Protein AF-0000000080867245 (afdb_homodimer)

Structure (mmCIF, N/CA/C/O backbone):
data_AF-0000000080867245-model_v1
#
loop_
_entity.id
_entity.type
_entity.pdbx_description
1 polymer 'Cytochrome c oxidase subunit I'
#
loop_
_atom_site.group_PDB
_atom_site.id
_atom_site.type_symbol
_atom_site.label_atom_id
_atom_site.label_alt_id
_atom_site.label_comp_id
_atom_site.label_asym_id
_atom_site.label_entity_id
_atom_site.label_seq_id
_atom_site.pdbx_PDB_ins_code
_atom_site.Cartn_x
_atom_site.Cartn_y
_atom_site.Cartn_z
_atom_site.occupancy
_atom_site.B_iso_or_equiv
_atom_site.auth_seq_id
_atom_site.auth_comp_id
_atom_site.auth_asym_id
_atom_site.auth_atom_id
_atom_site.pdbx_PDB_model_num
ATOM 1 N N . MET A 1 1 ? 64.938 55.281 -24.344 1 20.33 1 MET A N 1
ATOM 2 C CA . MET A 1 1 ? 64.812 56.219 -23.234 1 20.33 1 MET A CA 1
ATOM 3 C C . MET A 1 1 ? 64.062 55.594 -22.078 1 20.33 1 MET A C 1
ATOM 5 O O . MET A 1 1 ? 62.938 55.125 -22.234 1 20.33 1 MET A O 1
ATOM 9 N N . ALA A 1 2 ? 64.812 54.906 -21.141 1 24.67 2 ALA A N 1
ATOM 10 C CA . ALA A 1 2 ? 64.812 53.969 -20.016 1 24.67 2 ALA A CA 1
ATOM 11 C C . ALA A 1 2 ? 64.062 54.562 -18.828 1 24.67 2 ALA A C 1
ATOM 13 O O . ALA A 1 2 ? 64.562 55.438 -18.125 1 24.67 2 ALA A O 1
ATOM 14 N N . SER A 1 3 ? 62.688 54.906 -19.125 1 23.56 3 SER A N 1
ATOM 15 C CA . SER A 1 3 ? 61.938 55.875 -18.344 1 23.56 3 SER A CA 1
ATOM 16 C C . SER A 1 3 ? 61.906 55.5 -16.875 1 23.56 3 SER A C 1
ATOM 18 O O . SER A 1 3 ? 61.719 54.312 -16.531 1 23.56 3 SER A O 1
ATOM 20 N N . HIS A 1 4 ? 62.688 56.125 -16.062 1 28.28 4 HIS A N 1
ATOM 21 C CA . HIS A 1 4 ? 63.094 56.094 -14.672 1 28.28 4 HIS A CA 1
ATOM 22 C C . HIS A 1 4 ? 61.906 56.156 -13.742 1 28.28 4 HIS A C 1
ATOM 24 O O . HIS A 1 4 ? 61.188 57.156 -13.703 1 28.28 4 HIS A O 1
ATOM 30 N N . LEU A 1 5 ? 61.062 55.062 -13.773 1 30.75 5 LEU A N 1
ATOM 31 C CA . LEU A 1 5 ? 59.75 55.125 -13.148 1 30.75 5 LEU A CA 1
ATOM 32 C C . LEU A 1 5 ? 59.875 55.5 -11.68 1 30.75 5 LEU A C 1
ATOM 34 O O . LEU A 1 5 ? 60.75 55 -10.969 1 30.75 5 LEU A O 1
ATOM 38 N N . PRO A 1 6 ? 59.406 56.688 -11.391 1 33.53 6 PRO A N 1
ATOM 39 C CA . PRO A 1 6 ? 59.688 57.406 -10.141 1 33.53 6 PRO A CA 1
ATOM 40 C C . PRO A 1 6 ? 59.375 56.562 -8.906 1 33.53 6 PRO A C 1
ATOM 42 O O . PRO A 1 6 ? 58.594 55.625 -8.977 1 33.53 6 PRO A O 1
ATOM 45 N N . PRO A 1 7 ? 60.219 56.656 -7.867 1 28.19 7 PRO A N 1
ATOM 46 C CA . PRO A 1 7 ? 60.312 55.812 -6.664 1 28.19 7 PRO A CA 1
ATOM 47 C C . PRO A 1 7 ? 59 55.844 -5.844 1 28.19 7 PRO A C 1
ATOM 49 O O . PRO A 1 7 ? 58.281 56.844 -5.902 1 28.19 7 PRO A O 1
ATOM 52 N N . LYS A 1 8 ? 58.406 54.75 -5.691 1 30.75 8 LYS A N 1
ATOM 53 C CA . LYS A 1 8 ? 57.094 54.5 -5.098 1 30.75 8 LYS A CA 1
ATOM 54 C C . LYS A 1 8 ? 57 55.125 -3.717 1 30.75 8 LYS A C 1
ATOM 56 O O . LYS A 1 8 ? 57.812 54.875 -2.846 1 30.75 8 LYS A O 1
ATOM 61 N N . PRO A 1 9 ? 56.375 56.406 -3.637 1 27.19 9 PRO A N 1
ATOM 62 C CA . PRO A 1 9 ? 56.344 57.188 -2.389 1 27.19 9 PRO A CA 1
ATOM 63 C C . PRO A 1 9 ? 55.938 56.344 -1.188 1 27.19 9 PRO A C 1
ATOM 65 O O . PRO A 1 9 ? 55.188 55.375 -1.345 1 27.19 9 PRO A O 1
ATOM 68 N N . THR A 1 10 ? 56.812 56.188 -0.182 1 29.02 10 THR A N 1
ATOM 69 C CA . THR A 1 10 ? 56.688 55.469 1.084 1 29.02 10 THR A CA 1
ATOM 70 C C . THR A 1 10 ? 55.531 56.031 1.912 1 29.02 10 THR A C 1
ATOM 72 O O . THR A 1 10 ? 55.562 57.156 2.357 1 29.02 10 THR A O 1
ATOM 75 N N . LEU A 1 11 ? 54.25 55.875 1.4 1 27.73 11 LEU A N 1
ATOM 76 C CA . LEU A 1 11 ? 53.156 56.5 2.1 1 27.73 11 LEU A CA 1
ATOM 77 C C . LEU A 1 11 ? 53.188 56.188 3.592 1 27.73 11 LEU A C 1
ATOM 79 O O . LEU A 1 11 ? 53.281 55.031 3.98 1 27.73 11 LEU A O 1
ATOM 83 N N . GLN A 1 12 ? 53.844 57.062 4.336 1 27.06 12 GLN A N 1
ATOM 84 C CA . GLN A 1 12 ? 53.906 57.094 5.793 1 27.06 12 GLN A CA 1
ATOM 85 C C . GLN A 1 12 ? 52.531 56.875 6.422 1 27.06 12 GLN A C 1
ATOM 87 O O . GLN A 1 12 ? 51.594 57.594 6.105 1 27.06 12 GLN A O 1
ATOM 92 N N . HIS A 1 13 ? 52.219 55.656 6.703 1 27.12 13 HIS A N 1
ATOM 93 C CA . HIS A 1 13 ? 51 55.188 7.348 1 27.12 13 HIS A CA 1
ATOM 94 C C . HIS A 1 13 ? 50.75 55.906 8.672 1 27.12 13 HIS A C 1
ATOM 96 O O . HIS A 1 13 ? 51.562 55.781 9.594 1 27.12 13 HIS A O 1
ATOM 102 N N . SER A 1 14 ? 50.469 57.25 8.547 1 27.39 14 SER A N 1
ATOM 103 C CA . SER A 1 14 ? 50.125 57.969 9.773 1 27.39 14 SER A CA 1
ATOM 104 C C . SER A 1 14 ? 49.156 57.156 10.625 1 27.39 14 SER A C 1
ATOM 106 O O . SER A 1 14 ? 48.219 56.562 10.102 1 27.39 14 SER A O 1
ATOM 108 N N . THR A 1 15 ? 49.656 56.656 11.719 1 27.88 15 THR A N 1
ATOM 109 C CA . THR A 1 15 ? 48.969 55.938 12.789 1 27.88 15 THR A CA 1
ATOM 110 C C . THR A 1 15 ? 47.812 56.781 13.367 1 27.88 15 THR A C 1
ATOM 112 O O . THR A 1 15 ? 48.062 57.688 14.156 1 27.88 15 THR A O 1
ATOM 115 N N . THR A 1 16 ? 47.031 57.469 12.492 1 27.7 16 THR A N 1
ATOM 116 C CA . THR A 1 16 ? 46 58.219 13.203 1 27.7 16 THR A CA 1
ATOM 117 C C . THR A 1 16 ? 45.281 57.312 14.211 1 27.7 16 THR A C 1
ATOM 119 O O . THR A 1 16 ? 44.906 56.188 13.891 1 27.7 16 THR A O 1
ATOM 122 N N . THR A 1 17 ? 45.656 57.5 15.461 1 28.27 17 THR A N 1
ATOM 123 C CA . THR A 1 17 ? 45.031 56.906 16.641 1 28.27 17 THR A CA 1
ATOM 124 C C . THR A 1 17 ? 43.5 57.031 16.562 1 28.27 17 THR A C 1
ATOM 126 O O . THR A 1 17 ? 42.969 58.125 16.422 1 28.27 17 THR A O 1
ATOM 129 N N . ALA A 1 18 ? 42.906 56.156 15.828 1 28.19 18 ALA A N 1
ATOM 130 C CA . ALA A 1 18 ? 41.438 56.094 15.711 1 28.19 18 ALA A CA 1
ATOM 131 C C . ALA A 1 18 ? 40.781 56.312 17.062 1 28.19 18 ALA A C 1
ATOM 133 O O . ALA A 1 18 ? 41.062 55.625 18.031 1 28.19 18 ALA A O 1
ATOM 134 N N . GLY A 1 19 ? 40.531 57.594 17.422 1 27.92 19 GLY A N 1
ATOM 135 C CA . GLY A 1 19 ? 39.656 57.969 18.531 1 27.92 19 GLY A CA 1
ATOM 136 C C . GLY A 1 19 ? 38.531 57 18.766 1 27.92 19 GLY A C 1
ATOM 137 O O . GLY A 1 19 ? 38.125 56.25 17.859 1 27.92 19 GLY A O 1
ATOM 138 N N . GLY A 1 20 ? 38.344 56.531 20 1 28.06 20 GLY A N 1
ATOM 139 C CA . GLY A 1 20 ? 37.375 55.656 20.578 1 28.06 20 GLY A CA 1
ATOM 140 C C . GLY A 1 20 ? 35.938 56 20.188 1 28.06 20 GLY A C 1
ATOM 141 O O . GLY A 1 20 ? 35.406 57 20.641 1 28.06 20 GLY A O 1
ATOM 142 N N . MET A 1 21 ? 35.656 56.125 18.844 1 27.83 21 MET A N 1
ATOM 143 C CA . MET A 1 21 ? 34.25 56.375 18.578 1 27.83 21 MET A CA 1
ATOM 144 C C . MET A 1 21 ? 33.375 55.531 19.516 1 27.83 21 MET A C 1
ATOM 146 O O . MET A 1 21 ? 33.469 54.312 19.547 1 27.83 21 MET A O 1
ATOM 150 N N . ALA A 1 22 ? 33 56.125 20.672 1 30.66 22 ALA A N 1
ATOM 151 C CA . ALA A 1 22 ? 31.953 55.688 21.594 1 30.66 22 ALA A CA 1
ATOM 152 C C . ALA A 1 22 ? 30.766 55.094 20.828 1 30.66 22 ALA A C 1
ATOM 154 O O . ALA A 1 22 ? 30.297 55.656 19.844 1 30.66 22 ALA A O 1
ATOM 155 N N . GLU A 1 23 ? 30.828 53.812 20.672 1 30.25 23 GLU A N 1
ATOM 156 C CA . GLU A 1 23 ? 29.641 53.062 20.234 1 30.25 23 GLU A CA 1
ATOM 157 C C . GLU A 1 23 ? 28.359 53.75 20.703 1 30.25 23 GLU A C 1
ATOM 159 O O . GLU A 1 23 ? 28.109 53.844 21.906 1 30.25 23 GLU A O 1
ATOM 164 N N . ALA A 1 24 ? 28.047 54.906 20.219 1 33.25 24 ALA A N 1
ATOM 165 C CA . ALA A 1 24 ? 26.719 55.5 20.438 1 33.25 24 ALA A CA 1
ATOM 166 C C . ALA A 1 24 ? 25.672 54.406 20.547 1 33.25 24 ALA A C 1
ATOM 168 O O . ALA A 1 24 ? 25.703 53.406 19.812 1 33.25 24 ALA A O 1
ATOM 169 N N . GLY A 1 25 ? 25.172 54.188 21.734 1 33.44 25 GLY A N 1
ATOM 170 C CA . GLY A 1 25 ? 24.062 53.344 22.109 1 33.44 25 GLY A CA 1
ATOM 171 C C . GLY A 1 25 ? 22.984 53.281 21.047 1 33.44 25 GLY A C 1
ATOM 172 O O . GLY A 1 25 ? 22.234 54.25 20.844 1 33.44 25 GLY A O 1
ATOM 173 N N . HIS A 1 26 ? 23.312 52.938 19.781 1 37.09 26 HIS A N 1
ATOM 174 C CA . HIS A 1 26 ? 22.141 52.688 18.938 1 37.09 26 HIS A CA 1
ATOM 175 C C . HIS A 1 26 ? 20.953 52.219 19.766 1 37.09 26 HIS A C 1
ATOM 177 O O . HIS A 1 26 ? 21.062 51.281 20.547 1 37.09 26 HIS A O 1
ATOM 183 N N . ALA A 1 27 ? 20.156 53.094 20.266 1 41 27 ALA A N 1
ATOM 184 C CA . ALA A 1 27 ? 18.906 52.844 20.969 1 41 27 ALA A CA 1
ATOM 185 C C . ALA A 1 27 ? 18.266 51.531 20.531 1 41 27 ALA A C 1
ATOM 187 O O . ALA A 1 27 ? 18.109 51.281 19.328 1 41 27 ALA A O 1
ATOM 188 N N . ARG A 1 28 ? 18.438 50.438 21.141 1 46.84 28 ARG A N 1
ATOM 189 C CA . ARG A 1 28 ? 17.734 49.156 21.031 1 46.84 28 ARG A CA 1
ATOM 190 C C . ARG A 1 28 ? 16.297 49.344 20.578 1 46.84 28 ARG A C 1
ATOM 192 O O . ARG A 1 28 ? 15.523 50.062 21.234 1 46.84 28 ARG A O 1
ATOM 199 N N . PRO A 1 29 ? 15.938 49.438 19.281 1 50.44 29 PRO A N 1
ATOM 200 C CA . PRO A 1 29 ? 14.516 49.562 18.969 1 50.44 29 PRO A CA 1
ATOM 201 C C . PRO A 1 29 ? 13.633 48.875 20.016 1 50.44 29 PRO A C 1
ATOM 203 O O . PRO A 1 29 ? 14.078 47.938 20.703 1 50.44 29 PRO A O 1
ATOM 206 N N . ARG A 1 30 ? 12.539 49.469 20.406 1 64.88 30 ARG A N 1
ATOM 207 C CA . ARG A 1 30 ? 11.477 48.969 21.281 1 64.88 30 ARG A CA 1
ATOM 208 C C . ARG A 1 30 ? 11.086 47.531 20.938 1 64.88 30 ARG A C 1
ATOM 210 O O . ARG A 1 30 ? 11.211 47.125 19.781 1 64.88 30 ARG A O 1
ATOM 217 N N . TRP A 1 31 ? 11.062 46.562 21.844 1 73.25 31 TRP A N 1
ATOM 218 C CA . TRP A 1 31 ? 10.75 45.125 21.812 1 73.25 31 TRP A CA 1
ATOM 219 C C . TRP A 1 31 ? 9.719 44.844 20.719 1 73.25 31 TRP A C 1
ATOM 221 O O . TRP A 1 31 ? 9.891 43.906 19.938 1 73.25 31 TRP A O 1
ATOM 231 N N . LEU A 1 32 ? 8.867 45.656 20.531 1 81.25 32 LEU A N 1
ATOM 232 C CA . LEU A 1 32 ? 7.789 45.406 19.578 1 81.25 32 LEU A CA 1
ATOM 233 C C . LEU A 1 32 ? 8.25 45.719 18.156 1 81.25 32 LEU A C 1
ATOM 235 O O . LEU A 1 32 ? 7.867 45.031 17.203 1 81.25 32 LEU A O 1
ATOM 239 N N . MET A 1 33 ? 9.047 46.75 18.031 1 84 33 MET A N 1
ATOM 240 C CA . MET A 1 33 ? 9.5 47.125 16.703 1 84 33 MET A CA 1
ATOM 241 C C . MET A 1 33 ? 10.477 46.094 16.141 1 84 33 MET A C 1
ATOM 243 O O . MET A 1 33 ? 10.492 45.844 14.93 1 84 33 MET A O 1
ATOM 247 N N . ARG A 1 34 ? 11.164 45.5 16.953 1 84.31 34 ARG A N 1
ATOM 248 C CA . ARG A 1 34 ? 12.078 44.438 16.516 1 84.31 34 ARG A CA 1
ATOM 249 C C . ARG A 1 34 ? 11.312 43.281 15.875 1 84.31 34 ARG A C 1
ATOM 251 O O . ARG A 1 34 ? 11.664 42.812 14.781 1 84.31 34 ARG A O 1
ATOM 258 N N . TRP A 1 35 ? 10.328 42.906 16.516 1 88.06 35 TRP A N 1
ATOM 259 C CA . TRP A 1 35 ? 9.547 41.781 16.031 1 88.06 35 TRP A CA 1
ATOM 260 C C . TRP A 1 35 ? 8.766 42.156 14.781 1 88.06 35 TRP A C 1
ATOM 262 O O . TRP A 1 35 ? 8.531 41.281 13.914 1 88.06 35 TRP A O 1
ATOM 272 N N . LEU A 1 36 ? 8.422 43.344 14.602 1 90 36 LEU A N 1
ATOM 273 C CA . LEU A 1 36 ? 7.652 43.781 13.445 1 90 36 LEU A CA 1
ATOM 274 C C . LEU A 1 36 ? 8.547 43.906 12.211 1 90 36 LEU A C 1
ATOM 276 O O . LEU A 1 36 ? 8.094 43.656 11.094 1 90 36 LEU A O 1
ATOM 280 N N . LEU A 1 37 ? 9.82 44.156 12.438 1 90.88 37 LEU A N 1
ATOM 281 C CA . LEU A 1 37 ? 10.664 44.469 11.289 1 90.88 37 LEU A CA 1
ATOM 282 C C . LEU A 1 37 ? 11.766 43.438 11.125 1 90.88 37 LEU A C 1
ATOM 284 O O . LEU A 1 37 ? 12.586 43.531 10.203 1 90.88 37 LEU A O 1
ATOM 288 N N . THR A 1 38 ? 11.688 42.406 11.945 1 91.69 38 THR A N 1
ATOM 289 C CA . THR A 1 38 ? 12.766 41.438 11.906 1 91.69 38 THR A CA 1
ATOM 290 C C . THR A 1 38 ? 12.82 40.75 10.539 1 91.69 38 THR A C 1
ATOM 292 O O . THR A 1 38 ? 11.789 40.562 9.898 1 91.69 38 THR A O 1
ATOM 295 N N . THR A 1 39 ? 14.008 40.438 10.117 1 93.75 39 THR A N 1
ATOM 296 C CA . THR A 1 39 ? 14.203 39.719 8.867 1 93.75 39 THR A CA 1
ATOM 297 C C . THR A 1 39 ? 14.93 38.406 9.117 1 93.75 39 THR A C 1
ATOM 299 O O . THR A 1 39 ? 15.25 37.656 8.18 1 93.75 39 THR A O 1
ATOM 302 N N . ASN A 1 40 ? 15.219 38.156 10.344 1 96.44 40 ASN A N 1
ATOM 303 C CA . ASN A 1 40 ? 15.898 36.906 10.703 1 96.44 40 ASN A CA 1
ATOM 304 C C . ASN A 1 40 ? 14.953 35.719 10.648 1 96.44 40 ASN A C 1
ATOM 306 O O . ASN A 1 40 ? 13.852 35.75 11.195 1 96.44 40 ASN A O 1
ATOM 310 N N . HIS A 1 41 ? 15.391 34.688 9.992 1 97.19 41 HIS A N 1
ATOM 311 C CA . HIS A 1 41 ? 14.523 33.562 9.734 1 97.19 41 HIS A CA 1
ATOM 312 C C . HIS A 1 41 ? 14.133 32.844 11.031 1 97.19 41 HIS A C 1
ATOM 314 O O . HIS A 1 41 ? 13.039 32.312 11.133 1 97.19 41 HIS A O 1
ATOM 320 N N . LYS A 1 42 ? 14.969 32.844 12.062 1 97.69 42 LYS A N 1
ATOM 321 C CA . LYS A 1 42 ? 14.656 32.219 13.344 1 97.69 42 LYS A CA 1
ATOM 322 C C . LYS A 1 42 ? 13.578 33 14.094 1 97.69 42 LYS A C 1
ATOM 324 O O . LYS A 1 42 ? 12.672 32.406 14.68 1 97.69 42 LYS A O 1
ATOM 329 N N . GLU A 1 43 ? 13.68 34.281 14.039 1 97.25 43 GLU A N 1
ATOM 330 C CA . GLU A 1 43 ? 12.664 35.125 14.688 1 97.25 43 GLU A CA 1
ATOM 331 C C . GLU A 1 43 ? 11.328 35.031 13.961 1 97.25 43 GLU A C 1
ATOM 333 O O . GLU A 1 43 ? 10.273 34.906 14.602 1 97.25 43 GLU A O 1
ATOM 338 N N . ILE A 1 44 ? 11.375 35.031 12.68 1 98 44 ILE A N 1
ATOM 339 C CA . ILE A 1 44 ? 10.141 34.906 11.906 1 98 44 ILE A CA 1
ATOM 340 C C . ILE A 1 44 ? 9.539 33.531 12.109 1 98 44 ILE A C 1
ATOM 342 O O . ILE A 1 44 ? 8.32 33.406 12.25 1 98 44 ILE A O 1
ATOM 346 N N . GLY A 1 45 ? 10.422 32.5 12.094 1 98.12 45 GLY A N 1
ATOM 347 C CA . GLY A 1 45 ? 9.945 31.156 12.422 1 98.12 45 GLY A CA 1
ATOM 348 C C . GLY A 1 45 ? 9.25 31.094 13.766 1 98.12 45 GLY A C 1
ATOM 349 O O . GLY A 1 45 ? 8.211 30.438 13.898 1 98.12 45 GLY A O 1
ATOM 350 N N . THR A 1 46 ? 9.781 31.75 14.727 1 97.69 46 THR A N 1
ATOM 351 C CA . THR A 1 46 ? 9.188 31.797 16.062 1 97.69 46 THR A CA 1
ATOM 352 C C . THR A 1 46 ? 7.828 32.469 16.031 1 97.69 46 THR A C 1
ATOM 354 O O . THR A 1 46 ? 6.883 32.031 16.672 1 97.69 46 THR A O 1
ATOM 357 N N . LEU A 1 47 ? 7.758 33.562 15.289 1 98 47 LEU A N 1
ATOM 358 C CA . LEU A 1 47 ? 6.484 34.25 15.148 1 98 47 LEU A CA 1
ATOM 359 C C . LEU A 1 47 ? 5.43 33.344 14.531 1 98 47 LEU A C 1
ATOM 361 O O . LEU A 1 47 ? 4.293 33.281 15.016 1 98 47 LEU A O 1
ATOM 365 N N . TYR A 1 48 ? 5.797 32.656 13.445 1 98.44 48 TYR A N 1
ATOM 366 C CA . TYR A 1 48 ? 4.883 31.688 12.828 1 98.44 48 TYR A CA 1
ATOM 367 C C . TYR A 1 48 ? 4.414 30.641 13.836 1 98.44 48 TYR A C 1
ATOM 369 O O . TYR A 1 48 ? 3.227 30.328 13.898 1 98.44 48 TYR A O 1
ATOM 377 N N . LEU A 1 49 ? 5.305 30.125 14.625 1 98.56 49 LEU A N 1
ATOM 378 C CA . LEU A 1 49 ? 4.984 29.047 15.555 1 98.56 49 LEU A CA 1
ATOM 379 C C . LEU A 1 49 ? 4.098 29.562 16.688 1 98.56 49 LEU A C 1
ATOM 381 O O . LEU A 1 49 ? 3.18 28.859 17.125 1 98.56 49 LEU A O 1
ATOM 385 N N . LEU A 1 50 ? 4.34 30.734 17.156 1 97.81 50 LEU A N 1
ATOM 386 C CA . LEU A 1 50 ? 3.498 31.328 18.188 1 97.81 50 LEU A CA 1
ATOM 387 C C . LEU A 1 50 ? 2.098 31.609 17.656 1 97.81 50 LEU A C 1
ATOM 389 O O . LEU A 1 50 ? 1.104 31.375 18.344 1 97.81 50 LEU A O 1
ATOM 393 N N . PHE A 1 51 ? 2.088 32.188 16.469 1 98.31 51 PHE A N 1
ATOM 394 C CA . PHE A 1 51 ? 0.803 32.406 15.82 1 98.31 51 PHE A CA 1
ATOM 395 C C . PHE A 1 51 ? 0.036 31.094 15.68 1 98.31 51 PHE A C 1
ATOM 397 O O . PHE A 1 51 ? -1.147 31.031 16.016 1 98.31 51 PHE A O 1
ATOM 404 N N . SER A 1 52 ? 0.711 30.078 15.188 1 98.69 52 SER A N 1
ATOM 405 C CA . SER A 1 52 ? 0.11 28.766 14.992 1 98.69 52 SER A CA 1
ATOM 406 C C . SER A 1 52 ? -0.405 28.188 16.312 1 98.69 52 SER A C 1
ATOM 408 O O . SER A 1 52 ? -1.496 27.625 16.359 1 98.69 52 SER A O 1
ATOM 410 N N . LEU A 1 53 ? 0.363 28.281 17.328 1 98.56 53 LEU A N 1
ATOM 411 C CA . LEU A 1 53 ? -0.046 27.797 18.641 1 98.56 53 LEU A CA 1
ATOM 412 C C . LEU A 1 53 ? -1.311 28.5 19.109 1 98.56 53 LEU A C 1
ATOM 414 O O . LEU A 1 53 ? -2.213 27.859 19.656 1 98.56 53 LEU A O 1
ATOM 418 N N . THR A 1 54 ? -1.328 29.781 18.922 1 98.62 54 THR A N 1
ATOM 419 C CA . THR A 1 54 ? -2.504 30.562 19.297 1 98.62 54 THR A CA 1
ATOM 420 C C . THR A 1 54 ? -3.732 30.094 18.531 1 98.62 54 THR A C 1
ATOM 422 O O . THR A 1 54 ? -4.793 29.859 19.109 1 98.62 54 THR A O 1
ATOM 425 N N . MET A 1 55 ? -3.568 30 17.281 1 98.81 55 MET A N 1
ATOM 426 C CA . MET A 1 55 ? -4.676 29.547 16.438 1 98.81 55 MET A CA 1
ATOM 427 C C . MET A 1 55 ? -5.082 28.125 16.781 1 98.81 55 MET A C 1
ATOM 429 O O . MET A 1 55 ? -6.262 27.766 16.688 1 98.81 55 MET A O 1
ATOM 433 N N . PHE A 1 56 ? -4.105 27.281 17.109 1 98.69 56 PHE A N 1
ATOM 434 C CA . PHE A 1 56 ? -4.359 25.906 17.547 1 98.69 56 PHE A CA 1
ATOM 435 C C . PHE A 1 56 ? -5.312 25.875 18.734 1 98.69 56 PHE A C 1
ATOM 437 O O . PHE A 1 56 ? -6.266 25.094 18.75 1 98.69 56 PHE A O 1
ATOM 444 N N . PHE A 1 57 ? -5.113 26.75 19.656 1 98.69 57 PHE A N 1
ATOM 445 C CA . PHE A 1 57 ? -5.965 26.797 20.844 1 98.69 57 PHE A CA 1
ATOM 446 C C . PHE A 1 57 ? -7.328 27.391 20.5 1 98.69 57 PHE A C 1
ATOM 448 O O . PHE A 1 57 ? -8.352 26.906 20.984 1 98.69 57 PHE A O 1
ATOM 455 N N . ILE A 1 58 ? -7.344 28.422 19.656 1 98.62 58 ILE A N 1
ATOM 456 C CA . ILE A 1 58 ? -8.617 29.016 19.266 1 98.62 58 ILE A CA 1
ATOM 457 C C . ILE A 1 58 ? -9.453 27.984 18.5 1 98.62 58 ILE A C 1
ATOM 459 O O . ILE A 1 58 ? -10.617 27.75 18.844 1 98.62 58 ILE A O 1
ATOM 463 N N . GLY A 1 59 ? -8.844 27.359 17.5 1 98.5 59 GLY A N 1
ATOM 464 C CA . GLY A 1 59 ? -9.539 26.312 16.781 1 98.5 59 GLY A CA 1
ATOM 465 C C . GLY A 1 59 ? -9.953 25.156 17.672 1 98.5 59 GLY A C 1
ATOM 466 O O . GLY A 1 59 ? -11 24.547 17.469 1 98.5 59 GLY A O 1
ATOM 467 N N . GLY A 1 60 ? -9.078 24.828 18.656 1 98.5 60 GLY A N 1
ATOM 468 C CA . GLY A 1 60 ? -9.398 23.797 19.609 1 98.5 60 GLY A CA 1
ATOM 469 C C . GLY A 1 60 ? -10.602 24.125 20.469 1 98.5 60 GLY A C 1
ATOM 470 O O . GLY A 1 60 ? -11.414 23.25 20.766 1 98.5 60 GLY A O 1
ATOM 471 N N . ILE A 1 61 ? -10.695 25.344 20.875 1 98.38 61 ILE A N 1
ATOM 472 C CA . ILE A 1 61 ? -11.836 25.766 21.672 1 98.38 61 ILE A CA 1
ATOM 473 C C . ILE A 1 61 ? -13.125 25.594 20.875 1 98.38 61 ILE A C 1
ATOM 475 O O . ILE A 1 61 ? -14.141 25.156 21.406 1 98.38 61 ILE A O 1
ATOM 479 N N . PHE A 1 62 ? -13.141 25.984 19.625 1 98.56 62 PHE A N 1
ATOM 480 C CA . PHE A 1 62 ? -14.312 25.797 18.781 1 98.56 62 PHE A CA 1
ATOM 481 C C . PHE A 1 62 ? -14.688 24.328 18.688 1 98.56 62 PHE A C 1
ATOM 483 O O . PHE A 1 62 ? -15.867 23.969 18.719 1 98.56 62 PHE A O 1
ATOM 490 N N . ALA A 1 63 ? -13.68 23.438 18.594 1 98.31 63 ALA A N 1
ATOM 491 C CA . ALA A 1 63 ? -13.938 22 18.578 1 98.31 63 ALA A CA 1
ATOM 492 C C . ALA A 1 63 ? -14.57 21.547 19.891 1 98.31 63 ALA A C 1
ATOM 494 O O . ALA A 1 63 ? -15.445 20.672 19.891 1 98.31 63 ALA A O 1
ATOM 495 N N . LEU A 1 64 ? -14.141 22.109 20.984 1 98.44 64 LEU A N 1
ATOM 496 C CA . LEU A 1 64 ? -14.672 21.719 22.297 1 98.44 64 LEU A CA 1
ATOM 497 C C . LEU A 1 64 ? -16.125 22.188 22.453 1 98.44 64 LEU A C 1
ATOM 499 O O . LEU A 1 64 ? -16.922 21.531 23.109 1 98.44 64 LEU A O 1
ATOM 503 N N . VAL A 1 65 ? -16.453 23.297 21.828 1 98.25 65 VAL A N 1
ATOM 504 C CA . VAL A 1 65 ? -17.844 23.75 21.812 1 98.25 65 VAL A CA 1
ATOM 505 C C . VAL A 1 65 ? -18.703 22.719 21.078 1 98.25 65 VAL A C 1
ATOM 507 O O . VAL A 1 65 ? -19.781 22.359 21.531 1 98.25 65 VAL A O 1
ATOM 510 N N . VAL A 1 66 ? -18.234 22.25 19.969 1 98 66 VAL A N 1
ATOM 511 C CA . VAL A 1 66 ? -18.938 21.25 19.172 1 98 66 VAL A CA 1
ATOM 512 C C . VAL A 1 66 ? -19.125 19.984 20 1 98 66 VAL A C 1
ATOM 514 O O . VAL A 1 66 ? -20.234 19.422 20.047 1 98 66 VAL A O 1
ATOM 517 N N . ARG A 1 67 ? -18.062 19.578 20.688 1 98 67 ARG A N 1
ATOM 518 C CA . ARG A 1 67 ? -18.109 18.344 21.469 1 98 67 ARG A CA 1
ATOM 519 C C . ARG A 1 67 ? -19.031 18.516 22.672 1 98 67 ARG A C 1
ATOM 521 O O . ARG A 1 67 ? -19.703 17.562 23.094 1 98 67 ARG A O 1
ATOM 528 N N . ALA A 1 68 ? -19.016 19.688 23.234 1 98.06 68 ALA A N 1
ATOM 529 C CA . ALA A 1 68 ? -19.891 19.953 24.359 1 98.06 68 ALA A CA 1
ATOM 530 C C . ALA A 1 68 ? -21.359 19.844 23.953 1 98.06 68 ALA A C 1
ATOM 532 O O . ALA A 1 68 ? -22.188 19.297 24.703 1 98.06 68 ALA A O 1
ATOM 533 N N . GLU A 1 69 ? -21.672 20.359 22.797 1 97.94 69 GLU A N 1
ATOM 534 C CA . GLU A 1 69 ? -23.031 20.266 22.297 1 97.94 69 GLU A CA 1
ATOM 535 C C . GLU A 1 69 ? -23.422 18.812 22.016 1 97.94 69 GLU A C 1
ATOM 537 O O . GLU A 1 69 ? -24.562 18.406 22.266 1 97.94 69 GLU A O 1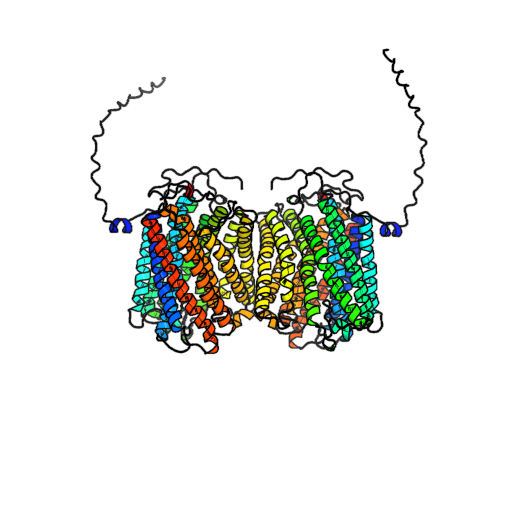
ATOM 542 N N . LEU A 1 70 ? -22.5 17.984 21.562 1 97.56 70 LEU A N 1
ATOM 543 C CA . LEU A 1 70 ? -22.797 16.625 21.109 1 97.56 70 LEU A CA 1
ATOM 544 C C . LEU A 1 70 ? -22.625 15.633 22.25 1 97.56 70 LEU A C 1
ATOM 546 O O . LEU A 1 70 ? -22.688 14.422 22.047 1 97.56 70 LEU A O 1
ATOM 550 N N . PHE A 1 71 ? -22.406 16.094 23.453 1 97.19 71 PHE A N 1
ATOM 551 C CA . PHE A 1 71 ? -22.188 15.242 24.625 1 97.19 71 PHE A CA 1
ATOM 552 C C . PHE A 1 71 ? -23.391 14.336 24.859 1 97.19 71 PHE A C 1
ATOM 554 O O . PHE A 1 71 ? -23.234 13.188 25.266 1 97.19 71 PHE A O 1
ATOM 561 N N . GLN A 1 72 ? -24.578 14.867 24.578 1 96.12 72 GLN A N 1
ATOM 562 C CA . GLN A 1 72 ? -25.844 14.148 24.672 1 96.12 72 GLN A CA 1
ATOM 563 C C . GLN A 1 72 ? -26.766 14.516 23.516 1 96.12 72 GLN A C 1
ATOM 565 O O . GLN A 1 72 ? -26.656 15.602 22.953 1 96.12 72 GLN A O 1
ATOM 570 N N . PRO A 1 73 ? -27.609 13.531 23.188 1 95.81 73 PRO A N 1
ATOM 571 C CA . PRO A 1 73 ? -28.562 13.852 22.109 1 95.81 73 PRO A CA 1
ATOM 572 C C . PRO A 1 73 ? -29.5 14.992 22.484 1 95.81 73 PRO A C 1
ATOM 574 O O . PRO A 1 73 ? -29.812 15.195 23.656 1 95.81 73 PRO A O 1
ATOM 577 N N . GLY A 1 74 ? -30 15.688 21.484 1 94.19 74 GLY A N 1
ATOM 578 C CA . GLY A 1 74 ? -30.812 16.875 21.688 1 94.19 74 GLY A CA 1
ATOM 579 C C . GLY A 1 74 ? -30.031 18.172 21.594 1 94.19 74 GLY A C 1
ATOM 580 O O . GLY A 1 74 ? -28.797 18.156 21.625 1 94.19 74 GLY A O 1
ATOM 581 N N . LEU A 1 75 ? -30.734 19.281 21.391 1 93.69 75 LEU A N 1
ATOM 582 C CA . LEU A 1 75 ? -30.094 20.594 21.453 1 93.69 75 LEU A CA 1
ATOM 583 C C . LEU A 1 75 ? -29.828 21 22.891 1 93.69 75 LEU A C 1
ATOM 585 O O . LEU A 1 75 ? -30.766 21.25 23.656 1 93.69 75 LEU A O 1
ATOM 589 N N . GLN A 1 76 ? -28.594 21.109 23.266 1 90.69 76 GLN A N 1
ATOM 590 C CA . GLN A 1 76 ? -28.25 21.234 24.672 1 90.69 76 GLN A CA 1
ATOM 591 C C . GLN A 1 76 ? -27.719 22.641 24.984 1 90.69 76 GLN A C 1
ATOM 593 O O . GLN A 1 76 ? -28.25 23.328 25.875 1 90.69 76 GLN A O 1
ATOM 598 N N . LEU A 1 77 ? -26.703 23.062 24.281 1 94.56 77 LEU A N 1
ATOM 599 C CA . LEU A 1 77 ? -25.953 24.234 24.734 1 94.56 77 LEU A CA 1
ATOM 600 C C . LEU A 1 77 ? -26.047 25.375 23.719 1 94.56 77 LEU A C 1
ATOM 602 O O . LEU A 1 77 ? -26.031 26.547 24.094 1 94.56 77 LEU A O 1
ATOM 606 N N . VAL A 1 78 ? -25.969 24.938 22.406 1 94.81 78 VAL A N 1
ATOM 607 C CA . VAL A 1 78 ? -25.859 25.984 21.406 1 94.81 78 VAL A CA 1
ATOM 608 C C . VAL A 1 78 ? -26.953 25.812 20.344 1 94.81 78 VAL A C 1
ATOM 610 O O . VAL A 1 78 ? -27.453 24.703 20.141 1 94.81 78 VAL A O 1
ATOM 613 N N . GLN A 1 79 ? -27.281 26.969 19.672 1 95.19 79 GLN A N 1
ATOM 614 C CA . GLN A 1 79 ? -28.234 26.938 18.562 1 95.19 79 GLN A CA 1
ATOM 615 C C . GLN A 1 79 ? -27.578 26.312 17.328 1 95.19 79 GLN A C 1
ATOM 617 O O . GLN A 1 79 ? -26.359 26.375 17.156 1 95.19 79 GLN A O 1
ATOM 622 N N . PRO A 1 80 ? -28.375 25.734 16.484 1 95.69 80 PRO A N 1
ATOM 623 C CA . PRO A 1 80 ? -27.859 25.047 15.305 1 95.69 80 PRO A CA 1
ATOM 624 C C . PRO A 1 80 ? -26.969 25.938 14.438 1 95.69 80 PRO A C 1
ATOM 626 O O . PRO A 1 80 ? -25.938 25.484 13.938 1 95.69 80 PRO A O 1
ATOM 629 N N . GLU A 1 81 ? -27.328 27.125 14.289 1 94.38 81 GLU A N 1
ATOM 630 C CA . GLU A 1 81 ? -26.547 28.031 13.461 1 94.38 81 GLU A CA 1
ATOM 631 C C . GLU A 1 81 ? -25.156 28.25 14.062 1 94.38 81 GLU A C 1
ATOM 633 O O . GLU A 1 81 ? -24.156 28.281 13.344 1 94.38 81 GLU A O 1
ATOM 638 N N . PHE A 1 82 ? -25.141 28.531 15.297 1 96.25 82 PHE A N 1
ATOM 639 C CA . PHE A 1 82 ? -23.875 28.734 15.984 1 96.25 82 PHE A CA 1
ATOM 640 C C . PHE A 1 82 ? -23.031 27.453 15.953 1 96.25 82 PHE A C 1
ATOM 642 O O . PHE A 1 82 ? -21.812 27.516 15.82 1 96.25 82 PHE A O 1
ATOM 649 N N . PHE A 1 83 ? -23.688 26.297 16.078 1 97.25 83 PHE A N 1
ATOM 650 C CA . PHE A 1 83 ? -23 25.016 15.93 1 97.25 83 PHE A CA 1
ATOM 651 C C . PHE A 1 83 ? -22.297 24.922 14.586 1 97.25 83 PHE A C 1
ATOM 653 O O . PHE A 1 83 ? -21.125 24.547 14.516 1 97.25 83 PHE A O 1
ATOM 660 N N . ASN A 1 84 ? -22.953 25.297 13.562 1 97 84 ASN A N 1
ATOM 661 C CA . ASN A 1 84 ? -22.375 25.266 12.219 1 97 84 ASN A CA 1
ATOM 662 C C . ASN A 1 84 ? -21.234 26.266 12.078 1 97 84 ASN A C 1
ATOM 664 O O . ASN A 1 84 ? -20.266 26.016 11.359 1 97 84 ASN A O 1
ATOM 668 N N . GLN A 1 85 ? -21.391 27.422 12.75 1 97.44 85 GLN A N 1
ATOM 669 C CA . GLN A 1 85 ? -20.312 28.406 12.742 1 97.44 85 GLN A CA 1
ATOM 670 C C . GLN A 1 85 ? -19.062 27.859 13.422 1 97.44 85 GLN A C 1
ATOM 672 O O . GLN A 1 85 ? -17.953 28 12.891 1 97.44 85 GLN A O 1
ATOM 677 N N . MET A 1 86 ? -19.25 27.219 14.508 1 97.94 86 MET A N 1
ATOM 678 C CA . MET A 1 86 ? -18.125 26.641 15.242 1 97.94 86 MET A CA 1
ATOM 679 C C . MET A 1 86 ? -17.453 25.531 14.438 1 97.94 86 MET A C 1
ATOM 681 O O . MET A 1 86 ? -16.234 25.438 14.406 1 97.94 86 MET A O 1
ATOM 685 N N . THR A 1 87 ? -18.281 24.719 13.789 1 97.69 87 THR A N 1
ATOM 686 C CA . THR A 1 87 ? -17.75 23.641 12.969 1 97.69 87 THR A CA 1
ATOM 687 C C . THR A 1 87 ? -16.953 24.188 11.789 1 97.69 87 THR A C 1
ATOM 689 O O . THR A 1 87 ? -15.844 23.734 11.516 1 97.69 87 THR A O 1
ATOM 692 N N . THR A 1 88 ? -17.438 25.188 11.148 1 97.81 88 THR A N 1
ATOM 693 C CA . THR A 1 88 ? -16.797 25.812 9.992 1 97.81 88 THR A CA 1
ATOM 694 C C . THR A 1 88 ? -15.492 26.484 10.398 1 97.81 88 THR A C 1
ATOM 696 O O . THR A 1 88 ? -14.445 26.234 9.797 1 97.81 88 THR A O 1
ATOM 699 N N . MET A 1 89 ? -15.578 27.281 11.469 1 98.12 89 MET A N 1
ATOM 700 C CA . MET A 1 89 ? -14.43 28.047 11.93 1 98.12 89 MET A CA 1
ATOM 701 C C . MET A 1 89 ? -13.336 27.125 12.461 1 98.12 89 MET A C 1
ATOM 703 O O . MET A 1 89 ? -12.148 27.391 12.266 1 98.12 89 MET A O 1
ATOM 707 N N . HIS A 1 90 ? -13.719 26.078 13.125 1 98.25 90 HIS A N 1
ATOM 708 C CA . HIS A 1 90 ? -12.75 25.094 13.57 1 98.25 90 HIS A CA 1
ATOM 709 C C . HIS A 1 90 ? -11.938 24.547 12.398 1 98.25 90 HIS A C 1
ATOM 711 O O . HIS A 1 90 ? -10.703 24.562 12.438 1 98.25 90 HIS A O 1
ATOM 717 N N . GLY A 1 91 ? -12.648 24.125 11.406 1 97.56 91 GLY A N 1
ATOM 718 C CA . GLY A 1 91 ? -11.953 23.578 10.25 1 97.56 91 GLY A CA 1
ATOM 719 C C . GLY A 1 91 ? -11.031 24.562 9.57 1 97.56 91 GLY A C 1
ATOM 720 O O . GLY A 1 91 ? -9.875 24.25 9.297 1 97.56 91 GLY A O 1
ATOM 721 N N . LEU A 1 92 ? -11.492 25.703 9.328 1 97.75 92 LEU A N 1
ATOM 722 C CA . LEU A 1 92 ? -10.734 26.734 8.633 1 97.75 92 LEU A CA 1
ATOM 723 C C . LEU A 1 92 ? -9.484 27.125 9.43 1 97.75 92 LEU A C 1
ATOM 725 O O . LEU A 1 92 ? -8.391 27.203 8.867 1 97.75 92 LEU A O 1
ATOM 729 N N . ILE A 1 93 ? -9.672 27.297 10.688 1 98.38 93 ILE A N 1
ATOM 730 C CA . ILE A 1 93 ? -8.586 27.781 11.531 1 98.38 93 ILE A CA 1
ATOM 731 C C . ILE A 1 93 ? -7.547 26.672 11.719 1 98.38 93 ILE A C 1
ATOM 733 O O . ILE A 1 93 ? -6.344 26.938 11.68 1 98.38 93 ILE A O 1
ATOM 737 N N . MET A 1 94 ? -7.984 25.484 11.891 1 98.19 94 MET A N 1
ATOM 738 C CA . MET A 1 94 ? -7.039 24.391 12.094 1 98.19 94 MET A CA 1
ATOM 739 C C . MET A 1 94 ? -6.203 24.141 10.844 1 98.19 94 MET A C 1
ATOM 741 O O . MET A 1 94 ? -4.992 23.938 10.93 1 98.19 94 MET A O 1
ATOM 745 N N . VAL A 1 95 ? -6.836 24.203 9.688 1 96.56 95 VAL A N 1
ATOM 746 C CA . VAL A 1 95 ? -6.152 23.906 8.43 1 96.56 95 VAL A CA 1
ATOM 747 C C . VAL A 1 95 ? -5.238 25.078 8.055 1 96.56 95 VAL A C 1
ATOM 749 O O . VAL A 1 95 ? -4.027 24.906 7.902 1 96.56 95 VAL A O 1
ATOM 752 N N . PHE A 1 96 ? -5.816 26.297 8.047 1 97.12 96 PHE A N 1
ATOM 753 C CA . PHE A 1 96 ? -5.113 27.438 7.441 1 97.12 96 PHE A CA 1
ATOM 754 C C . PHE A 1 96 ? -4.414 28.266 8.508 1 97.12 96 PHE A C 1
ATOM 756 O O . PHE A 1 96 ? -3.482 29.016 8.203 1 97.12 96 PHE A O 1
ATOM 763 N N . GLY A 1 97 ? -4.832 28.172 9.727 1 98 97 GLY A N 1
ATOM 764 C CA . GLY A 1 97 ? -4.297 29.031 10.766 1 98 97 GLY A CA 1
ATOM 765 C C . GLY A 1 97 ? -3.369 28.297 11.727 1 98 97 GLY A C 1
ATOM 766 O O . GLY A 1 97 ? -2.502 28.906 12.344 1 98 97 GLY A O 1
ATOM 767 N N . ALA A 1 98 ? -3.514 27.016 11.836 1 98.38 98 ALA A N 1
ATOM 768 C CA . ALA A 1 98 ? -2.719 26.281 12.82 1 98.38 98 ALA A CA 1
ATOM 769 C C . ALA A 1 98 ? -1.702 25.375 12.141 1 98.38 98 ALA A C 1
ATOM 771 O O . ALA A 1 98 ? -0.496 25.625 12.203 1 98.38 98 ALA A O 1
ATOM 772 N N . ILE A 1 99 ? -2.139 24.438 11.32 1 98.31 99 ILE A N 1
ATOM 773 C CA . ILE A 1 99 ? -1.275 23.391 10.781 1 98.31 99 ILE A CA 1
ATOM 774 C C . ILE A 1 99 ? -0.319 23.984 9.758 1 98.31 99 ILE A C 1
ATOM 776 O O . ILE A 1 99 ? 0.897 23.812 9.852 1 98.31 99 ILE A O 1
ATOM 780 N N . MET A 1 100 ? -0.816 24.672 8.781 1 97.88 100 MET A N 1
ATOM 781 C CA . MET A 1 100 ? 0.018 25.203 7.703 1 97.88 100 MET A CA 1
ATOM 782 C C . MET A 1 100 ? 1.068 26.156 8.242 1 97.88 100 MET A C 1
ATOM 784 O O . MET A 1 100 ? 2.262 26 7.988 1 97.88 100 MET A O 1
ATOM 788 N N . PRO A 1 101 ? 0.658 27.125 9.062 1 98.25 101 PRO A N 1
ATOM 789 C CA . PRO A 1 101 ? 1.678 28.031 9.578 1 98.25 101 PRO A CA 1
ATOM 790 C C . PRO A 1 101 ? 2.689 27.344 10.492 1 98.25 101 PRO A C 1
ATOM 792 O O . PRO A 1 101 ? 3.848 27.766 10.562 1 98.25 101 PRO A O 1
ATOM 795 N N . ALA A 1 102 ? 2.262 26.328 11.172 1 98.69 102 ALA A N 1
ATOM 796 C CA . ALA A 1 102 ? 3.217 25.578 11.984 1 98.69 102 ALA A CA 1
ATOM 797 C C . ALA A 1 102 ? 4.324 24.984 11.109 1 98.69 102 ALA A C 1
ATOM 799 O O . ALA A 1 102 ? 5.508 25.078 11.453 1 98.69 102 ALA A O 1
ATOM 800 N N . PHE A 1 103 ? 3.951 24.438 10.023 1 98.69 103 PHE A N 1
ATOM 801 C CA . PHE A 1 103 ? 4.938 23.859 9.117 1 98.69 103 PHE A CA 1
ATOM 802 C C . PHE A 1 103 ? 5.824 24.953 8.523 1 98.69 103 PHE A C 1
ATOM 804 O O . PHE A 1 103 ? 7.031 24.766 8.367 1 98.69 103 PHE A O 1
ATOM 811 N N . VAL A 1 104 ? 5.27 26.094 8.219 1 98.5 104 VAL A N 1
ATOM 812 C CA . VAL A 1 104 ? 6.055 27.188 7.66 1 98.5 104 VAL A CA 1
ATOM 813 C C . VAL A 1 104 ? 7.035 27.703 8.703 1 98.5 104 VAL A C 1
ATOM 815 O O . VAL A 1 104 ? 8.18 28.031 8.383 1 98.5 104 VAL A O 1
ATOM 818 N N . GLY A 1 105 ? 6.527 27.797 9.898 1 98.5 105 GLY A N 1
ATOM 819 C CA . GLY A 1 105 ? 7.418 28.203 10.984 1 98.5 105 GLY A CA 1
ATOM 820 C C . GLY A 1 105 ? 8.602 27.266 11.156 1 98.5 105 GLY A C 1
ATOM 821 O O . GLY A 1 105 ? 9.734 27.719 11.336 1 98.5 105 GLY A O 1
ATOM 822 N N . LEU A 1 106 ? 8.32 26.016 11.07 1 98.75 106 LEU A N 1
ATOM 823 C CA . LEU A 1 106 ? 9.391 25.031 11.172 1 98.75 106 LEU A CA 1
ATOM 824 C C . LEU A 1 106 ? 10.352 25.141 9.992 1 98.75 106 LEU A C 1
ATOM 826 O O . LEU A 1 106 ? 11.562 24.984 10.156 1 98.75 106 LEU A O 1
ATOM 830 N N . ALA A 1 107 ? 9.789 25.406 8.852 1 98.62 107 ALA A N 1
ATOM 831 C CA . ALA A 1 107 ? 10.641 25.594 7.68 1 98.62 107 ALA A CA 1
ATOM 832 C C . ALA A 1 107 ? 11.562 26.797 7.844 1 98.62 107 ALA A C 1
ATOM 834 O O . ALA A 1 107 ? 12.75 26.719 7.535 1 98.62 107 ALA A O 1
ATOM 835 N N . ASN A 1 108 ? 11.023 27.891 8.328 1 98.5 108 ASN A N 1
ATOM 836 C CA . ASN A 1 108 ? 11.828 29.094 8.555 1 98.5 108 ASN A CA 1
ATOM 837 C C . ASN A 1 108 ? 12.953 28.828 9.547 1 98.5 108 ASN A C 1
ATOM 839 O O . ASN A 1 108 ? 14.078 29.281 9.352 1 98.5 108 ASN A O 1
ATOM 843 N N . TRP A 1 109 ? 12.664 28.094 10.562 1 98.06 109 TRP A N 1
ATOM 844 C CA . TRP A 1 109 ? 13.656 27.797 11.586 1 98.06 109 TRP A CA 1
ATOM 845 C C . TRP A 1 109 ? 14.727 26.844 11.055 1 98.06 109 TRP A C 1
ATOM 847 O O . TRP A 1 109 ? 15.922 27.062 11.266 1 98.06 109 TRP A O 1
ATOM 857 N N . MET A 1 110 ? 14.266 25.797 10.32 1 98.31 110 MET A N 1
ATOM 858 C CA . MET A 1 110 ? 15.148 24.641 10.211 1 98.31 110 MET A CA 1
ATOM 859 C C . MET A 1 110 ? 15.773 24.547 8.82 1 98.31 110 MET A C 1
ATOM 861 O O . MET A 1 110 ? 16.891 24.062 8.672 1 98.31 110 MET A O 1
ATOM 865 N N . VAL A 1 111 ? 15.117 25.016 7.793 1 98.56 111 VAL A N 1
ATOM 866 C CA . VAL A 1 111 ? 15.594 24.812 6.43 1 98.56 111 VAL A CA 1
ATOM 867 C C . VAL A 1 111 ? 16.953 25.5 6.262 1 98.56 111 VAL A C 1
ATOM 869 O O . VAL A 1 111 ? 17.922 24.859 5.855 1 98.56 111 VAL A O 1
ATOM 872 N N . PRO A 1 112 ? 17.156 26.797 6.633 1 98.19 112 PRO A N 1
ATOM 873 C CA . PRO A 1 112 ? 18.484 27.406 6.488 1 98.19 112 PRO A CA 1
ATOM 874 C C . PRO A 1 112 ? 19.547 26.688 7.32 1 98.19 112 PRO A C 1
ATOM 876 O O . PRO A 1 112 ? 20.656 26.484 6.848 1 98.19 112 PRO A O 1
ATOM 879 N N . LEU A 1 113 ? 19.172 26.266 8.484 1 97.94 113 LEU A N 1
ATOM 880 C CA . LEU A 1 113 ? 20.125 25.594 9.359 1 97.94 113 LEU A CA 1
ATOM 881 C C . LEU A 1 113 ? 20.531 24.25 8.773 1 97.94 113 LEU A C 1
ATOM 883 O O . LEU A 1 113 ? 21.672 23.812 8.953 1 97.94 113 LEU A O 1
ATOM 887 N N . GLN A 1 114 ? 19.641 23.609 8.102 1 98.06 114 GLN A N 1
ATOM 888 C CA . GLN A 1 114 ? 19.875 22.25 7.613 1 98.06 114 GLN A CA 1
ATOM 889 C C . GLN A 1 114 ? 20.641 22.266 6.293 1 98.06 114 GLN A C 1
ATOM 891 O O . GLN A 1 114 ? 21.281 21.281 5.93 1 98.06 114 GLN A O 1
ATOM 896 N N . ILE A 1 115 ? 20.594 23.391 5.609 1 98 115 ILE A N 1
ATOM 897 C CA . ILE A 1 115 ? 21.266 23.406 4.316 1 98 115 ILE A CA 1
ATOM 898 C C . ILE A 1 115 ? 22.484 24.328 4.398 1 98 115 ILE A C 1
ATOM 900 O O . ILE A 1 115 ? 23.156 24.562 3.393 1 98 115 ILE A O 1
ATOM 904 N N . GLY A 1 116 ? 22.781 24.922 5.551 1 97.31 116 GLY A N 1
ATOM 905 C CA . GLY A 1 116 ? 23.969 25.719 5.762 1 97.31 116 GLY A CA 1
ATOM 906 C C . GLY A 1 116 ? 23.828 27.141 5.242 1 97.31 116 GLY A C 1
ATOM 907 O O . GLY A 1 116 ? 24.828 27.766 4.852 1 97.31 116 GLY A O 1
ATOM 908 N N . ALA A 1 117 ? 22.625 27.625 5.172 1 97.38 117 ALA A N 1
ATOM 909 C CA . ALA A 1 117 ? 22.359 28.984 4.715 1 97.38 117 ALA A CA 1
ATOM 910 C C . ALA A 1 117 ? 22.328 29.953 5.887 1 97.38 117 ALA A C 1
ATOM 912 O O . ALA A 1 117 ? 21.938 29.594 6.996 1 97.38 117 ALA A O 1
ATOM 913 N N . PRO A 1 118 ? 22.734 31.188 5.637 1 95.94 118 PRO A N 1
ATOM 914 C CA . PRO A 1 118 ? 22.719 32.156 6.73 1 95.94 118 PRO A CA 1
ATOM 915 C C . PRO A 1 118 ? 21.312 32.656 7.062 1 95.94 118 PRO A C 1
ATOM 917 O O . PRO A 1 118 ? 21.047 33.062 8.188 1 95.94 118 PRO A O 1
ATOM 920 N N . ASP A 1 119 ? 20.453 32.625 6.035 1 96.62 119 ASP A N 1
ATOM 921 C CA . ASP A 1 119 ? 19.078 33.094 6.172 1 96.62 119 ASP A CA 1
ATOM 922 C C . ASP A 1 119 ? 18.219 32.594 5.008 1 96.62 119 ASP A C 1
ATOM 924 O O . ASP A 1 119 ? 18.703 31.891 4.129 1 96.62 119 ASP A O 1
ATOM 928 N N . MET A 1 120 ? 16.922 32.906 5.078 1 97.5 120 MET A N 1
ATOM 929 C CA . MET A 1 120 ? 16.078 32.719 3.896 1 97.5 120 MET A CA 1
ATOM 930 C C . MET A 1 120 ? 16.516 33.656 2.764 1 97.5 120 MET A C 1
ATOM 932 O O . MET A 1 120 ? 17.094 34.719 3.012 1 97.5 120 MET A O 1
ATOM 936 N N . ALA A 1 121 ? 16.219 33.312 1.594 1 97.69 121 ALA A N 1
ATOM 937 C CA . ALA A 1 121 ? 16.703 34.031 0.412 1 97.69 121 ALA A CA 1
ATOM 938 C C . ALA A 1 121 ? 16.078 35.406 0.326 1 97.69 121 ALA A C 1
ATOM 940 O O . ALA A 1 121 ? 16.719 36.344 -0.161 1 97.69 121 ALA A O 1
ATOM 941 N N . LEU A 1 122 ? 14.836 35.531 0.699 1 97.62 122 LEU A N 1
ATOM 942 C CA . LEU A 1 122 ? 14.117 36.812 0.625 1 97.62 122 LEU A CA 1
ATOM 943 C C . LEU A 1 122 ? 13.586 37.219 1.995 1 97.62 122 LEU A C 1
ATOM 945 O O . LEU A 1 122 ? 12.383 37.094 2.254 1 97.62 122 LEU A O 1
ATOM 949 N N . PRO A 1 123 ? 14.383 37.812 2.787 1 95.75 123 PRO A N 1
ATOM 950 C CA . PRO A 1 123 ? 14.047 38.062 4.191 1 95.75 123 PRO A CA 1
ATOM 951 C C . PRO A 1 123 ? 12.891 39.031 4.352 1 95.75 123 PRO A C 1
ATOM 953 O O . PRO A 1 123 ? 12.023 38.844 5.215 1 95.75 123 PRO A O 1
ATOM 956 N N . ARG A 1 124 ? 12.828 40.062 3.566 1 96.12 124 ARG A N 1
ATOM 957 C CA . ARG A 1 124 ? 11.758 41.062 3.674 1 96.12 124 ARG A CA 1
ATOM 958 C C . ARG A 1 124 ? 10.422 40.469 3.242 1 96.12 124 ARG A C 1
ATOM 960 O O . ARG A 1 124 ? 9.383 40.75 3.842 1 96.12 124 ARG A O 1
ATOM 967 N N . LEU A 1 125 ? 10.516 39.719 2.234 1 96.94 125 LEU A N 1
ATOM 968 C CA . LEU A 1 125 ? 9.312 39.031 1.779 1 96.94 125 LEU A CA 1
ATOM 969 C C . LEU A 1 125 ? 8.82 38.062 2.846 1 96.94 125 LEU A C 1
ATOM 971 O O . LEU A 1 125 ? 7.609 37.875 3.006 1 96.94 125 LEU A O 1
ATOM 975 N N . ASN A 1 126 ? 9.797 37.469 3.479 1 97.5 126 ASN A N 1
ATOM 976 C CA . ASN A 1 126 ? 9.469 36.531 4.555 1 97.5 126 ASN A CA 1
ATOM 977 C C . ASN A 1 126 ? 8.688 37.219 5.668 1 97.5 126 ASN A C 1
ATOM 979 O O . ASN A 1 126 ? 7.684 36.688 6.152 1 97.5 126 ASN A O 1
ATOM 983 N N . ASN A 1 127 ? 9.133 38.344 6.047 1 97.62 127 ASN A N 1
ATOM 984 C CA . ASN A 1 127 ? 8.461 39.125 7.07 1 97.62 127 ASN A CA 1
ATOM 985 C C . ASN A 1 127 ? 7.059 39.531 6.625 1 97.62 127 ASN A C 1
ATOM 987 O O . ASN A 1 127 ? 6.102 39.406 7.395 1 97.62 127 ASN A O 1
ATOM 991 N N . PHE A 1 128 ? 6.973 40 5.457 1 97.69 128 PHE A N 1
ATOM 992 C CA . PHE A 1 128 ? 5.691 40.438 4.91 1 97.69 128 PHE A CA 1
ATOM 993 C C . PHE A 1 128 ? 4.711 39.25 4.852 1 97.69 128 PHE A C 1
ATOM 995 O O . PHE A 1 128 ? 3.535 39.406 5.191 1 97.69 128 PHE A O 1
ATOM 1002 N N . SER A 1 129 ? 5.23 38.156 4.422 1 98.06 129 SER A N 1
ATOM 1003 C CA . SER A 1 129 ? 4.402 36.969 4.348 1 98.06 129 SER A CA 1
ATOM 1004 C C . SER A 1 129 ? 3.801 36.625 5.707 1 98.06 129 SER A C 1
ATOM 1006 O O . SER A 1 129 ? 2.621 36.281 5.797 1 98.06 129 SER A O 1
ATOM 1008 N N . PHE A 1 130 ? 4.574 36.719 6.746 1 98 130 PHE A N 1
ATOM 1009 C CA . PHE A 1 130 ? 4.059 36.375 8.07 1 98 130 PHE A CA 1
ATOM 1010 C C . PHE A 1 130 ? 2.965 37.375 8.484 1 98 130 PHE A C 1
ATOM 1012 O O . PHE A 1 130 ? 1.906 36.938 8.961 1 98 130 PHE A O 1
ATOM 1019 N N . TRP A 1 131 ? 3.168 38.594 8.32 1 97.94 131 TRP A N 1
ATOM 1020 C CA . TRP A 1 131 ? 2.275 39.594 8.891 1 97.94 131 TRP A CA 1
ATOM 1021 C C . TRP A 1 131 ? 0.941 39.625 8.156 1 97.94 131 TRP A C 1
ATOM 1023 O O . TRP A 1 131 ? -0.051 40.156 8.672 1 97.94 131 TRP A O 1
ATOM 1033 N N . LEU A 1 132 ? 0.889 39.062 7.004 1 98.31 132 LEU A N 1
ATOM 1034 C CA . LEU A 1 132 ? -0.39 38.906 6.316 1 98.31 132 LEU A CA 1
ATOM 1035 C C . LEU A 1 132 ? -1.299 37.938 7.078 1 98.31 132 LEU A C 1
ATOM 1037 O O . LEU A 1 132 ? -2.523 38.062 7.031 1 98.31 132 LEU A O 1
ATOM 1041 N N . LEU A 1 133 ? -0.741 37.031 7.844 1 98.25 133 LEU A N 1
ATOM 1042 C CA . LEU A 1 133 ? -1.521 35.969 8.492 1 98.25 133 LEU A CA 1
ATOM 1043 C C . LEU A 1 133 ? -2.303 36.531 9.68 1 98.25 133 LEU A C 1
ATOM 1045 O O . LEU A 1 133 ? -3.506 36.281 9.805 1 98.25 133 LEU A O 1
ATOM 1049 N N . PRO A 1 134 ? -1.638 37.312 10.578 1 98.06 134 PRO A N 1
ATOM 1050 C CA . PRO A 1 134 ? -2.424 37.875 11.672 1 98.06 134 PRO A CA 1
ATOM 1051 C C . PRO A 1 134 ? -3.568 38.75 11.172 1 98.06 134 PRO A C 1
ATOM 1053 O O . PRO A 1 134 ? -4.664 38.719 11.742 1 98.06 134 PRO A O 1
ATOM 1056 N N . VAL A 1 135 ? -3.322 39.469 10.133 1 98.25 135 VAL A N 1
ATOM 1057 C CA . VAL A 1 135 ? -4.367 40.312 9.578 1 98.25 135 VAL A CA 1
ATOM 1058 C C . VAL A 1 135 ? -5.492 39.438 9.016 1 98.25 135 VAL A C 1
ATOM 1060 O O . VAL A 1 135 ? -6.672 39.688 9.266 1 98.25 135 VAL A O 1
ATOM 1063 N N . ALA A 1 136 ? -5.113 38.438 8.281 1 98.69 136 ALA A N 1
ATOM 1064 C CA . ALA A 1 136 ? -6.086 37.531 7.672 1 98.69 136 ALA A CA 1
ATOM 1065 C C . ALA A 1 136 ? -6.965 36.875 8.734 1 98.69 136 ALA A C 1
ATOM 1067 O O . ALA A 1 136 ? -8.195 36.844 8.594 1 98.69 136 ALA A O 1
ATOM 1068 N N . PHE A 1 137 ? -6.422 36.469 9.812 1 98.69 137 PHE A N 1
ATOM 1069 C CA . PHE A 1 137 ? -7.191 35.656 10.758 1 98.69 137 PHE A CA 1
ATOM 1070 C C . PHE A 1 137 ? -7.898 36.531 11.773 1 98.69 137 PHE A C 1
ATOM 1072 O O . PHE A 1 137 ? -8.875 36.125 12.398 1 98.69 137 PHE A O 1
ATOM 1079 N N . LEU A 1 138 ? -7.383 37.781 11.945 1 98.31 138 LEU A N 1
ATOM 1080 C CA . LEU A 1 138 ? -8.188 38.75 12.688 1 98.31 138 LEU A CA 1
ATOM 1081 C C . LEU A 1 138 ? -9.461 39.094 11.93 1 98.31 138 LEU A C 1
ATOM 1083 O O . LEU A 1 138 ? -10.531 39.219 12.531 1 98.31 138 LEU A O 1
ATOM 1087 N N . LEU A 1 139 ? -9.273 39.219 10.656 1 98.12 139 LEU A N 1
ATOM 1088 C CA . LEU A 1 139 ? -10.438 39.469 9.805 1 98.12 139 LEU A CA 1
ATOM 1089 C C . LEU A 1 139 ? -11.414 38.281 9.883 1 98.12 139 LEU A C 1
ATOM 1091 O O . LEU A 1 139 ? -12.625 38.5 10.023 1 98.12 139 LEU A O 1
ATOM 1095 N N . LEU A 1 140 ? -10.953 37.094 9.773 1 98.56 140 LEU A N 1
ATOM 1096 C CA . LEU A 1 140 ? -11.797 35.906 9.844 1 98.56 140 LEU A CA 1
ATOM 1097 C C . LEU A 1 140 ? -12.523 35.844 11.18 1 98.56 140 LEU A C 1
ATOM 1099 O O . LEU A 1 140 ? -13.742 35.625 11.219 1 98.56 140 LEU A O 1
ATOM 1103 N N . LEU A 1 141 ? -11.812 36.031 12.273 1 98.56 141 LEU A N 1
ATOM 1104 C CA . LEU A 1 141 ? -12.398 35.938 13.609 1 98.56 141 LEU A CA 1
ATOM 1105 C C . LEU A 1 141 ? -13.406 37.062 13.852 1 98.56 141 LEU A C 1
ATOM 1107 O O . LEU A 1 141 ? -14.398 36.844 14.555 1 98.56 141 LEU A O 1
ATOM 1111 N N . SER A 1 142 ? -13.25 38.188 13.234 1 98.12 142 SER A N 1
ATOM 1112 C CA . SER A 1 142 ? -14.141 39.344 13.414 1 98.12 142 SER A CA 1
ATOM 1113 C C . SER A 1 142 ? -15.523 39.062 12.828 1 98.12 142 SER A C 1
ATOM 1115 O O . SER A 1 142 ? -16.5 39.688 13.211 1 98.12 142 SER A O 1
ATOM 1117 N N . THR A 1 143 ? -15.531 38.156 11.898 1 98.06 143 THR A N 1
ATOM 1118 C CA . THR A 1 143 ? -16.812 37.812 11.289 1 98.06 143 THR A CA 1
ATOM 1119 C C . THR A 1 143 ? -17.797 37.281 12.336 1 98.06 143 THR A C 1
ATOM 1121 O O . THR A 1 143 ? -19 37.438 12.195 1 98.06 143 THR A O 1
ATOM 1124 N N . LEU A 1 144 ? -17.312 36.656 13.375 1 97.5 144 LEU A N 1
ATOM 1125 C CA . LEU A 1 144 ? -18.156 36.094 14.43 1 97.5 144 LEU A CA 1
ATOM 1126 C C . LEU A 1 144 ? -18.891 37.219 15.172 1 97.5 144 LEU A C 1
ATOM 1128 O O . LEU A 1 144 ? -19.922 36.969 15.789 1 97.5 144 LEU A O 1
ATOM 1132 N N . LEU A 1 145 ? -18.438 38.406 15.086 1 96.81 145 LEU A N 1
ATOM 1133 C CA . LEU A 1 145 ? -19 39.531 15.812 1 96.81 145 LEU A CA 1
ATOM 1134 C C . LEU A 1 145 ? -19.875 40.375 14.891 1 96.81 145 LEU A C 1
ATOM 1136 O O . LEU A 1 145 ? -20.438 41.406 15.32 1 96.81 145 LEU A O 1
ATOM 1140 N N . MET A 1 146 ? -20.109 39.969 13.75 1 95.81 146 MET A N 1
ATOM 1141 C CA . MET A 1 146 ? -20.906 40.688 12.773 1 95.81 146 MET A CA 1
ATOM 1142 C C . MET A 1 146 ? -22.328 40.188 12.734 1 95.81 146 MET A C 1
ATOM 1144 O O . MET A 1 146 ? -22.609 39.094 13.234 1 95.81 146 MET A O 1
ATOM 1148 N N . PRO A 1 147 ? -23.203 41.062 12.164 1 92.88 147 PRO A N 1
ATOM 1149 C CA . PRO A 1 147 ? -24.578 40.594 12.039 1 92.88 147 PRO A CA 1
ATOM 1150 C C . PRO A 1 147 ? -24.688 39.312 11.203 1 92.88 147 PRO A C 1
ATOM 1152 O O . PRO A 1 147 ? -24.094 39.219 10.125 1 92.88 147 PRO A O 1
ATOM 1155 N N . GLY A 1 148 ? -25.344 38.406 11.734 1 91.88 148 GLY A N 1
ATOM 1156 C CA . GLY A 1 148 ? -25.5 37.125 11.047 1 91.88 148 GLY A CA 1
ATOM 1157 C C . GLY A 1 148 ? -24.438 36.125 11.43 1 91.88 148 GLY A C 1
ATOM 1158 O O . GLY A 1 148 ? -24.531 34.938 11.062 1 91.88 148 GLY A O 1
ATOM 1159 N N . GLY A 1 149 ? -23.406 36.625 12.117 1 95.19 149 GLY A N 1
ATOM 1160 C CA . GLY A 1 149 ? -22.391 35.719 12.625 1 95.19 149 GLY A CA 1
ATOM 1161 C C . GLY A 1 149 ? -21.344 35.375 11.594 1 95.19 149 GLY A C 1
ATOM 1162 O O . GLY A 1 149 ? -21.234 36.031 10.555 1 95.19 149 GLY A O 1
ATOM 1163 N N . GLY A 1 150 ? -20.516 34.344 11.906 1 96.69 150 GLY A N 1
ATOM 1164 C CA . GLY A 1 150 ? -19.422 33.938 11.039 1 96.69 150 GLY A CA 1
ATOM 1165 C C . GLY A 1 150 ? -19.828 32.906 10 1 96.69 150 GLY A C 1
ATOM 1166 O O . GLY A 1 150 ? -21 32.562 9.906 1 96.69 150 GLY A O 1
ATOM 1167 N N . PRO A 1 151 ? -18.891 32.531 9.156 1 97.06 151 PRO A N 1
ATOM 1168 C CA . PRO A 1 151 ? -19.172 31.469 8.195 1 97.06 151 PRO A CA 1
ATOM 1169 C C . PRO A 1 151 ? -19.766 30.219 8.844 1 97.06 151 PRO A C 1
ATOM 1171 O O . PRO A 1 151 ? -19.297 29.797 9.914 1 97.06 151 PRO A O 1
ATOM 1174 N N . ASN A 1 152 ? -20.797 29.656 8.25 1 97 152 ASN A N 1
ATOM 1175 C CA . ASN A 1 152 ? -21.5 28.516 8.828 1 97 152 ASN A CA 1
ATOM 1176 C C . ASN A 1 152 ? -21.75 27.422 7.797 1 97 152 ASN A C 1
ATOM 1178 O O . ASN A 1 152 ? -22.734 26.672 7.902 1 97 152 ASN A O 1
ATOM 1182 N N . PHE A 1 153 ? -20.969 27.344 6.77 1 96 153 PHE A N 1
ATOM 1183 C CA . PHE A 1 153 ? -21.25 26.484 5.633 1 96 153 PHE A CA 1
ATOM 1184 C C . PHE A 1 153 ? -20.203 25.375 5.523 1 96 153 PHE A C 1
ATOM 1186 O O . PHE A 1 153 ? -20.078 24.75 4.473 1 96 153 PHE A O 1
ATOM 1193 N N . GLY A 1 154 ? -19.375 25.078 6.516 1 94.5 154 GLY A N 1
ATOM 1194 C CA . GLY A 1 154 ? -18.328 24.078 6.477 1 94.5 154 GLY A CA 1
ATOM 1195 C C . GLY A 1 154 ? -17.016 24.609 5.93 1 94.5 154 GLY A C 1
ATOM 1196 O O . GLY A 1 154 ? -17 25.609 5.223 1 94.5 154 GLY A O 1
ATOM 1197 N N . TRP A 1 155 ? -15.969 23.859 6.156 1 93.69 155 TRP A N 1
ATOM 1198 C CA . TRP A 1 155 ? -14.648 24.344 5.77 1 93.69 155 TRP A CA 1
ATOM 1199 C C . TRP A 1 155 ? -14.43 24.203 4.266 1 93.69 155 TRP A C 1
ATOM 1201 O O . TRP A 1 155 ? -13.516 24.812 3.705 1 93.69 155 TRP A O 1
ATOM 1211 N N . THR A 1 156 ? -15.273 23.406 3.586 1 93.62 156 THR A N 1
ATOM 1212 C CA . THR A 1 156 ? -15.18 23.25 2.137 1 93.62 156 THR A CA 1
ATOM 1213 C C . THR A 1 156 ? -15.938 24.375 1.435 1 93.62 156 THR A C 1
ATOM 1215 O O . THR A 1 156 ? -15.766 24.594 0.232 1 93.62 156 THR A O 1
ATOM 1218 N N . PHE A 1 157 ? -16.859 25.125 2.162 1 95.38 157 PHE A N 1
ATOM 1219 C CA . PHE A 1 157 ? -17.641 26.281 1.731 1 95.38 157 PHE A CA 1
ATOM 1220 C C . PHE A 1 157 ? -18.25 26.031 0.35 1 95.38 157 PHE A C 1
ATOM 1222 O O . PHE A 1 157 ? -18.078 26.859 -0.553 1 95.38 157 PHE A O 1
ATOM 1229 N N . TYR A 1 158 ? -18.984 25 0.268 1 94.25 158 TYR A N 1
ATOM 1230 C CA . TYR A 1 158 ? -19.672 24.656 -0.971 1 94.25 158 TYR A CA 1
ATOM 1231 C C . TYR A 1 158 ? -20.781 25.656 -1.287 1 94.25 158 TYR A C 1
ATOM 1233 O O . TYR A 1 158 ? -21.5 26.094 -0.389 1 94.25 158 TYR A O 1
ATOM 1241 N N . ALA A 1 159 ? -20.906 26 -2.553 1 94.62 159 ALA A N 1
ATOM 1242 C CA . ALA A 1 159 ? -22.109 26.672 -3.045 1 94.62 159 ALA A CA 1
ATOM 1243 C C . ALA A 1 159 ? -23.25 25.688 -3.191 1 94.62 159 ALA A C 1
ATOM 1245 O O . ALA A 1 159 ? -23.047 24.5 -3.496 1 94.62 159 ALA A O 1
ATOM 1246 N N . PRO A 1 160 ? -24.406 26.094 -2.826 1 93.88 160 PRO A N 1
ATOM 1247 C CA . PRO A 1 160 ? -24.891 27.453 -2.619 1 93.88 160 PRO A CA 1
ATOM 1248 C C . PRO A 1 160 ? -24.906 27.859 -1.148 1 93.88 160 PRO A C 1
ATOM 1250 O O . PRO A 1 160 ? -25.281 29 -0.819 1 93.88 160 PRO A O 1
ATOM 1253 N N . LEU A 1 161 ? -24.5 26.969 -0.308 1 93.62 161 LEU A N 1
ATOM 1254 C CA . LEU A 1 161 ? -24.484 27.312 1.111 1 93.62 161 LEU A CA 1
ATOM 1255 C C . LEU A 1 161 ? -23.609 28.516 1.382 1 93.62 161 LEU A C 1
ATOM 1257 O O . LEU A 1 161 ? -23.922 29.344 2.244 1 93.62 161 LEU A O 1
ATOM 1261 N N . SER A 1 162 ? -22.594 28.672 0.616 1 96 162 SER A N 1
ATOM 1262 C CA . SER A 1 162 ? -21.594 29.719 0.848 1 96 162 SER A CA 1
ATOM 1263 C C . SER A 1 162 ? -21.891 30.953 0.003 1 96 162 SER A C 1
ATOM 1265 O O . SER A 1 162 ? -21.219 31.984 0.136 1 96 162 SER A O 1
ATOM 1267 N N . THR A 1 163 ? -22.844 30.828 -0.833 1 95.31 163 THR A N 1
ATOM 1268 C CA . THR A 1 163 ? -23.156 31.969 -1.684 1 95.31 163 THR A CA 1
ATOM 1269 C C . THR A 1 163 ? -24.578 32.469 -1.415 1 95.31 163 THR A C 1
ATOM 1271 O O . THR A 1 163 ? -24.781 33.375 -0.623 1 95.31 163 THR A O 1
ATOM 1274 N N . THR A 1 164 ? -25.594 31.641 -1.742 1 92.19 164 THR A N 1
ATOM 1275 C CA . THR A 1 164 ? -27 32.031 -1.675 1 92.19 164 THR A CA 1
ATOM 1276 C C . THR A 1 164 ? -27.484 32.094 -0.226 1 92.19 164 THR A C 1
ATOM 1278 O O . THR A 1 164 ? -28.25 33 0.14 1 92.19 164 THR A O 1
ATOM 1281 N N . TYR A 1 165 ? -27.031 31.219 0.559 1 91.56 165 TYR A N 1
ATOM 1282 C CA . TYR A 1 165 ? -27.547 31.109 1.913 1 91.56 165 TYR A CA 1
ATOM 1283 C C . TYR A 1 165 ? -26.516 31.562 2.941 1 91.56 165 TYR A C 1
ATOM 1285 O O . TYR A 1 165 ? -26.688 31.328 4.141 1 91.56 165 TYR A O 1
ATOM 1293 N N . ALA A 1 166 ? -25.531 32.188 2.455 1 93.44 166 ALA A N 1
ATOM 1294 C CA . ALA A 1 166 ? -24.406 32.531 3.324 1 93.44 166 ALA A CA 1
ATOM 1295 C C . ALA A 1 166 ? -24.719 33.781 4.129 1 93.44 166 ALA A C 1
ATOM 1297 O O . ALA A 1 166 ? -25.453 34.656 3.668 1 93.44 166 ALA A O 1
ATOM 1298 N N . PRO A 1 167 ? -24.125 33.875 5.344 1 95.06 167 PRO A N 1
ATOM 1299 C CA . PRO A 1 167 ? -24.25 35.125 6.082 1 95.06 167 PRO A CA 1
ATOM 1300 C C . PRO A 1 167 ? -23.531 36.312 5.406 1 95.06 167 PRO A C 1
ATOM 1302 O O . PRO A 1 167 ? -22.578 36.062 4.648 1 95.06 167 PRO A O 1
ATOM 1305 N N . PRO A 1 168 ? -23.891 37.469 5.766 1 93.06 168 PRO A N 1
ATOM 1306 C CA . PRO A 1 168 ? -23.297 38.656 5.129 1 93.06 168 PRO A CA 1
ATOM 1307 C C . PRO A 1 168 ? -21.797 38.781 5.406 1 93.06 168 PRO A C 1
ATOM 1309 O O . PRO A 1 168 ? -21.062 39.406 4.633 1 93.06 168 PRO A O 1
ATOM 1312 N N . SER A 1 169 ? -21.328 38.156 6.391 1 95.5 169 SER A N 1
ATOM 1313 C CA . SER A 1 169 ? -19.922 38.25 6.777 1 95.5 169 SER A CA 1
ATOM 1314 C C . SER A 1 169 ? -19.031 37.438 5.832 1 95.5 169 SER A C 1
ATOM 1316 O O . SER A 1 169 ? -17.812 37.5 5.934 1 95.5 169 SER A O 1
ATOM 1318 N N . THR A 1 170 ? -19.562 36.75 4.863 1 96.88 170 THR A N 1
ATOM 1319 C CA . THR A 1 170 ? -18.844 35.844 3.986 1 96.88 170 THR A CA 1
ATOM 1320 C C . THR A 1 170 ? -17.828 36.594 3.131 1 96.88 170 THR A C 1
ATOM 1322 O O . THR A 1 170 ? -16.766 36.062 2.826 1 96.88 170 THR A O 1
ATOM 1325 N N . SER A 1 171 ? -18.047 37.781 2.768 1 96.56 171 SER A N 1
ATOM 1326 C CA . SER A 1 171 ? -17.094 38.562 1.979 1 96.56 171 SER A CA 1
ATOM 1327 C C . SER A 1 171 ? -15.797 38.781 2.744 1 96.56 171 SER A C 1
ATOM 1329 O O . SER A 1 171 ? -14.719 38.812 2.148 1 96.56 171 SER A O 1
ATOM 1331 N N . PHE A 1 172 ? -15.938 38.906 4.031 1 97.12 172 PHE A N 1
ATOM 1332 C CA . PHE A 1 172 ? -14.75 39.094 4.859 1 97.12 172 PHE A CA 1
ATOM 1333 C C . PHE A 1 172 ? -13.984 37.781 4.988 1 97.12 172 PHE A C 1
ATOM 1335 O O . PHE A 1 172 ? -12.758 37.75 5.051 1 97.12 172 PHE A O 1
ATOM 1342 N N . PHE A 1 173 ? -14.773 36.719 5.07 1 97.44 173 PHE A N 1
ATOM 1343 C CA . PHE A 1 173 ? -14.164 35.375 4.992 1 97.44 173 PHE A CA 1
ATOM 1344 C C . PHE A 1 173 ? -13.344 35.25 3.715 1 97.44 173 PHE A C 1
ATOM 1346 O O . PHE A 1 173 ? -12.203 34.781 3.75 1 97.44 173 PHE A O 1
ATOM 1353 N N . ILE A 1 174 ? -13.898 35.625 2.594 1 98.19 174 ILE A N 1
ATOM 1354 C CA . ILE A 1 174 ? -13.25 35.5 1.291 1 98.19 174 ILE A CA 1
ATOM 1355 C C . ILE A 1 174 ? -11.969 36.344 1.286 1 98.19 174 ILE A C 1
ATOM 1357 O O . ILE A 1 174 ? -10.914 35.875 0.85 1 98.19 174 ILE A O 1
ATOM 1361 N N . LEU A 1 175 ? -12.031 37.531 1.801 1 97.81 175 LEU A N 1
ATOM 1362 C CA . LEU A 1 175 ? -10.852 38.406 1.857 1 97.81 175 LEU A CA 1
ATOM 1363 C C . LEU A 1 175 ? -9.789 37.781 2.762 1 97.81 175 LEU A C 1
ATOM 1365 O O . LEU A 1 175 ? -8.594 37.875 2.457 1 97.81 175 LEU A O 1
ATOM 1369 N N . SER A 1 176 ? -10.211 37.281 3.857 1 98.31 176 SER A N 1
ATOM 1370 C CA . SER A 1 176 ? -9.289 36.625 4.773 1 98.31 176 SER A CA 1
ATOM 1371 C C . SER A 1 176 ? -8.516 35.5 4.066 1 98.31 176 SER A C 1
ATOM 1373 O O . SER A 1 176 ? -7.297 35.406 4.191 1 98.31 176 SER A O 1
ATOM 1375 N N . LEU A 1 177 ? -9.18 34.719 3.283 1 97.94 177 LEU A N 1
ATOM 1376 C CA . LEU A 1 177 ? -8.547 33.562 2.611 1 97.94 177 LEU A CA 1
ATOM 1377 C C . LEU A 1 177 ? -7.625 34.062 1.495 1 97.94 177 LEU A C 1
ATOM 1379 O O . LEU A 1 177 ? -6.594 33.438 1.229 1 97.94 177 LEU A O 1
ATOM 1383 N N . HIS A 1 178 ? -8.008 35.125 0.85 1 98.19 178 HIS A N 1
ATOM 1384 C CA . HIS A 1 178 ? -7.109 35.688 -0.146 1 98.19 178 HIS A CA 1
ATOM 1385 C C . HIS A 1 178 ? -5.789 36.125 0.487 1 98.19 178 HIS A C 1
ATOM 1387 O O . HIS A 1 178 ? -4.719 35.844 -0.056 1 98.19 178 HIS A O 1
ATOM 1393 N N . LEU A 1 179 ? -5.895 36.781 1.62 1 98.31 179 LEU A N 1
ATOM 1394 C CA . LEU A 1 179 ? -4.691 37.25 2.311 1 98.31 179 LEU A CA 1
ATOM 1395 C C . LEU A 1 179 ? -3.848 36.062 2.766 1 98.31 179 LEU A C 1
ATOM 1397 O O . LEU A 1 179 ? -2.627 36.062 2.596 1 98.31 179 LEU A O 1
ATOM 1401 N N . ALA A 1 180 ? -4.48 35.094 3.316 1 98.19 180 ALA A N 1
ATOM 1402 C CA . ALA A 1 180 ? -3.773 33.875 3.746 1 98.19 180 ALA A CA 1
ATOM 1403 C C . ALA A 1 180 ? -3.125 33.156 2.559 1 98.19 180 ALA A C 1
ATOM 1405 O O . ALA A 1 180 ? -2.018 32.625 2.674 1 98.19 180 ALA A O 1
ATOM 1406 N N . GLY A 1 181 ? -3.854 33.125 1.419 1 97.62 181 GLY A N 1
ATOM 1407 C CA . GLY A 1 181 ? -3.314 32.531 0.21 1 97.62 181 GLY A CA 1
ATOM 1408 C C . GLY A 1 181 ? -2.074 33.25 -0.305 1 97.62 181 GLY A C 1
ATOM 1409 O O . GLY A 1 181 ? -1.109 32.594 -0.714 1 97.62 181 GLY A O 1
ATOM 1410 N N . ILE A 1 182 ? -2.098 34.531 -0.273 1 97.81 182 ILE A N 1
ATOM 1411 C CA . ILE A 1 182 ? -0.94 35.312 -0.695 1 97.81 182 ILE A CA 1
ATOM 1412 C C . ILE A 1 182 ? 0.246 35.031 0.218 1 97.81 182 ILE A C 1
ATOM 1414 O O . ILE A 1 182 ? 1.371 34.844 -0.254 1 97.81 182 ILE A O 1
ATOM 1418 N N . SER A 1 183 ? -0.044 34.969 1.491 1 98.25 183 SER A N 1
ATOM 1419 C CA . SER A 1 183 ? 0.993 34.625 2.455 1 98.25 183 SER A CA 1
ATOM 1420 C C . SER A 1 183 ? 1.637 33.281 2.111 1 98.25 183 SER A C 1
ATOM 1422 O O . SER A 1 183 ? 2.863 33.156 2.102 1 98.25 183 SER A O 1
ATOM 1424 N N . SER A 1 184 ? 0.83 32.312 1.784 1 97.12 184 SER A N 1
ATOM 1425 C CA . SER A 1 184 ? 1.306 30.953 1.484 1 97.12 184 SER A CA 1
ATOM 1426 C C . SER A 1 184 ? 2.148 30.938 0.213 1 97.12 184 SER A C 1
ATOM 1428 O O . SER A 1 184 ? 3.182 30.266 0.157 1 97.12 184 SER A O 1
ATOM 1430 N N . ILE A 1 185 ? 1.721 31.625 -0.816 1 97.62 185 ILE A N 1
ATOM 1431 C CA . ILE A 1 185 ? 2.438 31.672 -2.086 1 97.62 185 ILE A CA 1
ATOM 1432 C C . ILE A 1 185 ? 3.799 32.344 -1.89 1 97.62 185 ILE A C 1
ATOM 1434 O O . ILE A 1 185 ? 4.82 31.812 -2.354 1 97.62 185 ILE A O 1
ATOM 1438 N N . LEU A 1 186 ? 3.811 33.469 -1.178 1 97.81 186 LEU A N 1
ATOM 1439 C CA . LEU A 1 186 ? 5.059 34.188 -0.927 1 97.81 186 LEU A CA 1
ATOM 1440 C C . LEU A 1 186 ? 6.02 33.344 -0.111 1 97.81 186 LEU A C 1
ATOM 1442 O O . LEU A 1 186 ? 7.219 33.312 -0.399 1 97.81 186 LEU A O 1
ATOM 1446 N N . GLY A 1 187 ? 5.492 32.719 0.899 1 97.56 187 GLY A N 1
ATOM 1447 C CA . GLY A 1 187 ? 6.309 31.797 1.677 1 97.56 187 GLY A CA 1
ATOM 1448 C C . GLY A 1 187 ? 6.895 30.672 0.849 1 97.56 187 GLY A C 1
ATOM 1449 O O . GLY A 1 187 ? 8.07 30.328 0.993 1 97.56 187 GLY A O 1
ATOM 1450 N N . ALA A 1 188 ? 6.09 30.109 -0.026 1 98.31 188 ALA A N 1
ATOM 1451 C CA . ALA A 1 188 ? 6.523 29 -0.874 1 98.31 188 ALA A CA 1
ATOM 1452 C C . ALA A 1 188 ? 7.633 29.438 -1.823 1 98.31 188 ALA A C 1
ATOM 1454 O O . ALA A 1 188 ? 8.625 28.734 -2.002 1 98.31 188 ALA A O 1
ATOM 1455 N N . ILE A 1 189 ? 7.477 30.562 -2.408 1 98.19 189 ILE A N 1
ATOM 1456 C CA . ILE A 1 189 ? 8.484 31.109 -3.312 1 98.19 189 ILE A CA 1
ATOM 1457 C C . ILE A 1 189 ? 9.805 31.297 -2.564 1 98.19 189 ILE A C 1
ATOM 1459 O O . ILE A 1 189 ? 10.867 30.938 -3.074 1 98.19 189 ILE A O 1
ATOM 1463 N N . ASN A 1 190 ? 9.719 31.797 -1.374 1 98.62 190 ASN A N 1
ATOM 1464 C CA . ASN A 1 190 ? 10.914 32.031 -0.57 1 98.62 190 ASN A CA 1
ATOM 1465 C C . ASN A 1 190 ? 11.617 30.719 -0.213 1 98.62 190 ASN A C 1
ATOM 1467 O O . ASN A 1 190 ? 12.844 30.656 -0.229 1 98.62 190 ASN A O 1
ATOM 1471 N N . ILE A 1 191 ? 10.883 29.75 0.103 1 98.5 191 ILE A N 1
ATOM 1472 C CA . ILE A 1 191 ? 11.438 28.453 0.464 1 98.5 191 ILE A CA 1
ATOM 1473 C C . ILE A 1 191 ? 12.133 27.844 -0.748 1 98.5 191 ILE A C 1
ATOM 1475 O O . ILE A 1 191 ? 13.25 27.328 -0.636 1 98.5 191 ILE A O 1
ATOM 1479 N N . ILE A 1 192 ? 11.484 27.891 -1.92 1 98.56 192 ILE A N 1
ATOM 1480 C CA . ILE A 1 192 ? 12.07 27.359 -3.146 1 98.56 192 ILE A CA 1
ATOM 1481 C C . ILE A 1 192 ? 13.367 28.094 -3.457 1 98.56 192 ILE A C 1
ATOM 1483 O O . ILE A 1 192 ? 14.398 27.469 -3.711 1 98.56 192 ILE A O 1
ATOM 1487 N N . ALA A 1 193 ? 13.336 29.391 -3.375 1 98.62 193 ALA A N 1
ATOM 1488 C CA . ALA A 1 193 ? 14.516 30.203 -3.65 1 98.62 193 ALA A CA 1
ATOM 1489 C C . ALA A 1 193 ? 15.648 29.875 -2.678 1 98.62 193 ALA A C 1
ATOM 1491 O O . ALA A 1 193 ? 16.812 29.812 -3.072 1 98.62 193 ALA A O 1
ATOM 1492 N N . THR A 1 194 ? 15.328 29.688 -1.456 1 98.56 194 THR A N 1
ATOM 1493 C CA . THR A 1 194 ? 16.312 29.391 -0.429 1 98.56 194 THR A CA 1
ATOM 1494 C C . THR A 1 194 ? 16.969 28.047 -0.687 1 98.56 194 THR A C 1
ATOM 1496 O O . THR A 1 194 ? 18.203 27.938 -0.728 1 98.56 194 THR A O 1
ATOM 1499 N N . ILE A 1 195 ? 16.203 27 -0.925 1 98.62 195 ILE A N 1
ATOM 1500 C CA . ILE A 1 195 ? 16.703 25.641 -1.059 1 98.62 195 ILE A CA 1
ATOM 1501 C C . ILE A 1 195 ? 17.516 25.516 -2.344 1 98.62 195 ILE A C 1
ATOM 1503 O O . ILE A 1 195 ? 18.578 24.891 -2.357 1 98.62 195 ILE A O 1
ATOM 1507 N N . LEU A 1 196 ? 17.062 26.109 -3.398 1 98.25 196 LEU A N 1
ATOM 1508 C CA . LEU A 1 196 ? 17.688 25.906 -4.695 1 98.25 196 LEU A CA 1
ATOM 1509 C C . LEU A 1 196 ? 18.922 26.797 -4.848 1 98.25 196 LEU A C 1
ATOM 1511 O O . LEU A 1 196 ? 19.859 26.453 -5.578 1 98.25 196 LEU A O 1
ATOM 1515 N N . ASN A 1 197 ? 19.047 27.922 -4.066 1 97.5 197 ASN A N 1
ATOM 1516 C CA . ASN A 1 197 ? 20.109 28.875 -4.352 1 97.5 197 ASN A CA 1
ATOM 1517 C C . ASN A 1 197 ? 21.094 28.984 -3.193 1 97.5 197 ASN A C 1
ATOM 1519 O O . ASN A 1 197 ? 22.219 29.484 -3.367 1 97.5 197 ASN A O 1
ATOM 1523 N N . LEU A 1 198 ? 20.734 28.5 -1.987 1 97.56 198 LEU A N 1
ATOM 1524 C CA . LEU A 1 198 ? 21.562 28.859 -0.85 1 97.56 198 LEU A CA 1
ATOM 1525 C C . LEU A 1 198 ? 22.125 27.609 -0.162 1 97.56 198 LEU A C 1
ATOM 1527 O O . LEU A 1 198 ? 22.594 27.688 0.977 1 97.56 198 LEU A O 1
ATOM 1531 N N . ARG A 1 199 ? 22 26.438 -0.739 1 97.25 199 ARG A N 1
ATOM 1532 C CA . ARG A 1 199 ? 22.578 25.234 -0.158 1 97.25 199 ARG A CA 1
ATOM 1533 C C . ARG A 1 199 ? 24.094 25.375 -0.002 1 97.25 199 ARG A C 1
ATOM 1535 O O . ARG A 1 199 ? 24.75 25.984 -0.852 1 97.25 199 ARG A O 1
ATOM 1542 N N . ALA A 1 200 ? 24.594 24.797 1.04 1 96.81 200 ALA A N 1
ATOM 1543 C CA . ALA A 1 200 ? 26.031 24.828 1.273 1 96.81 200 ALA A CA 1
ATOM 1544 C C . ALA A 1 200 ? 26.781 24.266 0.07 1 96.81 200 ALA A C 1
ATOM 1546 O O . ALA A 1 200 ? 26.312 23.359 -0.602 1 96.81 200 ALA A O 1
ATOM 1547 N N . PRO A 1 201 ? 28 24.875 -0.175 1 94.75 201 PRO A N 1
ATOM 1548 C CA . PRO A 1 201 ? 28.797 24.328 -1.274 1 94.75 201 PRO A CA 1
ATOM 1549 C C . PRO A 1 201 ? 29.047 22.828 -1.146 1 94.75 201 PRO A C 1
ATOM 1551 O O . PRO A 1 201 ? 29.375 22.344 -0.062 1 94.75 201 PRO A O 1
ATOM 1554 N N . GLY A 1 202 ? 28.734 22.188 -2.203 1 93.94 202 GLY A N 1
ATOM 1555 C CA . GLY A 1 202 ? 28.969 20.75 -2.211 1 93.94 202 GLY A CA 1
ATOM 1556 C C . GLY A 1 202 ? 27.719 19.938 -1.917 1 93.94 202 GLY A C 1
ATOM 1557 O O . GLY A 1 202 ? 27.688 18.734 -2.184 1 93.94 202 GLY A O 1
ATOM 1558 N N . MET A 1 203 ? 26.703 20.547 -1.362 1 96.12 203 MET A N 1
ATOM 1559 C CA . MET A 1 203 ? 25.484 19.812 -1.029 1 96.12 203 MET A CA 1
ATOM 1560 C C . MET A 1 203 ? 24.594 19.641 -2.262 1 96.12 203 MET A C 1
ATOM 1562 O O . MET A 1 203 ? 24.016 20.609 -2.754 1 96.12 203 MET A O 1
ATOM 1566 N N . ARG A 1 204 ? 24.5 18.438 -2.791 1 95.69 204 ARG A N 1
ATOM 1567 C CA . ARG A 1 204 ? 23.609 18.109 -3.9 1 95.69 204 ARG A CA 1
ATOM 1568 C C . ARG A 1 204 ? 22.188 17.922 -3.412 1 95.69 204 ARG A C 1
ATOM 1570 O O . ARG A 1 204 ? 21.938 17.766 -2.211 1 95.69 204 ARG A O 1
ATOM 1577 N N . LEU A 1 205 ? 21.172 17.906 -4.277 1 96.81 205 LEU A N 1
ATOM 1578 C CA . LEU A 1 205 ? 19.766 17.734 -3.924 1 96.81 205 LEU A CA 1
ATOM 1579 C C . LEU A 1 205 ? 19.547 16.438 -3.162 1 96.81 205 LEU A C 1
ATOM 1581 O O . LEU A 1 205 ? 18.797 16.406 -2.184 1 96.81 205 LEU A O 1
ATOM 1585 N N . MET A 1 206 ? 20.234 15.375 -3.545 1 95.06 206 MET A N 1
ATOM 1586 C CA . MET A 1 206 ? 20.016 14.062 -2.941 1 95.06 206 MET A CA 1
ATOM 1587 C C . MET A 1 206 ? 20.844 13.906 -1.672 1 95.06 206 MET A C 1
ATOM 1589 O O . MET A 1 206 ? 20.875 12.828 -1.076 1 95.06 206 MET A O 1
ATOM 1593 N N . ASP A 1 207 ? 21.516 15 -1.217 1 95.69 207 ASP A N 1
ATOM 1594 C CA . ASP A 1 207 ? 22.234 15 0.053 1 95.69 207 ASP A CA 1
ATOM 1595 C C . ASP A 1 207 ? 21.453 15.75 1.127 1 95.69 207 ASP A C 1
ATOM 1597 O O . ASP A 1 207 ? 21.844 15.742 2.301 1 95.69 207 ASP A O 1
ATOM 1601 N N . MET A 1 208 ? 20.391 16.391 0.716 1 97.38 208 MET A N 1
ATOM 1602 C CA . MET A 1 208 ? 19.594 17.188 1.641 1 97.38 208 MET A CA 1
ATOM 1603 C C . MET A 1 208 ? 18.859 16.297 2.641 1 97.38 208 MET A C 1
ATOM 1605 O O . MET A 1 208 ? 18.484 15.172 2.316 1 97.38 208 MET A O 1
ATOM 1609 N N . PRO A 1 209 ? 18.656 16.844 3.85 1 96.94 209 PRO A N 1
ATOM 1610 C CA . PRO A 1 209 ? 17.734 16.125 4.73 1 96.94 209 PRO A CA 1
ATOM 1611 C C . PRO A 1 209 ? 16.344 15.992 4.137 1 96.94 209 PRO A C 1
ATOM 1613 O O . PRO A 1 209 ? 15.922 16.828 3.34 1 96.94 209 PRO A O 1
ATOM 1616 N N . LEU A 1 210 ? 15.68 14.945 4.523 1 98 210 LEU A N 1
ATOM 1617 C CA . LEU A 1 210 ? 14.367 14.688 3.945 1 98 210 LEU A CA 1
ATOM 1618 C C . LEU A 1 210 ? 13.398 15.828 4.266 1 98 210 LEU A C 1
ATOM 1620 O O . LEU A 1 210 ? 12.508 16.125 3.471 1 98 210 LEU A O 1
ATOM 1624 N N . PHE A 1 211 ? 13.531 16.453 5.453 1 98.5 211 PHE A N 1
ATOM 1625 C CA . PHE A 1 211 ? 12.656 17.578 5.789 1 98.5 211 PHE A CA 1
ATOM 1626 C C . PHE A 1 211 ? 12.758 18.672 4.738 1 98.5 211 PHE A C 1
ATOM 1628 O O . PHE A 1 211 ? 11.75 19.266 4.34 1 98.5 211 PHE A O 1
ATOM 1635 N N . VAL A 1 212 ? 13.93 18.922 4.258 1 98.75 212 VAL A N 1
ATOM 1636 C CA . VAL A 1 212 ? 14.156 19.953 3.246 1 98.75 212 VAL A CA 1
ATOM 1637 C C . VAL A 1 212 ? 13.547 19.516 1.917 1 98.75 212 VAL A C 1
ATOM 1639 O O . VAL A 1 212 ? 12.883 20.312 1.242 1 98.75 212 VAL A O 1
ATOM 1642 N N . TRP A 1 213 ? 13.68 18.25 1.578 1 98.44 213 TRP A N 1
ATOM 1643 C CA . TRP A 1 213 ? 13.086 17.734 0.353 1 98.44 213 TRP A CA 1
ATOM 1644 C C . TRP A 1 213 ? 11.562 17.859 0.391 1 98.44 213 TRP A C 1
ATOM 1646 O O . TRP A 1 213 ? 10.945 18.266 -0.591 1 98.44 213 TRP A O 1
ATOM 1656 N N . THR A 1 214 ? 10.984 17.406 1.479 1 98.69 214 THR A N 1
ATOM 1657 C CA . THR A 1 214 ? 9.531 17.438 1.578 1 98.69 214 THR A CA 1
ATOM 1658 C C . THR A 1 214 ? 9.008 18.875 1.491 1 98.69 214 THR A C 1
ATOM 1660 O O . THR A 1 214 ? 7.945 19.109 0.92 1 98.69 214 THR A O 1
ATOM 1663 N N . TRP A 1 215 ? 9.766 19.812 1.964 1 98.62 215 TRP A N 1
ATOM 1664 C CA . TRP A 1 215 ? 9.344 21.203 1.864 1 98.62 215 TRP A CA 1
ATOM 1665 C C . TRP A 1 215 ? 9.5 21.719 0.439 1 98.62 215 TRP A C 1
ATOM 1667 O O . TRP A 1 215 ? 8.695 22.531 -0.028 1 98.62 215 TRP A O 1
ATOM 1677 N N . LEU A 1 216 ? 10.57 21.328 -0.208 1 98.75 216 LEU A N 1
ATOM 1678 C CA . LEU A 1 216 ? 10.711 21.734 -1.601 1 98.75 216 LEU A CA 1
ATOM 1679 C C . LEU A 1 216 ? 9.508 21.297 -2.426 1 98.75 216 LEU A C 1
ATOM 1681 O O . LEU A 1 216 ? 8.93 22.109 -3.162 1 98.75 216 LEU A O 1
ATOM 1685 N N . ILE A 1 217 ? 9.109 20.078 -2.213 1 98.62 217 ILE A N 1
ATOM 1686 C CA . ILE A 1 217 ? 7.965 19.531 -2.928 1 98.62 217 ILE A CA 1
ATOM 1687 C C . ILE A 1 217 ? 6.688 20.234 -2.488 1 98.62 217 ILE A C 1
ATOM 1689 O O . ILE A 1 217 ? 5.863 20.625 -3.322 1 98.62 217 ILE A O 1
ATOM 1693 N N . THR A 1 218 ? 6.523 20.469 -1.218 1 98.44 218 THR A N 1
ATOM 1694 C CA . THR A 1 218 ? 5.355 21.156 -0.669 1 98.44 218 THR A CA 1
ATOM 1695 C C . THR A 1 218 ? 5.238 22.562 -1.238 1 98.44 218 THR A C 1
ATOM 1697 O O . THR A 1 218 ? 4.145 23.016 -1.588 1 98.44 218 THR A O 1
ATOM 1700 N N . ALA A 1 219 ? 6.363 23.203 -1.336 1 98.56 219 ALA A N 1
ATOM 1701 C CA . ALA A 1 219 ? 6.363 24.578 -1.838 1 98.56 219 ALA A CA 1
ATOM 1702 C C . ALA A 1 219 ? 5.91 24.625 -3.295 1 98.56 219 ALA A C 1
ATOM 1704 O O . ALA A 1 219 ? 5.148 25.516 -3.686 1 98.56 219 ALA A O 1
ATOM 1705 N N . PHE A 1 220 ? 6.293 23.719 -4.039 1 98.12 220 PHE A N 1
ATOM 1706 C CA . PHE A 1 220 ? 5.844 23.672 -5.426 1 98.12 220 PHE A CA 1
ATOM 1707 C C . PHE A 1 220 ? 4.348 23.375 -5.5 1 98.12 220 PHE A C 1
ATOM 1709 O O . PHE A 1 220 ? 3.645 23.922 -6.348 1 98.12 220 PHE A O 1
ATOM 1716 N N . LEU A 1 221 ? 3.91 22.516 -4.648 1 97.94 221 LEU A N 1
ATOM 1717 C CA . LEU A 1 221 ? 2.484 22.219 -4.602 1 97.94 221 LEU A CA 1
ATOM 1718 C C . LEU A 1 221 ? 1.68 23.469 -4.258 1 97.94 221 LEU A C 1
ATOM 1720 O O . LEU A 1 221 ? 0.634 23.734 -4.855 1 97.94 221 LEU A O 1
ATOM 1724 N N . LEU A 1 222 ? 2.193 24.234 -3.312 1 97.69 222 LEU A N 1
ATOM 1725 C CA . LEU A 1 222 ? 1.512 25.453 -2.881 1 97.69 222 LEU A CA 1
ATOM 1726 C C . LEU A 1 222 ? 1.369 26.438 -4.035 1 97.69 222 LEU A C 1
ATOM 1728 O O . LEU A 1 222 ? 0.289 26.984 -4.258 1 97.69 222 LEU A O 1
ATOM 1732 N N . ILE A 1 223 ? 2.373 26.578 -4.777 1 97.19 223 ILE A N 1
ATOM 1733 C CA . ILE A 1 223 ? 2.35 27.516 -5.891 1 97.19 223 ILE A CA 1
ATOM 1734 C C . ILE A 1 223 ? 1.378 27.031 -6.961 1 97.19 223 ILE A C 1
ATOM 1736 O O . ILE A 1 223 ? 0.689 27.828 -7.598 1 97.19 223 ILE A O 1
ATOM 1740 N N . ALA A 1 224 ? 1.267 25.75 -7.062 1 97 224 ALA A N 1
ATOM 1741 C CA . ALA A 1 224 ? 0.452 25.172 -8.125 1 97 224 ALA A CA 1
ATOM 1742 C C . ALA A 1 224 ? -1.034 25.266 -7.793 1 97 224 ALA A C 1
ATOM 1744 O O . ALA A 1 224 ? -1.861 25.5 -8.68 1 97 224 ALA A O 1
ATOM 1745 N N . VAL A 1 225 ? -1.377 25.172 -6.527 1 96.62 225 VAL A N 1
ATOM 1746 C CA . VAL A 1 225 ? -2.791 24.922 -6.273 1 96.62 225 VAL A CA 1
ATOM 1747 C C . VAL A 1 225 ? -3.432 26.156 -5.645 1 96.62 225 VAL A C 1
ATOM 1749 O O . VAL A 1 225 ? -4.645 26.359 -5.738 1 96.62 225 VAL A O 1
ATOM 1752 N N . MET A 1 226 ? -2.682 27.062 -5.062 1 96.5 226 MET A N 1
ATOM 1753 C CA . MET A 1 226 ? -3.26 28.219 -4.363 1 96.5 226 MET A CA 1
ATOM 1754 C C . MET A 1 226 ? -4.004 29.125 -5.332 1 96.5 226 MET A C 1
ATOM 1756 O O . MET A 1 226 ? -5.07 29.641 -5.008 1 96.5 226 MET A O 1
ATOM 1760 N N . PRO A 1 227 ? -3.508 29.281 -6.559 1 95.5 227 PRO A N 1
ATOM 1761 C CA . PRO A 1 227 ? -4.254 30.109 -7.512 1 95.5 227 PRO A CA 1
ATOM 1762 C C . PRO A 1 227 ? -5.625 29.516 -7.852 1 95.5 227 PRO A C 1
ATOM 1764 O O . PRO A 1 227 ? -6.559 30.266 -8.148 1 95.5 227 PRO A O 1
ATOM 1767 N N . VAL A 1 228 ? -5.734 28.219 -7.781 1 96.75 228 VAL A N 1
ATOM 1768 C CA . VAL A 1 228 ? -7.02 27.594 -8.047 1 96.75 228 VAL A CA 1
ATOM 1769 C C . VAL A 1 228 ? -8.016 27.969 -6.953 1 96.75 228 VAL A C 1
ATOM 1771 O O . VAL A 1 228 ? -9.156 28.328 -7.242 1 96.75 228 VAL A O 1
ATOM 1774 N N . LEU A 1 229 ? -7.582 27.922 -5.719 1 96.81 229 LEU A N 1
ATOM 1775 C CA . LEU A 1 229 ? -8.438 28.344 -4.621 1 96.81 229 LEU A CA 1
ATOM 1776 C C . LEU A 1 229 ? -8.805 29.828 -4.766 1 96.81 229 LEU A C 1
ATOM 1778 O O . LEU A 1 229 ? -9.961 30.203 -4.559 1 96.81 229 LEU A O 1
ATOM 1782 N N . ALA A 1 230 ? -7.824 30.641 -5.125 1 97.62 230 ALA A N 1
ATOM 1783 C CA . ALA A 1 230 ? -8.07 32.062 -5.324 1 97.62 230 ALA A CA 1
ATOM 1784 C C . ALA A 1 230 ? -9.141 32.312 -6.391 1 97.62 230 ALA A C 1
ATOM 1786 O O . ALA A 1 230 ? -9.984 33.188 -6.25 1 97.62 230 ALA A O 1
ATOM 1787 N N . GLY A 1 231 ? -9.062 31.5 -7.422 1 97.44 231 GLY A N 1
ATOM 1788 C CA . GLY A 1 231 ? -10.062 31.594 -8.477 1 97.44 231 GLY A CA 1
ATOM 1789 C C . GLY A 1 231 ? -11.461 31.266 -8.008 1 97.44 231 GLY A C 1
ATOM 1790 O O . GLY A 1 231 ? -12.414 32 -8.305 1 97.44 231 GLY A O 1
ATOM 1791 N N . VAL A 1 232 ? -11.594 30.266 -7.25 1 97.06 232 VAL A N 1
ATOM 1792 C CA . VAL A 1 232 ? -12.898 29.797 -6.789 1 97.06 232 VAL A CA 1
ATOM 1793 C C . VAL A 1 232 ? -13.508 30.844 -5.848 1 97.06 232 VAL A C 1
ATOM 1795 O O . VAL A 1 232 ? -14.688 31.172 -5.965 1 97.06 232 VAL A O 1
ATOM 1798 N N . ILE A 1 233 ? -12.781 31.344 -4.906 1 97.12 233 ILE A N 1
ATOM 1799 C CA . ILE A 1 233 ? -13.336 32.281 -3.924 1 97.12 233 ILE A CA 1
ATOM 1800 C C . ILE A 1 233 ? -13.594 33.625 -4.578 1 97.12 233 ILE A C 1
ATOM 1802 O O . ILE A 1 233 ? -14.484 34.375 -4.152 1 97.12 233 ILE A O 1
ATOM 1806 N N . THR A 1 234 ? -12.836 33.938 -5.633 1 97.88 234 THR A N 1
ATOM 1807 C CA . THR A 1 234 ? -13.164 35.125 -6.41 1 97.88 234 THR A CA 1
ATOM 1808 C C . THR A 1 234 ? -14.508 34.969 -7.113 1 97.88 234 THR A C 1
ATOM 1810 O O . THR A 1 234 ? -15.32 35.906 -7.117 1 97.88 234 THR A O 1
ATOM 1813 N N . MET A 1 235 ? -14.68 33.812 -7.699 1 97.88 235 MET A N 1
ATOM 1814 C CA . MET A 1 235 ? -15.969 33.531 -8.328 1 97.88 235 MET A CA 1
ATOM 1815 C C . MET A 1 235 ? -17.094 33.594 -7.301 1 97.88 235 MET A C 1
ATOM 1817 O O . MET A 1 235 ? -18.188 34.094 -7.594 1 97.88 235 MET A O 1
ATOM 1821 N N . MET A 1 236 ? -16.828 33.125 -6.141 1 97.12 236 MET A N 1
ATOM 1822 C CA . MET A 1 236 ? -17.781 33.188 -5.039 1 97.12 236 MET A CA 1
ATOM 1823 C C . MET A 1 236 ? -18.125 34.656 -4.699 1 97.12 236 MET A C 1
ATOM 1825 O O . MET A 1 236 ? -19.297 35 -4.539 1 97.12 236 MET A O 1
ATOM 1829 N N . LEU A 1 237 ? -17.125 35.5 -4.59 1 97.12 237 LEU A N 1
ATOM 1830 C CA . LEU A 1 237 ? -17.297 36.906 -4.297 1 97.12 237 LEU A CA 1
ATOM 1831 C C . LEU A 1 237 ? -18.156 37.594 -5.359 1 97.12 237 LEU A C 1
ATOM 1833 O O . LEU A 1 237 ? -19.031 38.406 -5.035 1 97.12 237 LEU A O 1
ATOM 1837 N N . MET A 1 238 ? -17.922 37.219 -6.59 1 97.19 238 MET A N 1
ATOM 1838 C CA . MET A 1 238 ? -18.672 37.781 -7.707 1 97.19 238 MET A CA 1
ATOM 1839 C C . MET A 1 238 ? -20.125 37.344 -7.648 1 97.19 238 MET A C 1
ATOM 1841 O O . MET A 1 238 ? -21.031 38.156 -7.879 1 97.19 238 MET A O 1
ATOM 1845 N N . ASP A 1 239 ? -20.406 36.125 -7.359 1 96.94 239 ASP A N 1
ATOM 1846 C CA . ASP A 1 239 ? -21.766 35.625 -7.254 1 96.94 239 ASP A CA 1
ATOM 1847 C C . ASP A 1 239 ? -22.516 36.312 -6.121 1 96.94 239 ASP A C 1
ATOM 1849 O O . ASP A 1 239 ? -23.734 36.531 -6.223 1 96.94 239 ASP A O 1
ATOM 1853 N N . ILE A 1 240 ? -21.828 36.625 -5.043 1 95.94 240 ILE A N 1
ATOM 1854 C CA . ILE A 1 240 ? -22.469 37.188 -3.852 1 95.94 240 ILE A CA 1
ATOM 1855 C C . ILE A 1 240 ? -22.734 38.656 -4.059 1 95.94 240 ILE A C 1
ATOM 1857 O O . ILE A 1 240 ? -23.797 39.156 -3.699 1 95.94 240 ILE A O 1
ATOM 1861 N N . ASN A 1 241 ? -21.797 39.375 -4.723 1 95.38 241 ASN A N 1
ATOM 1862 C CA . ASN A 1 241 ? -21.859 40.844 -4.633 1 95.38 241 ASN A CA 1
ATOM 1863 C C . ASN A 1 241 ? -22.094 41.469 -6 1 95.38 241 ASN A C 1
ATOM 1865 O O . ASN A 1 241 ? -22.469 42.656 -6.086 1 95.38 241 ASN A O 1
ATOM 1869 N N . PHE A 1 242 ? -21.922 40.75 -7.082 1 95.81 242 PHE A N 1
ATOM 1870 C CA . PHE A 1 242 ? -21.891 41.469 -8.359 1 95.81 242 PHE A CA 1
ATOM 1871 C C . PHE A 1 242 ? -22.906 40.844 -9.328 1 95.81 242 PHE A C 1
ATOM 1873 O O . PHE A 1 242 ? -22.797 41.062 -10.547 1 95.81 242 PHE A O 1
ATOM 1880 N N . GLY A 1 243 ? -23.766 39.969 -8.906 1 93.38 243 GLY A N 1
ATOM 1881 C CA . GLY A 1 243 ? -24.891 39.469 -9.688 1 93.38 243 GLY A CA 1
ATOM 1882 C C . GLY A 1 243 ? -24.484 38.438 -10.719 1 93.38 243 GLY A C 1
ATOM 1883 O O . GLY A 1 243 ? -25.219 38.156 -11.672 1 93.38 243 GLY A O 1
ATOM 1884 N N . THR A 1 244 ? -23.25 37.875 -10.609 1 95.94 244 THR A N 1
ATOM 1885 C CA . THR A 1 244 ? -22.844 36.75 -11.469 1 95.94 244 THR A CA 1
ATOM 1886 C C . THR A 1 244 ? -23.469 35.438 -10.992 1 95.94 244 THR A C 1
ATOM 1888 O O . THR A 1 244 ? -24.109 35.406 -9.945 1 95.94 244 THR A O 1
ATOM 1891 N N . SER A 1 245 ? -23.406 34.375 -11.891 1 95.94 245 SER A N 1
ATOM 1892 C CA . SER A 1 245 ? -24.016 33.094 -11.555 1 95.94 245 SER A CA 1
ATOM 1893 C C . SER A 1 245 ? -23.094 31.938 -11.906 1 95.94 245 SER A C 1
ATOM 1895 O O . SER A 1 245 ? -23.5 30.984 -12.578 1 95.94 245 SER A O 1
ATOM 1897 N N . PHE A 1 246 ? -21.922 32 -11.391 1 96.88 246 PHE A N 1
ATOM 1898 C CA . PHE A 1 246 ? -20.953 30.938 -11.664 1 96.88 246 PHE A CA 1
ATOM 1899 C C . PHE A 1 246 ? -21.438 29.609 -11.086 1 96.88 246 PHE A C 1
ATOM 1901 O O . PHE A 1 246 ? -21.328 28.562 -11.734 1 96.88 246 PHE A O 1
ATOM 1908 N N . PHE A 1 247 ? -22.047 29.734 -9.844 1 97.19 247 PHE A N 1
ATOM 1909 C CA . PHE A 1 247 ? -22.344 28.5 -9.125 1 97.19 247 PHE A CA 1
ATOM 1910 C C . PHE A 1 247 ? -23.844 28.375 -8.867 1 97.19 247 PHE A C 1
ATOM 1912 O O . PHE A 1 247 ? -24.266 27.562 -8.055 1 97.19 247 PHE A O 1
ATOM 1919 N N . ASN A 1 248 ? -24.641 29.188 -9.5 1 94.38 248 ASN A N 1
ATOM 1920 C CA . ASN A 1 248 ? -26.094 29.172 -9.383 1 94.38 248 ASN A CA 1
ATOM 1921 C C . ASN A 1 248 ? -26.75 28.609 -10.633 1 94.38 248 ASN A C 1
ATOM 1923 O O . ASN A 1 248 ? -26.719 29.234 -11.695 1 94.38 248 ASN A O 1
ATOM 1927 N N . ALA A 1 249 ? -27.422 27.562 -10.359 1 92.19 249 ALA A N 1
ATOM 1928 C CA . ALA A 1 249 ? -28.031 26.875 -11.484 1 92.19 249 ALA A CA 1
ATOM 1929 C C . ALA A 1 249 ? -29.156 27.703 -12.102 1 92.19 249 ALA A C 1
ATOM 1931 O O . ALA A 1 249 ? -29.375 27.672 -13.312 1 92.19 249 ALA A O 1
ATOM 1932 N N . ALA A 1 250 ? -29.859 28.375 -11.336 1 92.44 250 ALA A N 1
ATOM 1933 C CA . ALA A 1 250 ? -30.969 29.203 -11.812 1 92.44 250 ALA A CA 1
ATOM 1934 C C . ALA A 1 250 ? -30.484 30.266 -12.797 1 92.44 250 ALA A C 1
ATOM 1936 O O . ALA A 1 250 ? -31.219 30.672 -13.695 1 92.44 250 ALA A O 1
ATOM 1937 N N . GLY A 1 251 ? -29.281 30.672 -12.695 1 94.12 251 GLY A N 1
ATOM 1938 C CA . GLY A 1 251 ? -28.719 31.672 -13.586 1 94.12 251 GLY A CA 1
ATOM 1939 C C . GLY A 1 251 ? -27.859 31.062 -14.68 1 94.12 251 GLY A C 1
ATOM 1940 O O . GLY A 1 251 ? -27.125 31.781 -15.359 1 94.12 251 GLY A O 1
ATOM 1941 N N . GLY A 1 252 ? -27.797 29.703 -14.766 1 93.38 252 GLY A N 1
ATOM 1942 C CA . GLY A 1 252 ? -27.031 29.031 -15.797 1 93.38 252 GLY A CA 1
ATOM 1943 C C . GLY A 1 252 ? -25.719 28.484 -15.297 1 93.38 252 GLY A C 1
ATOM 1944 O O . GLY A 1 252 ? -24.953 27.875 -16.062 1 93.38 252 GLY A O 1
ATOM 1945 N N . GLY A 1 253 ? -25.406 28.781 -14.023 1 94.5 253 GLY A N 1
ATOM 1946 C CA . GLY A 1 253 ? -24.188 28.234 -13.438 1 94.5 253 GLY A CA 1
ATOM 1947 C C . GLY A 1 253 ? -24.344 26.797 -12.961 1 94.5 253 GLY A C 1
ATOM 1948 O O . GLY A 1 253 ? -25.328 26.141 -13.281 1 94.5 253 GLY A O 1
ATOM 1949 N N . ASP A 1 254 ? -23.25 26.281 -12.297 1 94.38 254 ASP A N 1
ATOM 1950 C CA . ASP A 1 254 ? -23.234 24.875 -11.859 1 94.38 254 ASP A CA 1
ATOM 1951 C C . ASP A 1 254 ? -22.609 24.75 -10.477 1 94.38 254 ASP A C 1
ATOM 1953 O O . ASP A 1 254 ? -21.391 24.922 -10.32 1 94.38 254 ASP A O 1
ATOM 1957 N N . PRO A 1 255 ? -23.344 24.375 -9.547 1 93.19 255 PRO A N 1
ATOM 1958 C CA . PRO A 1 255 ? -22.781 24.188 -8.211 1 93.19 255 PRO A CA 1
ATOM 1959 C C . PRO A 1 255 ? -21.734 23.078 -8.172 1 93.19 255 PRO A C 1
ATOM 1961 O O . PRO A 1 255 ? -20.828 23.125 -7.336 1 93.19 255 PRO A O 1
ATOM 1964 N N . VAL A 1 256 ? -21.844 22.109 -9.031 1 93.75 256 VAL A N 1
ATOM 1965 C CA . VAL A 1 256 ? -20.891 21.016 -9.07 1 93.75 256 VAL A CA 1
ATOM 1966 C C . VAL A 1 256 ? -19.516 21.516 -9.531 1 93.75 256 VAL A C 1
ATOM 1968 O O . VAL A 1 256 ? -18.484 20.969 -9.156 1 93.75 256 VAL A O 1
ATOM 1971 N N . LEU A 1 257 ? -19.531 22.516 -10.336 1 94.75 257 LEU A N 1
ATOM 1972 C CA . LEU A 1 257 ? -18.281 23.141 -10.758 1 94.75 257 LEU A CA 1
ATOM 1973 C C . LEU A 1 257 ? -17.484 23.625 -9.547 1 94.75 257 LEU A C 1
ATOM 1975 O O . LEU A 1 257 ? -16.25 23.547 -9.539 1 94.75 257 LEU A O 1
ATOM 1979 N N . PHE A 1 258 ? -18.172 24.156 -8.547 1 95.94 258 PHE A N 1
ATOM 1980 C CA . PHE A 1 258 ? -17.5 24.578 -7.324 1 95.94 258 PHE A CA 1
ATOM 1981 C C . PHE A 1 258 ? -16.719 23.438 -6.703 1 95.94 258 PHE A C 1
ATOM 1983 O O . PHE A 1 258 ? -15.57 23.609 -6.312 1 95.94 258 PHE A O 1
ATOM 1990 N N . GLN A 1 259 ? -17.328 22.328 -6.621 1 95.38 259 GLN A N 1
ATOM 1991 C CA . GLN A 1 259 ? -16.703 21.172 -5.996 1 95.38 259 GLN A CA 1
ATOM 1992 C C . GLN A 1 259 ? -15.469 20.734 -6.781 1 95.38 259 GLN A C 1
ATOM 1994 O O . GLN A 1 259 ? -14.438 20.391 -6.191 1 95.38 259 GLN A O 1
ATOM 1999 N N . HIS A 1 260 ? -15.602 20.719 -8.078 1 94.5 260 HIS A N 1
ATOM 2000 C CA . HIS A 1 260 ? -14.453 20.359 -8.914 1 94.5 260 HIS A CA 1
ATOM 2001 C C . HIS A 1 260 ? -13.273 21.281 -8.648 1 94.5 260 HIS A C 1
ATOM 2003 O O . HIS A 1 260 ? -12.148 20.812 -8.43 1 94.5 260 HIS A O 1
ATOM 2009 N N . LEU A 1 261 ? -13.547 22.5 -8.633 1 95.31 261 LEU A N 1
ATOM 2010 C CA . LEU A 1 261 ? -12.477 23.469 -8.469 1 95.31 261 LEU A CA 1
ATOM 2011 C C . LEU A 1 261 ? -11.914 23.422 -7.051 1 95.31 261 LEU A C 1
ATOM 2013 O O . LEU A 1 261 ? -10.695 23.438 -6.855 1 95.31 261 LEU A O 1
ATOM 2017 N N . PHE A 1 262 ? -12.805 23.328 -6.145 1 96.19 262 PHE A N 1
ATOM 2018 C CA . PHE A 1 262 ? -12.352 23.281 -4.758 1 96.19 262 PHE A CA 1
ATOM 2019 C C . PHE A 1 262 ? -11.469 22.062 -4.52 1 96.19 262 PHE A C 1
ATOM 2021 O O . PHE A 1 262 ? -10.398 22.172 -3.92 1 96.19 262 PHE A O 1
ATOM 2028 N N . TRP A 1 263 ? -11.898 20.969 -4.973 1 95.88 263 TRP A N 1
ATOM 2029 C CA . TRP A 1 263 ? -11.156 19.75 -4.629 1 95.88 263 TRP A CA 1
ATOM 2030 C C . TRP A 1 263 ? -9.914 19.609 -5.496 1 95.88 263 TRP A C 1
ATOM 2032 O O . TRP A 1 263 ? -8.961 18.922 -5.125 1 95.88 263 TRP A O 1
ATOM 2042 N N . PHE A 1 264 ? -9.883 20.266 -6.641 1 95.06 264 PHE A N 1
ATOM 2043 C CA . PHE A 1 264 ? -8.625 20.328 -7.383 1 95.06 264 PHE A CA 1
ATOM 2044 C C . PHE A 1 264 ? -7.551 21.047 -6.57 1 95.06 264 PHE A C 1
ATOM 2046 O O . PHE A 1 264 ? -6.367 20.719 -6.668 1 95.06 264 PHE A O 1
ATOM 2053 N N . PHE A 1 265 ? -7.945 21.938 -5.793 1 95.06 265 PHE A N 1
ATOM 2054 C CA . PHE A 1 265 ? -7.094 22.562 -4.789 1 95.06 265 PHE A CA 1
ATOM 2055 C C . PHE A 1 265 ? -6.992 21.688 -3.545 1 95.06 265 PHE A C 1
ATOM 2057 O O . PHE A 1 265 ? -5.895 21.422 -3.045 1 95.06 265 PHE A O 1
ATOM 2064 N N . GLY A 1 266 ? -8.062 21.281 -3.064 1 94.56 266 GLY A N 1
ATOM 2065 C CA . GLY A 1 266 ? -8.211 20.719 -1.731 1 94.56 266 GLY A CA 1
ATOM 2066 C C . GLY A 1 266 ? -7.457 19.422 -1.55 1 94.56 266 GLY A C 1
ATOM 2067 O O . GLY A 1 266 ? -6.918 19.141 -0.473 1 94.56 266 GLY A O 1
ATOM 2068 N N . HIS A 1 267 ? -7.516 18.641 -2.555 1 92.5 267 HIS A N 1
ATOM 2069 C CA . HIS A 1 267 ? -6.848 17.359 -2.338 1 92.5 267 HIS A CA 1
ATOM 2070 C C . HIS A 1 267 ? -5.332 17.531 -2.283 1 92.5 267 HIS A C 1
ATOM 2072 O O . HIS A 1 267 ? -4.676 17.016 -1.379 1 92.5 267 HIS A O 1
ATOM 2078 N N . PRO A 1 268 ? -4.684 18.234 -3.1 1 94.31 268 PRO A N 1
ATOM 2079 C CA . PRO A 1 268 ? -3.27 18.547 -2.885 1 94.31 268 PRO A CA 1
ATOM 2080 C C . PRO A 1 268 ? -3.014 19.234 -1.549 1 94.31 268 PRO A C 1
ATOM 2082 O O . PRO A 1 268 ? -1.961 19.031 -0.937 1 94.31 268 PRO A O 1
ATOM 2085 N N . GLU A 1 269 ? -3.965 20 -1.16 1 92.94 269 GLU A N 1
ATOM 2086 C CA . GLU A 1 269 ? -3.814 20.719 0.106 1 92.94 269 GLU A CA 1
ATOM 2087 C C . GLU A 1 269 ? -3.639 19.75 1.268 1 92.94 269 GLU A C 1
ATOM 2089 O O . GLU A 1 269 ? -2.854 20 2.184 1 92.94 269 GLU A O 1
ATOM 2094 N N . VAL A 1 270 ? -4.391 18.719 1.232 1 93.44 270 VAL A N 1
ATOM 2095 C CA . VAL A 1 270 ? -4.242 17.766 2.316 1 93.44 270 VAL A CA 1
ATOM 2096 C C . VAL A 1 270 ? -2.832 17.172 2.299 1 93.44 270 VAL A C 1
ATOM 2098 O O . VAL A 1 270 ? -2.268 16.875 3.354 1 93.44 270 VAL A O 1
ATOM 2101 N N . TYR A 1 271 ? -2.246 17.062 1.172 1 95.94 271 TYR A N 1
ATOM 2102 C CA . TYR A 1 271 ? -0.88 16.547 1.106 1 95.94 271 TYR A CA 1
ATOM 2103 C C . TYR A 1 271 ? 0.123 17.625 1.49 1 95.94 271 TYR A C 1
ATOM 2105 O O . TYR A 1 271 ? 1.179 17.328 2.055 1 95.94 271 TYR A O 1
ATOM 2113 N N . ILE A 1 272 ? -0.199 18.859 1.205 1 97.19 272 ILE A N 1
ATOM 2114 C CA . ILE A 1 272 ? 0.621 19.969 1.662 1 97.19 272 ILE A CA 1
ATOM 2115 C C . ILE A 1 272 ? 0.732 19.938 3.186 1 97.19 272 ILE A C 1
ATOM 2117 O O . ILE A 1 272 ? 1.785 20.25 3.744 1 97.19 272 ILE A O 1
ATOM 2121 N N . MET A 1 273 ? -0.28 19.469 3.789 1 97.25 273 MET A N 1
ATOM 2122 C CA . MET A 1 273 ? -0.321 19.453 5.246 1 97.25 273 MET A CA 1
ATOM 2123 C C . MET A 1 273 ? 0.313 18.188 5.805 1 97.25 273 MET A C 1
ATOM 2125 O O . MET A 1 273 ? 0.453 18.031 7.02 1 97.25 273 MET A O 1
ATOM 2129 N N . ILE A 1 274 ? 0.753 17.25 4.934 1 97.5 274 ILE A N 1
ATOM 2130 C CA . ILE A 1 274 ? 1.255 16.016 5.5 1 97.5 274 ILE A CA 1
ATOM 2131 C C . ILE A 1 274 ? 2.693 15.773 5.043 1 97.5 274 ILE A C 1
ATOM 2133 O O . ILE A 1 274 ? 3.482 15.148 5.75 1 97.5 274 ILE A O 1
ATOM 2137 N N . LEU A 1 275 ? 3.09 16.234 3.91 1 98.25 275 LEU A N 1
ATOM 2138 C CA . LEU A 1 275 ? 4.406 15.93 3.357 1 98.25 275 LEU A CA 1
ATOM 2139 C C . LEU A 1 275 ? 5.512 16.406 4.297 1 98.25 275 LEU A C 1
ATOM 2141 O O . LEU A 1 275 ? 6.434 15.656 4.609 1 98.25 275 LEU A O 1
ATOM 2145 N N . PRO A 1 276 ? 5.445 17.656 4.84 1 98.44 276 PRO A N 1
ATOM 2146 C CA . PRO A 1 276 ? 6.477 18.062 5.793 1 98.44 276 PRO A CA 1
ATOM 2147 C C . PRO A 1 276 ? 6.531 17.156 7.027 1 98.44 276 PRO A C 1
ATOM 2149 O O . PRO A 1 276 ? 7.598 16.969 7.613 1 98.44 276 PRO A O 1
ATOM 2152 N N . ALA A 1 277 ? 5.371 16.625 7.414 1 98.62 277 ALA A N 1
ATOM 2153 C CA . ALA A 1 277 ? 5.328 15.672 8.523 1 98.62 277 ALA A CA 1
ATOM 2154 C C . ALA A 1 277 ? 6.195 14.445 8.242 1 98.62 277 ALA A C 1
ATOM 2156 O O . ALA A 1 277 ? 6.906 13.961 9.117 1 98.62 277 ALA A O 1
ATOM 2157 N N . PHE A 1 278 ? 6.152 13.984 6.992 1 98.5 278 PHE A N 1
ATOM 2158 C CA . PHE A 1 278 ? 7 12.875 6.586 1 98.5 278 PHE A CA 1
ATOM 2159 C C . PHE A 1 278 ? 8.477 13.219 6.781 1 98.5 278 PHE A C 1
ATOM 2161 O O . PHE A 1 278 ? 9.273 12.359 7.16 1 98.5 278 PHE A O 1
ATOM 2168 N N . GLY A 1 279 ? 8.797 14.445 6.52 1 98.5 279 GLY A N 1
ATOM 2169 C CA . GLY A 1 279 ? 10.164 14.906 6.699 1 98.5 279 GLY A CA 1
ATOM 2170 C C . GLY A 1 279 ? 10.602 14.93 8.148 1 98.5 279 GLY A C 1
ATOM 2171 O O . GLY A 1 279 ? 11.711 14.516 8.477 1 98.5 279 GLY A O 1
ATOM 2172 N N . ILE A 1 280 ? 9.742 15.344 9 1 98.69 280 ILE A N 1
ATOM 2173 C CA . ILE A 1 280 ? 10.039 15.438 10.422 1 98.69 280 ILE A CA 1
ATOM 2174 C C . ILE A 1 280 ? 10.281 14.047 10.992 1 98.69 280 ILE A C 1
ATOM 2176 O O . ILE A 1 280 ? 11.289 13.805 11.672 1 98.69 280 ILE A O 1
ATOM 2180 N N . VAL A 1 281 ? 9.414 13.148 10.648 1 98.69 281 VAL A N 1
ATOM 2181 C CA . VAL A 1 281 ? 9.484 11.781 11.164 1 98.69 281 VAL A CA 1
ATOM 2182 C C . VAL A 1 281 ? 10.742 11.094 10.633 1 98.69 281 VAL A C 1
ATOM 2184 O O . VAL A 1 281 ? 11.367 10.297 11.344 1 98.69 281 VAL A O 1
ATOM 2187 N N . SER A 1 282 ? 11.141 11.469 9.445 1 98.31 282 SER A N 1
ATOM 2188 C CA . SER A 1 282 ? 12.32 10.883 8.812 1 98.31 282 SER A CA 1
ATOM 2189 C C . SER A 1 282 ? 13.602 11.445 9.398 1 98.31 282 SER A C 1
ATOM 2191 O O . SER A 1 282 ? 14.688 10.922 9.148 1 98.31 282 SER A O 1
ATOM 2193 N N . ALA A 1 283 ? 13.508 12.523 10.141 1 97.94 283 ALA A N 1
ATOM 2194 C CA . ALA A 1 283 ? 14.648 13.047 10.891 1 97.94 283 ALA A CA 1
ATOM 2195 C C . ALA A 1 283 ? 14.727 12.422 12.281 1 97.94 283 ALA A C 1
ATOM 2197 O O . ALA A 1 283 ? 15.82 12.133 12.773 1 97.94 283 ALA A O 1
ATOM 2198 N N . ILE A 1 284 ? 13.633 12.125 12.852 1 98.62 284 ILE A N 1
ATOM 2199 C CA . ILE A 1 284 ? 13.555 11.719 14.25 1 98.62 284 ILE A CA 1
ATOM 2200 C C . ILE A 1 284 ? 13.836 10.227 14.383 1 98.62 284 ILE A C 1
ATOM 2202 O O . ILE A 1 284 ? 14.633 9.812 15.227 1 98.62 284 ILE A O 1
ATOM 2206 N N . ILE A 1 285 ? 13.281 9.414 13.516 1 98.56 285 ILE A N 1
ATOM 2207 C CA . ILE A 1 285 ? 13.344 7.961 13.656 1 98.56 285 ILE A CA 1
ATOM 2208 C C . ILE A 1 285 ? 14.789 7.492 13.5 1 98.56 285 ILE A C 1
ATOM 2210 O O . ILE A 1 285 ? 15.297 6.734 14.336 1 98.56 285 ILE A O 1
ATOM 2214 N N . PRO A 1 286 ? 15.516 7.934 12.516 1 98 286 PRO A N 1
ATOM 2215 C CA . PRO A 1 286 ? 16.922 7.52 12.43 1 98 286 PRO A CA 1
ATOM 2216 C C . PRO A 1 286 ? 17.734 7.969 13.641 1 98 286 PRO A C 1
ATOM 2218 O O . PRO A 1 286 ? 18.625 7.238 14.102 1 98 286 PRO A O 1
ATOM 2221 N N . THR A 1 287 ? 17.406 9.156 14.156 1 98.12 287 THR A N 1
ATOM 2222 C CA . THR A 1 287 ? 18.141 9.719 15.281 1 98.12 287 THR A CA 1
ATOM 2223 C C . THR A 1 287 ? 18.016 8.828 16.516 1 98.12 287 THR A C 1
ATOM 2225 O O . THR A 1 287 ? 19.031 8.5 17.156 1 98.12 287 THR A O 1
ATOM 2228 N N . PHE A 1 288 ? 16.875 8.406 16.812 1 98.44 288 PHE A N 1
ATOM 2229 C CA . PHE A 1 288 ? 16.641 7.688 18.062 1 98.44 288 PHE A CA 1
ATOM 2230 C C . PHE A 1 288 ? 16.688 6.18 17.844 1 98.44 288 PHE A C 1
ATOM 2232 O O . PHE A 1 288 ? 16.469 5.402 18.766 1 98.44 288 PHE A O 1
ATOM 2239 N N . SER A 1 289 ? 16.938 5.793 16.578 1 97.88 289 SER A N 1
ATOM 2240 C CA . SER A 1 289 ? 17.25 4.406 16.266 1 97.88 289 SER A CA 1
ATOM 2241 C C . SER A 1 289 ? 18.75 4.211 16.062 1 97.88 289 SER A C 1
ATOM 2243 O O . SER A 1 289 ? 19.219 3.078 15.93 1 97.88 289 SER A O 1
ATOM 2245 N N . ARG A 1 290 ? 19.453 5.371 16.031 1 96.88 290 ARG A N 1
ATOM 2246 C CA . ARG A 1 290 ? 20.891 5.379 15.812 1 96.88 290 ARG A CA 1
ATOM 2247 C C . ARG A 1 290 ? 21.266 4.562 14.578 1 96.88 290 ARG A C 1
ATOM 2249 O O . ARG A 1 290 ? 22.172 3.736 14.625 1 96.88 290 ARG A O 1
ATOM 2256 N N . LYS A 1 291 ? 20.453 4.715 13.609 1 95.38 291 LYS A N 1
ATOM 2257 C CA . LYS A 1 291 ? 20.594 4.086 12.305 1 95.38 291 LYS A CA 1
ATOM 2258 C C . LYS A 1 291 ? 20.219 5.051 11.188 1 95.38 291 LYS A C 1
ATOM 2260 O O . LYS A 1 291 ? 19.281 5.836 11.328 1 95.38 291 LYS A O 1
ATOM 2265 N N . ARG A 1 292 ? 20.922 4.992 10.086 1 93.81 292 ARG A N 1
ATOM 2266 C CA . ARG A 1 292 ? 20.594 5.844 8.953 1 93.81 292 ARG A CA 1
ATOM 2267 C C . ARG A 1 292 ? 19.234 5.477 8.375 1 93.81 292 ARG A C 1
ATOM 2269 O O . ARG A 1 292 ? 18.812 4.324 8.453 1 93.81 292 ARG A O 1
ATOM 2276 N N . LEU A 1 293 ? 18.641 6.488 7.844 1 95.5 293 LEU A N 1
ATOM 2277 C CA . LEU A 1 293 ? 17.328 6.27 7.242 1 95.5 293 LEU A CA 1
ATOM 2278 C C . LEU A 1 293 ? 17.406 5.219 6.137 1 95.5 293 LEU A C 1
ATOM 2280 O O . LEU A 1 293 ? 18.203 5.355 5.203 1 95.5 293 LEU A O 1
ATOM 2284 N N . PHE A 1 294 ? 16.609 4.211 6.297 1 93.25 294 PHE A N 1
ATOM 2285 C CA . PHE A 1 294 ? 16.516 3.154 5.293 1 93.25 294 PHE A CA 1
ATOM 2286 C C . PHE A 1 294 ? 15.82 3.658 4.035 1 93.25 294 PHE A C 1
ATOM 2288 O O . PHE A 1 294 ? 14.734 4.227 4.109 1 93.25 294 PHE A O 1
ATOM 2295 N N . GLY A 1 295 ? 16.562 3.588 2.871 1 92.94 295 GLY A N 1
ATOM 2296 C CA . GLY A 1 295 ? 15.938 3.898 1.595 1 92.94 295 GLY A CA 1
ATOM 2297 C C . GLY A 1 295 ? 15.719 5.383 1.385 1 92.94 295 GLY A C 1
ATOM 2298 O O . GLY A 1 295 ? 14.609 5.812 1.054 1 92.94 295 GLY A O 1
ATOM 2299 N N . TYR A 1 296 ? 16.672 6.219 1.588 1 94 296 TYR A N 1
ATOM 2300 C CA . TYR A 1 296 ? 16.578 7.668 1.433 1 94 296 TYR A CA 1
ATOM 2301 C C . TYR A 1 296 ? 16.047 8.031 0.049 1 94 296 TYR A C 1
ATOM 2303 O O . TYR A 1 296 ? 15.086 8.789 -0.077 1 94 296 TYR A O 1
ATOM 2311 N N . ALA A 1 297 ? 16.609 7.43 -0.995 1 92.44 297 ALA A N 1
ATOM 2312 C CA . ALA A 1 297 ? 16.188 7.75 -2.355 1 92.44 297 ALA A CA 1
ATOM 2313 C C . ALA A 1 297 ? 14.727 7.344 -2.588 1 92.44 297 ALA A C 1
ATOM 2315 O O . ALA A 1 297 ? 13.961 8.086 -3.207 1 92.44 297 ALA A O 1
ATOM 2316 N N . SER A 1 298 ? 14.445 6.148 -2.09 1 93.12 298 SER A N 1
ATOM 2317 C CA . SER A 1 298 ? 13.07 5.676 -2.227 1 93.12 298 SER A CA 1
ATOM 2318 C C . SER A 1 298 ? 12.094 6.609 -1.517 1 93.12 298 SER A C 1
ATOM 2320 O O . SER A 1 298 ? 10.969 6.812 -1.985 1 93.12 298 SER A O 1
ATOM 2322 N N . MET A 1 299 ? 12.484 7.207 -0.38 1 95.81 299 MET A N 1
ATOM 2323 C CA . MET A 1 299 ? 11.648 8.156 0.353 1 95.81 299 MET A CA 1
ATOM 2324 C C . MET A 1 299 ? 11.383 9.406 -0.479 1 95.81 299 MET A C 1
ATOM 2326 O O . MET A 1 299 ? 10.258 9.891 -0.536 1 95.81 299 MET A O 1
ATOM 2330 N N . VAL A 1 300 ? 12.43 9.906 -1.1 1 96.25 300 VAL A N 1
ATOM 2331 C CA . VAL A 1 300 ? 12.312 11.109 -1.914 1 96.25 300 VAL A CA 1
ATOM 2332 C C . VAL A 1 300 ? 11.383 10.844 -3.096 1 96.25 300 VAL A C 1
ATOM 2334 O O . VAL A 1 300 ? 10.445 11.609 -3.338 1 96.25 300 VAL A O 1
ATOM 2337 N N . TYR A 1 301 ? 11.555 9.695 -3.764 1 95 301 TYR A N 1
ATOM 2338 C CA . TYR A 1 301 ? 10.75 9.367 -4.934 1 95 301 TYR A CA 1
ATOM 2339 C C . TYR A 1 301 ? 9.305 9.102 -4.535 1 95 301 TYR A C 1
ATOM 2341 O O . TYR A 1 301 ? 8.375 9.453 -5.27 1 95 301 TYR A O 1
ATOM 2349 N N . ALA A 1 302 ? 9.195 8.438 -3.445 1 96 302 ALA A N 1
ATOM 2350 C CA . ALA A 1 302 ? 7.84 8.172 -2.963 1 96 302 ALA A CA 1
ATOM 2351 C C . ALA A 1 302 ? 7.098 9.469 -2.66 1 96 302 ALA A C 1
ATOM 2353 O O . ALA A 1 302 ? 5.926 9.617 -3.004 1 96 302 ALA A O 1
ATOM 2354 N N . THR A 1 303 ? 7.75 10.414 -2.014 1 97.69 303 THR A N 1
ATOM 2355 C CA . THR A 1 303 ? 7.148 11.703 -1.703 1 97.69 303 THR A CA 1
ATOM 2356 C C . THR A 1 303 ? 6.781 12.453 -2.98 1 97.69 303 THR A C 1
ATOM 2358 O O . THR A 1 303 ? 5.703 13.039 -3.076 1 97.69 303 THR A O 1
ATOM 2361 N N . ALA A 1 304 ? 7.641 12.414 -3.939 1 96.88 304 ALA A N 1
ATOM 2362 C CA . ALA A 1 304 ? 7.367 13.055 -5.223 1 96.88 304 ALA A CA 1
ATOM 2363 C C . ALA A 1 304 ? 6.172 12.406 -5.918 1 96.88 304 ALA A C 1
ATOM 2365 O O . ALA A 1 304 ? 5.328 13.094 -6.492 1 96.88 304 ALA A O 1
ATOM 2366 N N . ALA A 1 305 ? 6.121 11.086 -5.836 1 95.94 305 ALA A N 1
ATOM 2367 C CA . ALA A 1 305 ? 5.008 10.359 -6.441 1 95.94 305 ALA A CA 1
ATOM 2368 C C . ALA A 1 305 ? 3.682 10.742 -5.797 1 95.94 305 ALA A C 1
ATOM 2370 O O . ALA A 1 305 ? 2.678 10.93 -6.492 1 95.94 305 ALA A O 1
ATOM 2371 N N . ILE A 1 306 ? 3.68 10.852 -4.535 1 96.69 306 ILE A N 1
ATOM 2372 C CA . ILE A 1 306 ? 2.477 11.25 -3.816 1 96.69 306 ILE A CA 1
ATOM 2373 C C . ILE A 1 306 ? 2.037 12.641 -4.273 1 96.69 306 ILE A C 1
ATOM 2375 O O . ILE A 1 306 ? 0.852 12.875 -4.523 1 96.69 306 ILE A O 1
ATOM 2379 N N . ALA A 1 307 ? 3.002 13.547 -4.418 1 97.38 307 ALA A N 1
ATOM 2380 C CA . ALA A 1 307 ? 2.693 14.914 -4.84 1 97.38 307 ALA A CA 1
ATOM 2381 C C . ALA A 1 307 ? 2.07 14.93 -6.234 1 97.38 307 ALA A C 1
ATOM 2383 O O . ALA A 1 307 ? 1.072 15.617 -6.469 1 97.38 307 ALA A O 1
ATOM 2384 N N . ILE A 1 308 ? 2.555 14.148 -7.117 1 95.88 308 ILE A N 1
ATOM 2385 C CA . ILE A 1 308 ? 2.051 14.094 -8.484 1 95.88 308 ILE A CA 1
ATOM 2386 C C . ILE A 1 308 ? 0.65 13.484 -8.5 1 95.88 308 ILE A C 1
ATOM 2388 O O . ILE A 1 308 ? -0.263 14.023 -9.125 1 95.88 308 ILE A O 1
ATOM 2392 N N . LEU A 1 309 ? 0.494 12.414 -7.77 1 94.88 309 LEU A N 1
ATOM 2393 C CA . LEU A 1 309 ? -0.794 11.727 -7.719 1 94.88 309 LEU A CA 1
ATOM 2394 C C . LEU A 1 309 ? -1.854 12.609 -7.07 1 94.88 309 LEU A C 1
ATOM 2396 O O . LEU A 1 309 ? -3.039 12.5 -7.387 1 94.88 309 LEU A O 1
ATOM 2400 N N . SER A 1 310 ? -1.425 13.5 -6.207 1 95.56 310 SER A N 1
ATOM 2401 C CA . SER A 1 310 ? -2.365 14.359 -5.492 1 95.56 310 SER A CA 1
ATOM 2402 C C . SER A 1 310 ? -3.172 15.219 -6.453 1 95.56 310 SER A C 1
ATOM 2404 O O . SER A 1 310 ? -4.301 15.609 -6.152 1 95.56 310 SER A O 1
ATOM 2406 N N . PHE A 1 311 ? -2.688 15.461 -7.68 1 94.06 311 PHE A N 1
ATOM 2407 C CA . PHE A 1 311 ? -3.369 16.281 -8.68 1 94.06 311 PHE A CA 1
ATOM 2408 C C . PHE A 1 311 ? -4.391 15.453 -9.445 1 94.06 311 PHE A C 1
ATOM 2410 O O . PHE A 1 311 ? -5.262 16 -10.125 1 94.06 311 PHE A O 1
ATOM 2417 N N . MET A 1 312 ? -4.344 14.164 -9.266 1 93.62 312 MET A N 1
ATOM 2418 C CA . MET A 1 312 ? -5.117 13.312 -10.172 1 93.62 312 MET A CA 1
ATOM 2419 C C . MET A 1 312 ? -6.277 12.656 -9.438 1 93.62 312 MET A C 1
ATOM 2421 O O . MET A 1 312 ? -6.988 11.82 -10.008 1 93.62 312 MET A O 1
ATOM 2425 N N . VAL A 1 313 ? -6.52 13.039 -8.219 1 94.94 313 VAL A N 1
ATOM 2426 C CA . VAL A 1 313 ? -7.469 12.227 -7.461 1 94.94 313 VAL A CA 1
ATOM 2427 C C . VAL A 1 313 ? -8.57 13.125 -6.891 1 94.94 313 VAL A C 1
ATOM 2429 O O . VAL A 1 313 ? -9.32 12.711 -6.004 1 94.94 313 VAL A O 1
ATOM 2432 N N . TRP A 1 314 ? -8.797 14.297 -7.391 1 94.31 314 TRP A N 1
ATOM 2433 C CA . TRP A 1 314 ? -9.672 15.273 -6.75 1 94.31 314 TRP A CA 1
ATOM 2434 C C . TRP A 1 314 ? -11.117 14.789 -6.75 1 94.31 314 TRP A C 1
ATOM 2436 O O . TRP A 1 314 ? -11.852 15.008 -5.785 1 94.31 314 TRP A O 1
ATOM 2446 N N . ALA A 1 315 ? -11.539 14.039 -7.727 1 94 315 ALA A N 1
ATOM 2447 C CA . ALA A 1 315 ? -12.953 13.719 -7.906 1 94 315 ALA A CA 1
ATOM 2448 C C . ALA A 1 315 ? -13.391 12.602 -6.957 1 94 315 ALA A C 1
ATOM 2450 O O . ALA A 1 315 ? -14.586 12.328 -6.824 1 94 315 ALA A O 1
ATOM 2451 N N . HIS A 1 316 ? -12.453 12.016 -6.242 1 92.44 316 HIS A N 1
ATOM 2452 C CA . HIS A 1 316 ? -12.883 11.008 -5.285 1 92.44 316 HIS A CA 1
ATOM 2453 C C . HIS A 1 316 ? -13.695 11.625 -4.152 1 92.44 316 HIS A C 1
ATOM 2455 O O . HIS A 1 316 ? -14.383 10.914 -3.416 1 92.44 316 HIS A O 1
ATOM 2461 N N . HIS A 1 317 ? -13.703 12.898 -4.043 1 91.69 317 HIS A N 1
ATOM 2462 C CA . HIS A 1 317 ? -14.523 13.609 -3.068 1 91.69 317 HIS A CA 1
ATOM 2463 C C . HIS A 1 317 ? -15.945 13.812 -3.586 1 91.69 317 HIS A C 1
ATOM 2465 O O . HIS A 1 317 ? -16.812 14.297 -2.855 1 91.69 317 HIS A O 1
ATOM 2471 N N . MET A 1 318 ? -16.188 13.484 -4.812 1 92.06 318 MET A N 1
ATOM 2472 C CA . MET A 1 318 ? -17.469 13.781 -5.461 1 92.06 318 MET A CA 1
ATOM 2473 C C . MET A 1 318 ? -18.094 12.508 -6.02 1 92.06 318 MET A C 1
ATOM 2475 O O . MET A 1 318 ? -18.734 12.547 -7.066 1 92.06 318 MET A O 1
ATOM 2479 N N . PHE A 1 319 ? -17.891 11.445 -5.379 1 90.69 319 PHE A N 1
ATOM 2480 C CA . PHE A 1 319 ? -18.391 10.172 -5.891 1 90.69 319 PHE A CA 1
ATOM 2481 C C . PHE A 1 319 ? -19.906 10.148 -5.918 1 90.69 319 PHE A C 1
ATOM 2483 O O . PHE A 1 319 ? -20.516 9.438 -6.727 1 90.69 319 PHE A O 1
ATOM 2490 N N . ILE A 1 320 ? -20.531 10.984 -5.137 1 90.25 320 ILE A N 1
ATOM 2491 C CA . ILE A 1 320 ? -21.984 10.875 -5 1 90.25 320 ILE A CA 1
ATOM 2492 C C . ILE A 1 320 ? -22.656 11.93 -5.875 1 90.25 320 ILE A C 1
ATOM 2494 O O . ILE A 1 320 ? -23.891 12.07 -5.848 1 90.25 320 ILE A O 1
ATOM 2498 N N . VAL A 1 321 ? -21.906 12.703 -6.629 1 91.06 321 VAL A N 1
ATOM 2499 C CA . VAL A 1 321 ? -22.516 13.773 -7.422 1 91.06 321 VAL A CA 1
ATOM 2500 C C . VAL A 1 321 ? -23.047 13.203 -8.742 1 91.06 321 VAL A C 1
ATOM 2502 O O . VAL A 1 321 ? -23.703 13.906 -9.5 1 91.06 321 VAL A O 1
ATOM 2505 N N . GLY A 1 322 ? -22.766 11.93 -9.039 1 88 322 GLY A N 1
ATOM 2506 C CA . GLY A 1 322 ? -23.25 11.312 -10.266 1 88 322 GLY A CA 1
ATOM 2507 C C . GLY A 1 322 ? -22.234 11.367 -11.398 1 88 322 GLY A C 1
ATOM 2508 O O . GLY A 1 322 ? -22.578 11.766 -12.516 1 88 322 GLY A O 1
ATOM 2509 N N . LEU A 1 323 ? -21.062 11.055 -11.062 1 90 323 LEU A N 1
ATOM 2510 C CA . LEU A 1 323 ? -20.016 10.953 -12.078 1 90 323 LEU A CA 1
ATOM 2511 C C . LEU A 1 323 ? -20.266 9.766 -13 1 90 323 LEU A C 1
ATOM 2513 O O . LEU A 1 323 ? -20.859 8.766 -12.586 1 90 323 LEU A O 1
ATOM 2517 N N . PRO A 1 324 ? -19.797 9.992 -14.273 1 90.38 324 PRO A N 1
ATOM 2518 C CA . PRO A 1 324 ? -19.828 8.805 -15.125 1 90.38 324 PRO A CA 1
ATOM 2519 C C . PRO A 1 324 ? -19 7.648 -14.578 1 90.38 324 PRO A C 1
ATOM 2521 O O . PRO A 1 324 ? -17.984 7.875 -13.906 1 90.38 324 PRO A O 1
ATOM 2524 N N . LEU A 1 325 ? -19.438 6.512 -14.906 1 85.69 325 LEU A N 1
ATOM 2525 C CA . LEU A 1 325 ? -18.844 5.293 -14.375 1 85.69 325 LEU A CA 1
ATOM 2526 C C . LEU A 1 325 ? -17.344 5.234 -14.672 1 85.69 325 LEU A C 1
ATOM 2528 O O . LEU A 1 325 ? -16.547 4.895 -13.797 1 85.69 325 LEU A O 1
ATOM 2532 N N . VAL A 1 326 ? -16.984 5.582 -15.859 1 86.81 326 VAL A N 1
ATOM 2533 C CA . VAL A 1 326 ? -15.586 5.516 -16.25 1 86.81 326 VAL A CA 1
ATOM 2534 C C . VAL A 1 326 ? -14.75 6.449 -15.383 1 86.81 326 VAL A C 1
ATOM 2536 O O . VAL A 1 326 ? -13.656 6.09 -14.945 1 86.81 326 VAL A O 1
ATOM 2539 N N . ALA A 1 327 ? -15.289 7.605 -15.102 1 91.56 327 ALA A N 1
ATOM 2540 C CA . ALA A 1 327 ? -14.609 8.562 -14.242 1 91.56 327 ALA A CA 1
ATOM 2541 C C . ALA A 1 327 ? -14.523 8.055 -12.805 1 91.56 327 ALA A C 1
ATOM 2543 O O . ALA A 1 327 ? -13.492 8.188 -12.156 1 91.56 327 ALA A O 1
ATOM 2544 N N . GLU A 1 328 ? -15.547 7.453 -12.398 1 91.81 328 GLU A N 1
ATOM 2545 C CA . GLU A 1 328 ? -15.562 6.902 -11.047 1 91.81 328 GLU A CA 1
ATOM 2546 C C . GLU A 1 328 ? -14.484 5.844 -10.867 1 91.81 328 GLU A C 1
ATOM 2548 O O . GLU A 1 328 ? -13.766 5.844 -9.867 1 91.81 328 GLU A O 1
ATOM 2553 N N . LEU A 1 329 ? -14.383 5.039 -11.844 1 86.12 329 LEU A N 1
ATOM 2554 C CA . LEU A 1 329 ? -13.391 3.975 -11.773 1 86.12 329 LEU A CA 1
ATOM 2555 C C . LEU A 1 329 ? -11.977 4.547 -11.836 1 86.12 329 LEU A C 1
ATOM 2557 O O . LEU A 1 329 ? -11.086 4.086 -11.109 1 86.12 329 LEU A O 1
ATOM 2561 N N . PHE A 1 330 ? -11.805 5.469 -12.68 1 90.31 330 PHE A N 1
ATOM 2562 C CA . PHE A 1 330 ? -10.5 6.102 -12.812 1 90.31 330 PHE A CA 1
ATOM 2563 C C . PHE A 1 330 ? -10.055 6.703 -11.484 1 90.31 330 PHE A C 1
ATOM 2565 O O . PHE A 1 330 ? -8.945 6.438 -11.023 1 90.31 330 PHE A O 1
ATOM 2572 N N . PHE A 1 331 ? -10.922 7.48 -10.875 1 93.75 331 PHE A N 1
ATOM 2573 C CA . PHE A 1 331 ? -10.57 8.172 -9.641 1 93.75 331 PHE A CA 1
ATOM 2574 C C . PHE A 1 331 ? -10.484 7.195 -8.477 1 93.75 331 PHE A C 1
ATOM 2576 O O . PHE A 1 331 ? -9.68 7.379 -7.559 1 93.75 331 PHE A O 1
ATOM 2583 N N . MET A 1 332 ? -11.234 6.137 -8.531 1 92.38 332 MET A N 1
ATOM 2584 C CA . MET A 1 332 ? -11.148 5.094 -7.516 1 92.38 332 MET A CA 1
ATOM 2585 C C . MET A 1 332 ? -9.773 4.43 -7.535 1 92.38 332 MET A C 1
ATOM 2587 O O . MET A 1 332 ? -9.086 4.387 -6.516 1 92.38 332 MET A O 1
ATOM 2591 N N . TYR A 1 333 ? -9.305 4.082 -8.664 1 89.69 333 TYR A N 1
ATOM 2592 C CA . TYR A 1 333 ? -8.062 3.332 -8.781 1 89.69 333 TYR A CA 1
ATOM 2593 C C . TYR A 1 333 ? -6.855 4.238 -8.547 1 89.69 333 TYR A C 1
ATOM 2595 O O . TYR A 1 333 ? -5.871 3.824 -7.934 1 89.69 333 TYR A O 1
ATOM 2603 N N . THR A 1 334 ? -6.953 5.406 -9.047 1 92.31 334 THR A N 1
ATOM 2604 C CA . THR A 1 334 ? -5.832 6.312 -8.836 1 92.31 334 THR A CA 1
ATOM 2605 C C . THR A 1 334 ? -5.699 6.672 -7.355 1 92.31 334 THR A C 1
ATOM 2607 O O . THR A 1 334 ? -4.59 6.816 -6.844 1 92.31 334 THR A O 1
ATOM 2610 N N . THR A 1 335 ? -6.824 6.828 -6.691 1 94 335 THR A N 1
ATOM 2611 C CA . THR A 1 335 ? -6.777 7.09 -5.258 1 94 335 THR A CA 1
ATOM 2612 C C . THR A 1 335 ? -6.172 5.902 -4.512 1 94 335 THR A C 1
ATOM 2614 O O . THR A 1 335 ? -5.328 6.086 -3.631 1 94 335 THR A O 1
ATOM 2617 N N . MET A 1 336 ? -6.539 4.766 -4.902 1 91.62 336 MET A N 1
ATOM 2618 C CA . MET A 1 336 ? -5.984 3.572 -4.266 1 91.62 336 MET A CA 1
ATOM 2619 C C . MET A 1 336 ? -4.488 3.465 -4.527 1 91.62 336 MET A C 1
ATOM 2621 O O . MET A 1 336 ? -3.738 2.967 -3.686 1 91.62 336 MET A O 1
ATOM 2625 N N . LEU A 1 337 ? -4.086 3.93 -5.664 1 91.62 337 LEU A N 1
ATOM 2626 C CA . LEU A 1 337 ? -2.688 3.854 -6.07 1 91.62 337 LEU A CA 1
ATOM 2627 C C . LEU A 1 337 ? -1.799 4.637 -5.113 1 91.62 337 LEU A C 1
ATOM 2629 O O . LEU A 1 337 ? -0.612 4.332 -4.969 1 91.62 337 LEU A O 1
ATOM 2633 N N . ILE A 1 338 ? -2.295 5.602 -4.434 1 93.88 338 ILE A N 1
ATOM 2634 C CA . ILE A 1 338 ? -1.521 6.414 -3.5 1 93.88 338 ILE A CA 1
ATOM 2635 C C . ILE A 1 338 ? -1.033 5.547 -2.342 1 93.88 338 ILE A C 1
ATOM 2637 O O . ILE A 1 338 ? -0.034 5.871 -1.695 1 93.88 338 ILE A O 1
ATOM 2641 N N . ALA A 1 339 ? -1.65 4.441 -2.139 1 91.62 339 ALA A N 1
ATOM 2642 C CA . ALA A 1 339 ? -1.27 3.537 -1.057 1 91.62 339 ALA A CA 1
ATOM 2643 C C . ALA A 1 339 ? 0.125 2.961 -1.287 1 91.62 339 ALA A C 1
ATOM 2645 O O . ALA A 1 339 ? 0.831 2.625 -0.333 1 91.62 339 ALA A O 1
ATOM 2646 N N . VAL A 1 340 ? 0.548 2.949 -2.502 1 90.25 340 VAL A N 1
ATOM 2647 C CA . VAL A 1 340 ? 1.826 2.336 -2.848 1 90.25 340 VAL A CA 1
ATOM 2648 C C . VAL A 1 340 ? 2.971 3.197 -2.318 1 90.25 340 VAL A C 1
ATOM 2650 O O . VAL A 1 340 ? 3.727 2.768 -1.444 1 90.25 340 VAL A O 1
ATOM 2653 N N . PRO A 1 341 ? 3.064 4.422 -2.777 1 94.12 341 PRO A N 1
ATOM 2654 C CA . PRO A 1 341 ? 4.168 5.215 -2.23 1 94.12 341 PRO A CA 1
ATOM 2655 C C . PRO A 1 341 ? 4.031 5.465 -0.731 1 94.12 341 PRO A C 1
ATOM 2657 O O . PRO A 1 341 ? 5.035 5.59 -0.027 1 94.12 341 PRO A O 1
ATOM 2660 N N . THR A 1 342 ? 2.82 5.562 -0.228 1 94.12 342 THR A N 1
ATOM 2661 C CA . THR A 1 342 ? 2.627 5.715 1.209 1 94.12 342 THR A CA 1
ATOM 2662 C C . THR A 1 342 ? 3.133 4.484 1.956 1 94.12 342 THR A C 1
ATOM 2664 O O . THR A 1 342 ? 3.789 4.605 2.992 1 94.12 342 THR A O 1
ATOM 2667 N N . GLY A 1 343 ? 2.846 3.34 1.4 1 92.38 343 GLY A N 1
ATOM 2668 C CA . GLY A 1 343 ? 3.355 2.105 1.978 1 92.38 343 GLY A CA 1
ATOM 2669 C C . GLY A 1 343 ? 4.871 2.047 2.018 1 92.38 343 GLY A C 1
ATOM 2670 O O . GLY A 1 343 ? 5.453 1.546 2.98 1 92.38 343 GLY A O 1
ATOM 2671 N N . VAL A 1 344 ? 5.52 2.562 1.01 1 93.12 344 VAL A N 1
ATOM 2672 C CA . VAL A 1 344 ? 6.977 2.611 0.936 1 93.12 344 VAL A CA 1
ATOM 2673 C C . VAL A 1 344 ? 7.527 3.412 2.115 1 93.12 344 VAL A C 1
ATOM 2675 O O . VAL A 1 344 ? 8.508 3.008 2.744 1 93.12 344 VAL A O 1
ATOM 2678 N N . LYS A 1 345 ? 6.895 4.434 2.402 1 95.88 345 LYS A N 1
ATOM 2679 C CA . LYS A 1 345 ? 7.375 5.285 3.484 1 95.88 345 LYS A CA 1
ATOM 2680 C C . LYS A 1 345 ? 7.227 4.594 4.836 1 95.88 345 LYS A C 1
ATOM 2682 O O . LYS A 1 345 ? 8.156 4.602 5.648 1 95.88 345 LYS A O 1
ATOM 2687 N N . VAL A 1 346 ? 6.105 4.008 5.086 1 95.56 346 VAL A N 1
ATOM 2688 C CA . VAL A 1 346 ? 5.871 3.295 6.336 1 95.56 346 VAL A CA 1
ATOM 2689 C C . VAL A 1 346 ? 6.883 2.158 6.477 1 95.56 346 VAL A C 1
ATOM 2691 O O . VAL A 1 346 ? 7.469 1.969 7.547 1 95.56 346 VAL A O 1
ATOM 2694 N N . PHE A 1 347 ? 7.066 1.488 5.375 1 94.44 347 PHE A N 1
ATOM 2695 C CA . PHE A 1 347 ? 8.008 0.377 5.367 1 94.44 347 PHE A CA 1
ATOM 2696 C C . PHE A 1 347 ? 9.414 0.858 5.703 1 94.44 347 PHE A C 1
ATOM 2698 O O . PHE A 1 347 ? 10.125 0.225 6.488 1 94.44 347 PHE A O 1
ATOM 2705 N N . ASN A 1 348 ? 9.836 1.923 5.133 1 96.31 348 ASN A N 1
ATOM 2706 C CA . ASN A 1 348 ? 11.18 2.455 5.344 1 96.31 348 ASN A CA 1
ATOM 2707 C C . ASN A 1 348 ? 11.383 2.898 6.789 1 96.31 348 ASN A C 1
ATOM 2709 O O . ASN A 1 348 ? 12.461 2.715 7.352 1 96.31 348 ASN A O 1
ATOM 2713 N N . TRP A 1 349 ? 10.414 3.49 7.387 1 97.44 349 TRP A N 1
ATOM 2714 C CA . TRP A 1 349 ? 10.516 3.873 8.789 1 97.44 349 TRP A CA 1
ATOM 2715 C C . TRP A 1 349 ? 10.672 2.645 9.68 1 97.44 349 TRP A C 1
ATOM 2717 O O . TRP A 1 349 ? 11.508 2.625 10.578 1 97.44 349 TRP A O 1
ATOM 2727 N N . VAL A 1 350 ? 9.914 1.62 9.406 1 95.19 350 VAL A N 1
ATOM 2728 C CA . VAL A 1 350 ? 9.977 0.393 10.188 1 95.19 350 VAL A CA 1
ATOM 2729 C C . VAL A 1 350 ? 11.328 -0.287 9.984 1 95.19 350 VAL A C 1
ATOM 2731 O O . VAL A 1 350 ? 11.945 -0.758 10.938 1 95.19 350 VAL A O 1
ATOM 2734 N N . ALA A 1 351 ? 11.75 -0.315 8.75 1 94.62 351 ALA A N 1
ATOM 2735 C CA . ALA A 1 351 ? 13.031 -0.928 8.43 1 94.62 351 ALA A CA 1
ATOM 2736 C C . ALA A 1 351 ? 14.18 -0.171 9.086 1 94.62 351 ALA A C 1
ATOM 2738 O O . ALA A 1 351 ? 15.195 -0.769 9.461 1 94.62 351 ALA A O 1
ATOM 2739 N N . THR A 1 352 ? 14.047 1.099 9.234 1 96 352 THR A N 1
ATOM 2740 C CA . THR A 1 352 ? 15.047 1.899 9.93 1 96 352 THR A CA 1
ATOM 2741 C C . THR A 1 352 ? 15.133 1.5 11.398 1 96 352 THR A C 1
ATOM 2743 O O . THR A 1 352 ? 16.219 1.424 11.969 1 96 352 THR A O 1
ATOM 2746 N N . MET A 1 353 ? 14.031 1.222 11.977 1 96.81 353 MET A N 1
ATOM 2747 C CA . MET A 1 353 ? 13.984 0.845 13.383 1 96.81 353 MET A CA 1
ATOM 2748 C C . MET A 1 353 ? 14.445 -0.595 13.578 1 96.81 353 MET A C 1
ATOM 2750 O O . MET A 1 353 ? 15 -0.938 14.625 1 96.81 353 MET A O 1
ATOM 2754 N N . PHE A 1 354 ? 14.242 -1.385 12.547 1 92.31 354 PHE A N 1
ATOM 2755 C CA . PHE A 1 354 ? 14.594 -2.799 12.625 1 92.31 354 PHE A CA 1
ATOM 2756 C C . PHE A 1 354 ? 16.094 -2.973 12.844 1 92.31 354 PHE A C 1
ATOM 2758 O O . PHE A 1 354 ? 16.891 -2.48 12.047 1 92.31 354 PHE A O 1
ATOM 2765 N N . ARG A 1 355 ? 16.5 -3.641 13.938 1 90.81 355 ARG A N 1
ATOM 2766 C CA . ARG A 1 355 ? 17.875 -3.914 14.344 1 90.81 355 ARG A CA 1
ATOM 2767 C C . ARG A 1 355 ? 18.609 -2.625 14.695 1 90.81 355 ARG A C 1
ATOM 2769 O O . ARG A 1 355 ? 19.844 -2.564 14.617 1 90.81 355 ARG A O 1
ATOM 2776 N N . GLY A 1 356 ? 17.859 -1.549 15.016 1 92.88 356 GLY A N 1
ATOM 2777 C CA . GLY A 1 356 ? 18.453 -0.323 15.531 1 92.88 356 GLY A CA 1
ATOM 2778 C C . GLY A 1 356 ? 18.516 -0.291 17.047 1 92.88 356 GLY A C 1
ATOM 2779 O O . GLY A 1 356 ? 17.953 -1.163 17.719 1 92.88 356 GLY A O 1
ATOM 2780 N N . SER A 1 357 ? 19.328 0.589 17.609 1 96.56 357 SER A N 1
ATOM 2781 C CA . SER A 1 357 ? 19.344 0.868 19.047 1 96.56 357 SER A CA 1
ATOM 2782 C C . SER A 1 357 ? 18.359 1.966 19.406 1 96.56 357 SER A C 1
ATOM 2784 O O . SER A 1 357 ? 18.719 3.141 19.469 1 96.56 357 SER A O 1
ATOM 2786 N N . ILE A 1 358 ? 17.156 1.533 19.719 1 97.19 358 ILE A N 1
ATOM 2787 C CA . ILE A 1 358 ? 16.031 2.449 19.812 1 97.19 358 ILE A CA 1
ATOM 2788 C C . ILE A 1 358 ? 15.938 3.006 21.234 1 97.19 358 ILE A C 1
ATOM 2790 O O . ILE A 1 358 ? 16.109 2.271 22.203 1 97.19 358 ILE A O 1
ATOM 2794 N N . SER A 1 359 ? 15.75 4.297 21.375 1 97.12 359 SER A N 1
ATOM 2795 C CA . SER A 1 359 ? 15.383 4.969 22.609 1 97.12 359 SER A CA 1
ATOM 2796 C C . SER A 1 359 ? 14.07 5.73 22.469 1 97.12 359 SER A C 1
ATOM 2798 O O . SER A 1 359 ? 13.656 6.055 21.344 1 97.12 359 SER A O 1
ATOM 2800 N N . PHE A 1 360 ? 13.359 5.965 23.562 1 97.12 360 PHE A N 1
ATOM 2801 C CA . PHE A 1 360 ? 11.977 6.434 23.484 1 97.12 360 PHE A CA 1
ATOM 2802 C C . PHE A 1 360 ? 11.844 7.805 24.141 1 97.12 360 PHE A C 1
ATOM 2804 O O . PHE A 1 360 ? 10.977 8.008 25 1 97.12 360 PHE A O 1
ATOM 2811 N N . GLU A 1 361 ? 12.648 8.758 23.688 1 97.75 361 GLU A N 1
ATOM 2812 C CA . GLU A 1 361 ? 12.445 10.156 24.062 1 97.75 361 GLU A CA 1
ATOM 2813 C C . GLU A 1 361 ? 11.125 10.688 23.516 1 97.75 361 GLU A C 1
ATOM 2815 O O . GLU A 1 361 ? 10.562 10.109 22.578 1 97.75 361 GLU A O 1
ATOM 2820 N N . PRO A 1 362 ? 10.672 11.781 24 1 98.31 362 PRO A N 1
ATOM 2821 C CA . PRO A 1 362 ? 9.352 12.289 23.625 1 98.31 362 PRO A CA 1
ATOM 2822 C C . PRO A 1 362 ? 9.219 12.5 22.109 1 98.31 362 PRO A C 1
ATOM 2824 O O . PRO A 1 362 ? 8.188 12.156 21.531 1 98.31 362 PRO A O 1
ATOM 2827 N N . PRO A 1 363 ? 10.203 13.078 21.406 1 98.56 363 PRO A N 1
ATOM 2828 C CA . PRO A 1 363 ? 10.047 13.172 19.953 1 98.56 363 PRO A CA 1
ATOM 2829 C C . PRO A 1 363 ? 9.805 11.82 19.297 1 98.56 363 PRO A C 1
ATOM 2831 O O . PRO A 1 363 ? 8.984 11.711 18.375 1 98.56 363 PRO A O 1
ATOM 2834 N N . MET A 1 364 ? 10.477 10.781 19.719 1 98.69 364 MET A N 1
ATOM 2835 C CA . MET A 1 364 ? 10.344 9.438 19.172 1 98.69 364 MET A CA 1
ATOM 2836 C C . MET A 1 364 ? 8.961 8.867 19.484 1 98.69 364 MET A C 1
ATOM 2838 O O . MET A 1 364 ? 8.359 8.195 18.641 1 98.69 364 MET A O 1
ATOM 2842 N N . LEU A 1 365 ? 8.5 9.133 20.703 1 98.75 365 LEU A N 1
ATOM 2843 C CA . LEU A 1 365 ? 7.168 8.656 21.062 1 98.75 365 LEU A CA 1
ATOM 2844 C C . LEU A 1 365 ? 6.113 9.219 20.109 1 98.75 365 LEU A C 1
ATOM 2846 O O . LEU A 1 365 ? 5.277 8.477 19.594 1 98.75 365 LEU A O 1
ATOM 2850 N N . PHE A 1 366 ? 6.16 10.469 19.859 1 98.81 366 PHE A N 1
ATOM 2851 C CA . PHE A 1 366 ? 5.195 11.086 18.969 1 98.81 366 PHE A CA 1
ATOM 2852 C C . PHE A 1 366 ? 5.395 10.602 17.531 1 98.81 366 PHE A C 1
ATOM 2854 O O . PHE A 1 366 ? 4.43 10.43 16.781 1 98.81 366 PHE A O 1
ATOM 2861 N N . ALA A 1 367 ? 6.656 10.414 17.141 1 98.75 367 ALA A N 1
ATOM 2862 C CA . ALA A 1 367 ? 6.926 9.891 15.805 1 98.75 367 ALA A CA 1
ATOM 2863 C C . ALA A 1 367 ? 6.355 8.484 15.641 1 98.75 367 ALA A C 1
ATOM 2865 O O . ALA A 1 367 ? 5.785 8.156 14.594 1 98.75 367 ALA A O 1
ATOM 2866 N N . LEU A 1 368 ? 6.48 7.672 16.656 1 98.44 368 LEU A N 1
ATOM 2867 C CA . LEU A 1 368 ? 5.934 6.32 16.625 1 98.44 368 LEU A CA 1
ATOM 2868 C C . LEU A 1 368 ? 4.41 6.352 16.562 1 98.44 368 LEU A C 1
ATOM 2870 O O . LEU A 1 368 ? 3.801 5.582 15.828 1 98.44 368 LEU A O 1
ATOM 2874 N N . ALA A 1 369 ? 3.842 7.203 17.375 1 98.62 369 ALA A N 1
ATOM 2875 C CA . ALA A 1 369 ? 2.391 7.359 17.328 1 98.62 369 ALA A CA 1
ATOM 2876 C C . ALA A 1 369 ? 1.93 7.793 15.945 1 98.62 369 ALA A C 1
ATOM 2878 O O . ALA A 1 369 ? 0.888 7.34 15.461 1 98.62 369 ALA A O 1
ATOM 2879 N N . PHE A 1 370 ? 2.68 8.672 15.344 1 98.12 370 PHE A N 1
ATOM 2880 C CA . PHE A 1 370 ? 2.408 9.094 13.977 1 98.12 370 PHE A CA 1
ATOM 2881 C C . PHE A 1 370 ? 2.385 7.891 13.039 1 98.12 370 PHE A C 1
ATOM 2883 O O . PHE A 1 370 ? 1.44 7.715 12.266 1 98.12 370 PHE A O 1
ATOM 2890 N N . VAL A 1 371 ? 3.363 7.059 13.078 1 97.56 371 VAL A N 1
ATOM 2891 C CA . VAL A 1 371 ? 3.49 5.945 12.148 1 97.56 371 VAL A CA 1
ATOM 2892 C C . VAL A 1 371 ? 2.309 4.992 12.32 1 97.56 371 VAL A C 1
ATOM 2894 O O . VAL A 1 371 ? 1.677 4.594 11.336 1 97.56 371 VAL A O 1
ATOM 2897 N N . VAL A 1 372 ? 1.935 4.68 13.492 1 95.88 372 VAL A N 1
ATOM 2898 C CA . VAL A 1 372 ? 0.886 3.703 13.766 1 95.88 372 VAL A CA 1
ATOM 2899 C C . VAL A 1 372 ? -0.479 4.301 13.438 1 95.88 372 VAL A C 1
ATOM 2901 O O . VAL A 1 372 ? -1.251 3.717 12.672 1 95.88 372 VAL A O 1
ATOM 2904 N N . GLN A 1 373 ? -0.721 5.449 13.961 1 97.25 373 GLN A N 1
ATOM 2905 C CA . GLN A 1 373 ? -2.061 6.016 13.844 1 97.25 373 GLN A CA 1
ATOM 2906 C C . GLN A 1 373 ? -2.297 6.598 12.453 1 97.25 373 GLN A C 1
ATOM 2908 O O . GLN A 1 373 ? -3.416 6.551 11.938 1 97.25 373 GLN A O 1
ATOM 2913 N N . PHE A 1 374 ? -1.275 7.117 11.836 1 95.75 374 PHE A N 1
ATOM 2914 C CA . PHE A 1 374 ? -1.404 7.57 10.453 1 95.75 374 PHE A CA 1
ATOM 2915 C C . PHE A 1 374 ? -1.728 6.402 9.531 1 95.75 374 PHE A C 1
ATOM 2917 O O . PHE A 1 374 ? -2.473 6.559 8.562 1 95.75 374 PHE A O 1
ATOM 2924 N N . THR A 1 375 ? -1.179 5.285 9.82 1 94.19 375 THR A N 1
ATOM 2925 C CA . THR A 1 375 ? -1.483 4.086 9.047 1 94.19 375 THR A CA 1
ATOM 2926 C C . THR A 1 375 ? -2.953 3.705 9.195 1 94.19 375 THR A C 1
ATOM 2928 O O . THR A 1 375 ? -3.602 3.318 8.219 1 94.19 375 THR A O 1
ATOM 2931 N N . VAL A 1 376 ? -3.477 3.816 10.367 1 92.94 376 VAL A N 1
ATOM 2932 C CA . VAL A 1 376 ? -4.898 3.582 10.586 1 92.94 376 VAL A CA 1
ATOM 2933 C C . VAL A 1 376 ? -5.719 4.562 9.742 1 92.94 376 VAL A C 1
ATOM 2935 O O . VAL A 1 376 ? -6.711 4.18 9.125 1 92.94 376 VAL A O 1
ATOM 2938 N N . GLY A 1 377 ? -5.277 5.781 9.789 1 94.94 377 GLY A N 1
ATOM 2939 C CA . GLY A 1 377 ? -5.91 6.758 8.914 1 94.94 377 GLY A CA 1
ATOM 2940 C C . GLY A 1 377 ? -5.836 6.387 7.449 1 94.94 377 GLY A C 1
ATOM 2941 O O . GLY A 1 377 ? -6.797 6.578 6.703 1 94.94 377 GLY A O 1
ATOM 2942 N N . GLY A 1 378 ? -4.715 5.883 7.043 1 92.88 378 GLY A N 1
ATOM 2943 C CA . GLY A 1 378 ? -4.559 5.414 5.676 1 92.88 378 GLY A CA 1
ATOM 2944 C C . GLY A 1 378 ? -5.52 4.301 5.312 1 92.88 378 GLY A C 1
ATOM 2945 O O . GLY A 1 378 ? -6.062 4.277 4.203 1 92.88 378 GLY A O 1
ATOM 2946 N N . PHE A 1 379 ? -5.793 3.412 6.211 1 91.19 379 PHE A N 1
ATOM 2947 C CA . PHE A 1 379 ? -6.715 2.311 5.965 1 91.19 379 PHE A CA 1
ATOM 2948 C C . PHE A 1 379 ? -8.133 2.828 5.758 1 91.19 379 PHE A C 1
ATOM 2950 O O . PHE A 1 379 ? -8.836 2.371 4.855 1 91.19 379 PHE A O 1
ATOM 2957 N N . SER A 1 380 ? -8.5 3.709 6.59 1 92.88 380 SER A N 1
ATOM 2958 C CA . SER A 1 380 ? -9.828 4.277 6.398 1 92.88 380 SER A CA 1
ATOM 2959 C C . SER A 1 380 ? -9.906 5.07 5.098 1 92.88 380 SER A C 1
ATOM 2961 O O . SER A 1 380 ? -10.969 5.137 4.473 1 92.88 380 SER A O 1
ATOM 2963 N N . GLY A 1 381 ? -8.805 5.66 4.723 1 93.25 381 GLY A N 1
ATOM 2964 C CA . GLY A 1 381 ? -8.758 6.312 3.422 1 93.25 381 GLY A CA 1
ATOM 2965 C C . GLY A 1 381 ? -8.969 5.352 2.268 1 93.25 381 GLY A C 1
ATOM 2966 O O . GLY A 1 381 ? -9.633 5.688 1.288 1 93.25 381 GLY A O 1
ATOM 2967 N N . LEU A 1 382 ? -8.406 4.234 2.416 1 91.06 382 LEU A N 1
ATOM 2968 C CA . LEU A 1 382 ? -8.602 3.217 1.391 1 91.06 382 LEU A CA 1
ATOM 2969 C C . LEU A 1 382 ? -10.07 2.801 1.312 1 91.06 382 LEU A C 1
ATOM 2971 O O . LEU A 1 382 ? -10.586 2.549 0.223 1 91.06 382 LEU A O 1
ATOM 2975 N N . MET A 1 383 ? -10.711 2.689 2.393 1 90.5 383 MET A N 1
ATOM 2976 C CA . MET A 1 383 ? -12.141 2.387 2.41 1 90.5 383 MET A CA 1
ATOM 2977 C C . MET A 1 383 ? -12.938 3.457 1.667 1 90.5 383 MET A C 1
ATOM 2979 O O . MET A 1 383 ? -13.828 3.141 0.882 1 90.5 383 MET A O 1
ATOM 2983 N N . LEU A 1 384 ? -12.484 4.648 1.871 1 93.31 384 LEU A N 1
ATOM 2984 C CA . LEU A 1 384 ? -13.18 5.762 1.239 1 93.31 384 LEU A CA 1
ATOM 2985 C C . LEU A 1 384 ? -12.859 5.832 -0.249 1 93.31 384 LEU A C 1
ATOM 2987 O O . LEU A 1 384 ? -13.609 6.426 -1.024 1 93.31 384 LEU A O 1
ATOM 2991 N N . ALA A 1 385 ? -11.742 5.258 -0.632 1 92.88 385 ALA A N 1
ATOM 2992 C CA . ALA A 1 385 ? -11.344 5.262 -2.035 1 92.88 385 ALA A CA 1
ATOM 2993 C C . ALA A 1 385 ? -12.242 4.359 -2.869 1 92.88 385 ALA A C 1
ATOM 2995 O O . ALA A 1 385 ? -12.344 4.52 -4.086 1 92.88 385 ALA A O 1
ATOM 2996 N N . ILE A 1 386 ? -12.898 3.445 -2.236 1 88.5 386 ILE A N 1
ATOM 2997 C CA . ILE A 1 386 ? -13.773 2.504 -2.924 1 88.5 386 ILE A CA 1
ATOM 2998 C C . ILE A 1 386 ? -15.156 3.131 -3.113 1 88.5 386 ILE A C 1
ATOM 3000 O O . ILE A 1 386 ? -15.93 3.236 -2.162 1 88.5 386 ILE A O 1
ATOM 3004 N N . ALA A 1 387 ? -15.5 3.412 -4.332 1 88.62 387 ALA A N 1
ATOM 3005 C CA . ALA A 1 387 ? -16.688 4.203 -4.648 1 88.62 387 ALA A CA 1
ATOM 3006 C C . ALA A 1 387 ? -17.938 3.549 -4.094 1 88.62 387 ALA A C 1
ATOM 3008 O O . ALA A 1 387 ? -18.734 4.195 -3.404 1 88.62 387 ALA A O 1
ATOM 3009 N N . PRO A 1 388 ? -18.156 2.254 -4.328 1 82.69 388 PRO A N 1
ATOM 3010 C CA . PRO A 1 388 ? -19.391 1.66 -3.809 1 82.69 388 PRO A CA 1
ATOM 3011 C C . PRO A 1 388 ? -19.469 1.709 -2.285 1 82.69 388 PRO A C 1
ATOM 3013 O O . PRO A 1 388 ? -20.562 1.83 -1.727 1 82.69 388 PRO A O 1
ATOM 3016 N N . ALA A 1 389 ? -18.391 1.569 -1.644 1 84 389 ALA A N 1
ATOM 3017 C CA . ALA A 1 389 ? -18.359 1.673 -0.187 1 84 389 ALA A CA 1
ATOM 3018 C C . ALA A 1 389 ? -18.578 3.115 0.264 1 84 389 ALA A C 1
ATOM 3020 O O . ALA A 1 389 ? -19.297 3.371 1.229 1 84 389 ALA A O 1
ATOM 3021 N N . ASP A 1 390 ? -17.938 4.008 -0.455 1 90.62 390 ASP A N 1
ATOM 3022 C CA . ASP A 1 390 ? -18.031 5.422 -0.105 1 90.62 390 ASP A CA 1
ATOM 3023 C C . ASP A 1 390 ? -19.469 5.918 -0.204 1 90.62 390 ASP A C 1
ATOM 3025 O O . ASP A 1 390 ? -19.875 6.848 0.503 1 90.62 390 ASP A O 1
ATOM 3029 N N . PHE A 1 391 ? -20.25 5.324 -0.987 1 87.69 391 PHE A N 1
ATOM 3030 C CA . PHE A 1 391 ? -21.656 5.715 -1.1 1 87.69 391 PHE A CA 1
ATOM 3031 C C . PHE A 1 391 ? -22.359 5.574 0.241 1 87.69 391 PHE A C 1
ATOM 3033 O O . PHE A 1 391 ? -23.312 6.312 0.531 1 87.69 391 PHE A O 1
ATOM 3040 N N . GLN A 1 392 ? -21.75 4.742 1.036 1 83.38 392 GLN A N 1
ATOM 3041 C CA . GLN A 1 392 ? -22.391 4.477 2.322 1 83.38 392 GLN A CA 1
ATOM 3042 C C . GLN A 1 392 ? -21.844 5.398 3.408 1 83.38 392 GLN A C 1
ATOM 3044 O O . GLN A 1 392 ? -22.531 5.707 4.379 1 83.38 392 GLN A O 1
ATOM 3049 N N . TYR A 1 393 ? -20.609 5.754 3.197 1 88.19 393 TYR A N 1
ATOM 3050 C CA . TYR A 1 393 ? -19.906 6.469 4.258 1 88.19 393 TYR A CA 1
ATOM 3051 C C . TYR A 1 393 ? -19.859 7.965 3.975 1 88.19 393 TYR A C 1
ATOM 3053 O O . TYR A 1 393 ? -19.609 8.766 4.875 1 88.19 393 TYR A O 1
ATOM 3061 N N . HIS A 1 394 ? -20.188 8.273 2.775 1 90 394 HIS A N 1
ATOM 3062 C CA . HIS A 1 394 ? -20.031 9.672 2.377 1 90 394 HIS A CA 1
ATOM 3063 C C . HIS A 1 394 ? -20.906 10.586 3.234 1 90 394 HIS A C 1
ATOM 3065 O O . HIS A 1 394 ? -22.062 10.281 3.504 1 90 394 HIS A O 1
ATOM 3071 N N . ASP A 1 395 ? -20.312 11.672 3.816 1 92.88 395 ASP A N 1
ATOM 3072 C CA . ASP A 1 395 ? -21.016 12.703 4.582 1 92.88 395 ASP A CA 1
ATOM 3073 C C . ASP A 1 395 ? -21.406 12.188 5.965 1 92.88 395 ASP A C 1
ATOM 3075 O O . ASP A 1 395 ? -22.328 12.711 6.59 1 92.88 395 ASP A O 1
ATOM 3079 N N . THR A 1 396 ? -20.781 11.156 6.371 1 95.44 396 THR A N 1
ATOM 3080 C CA . THR A 1 396 ? -21 10.656 7.723 1 95.44 396 THR A CA 1
ATOM 3081 C C . THR A 1 396 ? -19.797 10.945 8.609 1 95.44 396 THR A C 1
ATOM 3083 O O . THR A 1 396 ? -18.797 11.5 8.156 1 95.44 396 THR A O 1
ATOM 3086 N N . TYR A 1 397 ? -19.906 10.531 9.812 1 97.25 397 TYR A N 1
ATOM 3087 C CA . TYR A 1 397 ? -18.828 10.727 10.781 1 97.25 397 TYR A CA 1
ATOM 3088 C C . TYR A 1 397 ? -17.641 9.828 10.461 1 97.25 397 TYR A C 1
ATOM 3090 O O . TYR A 1 397 ? -16.562 9.992 11.031 1 97.25 397 TYR A O 1
ATOM 3098 N N . PHE A 1 398 ? -17.828 8.867 9.531 1 95.69 398 PHE A N 1
ATOM 3099 C CA . PHE A 1 398 ? -16.688 8.078 9.078 1 95.69 398 PHE A CA 1
ATOM 3100 C C . PHE A 1 398 ? -15.641 8.977 8.43 1 95.69 398 PHE A C 1
ATOM 3102 O O . PHE A 1 398 ? -14.438 8.812 8.664 1 95.69 398 PHE A O 1
ATOM 3109 N N . VAL A 1 399 ? -16.125 9.906 7.656 1 96.38 399 VAL A N 1
ATOM 3110 C CA . VAL A 1 399 ? -15.227 10.844 6.98 1 96.38 399 VAL A CA 1
ATOM 3111 C C . VAL A 1 399 ? -14.562 11.75 8.008 1 96.38 399 VAL A C 1
ATOM 3113 O O . VAL A 1 399 ? -13.375 12.07 7.883 1 96.38 399 VAL A O 1
ATOM 3116 N N . VAL A 1 400 ? -15.273 12.172 9.016 1 97.06 400 VAL A N 1
ATOM 3117 C CA . VAL A 1 400 ? -14.727 13.016 10.07 1 97.06 400 VAL A CA 1
ATOM 3118 C C . VAL A 1 400 ? -13.609 12.281 10.797 1 97.06 400 VAL A C 1
ATOM 3120 O O . VAL A 1 400 ? -12.547 12.852 11.062 1 97.06 400 VAL A O 1
ATOM 3123 N N . ALA A 1 401 ? -13.875 11.031 11.086 1 97.62 401 ALA A N 1
ATOM 3124 C CA . ALA A 1 401 ? -12.867 10.203 11.742 1 97.62 401 ALA A CA 1
ATOM 3125 C C . ALA A 1 401 ? -11.625 10.055 10.875 1 97.62 401 ALA A C 1
ATOM 3127 O O . ALA A 1 401 ? -10.5 10.25 11.352 1 97.62 401 ALA A O 1
ATOM 3128 N N . HIS A 1 402 ? -11.82 9.727 9.625 1 96.06 402 HIS A N 1
ATOM 3129 C CA . HIS A 1 402 ? -10.703 9.57 8.695 1 96.06 402 HIS A CA 1
ATOM 3130 C C . HIS A 1 402 ? -9.867 10.844 8.625 1 96.06 402 HIS A C 1
ATOM 3132 O O . HIS A 1 402 ? -8.648 10.797 8.766 1 96.06 402 HIS A O 1
ATOM 3138 N N . PHE A 1 403 ? -10.547 11.891 8.414 1 96.25 403 PHE A N 1
ATOM 3139 C CA . PHE A 1 403 ? -9.875 13.172 8.258 1 96.25 403 PHE A CA 1
ATOM 3140 C C . PHE A 1 403 ? -9.031 13.492 9.492 1 96.25 403 PHE A C 1
ATOM 3142 O O . PHE A 1 403 ? -7.883 13.93 9.367 1 96.25 403 PHE A O 1
ATOM 3149 N N . HIS A 1 404 ? -9.531 13.242 10.578 1 97.75 404 HIS A N 1
ATOM 3150 C CA . HIS A 1 404 ? -8.828 13.625 11.797 1 97.75 404 HIS A CA 1
ATOM 3151 C C . HIS A 1 404 ? -7.715 12.633 12.125 1 97.75 404 HIS A C 1
ATOM 3153 O O . HIS A 1 404 ? -6.711 13.008 12.742 1 97.75 404 HIS A O 1
ATOM 3159 N N . TYR A 1 405 ? -7.789 11.414 11.711 1 96.38 405 TYR A N 1
ATOM 3160 C CA . TYR A 1 405 ? -6.688 10.477 11.891 1 96.38 405 TYR A CA 1
ATOM 3161 C C . TYR A 1 405 ? -5.508 10.844 11 1 96.38 405 TYR A C 1
ATOM 3163 O O . TYR A 1 405 ? -4.355 10.547 11.32 1 96.38 405 TYR A O 1
ATOM 3171 N N . VAL A 1 406 ? -5.789 11.484 9.93 1 95.56 406 VAL A N 1
ATOM 3172 C CA . VAL A 1 406 ? -4.703 11.867 9.039 1 95.56 406 VAL A CA 1
ATOM 3173 C C . VAL A 1 406 ? -4.145 13.227 9.453 1 95.56 406 VAL A C 1
ATOM 3175 O O . VAL A 1 406 ? -2.939 13.469 9.352 1 95.56 406 VAL A O 1
ATOM 3178 N N . LEU A 1 407 ? -4.934 14.07 9.992 1 96.44 407 LEU A N 1
ATOM 3179 C CA . LEU A 1 407 ? -4.465 15.43 10.258 1 96.44 407 LEU A CA 1
ATOM 3180 C C . LEU A 1 407 ? -3.99 15.57 11.703 1 96.44 407 LEU A C 1
ATOM 3182 O O . LEU A 1 407 ? -3.074 16.344 11.984 1 96.44 407 LEU A O 1
ATOM 3186 N N . VAL A 1 408 ? -4.594 14.82 12.625 1 97.56 408 VAL A N 1
ATOM 3187 C CA . VAL A 1 408 ? -4.18 14.992 14.008 1 97.56 408 VAL A CA 1
ATOM 3188 C C . VAL A 1 408 ? -2.984 14.086 14.305 1 97.56 408 VAL A C 1
ATOM 3190 O O . VAL A 1 408 ? -1.862 14.562 14.484 1 97.56 408 VAL A O 1
ATOM 3193 N N . PRO A 1 409 ? -3.127 12.789 14.266 1 96.81 409 PRO A N 1
ATOM 3194 C CA . PRO A 1 409 ? -1.913 11.992 14.453 1 96.81 409 PRO A CA 1
ATOM 3195 C C . PRO A 1 409 ? -0.919 12.156 13.305 1 96.81 409 PRO A C 1
ATOM 3197 O O . PRO A 1 409 ? 0.288 11.992 13.5 1 96.81 409 PRO A O 1
ATOM 3200 N N . GLY A 1 410 ? -1.376 12.461 12.141 1 96.56 410 GLY A N 1
ATOM 3201 C CA . GLY A 1 410 ? -0.498 12.688 11.008 1 96.56 410 GLY A CA 1
ATOM 3202 C C . GLY A 1 410 ? 0.25 14.008 11.078 1 96.56 410 GLY A C 1
ATOM 3203 O O . GLY A 1 410 ? 1.417 14.039 11.477 1 96.56 410 GLY A O 1
ATOM 3204 N N . ALA A 1 411 ? -0.447 15.086 10.953 1 98 411 ALA A N 1
ATOM 3205 C CA . ALA A 1 411 ? 0.189 16.391 10.859 1 98 411 ALA A CA 1
ATOM 3206 C C . ALA A 1 411 ? 0.51 16.953 12.25 1 98 411 ALA A C 1
ATOM 3208 O O . ALA A 1 411 ? 1.665 17.25 12.547 1 98 411 ALA A O 1
ATOM 3209 N N . LEU A 1 412 ? -0.417 16.969 13.125 1 98.56 412 LEU A N 1
ATOM 3210 C CA . LEU A 1 412 ? -0.226 17.609 14.422 1 98.56 412 LEU A CA 1
ATOM 3211 C C . LEU A 1 412 ? 0.803 16.844 15.25 1 98.56 412 LEU A C 1
ATOM 3213 O O . LEU A 1 412 ? 1.712 17.453 15.828 1 98.56 412 LEU A O 1
ATOM 3217 N N . PHE A 1 413 ? 0.637 15.516 15.336 1 98.75 413 PHE A N 1
ATOM 3218 C CA . PHE A 1 413 ? 1.602 14.75 16.125 1 98.75 413 PHE A CA 1
ATOM 3219 C C . PHE A 1 413 ? 3.006 14.906 15.547 1 98.75 413 PHE A C 1
ATOM 3221 O O . PHE A 1 413 ? 3.986 14.922 16.297 1 98.75 413 PHE A O 1
ATOM 3228 N N . ALA A 1 414 ? 3.104 15 14.266 1 98.75 414 ALA A N 1
ATOM 3229 C CA . ALA A 1 414 ? 4.418 15.219 13.664 1 98.75 414 ALA A CA 1
ATOM 3230 C C . ALA A 1 414 ? 4.973 16.594 14.031 1 98.75 414 ALA A C 1
ATOM 3232 O O . ALA A 1 414 ? 6.168 16.734 14.281 1 98.75 414 ALA A O 1
ATOM 3233 N N . ILE A 1 415 ? 4.164 17.578 14.055 1 98.75 415 ILE A N 1
ATOM 3234 C CA . ILE A 1 415 ? 4.578 18.922 14.445 1 98.75 415 ILE A CA 1
ATOM 3235 C C . ILE A 1 415 ? 5.047 18.922 15.898 1 98.75 415 ILE A C 1
ATOM 3237 O O . ILE A 1 415 ? 6.086 19.5 16.234 1 98.75 415 ILE A O 1
ATOM 3241 N N . LEU A 1 416 ? 4.27 18.219 16.703 1 98.81 416 LEU A N 1
ATOM 3242 C CA . LEU A 1 416 ? 4.656 18.109 18.109 1 98.81 416 LEU A CA 1
ATOM 3243 C C . LEU A 1 416 ? 5.969 17.359 18.25 1 98.81 416 LEU A C 1
ATOM 3245 O O . LEU A 1 416 ? 6.828 17.734 19.062 1 98.81 416 LEU A O 1
ATOM 3249 N N . ALA A 1 417 ? 6.102 16.312 17.469 1 98.88 417 ALA A N 1
ATOM 3250 C CA . ALA A 1 417 ? 7.359 15.57 17.453 1 98.88 417 ALA A CA 1
ATOM 3251 C C . ALA A 1 417 ? 8.523 16.484 17.062 1 98.88 417 ALA A C 1
ATOM 3253 O O . ALA A 1 417 ? 9.57 16.469 17.719 1 98.88 417 ALA A O 1
ATOM 3254 N N . GLY A 1 418 ? 8.336 17.219 16.047 1 98.75 418 GLY A N 1
ATOM 3255 C CA . GLY A 1 418 ? 9.344 18.172 15.617 1 98.75 418 GLY A CA 1
ATOM 3256 C C . GLY A 1 418 ? 9.672 19.203 16.672 1 98.75 418 GLY A C 1
ATOM 3257 O O . GLY A 1 418 ? 10.836 19.547 16.891 1 98.75 418 GLY A O 1
ATOM 3258 N N . ALA A 1 419 ? 8.656 19.688 17.344 1 98.62 419 ALA A N 1
ATOM 3259 C CA . ALA A 1 419 ? 8.867 20.656 18.391 1 98.62 419 ALA A CA 1
ATOM 3260 C C . ALA A 1 419 ? 9.727 20.078 19.516 1 98.62 419 ALA A C 1
ATOM 3262 O O . ALA A 1 419 ? 10.703 20.703 19.953 1 98.62 419 ALA A O 1
ATOM 3263 N N . TYR A 1 420 ? 9.328 18.922 19.953 1 98.69 420 TYR A N 1
ATOM 3264 C CA . TYR A 1 420 ? 10.102 18.281 21 1 98.69 420 TYR A CA 1
ATOM 3265 C C . TYR A 1 420 ? 11.531 18 20.547 1 98.69 420 TYR A C 1
ATOM 3267 O O . TYR A 1 420 ? 12.477 18.109 21.328 1 98.69 420 TYR A O 1
ATOM 3275 N N . TYR A 1 421 ? 11.703 17.656 19.297 1 98.62 421 TYR A N 1
ATOM 3276 C CA . TYR A 1 421 ? 13 17.297 18.734 1 98.62 421 TYR A CA 1
ATOM 3277 C C . TYR A 1 421 ? 13.914 18.516 18.641 1 98.62 421 TYR A C 1
ATOM 3279 O O . TYR A 1 421 ? 15.109 18.406 18.922 1 98.62 421 TYR A O 1
ATOM 3287 N N . TRP A 1 422 ? 13.383 19.703 18.359 1 98.56 422 TRP A N 1
ATOM 3288 C CA . TRP A 1 422 ? 14.211 20.859 18.062 1 98.56 422 TRP A CA 1
ATOM 3289 C C . TRP A 1 422 ? 14.156 21.875 19.203 1 98.56 422 TRP A C 1
ATOM 3291 O O . TRP A 1 422 ? 14.867 22.891 19.188 1 98.56 422 TRP A O 1
ATOM 3301 N N . LEU A 1 423 ? 13.367 21.656 20.25 1 97.88 423 LEU A N 1
ATOM 3302 C CA . LEU A 1 423 ? 13.227 22.578 21.375 1 97.88 423 LEU A CA 1
ATOM 3303 C C . LEU A 1 423 ? 14.586 22.875 22 1 97.88 423 LEU A C 1
ATOM 3305 O O . LEU A 1 423 ? 14.875 24.031 22.328 1 97.88 423 LEU A O 1
ATOM 3309 N N . PRO A 1 424 ? 15.469 21.859 22.203 1 97.88 424 PRO A N 1
ATOM 3310 C CA . PRO A 1 424 ? 16.797 22.172 22.719 1 97.88 424 PRO A CA 1
ATOM 3311 C C . PRO A 1 424 ? 17.562 23.156 21.828 1 97.88 424 PRO A C 1
ATOM 3313 O O . PRO A 1 424 ? 18.312 24 22.328 1 97.88 424 PRO A O 1
ATOM 3316 N N . LYS A 1 425 ? 17.359 23.031 20.531 1 97.56 425 LYS A N 1
ATOM 3317 C CA . LYS A 1 425 ? 18.031 23.922 19.594 1 97.56 425 LYS A CA 1
ATOM 3318 C C . LYS A 1 425 ? 17.453 25.328 19.656 1 97.56 425 LYS A C 1
ATOM 3320 O O . LYS A 1 425 ? 18.172 26.312 19.469 1 97.56 425 LYS A O 1
ATO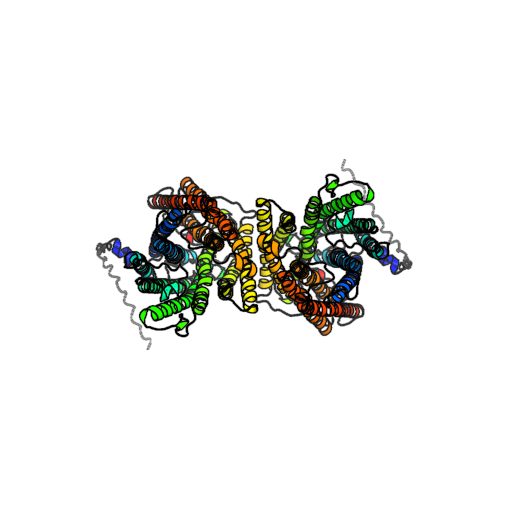M 3325 N N . TRP A 1 426 ? 16.188 25.422 19.984 1 97.56 426 TRP A N 1
ATOM 3326 C CA . TRP A 1 426 ? 15.492 26.703 19.984 1 97.56 426 TRP A CA 1
ATOM 3327 C C . TRP A 1 426 ? 15.742 27.453 21.281 1 97.56 426 TRP A C 1
ATOM 3329 O O . TRP A 1 426 ? 15.93 28.672 21.281 1 97.56 426 TRP A O 1
ATOM 3339 N N . THR A 1 427 ? 15.781 26.719 22.422 1 96.94 427 THR A N 1
ATOM 3340 C CA . THR A 1 427 ? 15.75 27.375 23.719 1 96.94 427 THR A CA 1
ATOM 3341 C C . THR A 1 427 ? 17.062 27.141 24.484 1 96.94 427 THR A C 1
ATOM 3343 O O . THR A 1 427 ? 17.359 27.844 25.453 1 96.94 427 THR A O 1
ATOM 3346 N N . GLY A 1 428 ? 17.797 26.109 24.062 1 97.69 428 GLY A N 1
ATOM 3347 C CA . GLY A 1 428 ? 19.031 25.766 24.75 1 97.69 428 GLY A CA 1
ATOM 3348 C C . GLY A 1 428 ? 18.812 24.781 25.891 1 97.69 428 GLY A C 1
ATOM 3349 O O . GLY A 1 428 ? 19.766 24.359 26.531 1 97.69 428 GLY A O 1
ATOM 3350 N N . HIS A 1 429 ? 17.594 24.328 26.031 1 98.25 429 HIS A N 1
ATOM 3351 C CA . HIS A 1 429 ? 17.281 23.469 27.172 1 98.25 429 HIS A CA 1
ATOM 3352 C C . HIS A 1 429 ? 16.469 22.266 26.734 1 98.25 429 HIS A C 1
ATOM 3354 O O . HIS A 1 429 ? 15.656 22.344 25.812 1 98.25 429 HIS A O 1
ATOM 3360 N N . TYR A 1 430 ? 16.641 21.109 27.391 1 98.25 430 TYR A N 1
ATOM 3361 C CA . TYR A 1 430 ? 15.867 19.906 27.141 1 98.25 430 TYR A CA 1
ATOM 3362 C C . TYR A 1 430 ? 14.453 20.047 27.703 1 98.25 430 TYR A C 1
ATOM 3364 O O . TYR A 1 430 ? 14.266 20.625 28.781 1 98.25 430 TYR A O 1
ATOM 3372 N N . PRO A 1 431 ? 13.484 19.5 26.969 1 97.88 431 PRO A N 1
ATOM 3373 C CA . PRO A 1 431 ? 12.156 19.422 27.578 1 97.88 431 PRO A CA 1
ATOM 3374 C C . PRO A 1 431 ? 12.117 18.453 28.766 1 97.88 431 PRO A C 1
ATOM 3376 O O . PRO A 1 431 ? 12.758 17.391 28.719 1 97.88 431 PRO A O 1
ATOM 3379 N N . PRO A 1 432 ? 11.398 18.844 29.828 1 97.94 432 PRO A N 1
ATOM 3380 C CA . PRO A 1 432 ? 11.289 17.922 30.953 1 97.94 432 PRO A CA 1
ATOM 3381 C C . PRO A 1 432 ? 10.664 16.578 30.578 1 97.94 432 PRO A C 1
ATOM 3383 O O . PRO A 1 432 ? 9.57 16.547 30.016 1 97.94 432 PRO A O 1
ATOM 3386 N N . LEU A 1 433 ? 11.305 15.547 30.891 1 97.06 433 LEU A N 1
ATOM 3387 C CA . LEU A 1 433 ? 10.961 14.219 30.406 1 97.06 433 LEU A CA 1
ATOM 3388 C C . LEU A 1 433 ? 9.594 13.789 30.906 1 97.06 433 LEU A C 1
ATOM 3390 O O . LEU A 1 433 ? 8.727 13.406 30.109 1 97.06 433 LEU A O 1
ATOM 3394 N N . ARG A 1 434 ? 9.289 13.82 32.219 1 97.44 434 ARG A N 1
ATOM 3395 C CA . ARG A 1 434 ? 8.047 13.32 32.781 1 97.44 434 ARG A CA 1
ATOM 3396 C C . ARG A 1 434 ? 6.848 14.102 32.281 1 97.44 434 ARG A C 1
ATOM 3398 O O . ARG A 1 434 ? 5.82 13.516 31.922 1 97.44 434 ARG A O 1
ATOM 3405 N N . LEU A 1 435 ? 6.988 15.398 32.25 1 98.06 435 LEU A N 1
ATOM 3406 C CA . LEU A 1 435 ? 5.906 16.25 31.75 1 98.06 435 LEU A CA 1
ATOM 3407 C C . LEU A 1 435 ? 5.621 15.969 30.281 1 98.06 435 LEU A C 1
ATOM 3409 O O . LEU A 1 435 ? 4.461 15.93 29.875 1 98.06 435 LEU A O 1
ATOM 3413 N N . SER A 1 436 ? 6.684 15.828 29.531 1 98.62 436 SER A N 1
ATOM 3414 C CA . SER A 1 436 ? 6.551 15.531 28.109 1 98.62 436 SER A CA 1
ATOM 3415 C C . SER A 1 436 ? 5.879 14.18 27.891 1 98.62 436 SER A C 1
ATOM 3417 O O . SER A 1 436 ? 5.078 14.023 26.953 1 98.62 436 SER A O 1
ATOM 3419 N N . GLN A 1 437 ? 6.199 13.188 28.719 1 98.5 437 GLN A N 1
ATOM 3420 C CA . GLN A 1 437 ? 5.594 11.867 28.609 1 98.5 437 GLN A CA 1
ATOM 3421 C C . GLN A 1 437 ? 4.109 11.906 28.953 1 98.5 437 GLN A C 1
ATOM 3423 O O . GLN A 1 437 ? 3.299 11.219 28.328 1 98.5 437 GLN A O 1
ATOM 3428 N N . TRP A 1 438 ? 3.76 12.68 29.922 1 98.62 438 TRP A N 1
ATOM 3429 C CA . TRP A 1 438 ? 2.35 12.852 30.25 1 98.62 438 TRP A CA 1
ATOM 3430 C C . TRP A 1 438 ? 1.595 13.492 29.094 1 98.62 438 TRP A C 1
ATOM 3432 O O . TRP A 1 438 ? 0.472 13.094 28.781 1 98.62 438 TRP A O 1
ATOM 3442 N N . HIS A 1 439 ? 2.211 14.523 28.547 1 98.81 439 HIS A N 1
ATOM 3443 C CA . HIS A 1 439 ? 1.608 15.141 27.375 1 98.81 439 HIS A CA 1
ATOM 3444 C C . HIS A 1 439 ? 1.369 14.117 26.281 1 98.81 439 HIS A C 1
ATOM 3446 O O . HIS A 1 439 ? 0.296 14.094 25.672 1 98.81 439 HIS A O 1
ATOM 3452 N N . PHE A 1 440 ? 2.34 13.266 26.078 1 98.69 440 PHE A N 1
ATOM 3453 C CA . PHE A 1 440 ? 2.246 12.258 25.031 1 98.69 440 PHE A CA 1
ATOM 3454 C C . PHE A 1 440 ? 1.104 11.289 25.297 1 98.69 440 PHE A C 1
ATOM 3456 O O . PHE A 1 440 ? 0.213 11.117 24.469 1 98.69 440 PHE A O 1
ATOM 3463 N N . TRP A 1 441 ? 1.12 10.625 26.422 1 98.75 441 TRP A N 1
ATOM 3464 C CA . TRP A 1 441 ? 0.166 9.555 26.719 1 98.75 441 TRP A CA 1
ATOM 3465 C C . TRP A 1 441 ? -1.258 10.102 26.766 1 98.75 441 TRP A C 1
ATOM 3467 O O . TRP A 1 441 ? -2.182 9.492 26.234 1 98.75 441 TRP A O 1
ATOM 3477 N N . LEU A 1 442 ? -1.413 11.25 27.344 1 98.75 442 LEU A N 1
ATOM 3478 C CA . LEU A 1 442 ? -2.748 11.828 27.422 1 98.75 442 LEU A CA 1
ATOM 3479 C C . LEU A 1 442 ? -3.232 12.258 26.047 1 98.75 442 LEU A C 1
ATOM 3481 O O . LEU A 1 442 ? -4.426 12.164 25.734 1 98.75 442 LEU A O 1
ATOM 3485 N N . SER A 1 443 ? -2.336 12.719 25.219 1 98.75 443 SER A N 1
ATOM 3486 C CA . SER A 1 443 ? -2.701 13.094 23.859 1 98.75 443 SER A CA 1
ATOM 3487 C C . SER A 1 443 ? -3.115 11.867 23.047 1 98.75 443 SER A C 1
ATOM 3489 O O . SER A 1 443 ? -4.129 11.898 22.344 1 98.75 443 SER A O 1
ATOM 3491 N N . VAL A 1 444 ? -2.328 10.797 23.125 1 98.69 444 VAL A N 1
ATOM 3492 C CA . VAL A 1 444 ? -2.598 9.594 22.344 1 98.69 444 VAL A CA 1
ATOM 3493 C C . VAL A 1 444 ? -3.912 8.961 22.797 1 98.69 444 VAL A C 1
ATOM 3495 O O . VAL A 1 444 ? -4.734 8.562 21.969 1 98.69 444 VAL A O 1
ATOM 3498 N N . ILE A 1 445 ? -4.098 8.898 24.094 1 98.56 445 ILE A N 1
ATOM 3499 C CA . ILE A 1 445 ? -5.336 8.336 24.625 1 98.56 445 ILE A CA 1
ATOM 3500 C C . ILE A 1 445 ? -6.512 9.227 24.234 1 98.56 445 ILE A C 1
ATOM 3502 O O . ILE A 1 445 ? -7.547 8.734 23.781 1 98.56 445 ILE A O 1
ATOM 3506 N N . GLY A 1 446 ? -6.344 10.516 24.391 1 98.69 446 GLY A N 1
ATOM 3507 C CA . GLY A 1 446 ? -7.398 11.461 24.062 1 98.69 446 GLY A CA 1
ATOM 3508 C C . GLY A 1 446 ? -7.805 11.406 22.594 1 98.69 446 GLY A C 1
ATOM 3509 O O . GLY A 1 446 ? -9 11.375 22.281 1 98.69 446 GLY A O 1
ATOM 3510 N N . VAL A 1 447 ? -6.875 11.383 21.719 1 98.25 447 VAL A N 1
ATOM 3511 C CA . VAL A 1 447 ? -7.141 11.398 20.281 1 98.25 447 VAL A CA 1
ATOM 3512 C C . VAL A 1 447 ? -7.875 10.117 19.875 1 98.25 447 VAL A C 1
ATOM 3514 O O . VAL A 1 447 ? -8.836 10.156 19.109 1 98.25 447 VAL A O 1
ATOM 3517 N N . ASN A 1 448 ? -7.445 8.984 20.375 1 98.25 448 ASN A N 1
ATOM 3518 C CA . ASN A 1 448 ? -8.086 7.719 20.016 1 98.25 448 ASN A CA 1
ATOM 3519 C C . ASN A 1 448 ? -9.492 7.617 20.609 1 98.25 448 ASN A C 1
ATOM 3521 O O . ASN A 1 448 ? -10.398 7.082 19.969 1 98.25 448 ASN A O 1
ATOM 3525 N N . LEU A 1 449 ? -9.648 8.117 21.766 1 98.38 449 LEU A N 1
ATOM 3526 C CA . LEU A 1 449 ? -10.977 8.125 22.359 1 98.38 449 LEU A CA 1
ATOM 3527 C C . LEU A 1 449 ? -11.906 9.07 21.609 1 98.38 449 LEU A C 1
ATOM 3529 O O . LEU A 1 449 ? -13.117 8.82 21.531 1 98.38 449 LEU A O 1
ATOM 3533 N N . THR A 1 450 ? -11.391 10.07 21.094 1 98.5 450 THR A N 1
ATOM 3534 C CA . THR A 1 450 ? -12.195 11.055 20.391 1 98.5 450 THR A CA 1
ATOM 3535 C C . THR A 1 450 ? -12.594 10.547 19 1 98.5 450 THR A C 1
ATOM 3537 O O . THR A 1 450 ? -13.773 10.539 18.656 1 98.5 450 THR A O 1
ATOM 3540 N N . PHE A 1 451 ? -11.656 10.047 18.266 1 98.31 451 PHE A N 1
ATOM 3541 C CA . PHE A 1 451 ? -11.898 9.914 16.828 1 98.31 451 PHE A CA 1
ATOM 3542 C C . PHE A 1 451 ? -12.148 8.461 16.453 1 98.31 451 PHE A C 1
ATOM 3544 O O . PHE A 1 451 ? -12.844 8.172 15.484 1 98.31 451 PHE A O 1
ATOM 3551 N N . PHE A 1 452 ? -11.625 7.504 17.219 1 96.94 452 PHE A N 1
ATOM 3552 C CA . PHE A 1 452 ? -11.805 6.105 16.844 1 96.94 452 PHE A CA 1
ATOM 3553 C C . PHE A 1 452 ? -13.281 5.727 16.875 1 96.94 452 PHE A C 1
ATOM 3555 O O . PHE A 1 452 ? -13.781 5.109 15.938 1 96.94 452 PHE A O 1
ATOM 3562 N N . PRO A 1 453 ? -14.078 6.098 17.922 1 96.75 453 PRO A N 1
ATOM 3563 C CA . PRO A 1 453 ? -15.508 5.781 17.938 1 96.75 453 PRO A CA 1
ATOM 3564 C C . PRO A 1 453 ? -16.281 6.434 16.781 1 96.75 453 PRO A C 1
ATOM 3566 O O . PRO A 1 453 ? -17.328 5.93 16.375 1 96.75 453 PRO A O 1
ATOM 3569 N N . MET A 1 454 ? -15.742 7.5 16.234 1 97.25 454 MET A N 1
ATOM 3570 C CA . MET A 1 454 ? -16.422 8.203 15.156 1 97.25 454 MET A CA 1
ATOM 3571 C C . MET A 1 454 ? -16.516 7.328 13.914 1 97.25 454 MET A C 1
ATOM 3573 O O . MET A 1 454 ? -17.453 7.461 13.125 1 97.25 454 MET A O 1
ATOM 3577 N N . HIS A 1 455 ? -15.547 6.398 13.758 1 94.19 455 HIS A N 1
ATOM 3578 C CA . HIS A 1 455 ? -15.648 5.465 12.641 1 94.19 455 HIS A CA 1
ATOM 3579 C C . HIS A 1 455 ? -16.922 4.629 12.742 1 94.19 455 HIS A C 1
ATOM 3581 O O . HIS A 1 455 ? -17.609 4.41 11.742 1 94.19 455 HIS A O 1
ATOM 3587 N N . PHE A 1 456 ? -17.25 4.324 13.945 1 91.5 456 PHE A N 1
ATOM 3588 C CA . PHE A 1 456 ? -18.406 3.465 14.156 1 91.5 456 PHE A CA 1
ATOM 3589 C C . PHE A 1 456 ? -19.703 4.262 14.047 1 91.5 456 PHE A C 1
ATOM 3591 O O . PHE A 1 456 ? -20.703 3.762 13.523 1 91.5 456 PHE A O 1
ATOM 3598 N N . SER A 1 457 ? -19.672 5.457 14.547 1 95.19 457 SER A N 1
ATOM 3599 C CA . SER A 1 457 ? -20.844 6.316 14.336 1 95.19 457 SER A CA 1
ATOM 3600 C C . SER A 1 457 ? -21.125 6.516 12.852 1 95.19 457 SER A C 1
ATOM 3602 O O . SER A 1 457 ? -22.281 6.48 12.43 1 95.19 457 SER A O 1
ATOM 3604 N N . GLY A 1 458 ? -20.016 6.703 12.133 1 94.5 458 GLY A N 1
ATOM 3605 C CA . GLY A 1 458 ? -20.172 6.887 10.703 1 94.5 458 GLY A CA 1
ATOM 3606 C C . GLY A 1 458 ? -20.656 5.641 9.992 1 94.5 458 GLY A C 1
ATOM 3607 O O . GLY A 1 458 ? -21.531 5.719 9.117 1 94.5 458 GLY A O 1
ATOM 3608 N N . LEU A 1 459 ? -20.172 4.52 10.367 1 88.56 459 LEU A N 1
ATOM 3609 C CA . LEU A 1 459 ? -20.578 3.254 9.781 1 88.56 459 LEU A CA 1
ATOM 3610 C C . LEU A 1 459 ? -22.047 2.971 10.086 1 88.56 459 LEU A C 1
ATOM 3612 O O . LEU A 1 459 ? -22.75 2.342 9.281 1 88.56 459 LEU A O 1
ATOM 3616 N N . ALA A 1 460 ? -22.484 3.498 11.195 1 91 460 ALA A N 1
ATOM 3617 C CA . ALA A 1 460 ? -23.891 3.316 11.602 1 91 460 ALA A CA 1
ATOM 3618 C C . ALA A 1 460 ? -24.781 4.367 10.953 1 91 460 ALA A C 1
ATOM 3620 O O . ALA A 1 460 ? -26 4.375 11.172 1 91 460 ALA A O 1
ATOM 3621 N N . GLY A 1 461 ? -24.203 5.359 10.297 1 92.19 461 GLY A N 1
ATOM 3622 C CA . GLY A 1 461 ? -25.016 6.242 9.461 1 92.19 461 GLY A CA 1
ATOM 3623 C C . GLY A 1 461 ? -25.188 7.629 10.055 1 92.19 461 GLY A C 1
ATOM 3624 O O . GLY A 1 461 ? -26 8.414 9.578 1 92.19 461 GLY A O 1
ATOM 3625 N N . MET A 1 462 ? -24.484 7.988 11.094 1 96.12 462 MET A N 1
ATOM 3626 C CA . MET A 1 462 ? -24.641 9.328 11.656 1 96.12 462 MET A CA 1
ATOM 3627 C C . MET A 1 462 ? -24.094 10.383 10.695 1 96.12 462 MET A C 1
ATOM 3629 O O . MET A 1 462 ? -22.906 10.383 10.375 1 96.12 462 MET A O 1
ATOM 3633 N N . PRO A 1 463 ? -24.922 11.25 10.336 1 95.44 463 PRO A N 1
ATOM 3634 C CA . PRO A 1 463 ? -24.438 12.305 9.438 1 95.44 463 PRO A CA 1
ATOM 3635 C C . PRO A 1 463 ? -23.516 13.297 10.133 1 95.44 463 PRO A C 1
ATOM 3637 O O . PRO A 1 463 ? -23.609 13.492 11.344 1 95.44 463 PRO A O 1
ATOM 3640 N N . ARG A 1 464 ? -22.688 13.867 9.305 1 94.12 464 ARG A N 1
ATOM 3641 C CA . ARG A 1 464 ? -21.828 14.938 9.82 1 94.12 464 ARG A CA 1
ATOM 3642 C C . ARG A 1 464 ? -22.578 16.266 9.867 1 94.12 464 ARG A C 1
ATOM 3644 O O . ARG A 1 464 ? -23.609 16.422 9.227 1 94.12 464 ARG A O 1
ATOM 3651 N N . ARG A 1 465 ? -22.203 17.188 10.672 1 91.81 465 ARG A N 1
ATOM 3652 C CA . ARG A 1 465 ? -22.641 18.562 10.758 1 91.81 465 ARG A CA 1
ATOM 3653 C C . ARG A 1 465 ? -24.078 18.656 11.289 1 91.81 465 ARG A C 1
ATOM 3655 O O . ARG A 1 465 ? -24.891 19.406 10.758 1 91.81 465 ARG A O 1
ATOM 3662 N N . ILE A 1 466 ? -24.422 17.828 12.188 1 93.56 466 ILE A N 1
ATOM 3663 C CA . ILE A 1 466 ? -25.734 17.922 12.836 1 93.56 466 ILE A CA 1
ATOM 3664 C C . ILE A 1 466 ? -25.562 18.172 14.328 1 93.56 466 ILE A C 1
ATOM 3666 O O . ILE A 1 466 ? -24.719 17.547 14.977 1 93.56 466 ILE A O 1
ATOM 3670 N N . PRO A 1 467 ? -26.234 19.109 14.812 1 94.94 467 PRO A N 1
ATOM 3671 C CA . PRO A 1 467 ? -26.094 19.438 16.234 1 94.94 467 PRO A CA 1
ATOM 3672 C C . PRO A 1 467 ? -26.891 18.516 17.141 1 94.94 467 PRO A C 1
ATOM 3674 O O . PRO A 1 467 ? -26.703 18.516 18.359 1 94.94 467 PRO A O 1
ATOM 3677 N N . ASP A 1 468 ? -27.844 17.812 16.5 1 96.31 468 ASP A N 1
ATOM 3678 C CA . ASP A 1 468 ? -28.656 16.828 17.203 1 96.31 468 ASP A CA 1
ATOM 3679 C C . ASP A 1 468 ? -28.609 15.477 16.5 1 96.31 468 ASP A C 1
ATOM 3681 O O . ASP A 1 468 ? -28.453 15.406 15.273 1 96.31 468 ASP A O 1
ATOM 3685 N N . TYR A 1 469 ? -28.656 14.438 17.359 1 95.88 469 TYR A N 1
ATOM 3686 C CA . TYR A 1 469 ? -28.516 13.109 16.766 1 95.88 469 TYR A CA 1
ATOM 3687 C C . TYR A 1 469 ? -29.422 12.102 17.469 1 95.88 469 TYR A C 1
ATOM 3689 O O . TYR A 1 469 ? -29.938 12.375 18.562 1 95.88 469 TYR A O 1
ATOM 3697 N N . ALA A 1 470 ? -29.609 10.992 16.891 1 95.88 470 ALA A N 1
ATOM 3698 C CA . ALA A 1 470 ? -30.469 9.93 17.406 1 95.88 470 ALA A CA 1
ATOM 3699 C C . ALA A 1 470 ? -29.812 9.25 18.609 1 95.88 470 ALA A C 1
ATOM 3701 O O . ALA A 1 470 ? -28.594 9.211 18.719 1 95.88 470 ALA A O 1
ATOM 3702 N N . LEU A 1 471 ? -30.609 8.648 19.438 1 95.19 471 LEU A N 1
ATOM 3703 C CA . LEU A 1 471 ? -30.203 8.031 20.688 1 95.19 471 LEU A CA 1
ATOM 3704 C C . LEU A 1 471 ? -29.234 6.883 20.453 1 95.19 471 LEU A C 1
ATOM 3706 O O . LEU A 1 471 ? -28.359 6.613 21.281 1 95.19 471 LEU A O 1
ATOM 3710 N N . GLN A 1 472 ? -29.266 6.305 19.344 1 93.94 472 GLN A N 1
ATOM 3711 C CA . GLN A 1 472 ? -28.453 5.129 19.047 1 93.94 472 GLN A CA 1
ATOM 3712 C C . GLN A 1 472 ? -26.969 5.492 18.953 1 93.94 472 GLN A C 1
ATOM 3714 O O . GLN A 1 472 ? -26.094 4.625 19.094 1 93.94 472 GLN A O 1
ATOM 3719 N N . PHE A 1 473 ? -26.656 6.773 18.844 1 96.12 473 PHE A N 1
ATOM 3720 C CA . PHE A 1 473 ? -25.281 7.215 18.688 1 96.12 473 PHE A CA 1
ATOM 3721 C C . PHE A 1 473 ? -24.75 7.809 19.984 1 96.12 473 PHE A C 1
ATOM 3723 O O . PHE A 1 473 ? -23.625 8.305 20.031 1 96.12 473 PHE A O 1
ATOM 3730 N N . ALA A 1 474 ? -25.469 7.762 21 1 96.69 474 ALA A N 1
ATOM 3731 C CA . ALA A 1 474 ? -25.203 8.516 22.234 1 96.69 474 ALA A CA 1
ATOM 3732 C C . ALA A 1 474 ? -23.922 8.031 22.891 1 96.69 474 ALA A C 1
ATOM 3734 O O . ALA A 1 474 ? -23.078 8.836 23.312 1 96.69 474 ALA A O 1
ATOM 3735 N N . ASP A 1 475 ? -23.719 6.746 22.984 1 96.94 475 ASP A N 1
ATOM 3736 C CA . ASP A 1 475 ? -22.547 6.207 23.672 1 96.94 475 ASP A CA 1
ATOM 3737 C C . ASP A 1 475 ? -21.266 6.57 22.922 1 96.94 475 ASP A C 1
ATOM 3739 O O . ASP A 1 475 ? -20.266 6.918 23.547 1 96.94 475 ASP A O 1
ATOM 3743 N N . PHE A 1 476 ? -21.297 6.453 21.625 1 97 476 PHE A N 1
ATOM 3744 C CA . PHE A 1 476 ? -20.125 6.82 20.828 1 97 476 PHE A CA 1
ATOM 3745 C C . PHE A 1 476 ? -19.812 8.305 20.984 1 97 476 PHE A C 1
ATOM 3747 O O . PHE A 1 476 ? -18.641 8.688 21.094 1 97 476 PHE A O 1
ATOM 3754 N N . ASN A 1 477 ? -20.812 9.117 21.016 1 97.75 477 ASN A N 1
ATOM 3755 C CA . ASN A 1 477 ? -20.609 10.555 21.156 1 97.75 477 ASN A CA 1
ATOM 3756 C C . ASN A 1 477 ? -20.109 10.922 22.562 1 97.75 477 ASN A C 1
ATOM 3758 O O . ASN A 1 477 ? -19.312 11.844 22.719 1 97.75 477 ASN A O 1
ATOM 3762 N N . LEU A 1 478 ? -20.625 10.203 23.531 1 97.81 478 LEU A N 1
ATOM 3763 C CA . LEU A 1 478 ? -20.141 10.43 24.891 1 97.81 478 LEU A CA 1
ATOM 3764 C C . LEU A 1 478 ? -18.641 10.148 24.984 1 97.81 478 LEU A C 1
ATOM 3766 O O . LEU A 1 478 ? -17.891 10.961 25.516 1 97.81 478 LEU A O 1
ATOM 3770 N N . ALA A 1 479 ? -18.203 9.008 24.453 1 98.06 479 ALA A N 1
ATOM 3771 C CA . ALA A 1 479 ? -16.797 8.648 24.453 1 98.06 479 ALA A CA 1
ATOM 3772 C C . ALA A 1 479 ? -15.961 9.68 23.688 1 98.06 479 ALA A C 1
ATOM 3774 O O . ALA A 1 479 ? -14.906 10.109 24.172 1 98.06 479 ALA A O 1
ATOM 3775 N N . SER A 1 480 ? -16.422 10.078 22.562 1 98.44 480 SER A N 1
ATOM 3776 C CA . SER A 1 480 ? -15.727 11.047 21.719 1 98.44 480 SER A CA 1
ATOM 3777 C C . SER A 1 480 ? -15.578 12.383 22.453 1 98.44 480 SER A C 1
ATOM 3779 O O . SER A 1 480 ? -14.531 13.039 22.344 1 98.44 480 SER A O 1
ATOM 3781 N N . SER A 1 481 ? -16.641 12.773 23.141 1 98.44 481 SER A N 1
ATOM 3782 C CA . SER A 1 481 ? -16.609 14.047 23.844 1 98.44 481 SER A CA 1
ATOM 3783 C C . SER A 1 481 ? -15.633 14.008 25.016 1 98.44 481 SER A C 1
ATOM 3785 O O . SER A 1 481 ? -14.852 14.938 25.219 1 98.44 481 SER A O 1
ATOM 3787 N N . LEU A 1 482 ? -15.68 12.938 25.734 1 98.62 482 LEU A N 1
ATOM 3788 C CA . LEU A 1 482 ? -14.719 12.797 26.828 1 98.62 482 LEU A CA 1
ATOM 3789 C C . LEU A 1 482 ? -13.289 12.812 26.312 1 98.62 482 LEU A C 1
ATOM 3791 O O . LEU A 1 482 ? -12.422 13.453 26.906 1 98.62 482 LEU A O 1
ATOM 3795 N N . GLY A 1 483 ? -13.094 12.109 25.266 1 98.75 483 GLY A N 1
ATOM 3796 C CA . GLY A 1 483 ? -11.781 12.117 24.641 1 98.75 483 GLY A CA 1
ATOM 3797 C C . GLY A 1 483 ? -11.352 13.484 24.156 1 98.75 483 GLY A C 1
ATOM 3798 O O . GLY A 1 483 ? -10.195 13.875 24.328 1 98.75 483 GLY A O 1
ATOM 3799 N N . GLY A 1 484 ? -12.297 14.211 23.531 1 98.56 484 GLY A N 1
ATOM 3800 C CA . GLY A 1 484 ? -12 15.555 23.062 1 98.56 484 GLY A CA 1
ATOM 3801 C C . GLY A 1 484 ? -11.539 16.484 24.172 1 98.56 484 GLY A C 1
ATOM 3802 O O . GLY A 1 484 ? -10.562 17.219 24.016 1 98.56 484 GLY A O 1
ATOM 3803 N N . PHE A 1 485 ? -12.203 16.438 25.266 1 98.62 485 PHE A N 1
ATOM 3804 C CA . PHE A 1 485 ? -11.844 17.297 26.391 1 98.62 485 PHE A CA 1
ATOM 3805 C C . PHE A 1 485 ? -10.508 16.875 26.984 1 98.62 485 PHE A C 1
ATOM 3807 O O . PHE A 1 485 ? -9.711 17.719 27.391 1 98.62 485 PHE A O 1
ATOM 3814 N N . LEU A 1 486 ? -10.281 15.586 27.031 1 98.69 486 LEU A N 1
ATOM 3815 C CA . LEU A 1 486 ? -9 15.102 27.516 1 98.69 486 LEU A CA 1
ATOM 3816 C C . LEU A 1 486 ? -7.863 15.555 26.609 1 98.69 486 LEU A C 1
ATOM 3818 O O . LEU A 1 486 ? -6.828 16.016 27.094 1 98.69 486 LEU A O 1
ATOM 3822 N N . PHE A 1 487 ? -8.078 15.422 25.344 1 98.62 487 PHE A N 1
ATOM 3823 C CA . PHE A 1 487 ? -7.07 15.836 24.375 1 98.62 487 PHE A CA 1
ATOM 3824 C C . PHE A 1 487 ? -6.805 17.328 24.484 1 98.62 487 PHE A C 1
ATOM 3826 O O . PHE A 1 487 ? -5.648 17.766 24.484 1 98.62 487 PHE A O 1
ATOM 3833 N N . GLY A 1 488 ? -7.879 18.141 24.562 1 98.31 488 GLY A N 1
ATOM 3834 C CA . GLY A 1 488 ? -7.723 19.578 24.734 1 98.31 488 GLY A CA 1
ATOM 3835 C C . GLY A 1 488 ? -6.934 1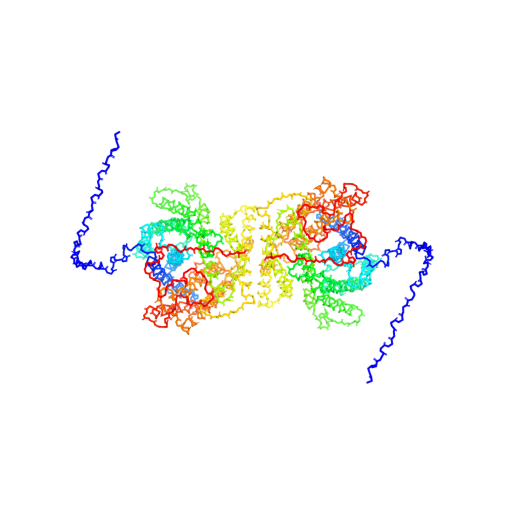9.953 25.984 1 98.31 488 GLY A C 1
ATOM 3836 O O . GLY A 1 488 ? -6.035 20.797 25.922 1 98.31 488 GLY A O 1
ATOM 3837 N N . ALA A 1 489 ? -7.199 19.312 27.016 1 98.31 489 ALA A N 1
ATOM 3838 C CA . ALA A 1 489 ? -6.523 19.594 28.281 1 98.31 489 ALA A CA 1
ATOM 3839 C C . ALA A 1 489 ? -5.047 19.203 28.203 1 98.31 489 ALA A C 1
ATOM 3841 O O . ALA A 1 489 ? -4.195 19.875 28.797 1 98.31 489 ALA A O 1
ATOM 3842 N N . SER A 1 490 ? -4.781 18.125 27.531 1 98.5 490 SER A N 1
ATOM 3843 C CA . SER A 1 490 ? -3.41 17.625 27.438 1 98.5 490 SER A CA 1
ATOM 3844 C C . SER A 1 490 ? -2.504 18.625 26.734 1 98.5 490 SER A C 1
ATOM 3846 O O . SER A 1 490 ? -1.299 18.672 27 1 98.5 490 SER A O 1
ATOM 3848 N N . GLN A 1 491 ? -3.086 19.469 25.875 1 98.5 491 GLN A N 1
ATOM 3849 C CA . GLN A 1 491 ? -2.283 20.422 25.125 1 98.5 491 GLN A CA 1
ATOM 3850 C C . GLN A 1 491 ? -1.766 21.531 26.031 1 98.5 491 GLN A C 1
ATOM 3852 O O . GLN A 1 491 ? -0.782 22.203 25.703 1 98.5 491 GLN A O 1
ATOM 3857 N N . LEU A 1 492 ? -2.363 21.734 27.172 1 98.44 492 LEU A N 1
ATOM 3858 C CA . LEU A 1 492 ? -1.877 22.703 28.141 1 98.44 492 LEU A CA 1
ATOM 3859 C C . LEU A 1 492 ? -0.541 22.266 28.719 1 98.44 492 LEU A C 1
ATOM 3861 O O . LEU A 1 492 ? 0.295 23.109 29.078 1 98.44 492 LEU A O 1
ATOM 3865 N N . LEU A 1 493 ? -0.374 20.969 28.797 1 98.56 493 LEU A N 1
ATOM 3866 C CA . LEU A 1 493 ? 0.91 20.438 29.25 1 98.56 493 LEU A CA 1
ATOM 3867 C C . LEU A 1 493 ? 2.023 20.812 28.281 1 98.56 493 LEU A C 1
ATOM 3869 O O . LEU A 1 493 ? 3.154 21.078 28.703 1 98.56 493 LEU A O 1
ATOM 3873 N N . PHE A 1 494 ? 1.751 20.812 27.078 1 98.38 494 PHE A N 1
ATOM 3874 C CA . PHE A 1 494 ? 2.734 21.203 26.062 1 98.38 494 PHE A CA 1
ATOM 3875 C C . PHE A 1 494 ? 3.166 22.656 26.266 1 98.38 494 PHE A C 1
ATOM 3877 O O . PHE A 1 494 ? 4.352 22.969 26.156 1 98.38 494 PHE A O 1
ATOM 3884 N N . VAL A 1 495 ? 2.193 23.531 26.531 1 98.25 495 VAL A N 1
ATOM 3885 C CA . VAL A 1 495 ? 2.496 24.922 26.797 1 98.25 495 VAL A CA 1
ATOM 3886 C C . VAL A 1 495 ? 3.416 25.031 28.016 1 98.25 495 VAL A C 1
ATOM 3888 O O . VAL A 1 495 ? 4.375 25.812 28 1 98.25 495 VAL A O 1
ATOM 3891 N N . LEU A 1 496 ? 3.105 24.25 28.984 1 98.19 496 LEU A N 1
ATOM 3892 C CA . LEU A 1 496 ? 3.939 24.234 30.172 1 98.19 496 LEU A CA 1
ATOM 3893 C C . LEU A 1 496 ? 5.359 23.781 29.859 1 98.19 496 LEU A C 1
ATOM 3895 O O . LEU A 1 496 ? 6.328 24.312 30.391 1 98.19 496 LEU A O 1
ATOM 3899 N N . VAL A 1 497 ? 5.484 22.812 29 1 98.31 497 VAL A N 1
ATOM 3900 C CA . VAL A 1 497 ? 6.793 22.312 28.578 1 98.31 497 VAL A CA 1
ATOM 3901 C C . VAL A 1 497 ? 7.574 23.438 27.906 1 98.31 497 VAL A C 1
ATOM 3903 O O . VAL A 1 497 ? 8.75 23.656 28.203 1 98.31 497 VAL A O 1
ATOM 3906 N N . ILE A 1 498 ? 6.926 24.156 27.031 1 97.44 498 ILE A N 1
ATOM 3907 C CA . ILE A 1 498 ? 7.574 25.234 26.297 1 97.44 498 ILE A CA 1
ATOM 3908 C C . ILE A 1 498 ? 8.031 26.328 27.266 1 97.44 498 ILE A C 1
ATOM 3910 O O . ILE A 1 498 ? 9.164 26.797 27.188 1 97.44 498 ILE A O 1
ATOM 3914 N N . ILE A 1 499 ? 7.156 26.672 28.219 1 97.38 499 ILE A N 1
ATOM 3915 C CA . ILE A 1 499 ? 7.461 27.719 29.188 1 97.38 499 ILE A CA 1
ATOM 3916 C C . ILE A 1 499 ? 8.664 27.312 30.031 1 97.38 499 ILE A C 1
ATOM 3918 O O . ILE A 1 499 ? 9.57 28.109 30.266 1 97.38 499 ILE A O 1
ATOM 3922 N N . LYS A 1 500 ? 8.742 26.109 30.391 1 97.12 500 LYS A N 1
ATOM 3923 C CA . LYS A 1 500 ? 9.836 25.625 31.234 1 97.12 500 LYS A CA 1
ATOM 3924 C C . LYS A 1 500 ? 11.148 25.609 30.453 1 97.12 500 LYS A C 1
ATOM 3926 O O . LYS A 1 500 ? 12.211 25.906 31 1 97.12 500 LYS A O 1
ATOM 3931 N N . CYS A 1 501 ? 11.086 25.281 29.203 1 96.81 501 CYS A N 1
ATOM 3932 C CA . CYS A 1 501 ? 12.289 25.266 28.375 1 96.81 501 CYS A CA 1
ATOM 3933 C C . CYS A 1 501 ? 12.812 26.672 28.141 1 96.81 501 CYS A C 1
ATOM 3935 O O . CYS A 1 501 ? 14.023 26.906 28.109 1 96.81 501 CYS A O 1
ATOM 3937 N N . VAL A 1 502 ? 11.883 27.656 27.953 1 96.12 502 VAL A N 1
ATOM 3938 C CA . VAL A 1 502 ? 12.266 29.047 27.688 1 96.12 502 VAL A CA 1
ATOM 3939 C C . VAL A 1 502 ? 12.844 29.672 28.953 1 96.12 502 VAL A C 1
ATOM 3941 O O . VAL A 1 502 ? 13.781 30.469 28.891 1 96.12 502 VAL A O 1
ATOM 3944 N N . ARG A 1 503 ? 12.32 29.281 30.109 1 95.69 503 ARG A N 1
ATOM 3945 C CA . ARG A 1 503 ? 12.734 29.875 31.375 1 95.69 503 ARG A CA 1
ATOM 3946 C C . ARG A 1 503 ? 14.039 29.266 31.875 1 95.69 503 ARG A C 1
ATOM 3948 O O . ARG A 1 503 ? 14.758 29.875 32.688 1 95.69 503 ARG A O 1
ATOM 3955 N N . GLY A 1 504 ? 14.266 28.062 31.5 1 93.12 504 GLY A N 1
ATOM 3956 C CA . GLY A 1 504 ? 15.492 27.391 31.906 1 93.12 504 GLY A CA 1
ATOM 3957 C C . GLY A 1 504 ? 15.352 25.891 32 1 93.12 504 GLY A C 1
ATOM 3958 O O . GLY A 1 504 ? 14.492 25.297 31.344 1 93.12 504 GLY A O 1
ATOM 3959 N N . GLY A 1 505 ? 16.391 25.25 32.688 1 93 505 GLY A N 1
ATOM 3960 C CA . GLY A 1 505 ? 16.406 23.812 32.844 1 93 505 GLY A CA 1
ATOM 3961 C C . GLY A 1 505 ? 17.75 23.188 32.5 1 93 505 GLY A C 1
ATOM 3962 O O . GLY A 1 505 ? 18.797 23.828 32.625 1 93 505 GLY A O 1
ATOM 3963 N N . GLU A 1 506 ? 17.562 21.969 32.125 1 96.38 506 GLU A N 1
ATOM 3964 C CA . GLU A 1 506 ? 18.781 21.266 31.734 1 96.38 506 GLU A CA 1
ATOM 3965 C C . GLU A 1 506 ? 19.328 21.766 30.406 1 96.38 506 GLU A C 1
ATOM 3967 O O . GLU A 1 506 ? 18.625 21.719 29.391 1 96.38 506 GLU A O 1
ATOM 3972 N N . LYS A 1 507 ? 20.5 22.281 30.391 1 97.5 507 LYS A N 1
ATOM 3973 C CA . LYS A 1 507 ? 21.109 22.844 29.188 1 97.5 507 LYS A CA 1
ATOM 3974 C C . LYS A 1 507 ? 21.438 21.75 28.172 1 97.5 507 LYS A C 1
ATOM 3976 O O . LYS A 1 507 ? 21.875 20.656 28.547 1 97.5 507 LYS A O 1
ATOM 3981 N N . ALA A 1 508 ? 21.297 22.125 26.938 1 97.81 508 ALA A N 1
ATOM 3982 C CA . ALA A 1 508 ? 21.578 21.203 25.844 1 97.81 508 ALA A CA 1
ATOM 3983 C C . ALA A 1 508 ? 22.844 21.609 25.094 1 97.81 508 ALA A C 1
ATOM 3985 O O . ALA A 1 508 ? 23.078 22.797 24.859 1 97.81 508 ALA A O 1
ATOM 3986 N N . PRO A 1 509 ? 23.656 20.656 24.797 1 97.5 509 PRO A N 1
ATOM 3987 C CA . PRO A 1 509 ? 24.797 20.938 23.938 1 97.5 509 PRO A CA 1
ATOM 3988 C C . PRO A 1 509 ? 24.391 21.188 22.484 1 97.5 509 PRO A C 1
ATOM 3990 O O . PRO A 1 509 ? 23.219 21.109 22.156 1 97.5 509 PRO A O 1
ATOM 3993 N N . ALA A 1 510 ? 25.375 21.5 21.641 1 96.69 510 ALA A N 1
ATOM 3994 C CA . ALA A 1 510 ? 25.109 21.719 20.219 1 96.69 510 ALA A CA 1
ATOM 3995 C C . ALA A 1 510 ? 24.391 20.516 19.594 1 96.69 510 ALA A C 1
ATOM 3997 O O . ALA A 1 510 ? 23.359 20.672 18.953 1 96.69 510 ALA A O 1
ATOM 3998 N N . LYS A 1 511 ? 25.047 19.391 19.844 1 97.31 511 LYS A N 1
ATOM 3999 C CA . LYS A 1 511 ? 24.406 18.141 19.453 1 97.31 511 LYS A CA 1
ATOM 4000 C C . LYS A 1 511 ? 23.547 17.594 20.594 1 97.31 511 LYS A C 1
ATOM 4002 O O . LYS A 1 511 ? 24.016 16.828 21.438 1 97.31 511 LYS A O 1
ATOM 4007 N N . ALA A 1 512 ? 22.359 17.922 20.562 1 96.81 512 ALA A N 1
ATOM 4008 C CA . ALA A 1 512 ? 21.453 17.641 21.688 1 96.81 512 ALA A CA 1
ATOM 4009 C C . ALA A 1 512 ? 21.141 16.156 21.781 1 96.81 512 ALA A C 1
ATOM 4011 O O . ALA A 1 512 ? 20.875 15.648 22.875 1 96.81 512 ALA A O 1
ATOM 4012 N N . TRP A 1 513 ? 21.125 15.477 20.641 1 97.25 513 TRP A N 1
ATOM 4013 C CA . TRP A 1 513 ? 20.781 14.055 20.609 1 97.25 513 TRP A CA 1
ATOM 4014 C C . TRP A 1 513 ? 21.938 13.242 20.016 1 97.25 513 TRP A C 1
ATOM 4016 O O . TRP A 1 513 ? 22.5 13.609 18.984 1 97.25 513 TRP A O 1
ATOM 4026 N N . GLU A 1 514 ? 22.281 12.195 20.531 1 94.12 514 GLU A N 1
ATOM 4027 C CA . GLU A 1 514 ? 23.453 11.398 20.172 1 94.12 514 GLU A CA 1
ATOM 4028 C C . GLU A 1 514 ? 23.359 10.93 18.719 1 94.12 514 GLU A C 1
ATOM 4030 O O . GLU A 1 514 ? 24.359 10.969 17.984 1 94.12 514 GLU A O 1
ATOM 4035 N N . GLY A 1 515 ? 22.203 10.555 18.281 1 93.81 515 GLY A N 1
ATOM 4036 C CA . GLY A 1 515 ? 22.047 9.992 16.953 1 93.81 515 GLY A CA 1
ATOM 4037 C C . GLY A 1 515 ? 21.766 11.039 15.891 1 93.81 515 GLY A C 1
ATOM 4038 O O . GLY A 1 515 ? 21.594 10.711 14.719 1 93.81 515 GLY A O 1
ATOM 4039 N N . ALA A 1 516 ? 21.812 12.32 16.234 1 95.31 516 ALA A N 1
ATOM 4040 C CA . ALA A 1 516 ? 21.5 13.383 15.281 1 95.31 516 ALA A CA 1
ATOM 4041 C C . ALA A 1 516 ? 22.719 13.727 14.43 1 95.31 516 ALA A C 1
ATOM 4043 O O . ALA A 1 516 ? 23.828 13.891 14.945 1 95.31 516 ALA A O 1
ATOM 4044 N N . GLU A 1 517 ? 22.516 13.781 13.109 1 92.06 517 GLU A N 1
ATOM 4045 C CA . GLU A 1 517 ? 23.688 13.945 12.242 1 92.06 517 GLU A CA 1
ATOM 4046 C C . GLU A 1 517 ? 23.5 15.109 11.281 1 92.06 517 GLU A C 1
ATOM 4048 O O . GLU A 1 517 ? 24.453 15.531 10.625 1 92.06 517 GLU A O 1
ATOM 4053 N N . ASP A 1 518 ? 22.391 15.719 11.227 1 93.56 518 ASP A N 1
ATOM 4054 C CA . ASP A 1 518 ? 22.141 16.797 10.273 1 93.56 518 ASP A CA 1
ATOM 4055 C C . ASP A 1 518 ? 22.906 18.062 10.664 1 93.56 518 ASP A C 1
ATOM 4057 O O . ASP A 1 518 ? 23.359 18.203 11.805 1 93.56 518 ASP A O 1
ATOM 4061 N N . LEU A 1 519 ? 22.984 19 9.852 1 94.62 519 LEU A N 1
ATOM 4062 C CA . LEU A 1 519 ? 23.859 20.156 9.961 1 94.62 519 LEU A CA 1
ATOM 4063 C C . LEU A 1 519 ? 23.438 21.047 11.117 1 94.62 519 LEU A C 1
ATOM 4065 O O . LEU A 1 519 ? 24.266 21.734 11.719 1 94.62 519 LEU A O 1
ATOM 4069 N N . GLU A 1 520 ? 22.188 21.125 11.422 1 95.31 520 GLU A N 1
ATOM 4070 C CA . GLU A 1 520 ? 21.719 22.016 12.477 1 95.31 520 GLU A CA 1
ATOM 4071 C C . GLU A 1 520 ? 22.312 21.656 13.828 1 95.31 520 GLU A C 1
ATOM 4073 O O . GLU A 1 520 ? 22.391 22.5 14.727 1 95.31 520 GLU A O 1
ATOM 4078 N N . TRP A 1 521 ? 22.734 20.469 13.969 1 96.44 521 TRP A N 1
ATOM 4079 C CA . TRP A 1 521 ? 23.234 20 15.258 1 96.44 521 TRP A CA 1
ATOM 4080 C C . TRP A 1 521 ? 24.719 20.297 15.422 1 96.44 521 TRP A C 1
ATOM 4082 O O . TRP A 1 521 ? 25.312 20 16.453 1 96.44 521 TRP A O 1
ATOM 4092 N N . SER A 1 522 ? 25.297 20.953 14.445 1 94.31 522 SER A N 1
ATOM 4093 C CA . SER A 1 522 ? 26.672 21.438 14.539 1 94.31 522 SER A CA 1
ATOM 4094 C C . SER A 1 522 ? 26.719 22.844 15.117 1 94.31 522 SER A C 1
ATOM 4096 O O . SER A 1 522 ? 27.797 23.312 15.523 1 94.31 522 SER A O 1
ATOM 4098 N N . VAL A 1 523 ? 25.609 23.453 15.203 1 95.5 523 VAL A N 1
ATOM 4099 C CA . VAL A 1 523 ? 25.5 24.812 15.719 1 95.5 523 VAL A CA 1
ATOM 4100 C C . VAL A 1 523 ? 25.188 24.781 17.219 1 95.5 523 VAL A C 1
ATOM 4102 O O . VAL A 1 523 ? 24.547 23.844 17.688 1 95.5 523 VAL A O 1
ATOM 4105 N N . PRO A 1 524 ? 25.578 25.828 17.922 1 96.38 524 PRO A N 1
ATOM 4106 C CA . PRO A 1 524 ? 25.297 25.844 19.359 1 96.38 524 PRO A CA 1
ATOM 4107 C C . PRO A 1 524 ? 23.797 25.828 19.656 1 96.38 524 PRO A C 1
ATOM 4109 O O . PRO A 1 524 ? 22.984 26.141 18.797 1 96.38 524 PRO A O 1
ATOM 4112 N N . SER A 1 525 ? 23.406 25.469 20.906 1 96.88 525 SER A N 1
ATOM 4113 C CA . SER A 1 525 ? 22.047 25.516 21.438 1 96.88 525 SER A CA 1
ATOM 4114 C C . SER A 1 525 ? 21.938 26.5 22.609 1 96.88 525 SER A C 1
ATOM 4116 O O . SER A 1 525 ? 22.672 26.375 23.594 1 96.88 525 SER A O 1
ATOM 4118 N N . PRO A 1 526 ? 21.25 27.453 22.578 1 96.94 526 PRO A N 1
ATOM 4119 C CA . PRO A 1 526 ? 20.375 27.797 21.453 1 96.94 526 PRO A CA 1
ATOM 4120 C C . PRO A 1 526 ? 21.141 28.312 20.234 1 96.94 526 PRO A C 1
ATOM 4122 O O . PRO A 1 526 ? 22.234 28.844 20.375 1 96.94 526 PRO A O 1
ATOM 4125 N N . ALA A 1 527 ? 20.547 28.172 19.172 1 97.31 527 ALA A N 1
ATOM 4126 C CA . ALA A 1 527 ? 21.172 28.656 17.953 1 97.31 527 ALA A CA 1
ATOM 4127 C C . ALA A 1 527 ? 21.328 30.172 17.969 1 97.31 527 ALA A C 1
ATOM 4129 O O . ALA A 1 527 ? 20.391 30.891 18.297 1 97.31 527 ALA A O 1
ATOM 4130 N N . PRO A 1 528 ? 22.484 30.672 17.656 1 95.69 528 PRO A N 1
ATOM 4131 C CA . PRO A 1 528 ? 22.672 32.125 17.609 1 95.69 528 PRO A CA 1
ATOM 4132 C C . PRO A 1 528 ? 21.828 32.781 16.531 1 95.69 528 PRO A C 1
ATOM 4134 O O . PRO A 1 528 ? 21.422 32.125 15.57 1 95.69 528 PRO A O 1
ATOM 4137 N N . LEU A 1 529 ? 21.578 34.031 16.719 1 92.88 529 LEU A N 1
ATOM 4138 C CA . LEU A 1 529 ? 20.766 34.781 15.766 1 92.88 529 LEU A CA 1
ATOM 4139 C C . LEU A 1 529 ? 21.359 34.688 14.367 1 92.88 529 LEU A C 1
ATOM 4141 O O . LEU A 1 529 ? 20.641 34.562 13.375 1 92.88 529 LEU A O 1
ATOM 4145 N N . HIS A 1 530 ? 22.703 34.844 14.312 1 92.38 530 HIS A N 1
ATOM 4146 C CA . HIS A 1 530 ? 23.406 34.719 13.039 1 92.38 530 HIS A CA 1
ATOM 4147 C C . HIS A 1 530 ? 24.203 33.438 12.977 1 92.38 530 HIS A C 1
ATOM 4149 O O . HIS A 1 530 ? 25.016 33.156 13.852 1 92.38 530 HIS A O 1
ATOM 4155 N N . THR A 1 531 ? 23.797 32.656 12.062 1 92.25 531 THR A N 1
ATOM 4156 C CA . THR A 1 531 ? 24.469 31.375 11.828 1 92.25 531 THR A CA 1
ATOM 4157 C C . THR A 1 531 ? 24.953 31.281 10.383 1 92.25 531 THR A C 1
ATOM 4159 O O . THR A 1 531 ? 24.312 31.797 9.477 1 92.25 531 THR A O 1
ATOM 4162 N N . PHE A 1 532 ? 26.156 30.594 10.172 1 93.44 532 PHE A N 1
ATOM 4163 C CA . PHE A 1 532 ? 26.703 30.281 8.852 1 93.44 532 PHE A CA 1
ATOM 4164 C C . PHE A 1 532 ? 26.938 31.562 8.047 1 93.44 532 PHE A C 1
ATOM 4166 O O . PHE A 1 532 ? 26.531 31.641 6.887 1 93.44 532 PHE A O 1
ATOM 4173 N N . GLU A 1 533 ? 27.438 32.531 8.688 1 88.56 533 GLU A N 1
ATOM 4174 C CA . GLU A 1 533 ? 27.844 33.719 7.941 1 88.56 533 GLU A CA 1
ATOM 4175 C C . GLU A 1 533 ? 28.766 33.344 6.777 1 88.56 533 GLU A C 1
ATOM 4177 O O . GLU A 1 533 ? 28.688 33.938 5.703 1 88.56 533 GLU A O 1
ATOM 4182 N N . THR A 1 534 ? 29.516 32.375 7.062 1 89.06 534 THR A N 1
ATOM 4183 C CA . THR A 1 534 ? 30.234 31.641 6.023 1 89.06 534 THR A CA 1
ATOM 4184 C C . THR A 1 534 ? 29.688 30.219 5.891 1 89.06 534 THR A C 1
ATOM 4186 O O . THR A 1 534 ? 29.766 29.422 6.832 1 89.06 534 THR A O 1
ATOM 4189 N N . PRO A 1 535 ? 29.172 29.953 4.738 1 90.88 535 PRO A N 1
ATOM 4190 C CA . PRO A 1 535 ? 28.578 28.625 4.57 1 90.88 535 PRO A CA 1
ATOM 4191 C C . PRO A 1 535 ? 29.594 27.5 4.805 1 90.88 535 PRO A C 1
ATOM 4193 O O . PRO A 1 535 ? 30.75 27.609 4.402 1 90.88 535 PRO A O 1
ATOM 4196 N N . PRO A 1 536 ? 29.109 26.562 5.504 1 91.12 536 PRO A N 1
ATOM 4197 C CA . PRO A 1 536 ? 30 25.406 5.699 1 91.12 536 PRO A CA 1
ATOM 4198 C C . PRO A 1 536 ? 30.188 24.594 4.43 1 91.12 536 PRO A C 1
ATOM 4200 O O . PRO A 1 536 ? 29.344 24.625 3.529 1 91.12 536 PRO A O 1
ATOM 4203 N N . THR A 1 537 ? 31.344 23.891 4.355 1 88.44 537 THR A N 1
ATOM 4204 C CA . THR A 1 537 ? 31.562 22.969 3.236 1 88.44 537 THR A CA 1
ATOM 4205 C C . THR A 1 537 ? 31 21.594 3.551 1 88.44 537 THR A C 1
ATOM 4207 O O . THR A 1 537 ? 31.297 21.016 4.598 1 88.44 537 THR A O 1
ATOM 4210 N N . PHE A 1 538 ? 30.109 21.203 2.721 1 89.06 538 PHE A N 1
ATOM 4211 C CA . PHE A 1 538 ? 29.453 19.922 2.912 1 89.06 538 PHE A CA 1
ATOM 4212 C C . PHE A 1 538 ? 30.188 18.812 2.162 1 89.06 538 PHE A C 1
ATOM 4214 O O . PHE A 1 538 ? 30.484 18.953 0.976 1 89.06 538 PHE A O 1
ATOM 4221 N N . ASN A 1 539 ? 30.641 17.766 2.807 1 83.12 539 ASN A N 1
ATOM 4222 C CA . ASN A 1 539 ? 31.25 16.578 2.191 1 83.12 539 ASN A CA 1
ATOM 4223 C C . ASN A 1 539 ? 30.234 15.461 2.008 1 83.12 539 ASN A C 1
ATOM 4225 O O . ASN A 1 539 ? 29.781 14.859 2.984 1 83.12 539 ASN A O 1
ATOM 4229 N N . PRO A 1 540 ? 29.906 15.234 0.743 1 78.88 540 PRO A N 1
ATOM 4230 C CA . PRO A 1 540 ? 28.875 14.227 0.471 1 78.88 540 PRO A CA 1
ATOM 4231 C C . PRO A 1 540 ? 29.281 12.836 0.963 1 78.88 540 PRO A C 1
ATOM 4233 O O . PRO A 1 540 ? 30.453 12.461 0.895 1 78.88 540 PRO A O 1
ATOM 4236 N N . ARG A 1 541 ? 28.328 12.281 1.65 1 61 541 ARG A N 1
ATOM 4237 C CA . ARG A 1 541 ? 28.547 10.891 2.037 1 61 541 ARG A CA 1
ATOM 4238 C C . ARG A 1 541 ? 28.109 9.938 0.931 1 61 541 ARG A C 1
ATOM 4240 O O . ARG A 1 541 ? 27.172 10.242 0.179 1 61 541 ARG A O 1
ATOM 4247 N N . GLU A 1 542 ? 28.938 8.922 0.558 1 53.97 542 GLU A N 1
ATOM 4248 C CA . GLU A 1 542 ? 28.531 7.938 -0.447 1 53.97 542 GLU A CA 1
ATOM 4249 C C . GLU A 1 542 ? 27.281 7.188 -0.023 1 53.97 542 GLU A C 1
ATOM 4251 O O . GLU A 1 542 ? 27.188 6.719 1.113 1 53.97 542 GLU A O 1
ATOM 4256 N N . HIS A 1 543 ? 26.172 7.59 -0.477 1 46.88 543 HIS A N 1
ATOM 4257 C CA . HIS A 1 543 ? 24.938 6.844 -0.215 1 46.88 543 HIS A CA 1
ATOM 4258 C C . HIS A 1 543 ? 24.953 5.496 -0.935 1 46.88 543 HIS A C 1
ATOM 4260 O O . HIS A 1 543 ? 25.578 5.359 -1.989 1 46.88 543 HIS A O 1
ATOM 4266 N N . MET B 1 1 ? 72.312 -40.625 21.453 1 19.22 1 MET B N 1
ATOM 4267 C CA . MET B 1 1 ? 71.938 -41.75 20.578 1 19.22 1 MET B CA 1
ATOM 4268 C C . MET B 1 1 ? 70.875 -41.344 19.594 1 19.22 1 MET B C 1
ATOM 4270 O O . MET B 1 1 ? 69.75 -41.094 19.984 1 19.22 1 MET B O 1
ATOM 4274 N N . ALA B 1 2 ? 71.312 -40.469 18.625 1 25.94 2 ALA B N 1
ATOM 4275 C CA . ALA B 1 2 ? 70.938 -39.625 17.5 1 25.94 2 ALA B CA 1
ATOM 4276 C C . ALA B 1 2 ? 70.188 -40.438 16.422 1 25.94 2 ALA B C 1
ATOM 4278 O O . ALA B 1 2 ? 70.812 -41.281 15.742 1 25.94 2 ALA B O 1
ATOM 4279 N N . SER B 1 3 ? 68.938 -40.969 16.875 1 23.92 3 SER B N 1
ATOM 4280 C CA . SER B 1 3 ? 68.188 -42.062 16.281 1 23.92 3 SER B CA 1
ATOM 4281 C C . SER B 1 3 ? 68 -41.844 14.781 1 23.92 3 SER B C 1
ATOM 4283 O O . SER B 1 3 ? 67.625 -40.75 14.344 1 23.92 3 SER B O 1
ATOM 4285 N N . HIS B 1 4 ? 68.75 -42.5 13.992 1 27.86 4 HIS B N 1
ATOM 4286 C CA . HIS B 1 4 ? 69.062 -42.625 12.57 1 27.86 4 HIS B CA 1
ATOM 4287 C C . HIS B 1 4 ? 67.812 -42.969 11.75 1 27.86 4 HIS B C 1
ATOM 4289 O O . HIS B 1 4 ? 67.188 -44 11.969 1 27.86 4 HIS B O 1
ATOM 4295 N N . LEU B 1 5 ? 67 -41.906 11.492 1 31.69 5 LEU B N 1
ATOM 4296 C CA . LEU B 1 5 ? 65.688 -41.969 10.875 1 31.69 5 LEU B CA 1
ATOM 4297 C C . LEU B 1 5 ? 65.75 -42.656 9.516 1 31.69 5 LEU B C 1
ATOM 4299 O O . LEU B 1 5 ? 66.625 -42.281 8.688 1 31.69 5 LEU B O 1
ATOM 4303 N N . PRO B 1 6 ? 65.375 -43.969 9.539 1 33 6 PRO B N 1
ATOM 4304 C CA . PRO B 1 6 ? 65.688 -44.781 8.383 1 33 6 PRO B CA 1
ATOM 4305 C C . PRO B 1 6 ? 65.25 -44.188 7.059 1 33 6 PRO B C 1
ATOM 4307 O O . PRO B 1 6 ? 64.375 -43.312 7.039 1 33 6 PRO B O 1
ATOM 4310 N N . PRO B 1 7 ? 65.938 -44.5 5.945 1 27.58 7 PRO B N 1
ATOM 4311 C CA . PRO B 1 7 ? 66 -43.906 4.609 1 27.58 7 PRO B CA 1
ATOM 4312 C C . PRO B 1 7 ? 64.688 -44 3.859 1 27.58 7 PRO B C 1
ATOM 4314 O O . PRO B 1 7 ? 63.844 -44.906 4.156 1 27.58 7 PRO B O 1
ATOM 4317 N N . LYS B 1 8 ? 64.25 -42.969 3.258 1 31.75 8 LYS B N 1
ATOM 4318 C CA . LYS B 1 8 ? 63 -42.625 2.539 1 31.75 8 LYS B CA 1
ATOM 4319 C C . LYS B 1 8 ? 62.781 -43.594 1.365 1 31.75 8 LYS B C 1
ATOM 4321 O O . LYS B 1 8 ? 63.625 -43.688 0.462 1 31.75 8 LYS B O 1
ATOM 4326 N N . PRO B 1 9 ? 62.156 -44.875 1.619 1 26.83 9 PRO B N 1
ATOM 4327 C CA . PRO B 1 9 ? 62.125 -45.844 0.513 1 26.83 9 PRO B CA 1
ATOM 4328 C C . PRO B 1 9 ? 61.562 -45.25 -0.771 1 26.83 9 PRO B C 1
ATOM 4330 O O . PRO B 1 9 ? 60.688 -44.344 -0.717 1 26.83 9 PRO B O 1
ATOM 4333 N N . THR B 1 10 ? 62.344 -45.156 -1.833 1 28.73 10 THR B N 1
ATOM 4334 C CA . THR B 1 10 ? 62.125 -44.625 -3.168 1 28.73 10 THR B CA 1
ATOM 4335 C C . THR B 1 10 ? 61 -45.375 -3.889 1 28.73 10 THR B C 1
ATOM 4337 O O . THR B 1 10 ? 61.188 -46.562 -4.211 1 28.73 10 THR B O 1
ATOM 4340 N N . LEU B 1 11 ? 59.719 -45.281 -3.43 1 27.69 11 LEU B N 1
ATOM 4341 C CA . LEU B 1 11 ? 58.656 -46.062 -4.027 1 27.69 11 LEU B CA 1
ATOM 4342 C C . LEU B 1 11 ? 58.656 -45.906 -5.547 1 27.69 11 LEU B C 1
ATOM 4344 O O . LEU B 1 11 ? 58.656 -44.812 -6.074 1 27.69 11 LEU B O 1
ATOM 4348 N N . GLN B 1 12 ? 59.281 -46.875 -6.246 1 26.84 12 GLN B N 1
ATOM 4349 C CA . GLN B 1 12 ? 59.375 -47.094 -7.684 1 26.84 12 GLN B CA 1
ATOM 4350 C C . GLN B 1 12 ? 58.031 -47 -8.367 1 26.84 12 GLN B C 1
ATOM 4352 O O . GLN B 1 12 ? 57.031 -47.594 -7.926 1 26.84 12 GLN B O 1
ATOM 4357 N N . HIS B 1 13 ? 57.781 -45.875 -9.055 1 27.72 13 HIS B N 1
ATOM 4358 C CA . HIS B 1 13 ? 56.656 -45.469 -9.867 1 27.72 13 HIS B CA 1
ATOM 4359 C C . HIS B 1 13 ? 56.375 -46.438 -11 1 27.72 13 HIS B C 1
ATOM 4361 O O . HIS B 1 13 ? 57.156 -46.5 -11.977 1 27.72 13 HIS B O 1
ATOM 4367 N N . SER B 1 14 ? 56.188 -47.781 -10.648 1 27.58 14 SER B N 1
ATOM 4368 C CA . SER B 1 14 ? 55.938 -48.625 -11.797 1 27.58 14 SER B CA 1
ATOM 4369 C C . SER B 1 14 ? 54.844 -48.062 -12.688 1 27.58 14 SER B C 1
ATOM 4371 O O . SER B 1 14 ? 53.812 -47.594 -12.188 1 27.58 14 SER B O 1
ATOM 4373 N N . THR B 1 15 ? 55.219 -47.562 -13.82 1 28.28 15 THR B N 1
ATOM 4374 C CA . THR B 1 15 ? 54.406 -47.031 -14.922 1 28.28 15 THR B CA 1
ATOM 4375 C C . THR B 1 15 ? 53.438 -48.062 -15.445 1 28.28 15 THR B C 1
ATOM 4377 O O . THR B 1 15 ? 53.812 -48.969 -16.188 1 28.28 15 THR B O 1
ATOM 4380 N N . THR B 1 16 ? 52.719 -48.812 -14.555 1 28.02 16 THR B N 1
ATOM 4381 C CA . THR B 1 16 ? 51.812 -49.75 -15.219 1 28.02 16 THR B CA 1
ATOM 4382 C C . THR B 1 16 ? 51 -49.062 -16.312 1 28.02 16 THR B C 1
ATOM 4384 O O . THR B 1 16 ? 50.438 -48 -16.078 1 28.02 16 THR B O 1
ATOM 4387 N N . THR B 1 17 ? 51.375 -49.312 -17.547 1 29.33 17 THR B N 1
ATOM 4388 C CA . THR B 1 17 ? 50.688 -48.938 -18.781 1 29.33 17 THR B CA 1
ATOM 4389 C C . THR B 1 17 ? 49.219 -49.25 -18.688 1 29.33 17 THR B C 1
ATOM 4391 O O . THR B 1 17 ? 48.812 -50.406 -18.453 1 29.33 17 THR B O 1
ATOM 4394 N N . ALA B 1 18 ? 48.438 -48.438 -18.047 1 28.31 18 ALA B N 1
ATOM 4395 C CA . ALA B 1 18 ? 47 -48.562 -17.938 1 28.31 18 ALA B CA 1
ATOM 4396 C C . ALA B 1 18 ? 46.375 -48.938 -19.281 1 28.31 18 ALA B C 1
ATOM 4398 O O . ALA B 1 18 ? 46.562 -48.25 -20.281 1 28.31 18 ALA B O 1
ATOM 4399 N N . GLY B 1 19 ? 46.375 -50.25 -19.609 1 28.33 19 GLY B N 1
ATOM 4400 C CA . GLY B 1 19 ? 45.625 -50.812 -20.719 1 28.33 19 GLY B CA 1
ATOM 4401 C C . GLY B 1 19 ? 44.312 -50.062 -20.984 1 28.33 19 GLY B C 1
ATOM 4402 O O . GLY B 1 19 ? 43.781 -49.406 -20.094 1 28.33 19 GLY B O 1
ATOM 4403 N N . GLY B 1 20 ? 44.125 -49.688 -22.219 1 28.47 20 GLY B N 1
ATOM 4404 C CA . GLY B 1 20 ? 42.969 -49 -22.797 1 28.47 20 GLY B CA 1
ATOM 4405 C C . GLY B 1 20 ? 41.656 -49.625 -22.422 1 28.47 20 GLY B C 1
ATOM 4406 O O . GLY B 1 20 ? 41.312 -50.719 -22.859 1 28.47 20 GLY B O 1
ATOM 4407 N N . MET B 1 21 ? 41.375 -49.781 -21.078 1 28.08 21 MET B N 1
ATOM 4408 C CA . MET B 1 21 ? 40.031 -50.281 -20.812 1 28.08 21 MET B CA 1
ATOM 4409 C C . MET B 1 21 ? 39 -49.656 -21.766 1 28.08 21 MET B C 1
ATOM 4411 O O . MET B 1 21 ? 38.875 -48.438 -21.828 1 28.08 21 MET B O 1
ATOM 4415 N N . ALA B 1 22 ? 38.781 -50.375 -22.906 1 32.34 22 ALA B N 1
ATOM 4416 C CA . ALA B 1 22 ? 37.656 -50.188 -23.812 1 32.34 22 ALA B CA 1
ATOM 4417 C C . ALA B 1 22 ? 36.375 -49.812 -23.062 1 32.34 22 ALA B C 1
ATOM 4419 O O . ALA B 1 22 ? 36 -50.469 -22.078 1 32.34 22 ALA B O 1
ATOM 4420 N N . GLU B 1 23 ? 36.219 -48.531 -22.906 1 30.53 23 GLU B N 1
ATOM 4421 C CA . GLU B 1 23 ? 34.906 -48.031 -22.453 1 30.53 23 GLU B CA 1
ATOM 4422 C C . GLU B 1 23 ? 33.781 -48.906 -22.938 1 30.53 23 GLU B C 1
ATOM 4424 O O . GLU B 1 23 ? 33.531 -49.031 -24.141 1 30.53 23 GLU B O 1
ATOM 4429 N N . ALA B 1 24 ? 33.656 -50.125 -22.453 1 32.94 24 ALA B N 1
ATOM 4430 C CA . ALA B 1 24 ? 32.438 -50.906 -22.672 1 32.94 24 ALA B CA 1
ATOM 4431 C C . ALA B 1 24 ? 31.219 -49.969 -22.812 1 32.94 24 ALA B C 1
ATOM 4433 O O . ALA B 1 24 ? 31.125 -48.969 -22.109 1 32.94 24 ALA B O 1
ATOM 4434 N N . GLY B 1 25 ? 30.703 -49.875 -24.016 1 33.69 25 GLY B N 1
ATOM 4435 C CA . GLY B 1 25 ? 29.453 -49.219 -24.359 1 33.69 25 GLY B CA 1
ATOM 4436 C C . GLY B 1 25 ? 28.406 -49.312 -23.281 1 33.69 25 GLY B C 1
ATOM 4437 O O . GLY B 1 25 ? 27.828 -50.375 -23.047 1 33.69 25 GLY B O 1
ATOM 4438 N N . HIS B 1 26 ? 28.688 -48.875 -22.016 1 37.03 26 HIS B N 1
ATOM 4439 C CA . HIS B 1 26 ? 27.516 -48.812 -21.141 1 37.03 26 HIS B CA 1
ATOM 4440 C C . HIS B 1 26 ? 26.25 -48.594 -21.938 1 37.03 26 HIS B C 1
ATOM 4442 O O . HIS B 1 26 ? 26.172 -47.656 -22.75 1 37.03 26 HIS B O 1
ATOM 4448 N N . ALA B 1 27 ? 25.594 -49.594 -22.422 1 40.75 27 ALA B N 1
ATOM 4449 C CA . ALA B 1 27 ? 24.281 -49.562 -23.062 1 40.75 27 ALA B CA 1
ATOM 4450 C C . ALA B 1 27 ? 23.453 -48.375 -22.578 1 40.75 27 ALA B C 1
ATOM 4452 O O . ALA B 1 27 ? 23.344 -48.156 -21.375 1 40.75 27 ALA B O 1
ATOM 4453 N N . ARG B 1 28 ? 23.391 -47.312 -23.234 1 47.31 28 ARG B N 1
ATOM 4454 C CA . ARG B 1 28 ? 22.5 -46.156 -23.078 1 47.31 28 ARG B CA 1
ATOM 4455 C C . ARG B 1 28 ? 21.156 -46.562 -22.516 1 47.31 28 ARG B C 1
ATOM 4457 O O . ARG B 1 28 ? 20.453 -47.406 -23.109 1 47.31 28 ARG B O 1
ATOM 4464 N N . PRO B 1 29 ? 20.906 -46.719 -21.219 1 50.97 29 PRO B N 1
ATOM 4465 C CA . PRO B 1 29 ? 19.547 -47.031 -20.766 1 50.97 29 PRO B CA 1
ATOM 4466 C C . PRO B 1 29 ? 18.469 -46.5 -21.703 1 50.97 29 PRO B C 1
ATOM 4468 O O . PRO B 1 29 ? 18.703 -45.531 -22.438 1 50.97 29 PRO B O 1
ATOM 4471 N N . ARG B 1 30 ? 17.438 -47.25 -22 1 65.31 30 ARG B N 1
ATOM 4472 C CA . ARG B 1 30 ? 16.234 -46.938 -22.766 1 65.31 30 ARG B CA 1
ATOM 4473 C C . ARG B 1 30 ? 15.672 -45.594 -22.375 1 65.31 30 ARG B C 1
ATOM 4475 O O . ARG B 1 30 ? 15.844 -45.156 -21.234 1 65.31 30 ARG B O 1
ATOM 4482 N N . TRP B 1 31 ? 15.391 -44.688 -23.297 1 73.69 31 TRP B N 1
ATOM 4483 C CA . TRP B 1 31 ? 14.883 -43.312 -23.219 1 73.69 31 TRP B CA 1
ATOM 4484 C C . TRP B 1 31 ? 13.922 -43.156 -22.047 1 73.69 31 TRP B C 1
ATOM 4486 O O . TRP B 1 31 ? 14.031 -42.219 -21.281 1 73.69 31 TRP B O 1
ATOM 4496 N N . LEU B 1 32 ? 13.195 -44.094 -21.797 1 81.62 32 LEU B N 1
ATOM 4497 C CA . LEU B 1 32 ? 12.188 -44 -20.75 1 81.62 32 LEU B CA 1
ATOM 4498 C C . LEU B 1 32 ? 12.82 -44.219 -19.375 1 81.62 32 LEU B C 1
ATOM 4500 O O . LEU B 1 32 ? 12.43 -43.594 -18.391 1 81.62 32 LEU B O 1
ATOM 4504 N N . MET B 1 33 ? 13.742 -45.125 -19.344 1 84.19 33 MET B N 1
ATOM 4505 C CA . MET B 1 33 ? 14.375 -45.438 -18.062 1 84.19 33 MET B CA 1
ATOM 4506 C C . MET B 1 33 ? 15.242 -44.281 -17.594 1 84.19 33 MET B C 1
ATOM 4508 O O . MET B 1 33 ? 15.336 -44.031 -16.391 1 84.19 33 MET B O 1
ATOM 4512 N N . ARG B 1 34 ? 15.75 -43.562 -18.453 1 84.38 34 ARG B N 1
ATOM 4513 C CA . ARG B 1 34 ? 16.547 -42.406 -18.109 1 84.38 34 ARG B CA 1
ATOM 4514 C C . ARG B 1 34 ? 15.688 -41.344 -17.391 1 84.38 34 ARG B C 1
ATOM 4516 O O . ARG B 1 34 ? 16.078 -40.844 -16.344 1 84.38 34 ARG B O 1
ATOM 4523 N N . TRP B 1 35 ? 14.602 -41.156 -17.938 1 88.12 35 TRP B N 1
ATOM 4524 C CA . TRP B 1 35 ? 13.727 -40.125 -17.375 1 88.12 35 TRP B CA 1
ATOM 4525 C C . TRP B 1 35 ? 13.125 -40.594 -16.062 1 88.12 35 TRP B C 1
ATOM 4527 O O . TRP B 1 35 ? 12.852 -39.781 -15.172 1 88.12 35 TRP B O 1
ATOM 4537 N N . LEU B 1 36 ? 12.961 -41.812 -15.852 1 89.94 36 LEU B N 1
ATOM 4538 C CA . LEU B 1 36 ? 12.383 -42.344 -14.633 1 89.94 36 LEU B CA 1
ATOM 4539 C C . LEU B 1 36 ? 13.391 -42.344 -13.492 1 89.94 36 LEU B C 1
ATOM 4541 O O . LEU B 1 36 ? 13.023 -42.156 -12.328 1 89.94 36 LEU B O 1
ATOM 4545 N N . LEU B 1 37 ? 14.664 -42.406 -13.836 1 90.75 37 LEU B N 1
ATOM 4546 C CA . LEU B 1 37 ? 15.656 -42.594 -12.773 1 90.75 37 LEU B CA 1
ATOM 4547 C C . LEU B 1 37 ? 16.609 -41.438 -12.711 1 90.75 37 LEU B C 1
ATOM 4549 O O . LEU B 1 37 ? 17.516 -41.406 -11.875 1 90.75 37 LEU B O 1
ATOM 4553 N N . THR B 1 38 ? 16.312 -40.438 -13.516 1 91.56 38 THR B N 1
ATOM 4554 C CA . THR B 1 38 ? 17.25 -39.312 -13.57 1 91.56 38 THR B CA 1
ATOM 4555 C C . THR B 1 38 ? 17.328 -38.594 -12.219 1 91.56 38 THR B C 1
ATOM 4557 O O . THR B 1 38 ? 16.359 -38.562 -11.477 1 91.56 38 THR B O 1
ATOM 4560 N N . THR B 1 39 ? 18.5 -38.125 -11.906 1 93.69 39 THR B N 1
ATOM 4561 C CA . THR B 1 39 ? 18.719 -37.375 -10.68 1 93.69 39 THR B CA 1
ATOM 4562 C C . THR B 1 39 ? 19.219 -35.969 -11 1 93.69 39 THR B C 1
ATOM 4564 O O . THR B 1 39 ? 19.531 -35.188 -10.094 1 93.69 39 THR B O 1
ATOM 4567 N N . ASN B 1 40 ? 19.328 -35.688 -12.25 1 96.38 40 ASN B N 1
ATOM 4568 C CA . ASN B 1 40 ? 19.797 -34.375 -12.672 1 96.38 40 ASN B CA 1
ATOM 4569 C C . ASN B 1 40 ? 18.703 -33.312 -12.516 1 96.38 40 ASN B C 1
ATOM 4571 O O . ASN B 1 40 ? 17.578 -33.531 -12.961 1 96.38 40 ASN B O 1
ATOM 4575 N N . HIS B 1 41 ? 19.062 -32.25 -11.898 1 97.19 41 HIS B N 1
ATOM 4576 C CA . HIS B 1 41 ? 18.062 -31.234 -11.555 1 97.19 41 HIS B CA 1
ATOM 4577 C C . HIS B 1 41 ? 17.453 -30.609 -12.805 1 97.19 41 HIS B C 1
ATOM 4579 O O . HIS B 1 41 ? 16.281 -30.219 -12.797 1 97.19 41 HIS B O 1
ATOM 4585 N N . LYS B 1 42 ? 18.172 -30.5 -13.914 1 97.69 42 LYS B N 1
ATOM 4586 C CA . LYS B 1 42 ? 17.656 -29.922 -15.156 1 97.69 42 LYS B CA 1
ATOM 4587 C C . LYS B 1 42 ? 16.625 -30.859 -15.797 1 97.69 42 LYS B C 1
ATOM 4589 O O . LYS B 1 42 ? 15.602 -30.391 -16.297 1 97.69 42 LYS B O 1
ATOM 4594 N N . GLU B 1 43 ? 16.922 -32.125 -15.758 1 97.25 43 GLU B N 1
ATOM 4595 C CA . GLU B 1 43 ? 15.977 -33.094 -16.312 1 97.25 43 GLU B CA 1
ATOM 4596 C C . GLU B 1 43 ? 14.711 -33.188 -15.453 1 97.25 43 GLU B C 1
ATOM 4598 O O . GLU B 1 43 ? 13.602 -33.25 -15.984 1 97.25 43 GLU B O 1
ATOM 4603 N N . ILE B 1 44 ? 14.891 -33.188 -14.18 1 98 44 ILE B N 1
ATOM 4604 C CA . ILE B 1 44 ? 13.734 -33.219 -13.289 1 98 44 ILE B CA 1
ATOM 4605 C C . ILE B 1 44 ? 12.922 -31.938 -13.43 1 98 44 ILE B C 1
ATOM 4607 O O . ILE B 1 44 ? 11.688 -31.969 -13.445 1 98 44 ILE B O 1
ATOM 4611 N N . GLY B 1 45 ? 13.648 -30.781 -13.5 1 98.12 45 GLY B N 1
ATOM 4612 C CA . GLY B 1 45 ? 12.953 -29.531 -13.773 1 98.12 45 GLY B CA 1
ATOM 4613 C C . GLY B 1 45 ? 12.125 -29.578 -15.039 1 98.12 45 GLY B C 1
ATOM 4614 O O . GLY B 1 45 ? 11.008 -29.078 -15.07 1 98.12 45 GLY B O 1
ATOM 4615 N N . THR B 1 46 ? 12.648 -30.156 -16.047 1 97.69 46 THR B N 1
ATOM 4616 C CA . THR B 1 46 ? 11.945 -30.297 -17.328 1 97.69 46 THR B CA 1
ATOM 4617 C C . THR B 1 46 ? 10.703 -31.172 -17.156 1 97.69 46 THR B C 1
ATOM 4619 O O . THR B 1 46 ? 9.648 -30.875 -17.719 1 97.69 46 THR B O 1
ATOM 4622 N N . LEU B 1 47 ? 10.859 -32.25 -16.422 1 98 47 LEU B N 1
ATOM 4623 C CA . LEU B 1 47 ? 9.719 -33.125 -16.156 1 98 47 LEU B CA 1
ATOM 4624 C C . LEU B 1 47 ? 8.609 -32.375 -15.445 1 98 47 LEU B C 1
ATOM 4626 O O . LEU B 1 47 ? 7.438 -32.469 -15.812 1 98 47 LEU B O 1
ATOM 4630 N N . TYR B 1 48 ? 8.984 -31.609 -14.398 1 98.5 48 TYR B N 1
ATOM 4631 C CA . TYR B 1 48 ? 8.008 -30.781 -13.688 1 98.5 48 TYR B CA 1
ATOM 4632 C C . TYR B 1 48 ? 7.305 -29.828 -14.633 1 98.5 48 TYR B C 1
ATOM 4634 O O . TYR B 1 48 ? 6.082 -29.672 -14.586 1 98.5 48 TYR B O 1
ATOM 4642 N N . LEU B 1 49 ? 8.023 -29.188 -15.508 1 98.56 49 LEU B N 1
ATOM 4643 C CA . LEU B 1 49 ? 7.469 -28.172 -16.391 1 98.56 49 LEU B CA 1
ATOM 4644 C C . LEU B 1 49 ? 6.555 -28.812 -17.438 1 98.56 49 LEU B C 1
ATOM 4646 O O . LEU B 1 49 ? 5.512 -28.25 -17.781 1 98.56 49 LEU B O 1
ATOM 4650 N N . LEU B 1 50 ? 6.914 -29.953 -17.938 1 97.88 50 LEU B N 1
ATOM 4651 C CA . LEU B 1 50 ? 6.062 -30.656 -18.891 1 97.88 50 LEU B CA 1
ATOM 4652 C C . LEU B 1 50 ? 4.777 -31.125 -18.219 1 97.88 50 LEU B C 1
ATOM 4654 O O . LEU B 1 50 ? 3.697 -31.031 -18.797 1 97.88 50 LEU B O 1
ATOM 4658 N N . PHE B 1 51 ? 4.969 -31.688 -17.047 1 98.38 51 PHE B N 1
ATOM 4659 C CA . PHE B 1 51 ? 3.797 -32.094 -16.281 1 98.38 51 PHE B CA 1
ATOM 4660 C C . PHE B 1 51 ? 2.871 -30.891 -16.047 1 98.38 51 PHE B C 1
ATOM 4662 O O . PHE B 1 51 ? 1.662 -30.984 -16.266 1 98.38 51 PHE B O 1
ATOM 4669 N N . SER B 1 52 ? 3.445 -29.797 -15.617 1 98.69 52 SER B N 1
ATOM 4670 C CA . SER B 1 52 ? 2.688 -28.578 -15.352 1 98.69 52 SER B CA 1
ATOM 4671 C C . SER B 1 52 ? 1.973 -28.094 -16.609 1 98.69 52 SER B C 1
ATOM 4673 O O . SER B 1 52 ? 0.814 -27.672 -16.547 1 98.69 52 SER B O 1
ATOM 4675 N N . LEU B 1 53 ? 2.643 -28.078 -17.703 1 98.56 53 LEU B N 1
ATOM 4676 C CA . LEU B 1 53 ? 2.043 -27.656 -18.969 1 98.56 53 LEU B CA 1
ATOM 4677 C C . LEU B 1 53 ? 0.849 -28.531 -19.328 1 98.56 53 LEU B C 1
ATOM 4679 O O . LEU B 1 53 ? -0.182 -28.031 -19.781 1 98.56 53 LEU B O 1
ATOM 4683 N N . THR B 1 54 ? 1.035 -29.812 -19.141 1 98.62 54 THR B N 1
ATOM 4684 C CA . THR B 1 54 ? -0.053 -30.75 -19.406 1 98.62 54 THR B CA 1
ATOM 4685 C C . THR B 1 54 ? -1.254 -30.453 -18.516 1 98.62 54 THR B C 1
ATOM 4687 O O . THR B 1 54 ? -2.389 -30.375 -18.984 1 98.62 54 THR B O 1
ATOM 4690 N N . MET B 1 55 ? -0.983 -30.328 -17.281 1 98.81 55 MET B N 1
ATOM 4691 C CA . MET B 1 55 ? -2.053 -30.031 -16.328 1 98.81 55 MET B CA 1
ATOM 4692 C C . MET B 1 55 ? -2.688 -28.672 -16.625 1 98.81 55 MET B C 1
ATOM 4694 O O . MET B 1 55 ? -3.891 -28.484 -16.422 1 98.81 55 MET B O 1
ATOM 4698 N N . PHE B 1 56 ? -1.878 -27.703 -17.062 1 98.69 56 PHE B N 1
ATOM 4699 C CA . PHE B 1 56 ? -2.365 -26.391 -17.453 1 98.69 56 PHE B CA 1
ATOM 4700 C C . PHE B 1 56 ? -3.424 -26.516 -18.547 1 98.69 56 PHE B C 1
ATOM 4702 O O . PHE B 1 56 ? -4.477 -25.875 -18.469 1 98.69 56 PHE B O 1
ATOM 4709 N N . PHE B 1 57 ? -3.197 -27.344 -19.484 1 98.75 57 PHE B N 1
ATOM 4710 C CA . PHE B 1 57 ? -4.145 -27.516 -20.578 1 98.75 57 PHE B CA 1
ATOM 4711 C C . PHE B 1 57 ? -5.371 -28.297 -20.109 1 98.75 57 PHE B C 1
ATOM 4713 O O . PHE B 1 57 ? -6.496 -27.969 -20.5 1 98.75 57 PHE B O 1
ATOM 4720 N N . ILE B 1 58 ? -5.16 -29.312 -19.266 1 98.62 58 ILE B N 1
ATOM 4721 C CA . ILE B 1 58 ? -6.293 -30.062 -18.75 1 98.62 58 ILE B CA 1
ATOM 4722 C C . ILE B 1 58 ? -7.188 -29.156 -17.922 1 98.62 58 ILE B C 1
ATOM 4724 O O . ILE B 1 58 ? -8.398 -29.109 -18.141 1 98.62 58 ILE B O 1
ATOM 4728 N N . GLY B 1 59 ? -6.574 -28.453 -16.984 1 98.5 59 GLY B N 1
ATOM 4729 C CA . GLY B 1 59 ? -7.34 -27.516 -16.188 1 98.5 59 GLY B CA 1
ATOM 4730 C C . GLY B 1 59 ? -7.996 -26.422 -17.031 1 98.5 59 GLY B C 1
ATOM 4731 O O . GLY B 1 59 ? -9.094 -25.969 -16.719 1 98.5 59 GLY B O 1
ATOM 4732 N N . GLY B 1 60 ? -7.273 -25.984 -18.078 1 98.5 60 GLY B N 1
ATOM 4733 C CA . GLY B 1 60 ? -7.824 -25.016 -19 1 98.5 60 GLY B CA 1
ATOM 4734 C C . GLY B 1 60 ? -9.047 -25.516 -19.75 1 98.5 60 GLY B C 1
ATOM 4735 O O . GLY B 1 60 ? -10.008 -24.766 -19.953 1 98.5 60 GLY B O 1
ATOM 4736 N N . ILE B 1 61 ? -9.016 -26.75 -20.141 1 98.38 61 ILE B N 1
ATOM 4737 C CA . ILE B 1 61 ? -10.156 -27.344 -20.828 1 98.38 61 ILE B CA 1
ATOM 4738 C C . ILE B 1 61 ? -11.375 -27.344 -19.906 1 98.38 61 ILE B C 1
ATOM 4740 O O . ILE B 1 61 ? -12.492 -27.047 -20.328 1 98.38 61 ILE B O 1
ATOM 4744 N N . PHE B 1 62 ? -11.211 -27.719 -18.656 1 98.56 62 PHE B N 1
ATOM 4745 C CA . PHE B 1 62 ? -12.305 -27.688 -17.703 1 98.56 62 PHE B CA 1
ATOM 4746 C C . PHE B 1 62 ? -12.875 -26.281 -17.578 1 98.56 62 PHE B C 1
ATOM 4748 O O . PHE B 1 62 ? -14.094 -26.094 -17.484 1 98.56 62 PHE B O 1
ATOM 4755 N N . ALA B 1 63 ? -12.008 -25.266 -17.578 1 98.31 63 ALA B N 1
ATOM 4756 C CA . ALA B 1 63 ? -12.461 -23.875 -17.531 1 98.31 63 ALA B CA 1
ATOM 4757 C C . ALA B 1 63 ? -13.273 -23.531 -18.766 1 98.31 63 ALA B C 1
ATOM 4759 O O . ALA B 1 63 ? -14.258 -22.781 -18.688 1 98.31 63 ALA B O 1
ATOM 4760 N N . LEU B 1 64 ? -12.875 -24.031 -19.906 1 98.44 64 LEU B N 1
ATOM 4761 C CA . LEU B 1 64 ? -13.578 -23.734 -21.156 1 98.44 64 LEU B CA 1
ATOM 4762 C C . LEU B 1 64 ? -14.953 -24.406 -21.172 1 98.44 64 LEU B C 1
ATOM 4764 O O . LEU B 1 64 ? -15.898 -23.875 -21.75 1 98.44 64 LEU B O 1
ATOM 4768 N N . VAL B 1 65 ? -15.062 -25.547 -20.531 1 98.25 65 VAL B N 1
ATOM 4769 C CA . VAL B 1 65 ? -16.359 -26.172 -20.391 1 98.25 65 VAL B CA 1
ATOM 4770 C C . VAL B 1 65 ? -17.281 -25.297 -19.562 1 98.25 65 VAL B C 1
ATOM 4772 O O . VAL B 1 65 ? -18.453 -25.078 -19.906 1 98.25 65 VAL B O 1
ATOM 4775 N N . VAL B 1 66 ? -16.781 -24.75 -18.5 1 98 66 VAL B N 1
ATOM 4776 C CA . VAL B 1 66 ? -17.547 -23.859 -17.641 1 98 66 VAL B CA 1
ATOM 4777 C C . VAL B 1 66 ? -17.984 -22.625 -18.422 1 98 66 VAL B C 1
ATOM 4779 O O . VAL B 1 66 ? -19.156 -22.234 -18.375 1 98 66 VAL B O 1
ATOM 4782 N N . ARG B 1 67 ? -17.047 -22.078 -19.219 1 98 67 ARG B N 1
ATOM 4783 C CA . ARG B 1 67 ? -17.359 -20.875 -19.969 1 98 67 ARG B CA 1
ATOM 4784 C C . ARG B 1 67 ? -18.344 -21.172 -21.094 1 98 67 ARG B C 1
ATOM 4786 O O . ARG B 1 67 ? -19.188 -20.328 -21.438 1 98 67 ARG B O 1
ATOM 4793 N N . ALA B 1 68 ? -18.219 -22.344 -21.656 1 98 68 ALA B N 1
ATOM 4794 C CA . ALA B 1 68 ? -19.156 -22.734 -22.703 1 98 68 ALA B CA 1
ATOM 4795 C C . ALA B 1 68 ? -20.578 -22.828 -22.156 1 98 68 ALA B C 1
ATOM 4797 O O . ALA B 1 68 ? -21.531 -22.406 -22.812 1 98 68 ALA B O 1
ATOM 4798 N N . GLU B 1 69 ? -20.703 -23.375 -20.969 1 97.88 69 GLU B N 1
ATOM 4799 C CA . GLU B 1 69 ? -22.016 -23.469 -20.328 1 97.88 69 GLU B CA 1
ATOM 4800 C C . GLU B 1 69 ? -22.578 -22.078 -20.016 1 97.88 69 GLU B C 1
ATOM 4802 O O . GLU B 1 69 ? -23.781 -21.859 -20.156 1 97.88 69 GLU B O 1
ATOM 4807 N N . LEU B 1 70 ? -21.75 -21.141 -19.641 1 97.5 70 LEU B N 1
ATOM 4808 C CA . LEU B 1 70 ? -22.188 -19.828 -19.172 1 97.5 70 LEU B CA 1
ATOM 4809 C C . LEU B 1 70 ? -22.266 -18.828 -20.312 1 97.5 70 LEU B C 1
ATOM 4811 O O . LEU B 1 70 ? -22.453 -17.641 -20.094 1 97.5 70 LEU B O 1
ATOM 4815 N N . PHE B 1 71 ? -22.109 -19.266 -21.531 1 97.12 71 PHE B N 1
ATOM 4816 C CA . PHE B 1 71 ? -22.109 -18.406 -22.703 1 97.12 71 PHE B CA 1
ATOM 4817 C C . PHE B 1 71 ? -23.453 -17.688 -22.828 1 97.12 71 PHE B C 1
ATOM 4819 O O . PHE B 1 71 ? -23.5 -16.516 -23.25 1 97.12 71 PHE B O 1
ATOM 4826 N N . GLN B 1 72 ? -24.516 -18.359 -22.422 1 96 72 GLN B N 1
ATOM 4827 C CA . GLN B 1 72 ? -25.875 -17.828 -22.391 1 96 72 GLN B CA 1
ATOM 4828 C C . GLN B 1 72 ? -26.625 -18.312 -21.156 1 96 72 GLN B C 1
ATOM 4830 O O . GLN B 1 72 ? -26.312 -19.359 -20.609 1 96 72 GLN B O 1
ATOM 4835 N N . PRO B 1 73 ? -27.562 -17.453 -20.75 1 95.62 73 PRO B N 1
ATOM 4836 C CA . PRO B 1 73 ? -28.344 -17.891 -19.594 1 95.62 73 PRO B CA 1
ATOM 4837 C C . PRO B 1 73 ? -29.156 -19.156 -19.875 1 95.62 73 PRO B C 1
ATOM 4839 O O . PRO B 1 73 ? -29.531 -19.422 -21.016 1 95.62 73 PRO B O 1
ATOM 4842 N N . GLY B 1 74 ? -29.438 -19.922 -18.828 1 94 74 GLY B N 1
ATOM 4843 C CA . GLY B 1 74 ? -30.109 -21.203 -18.953 1 94 74 GLY B CA 1
ATOM 4844 C C . GLY B 1 74 ? -29.141 -22.375 -18.938 1 94 74 GLY B C 1
ATOM 4845 O O . GLY B 1 74 ? -27.938 -22.188 -19.094 1 94 74 GLY B O 1
ATOM 4846 N N . LEU B 1 75 ? -29.641 -23.578 -18.672 1 93.5 75 LEU B N 1
ATOM 4847 C CA . LEU B 1 75 ? -28.844 -24.797 -18.797 1 93.5 75 LEU B CA 1
ATOM 4848 C C . LEU B 1 75 ? -28.656 -25.172 -20.266 1 93.5 75 LEU B C 1
ATOM 4850 O O . LEU B 1 75 ? -29.609 -25.562 -20.922 1 93.5 75 LEU B O 1
ATOM 4854 N N . GLN B 1 76 ? -27.469 -25.109 -20.766 1 90.56 76 GLN B N 1
ATOM 4855 C CA . GLN B 1 76 ? -27.234 -25.203 -22.203 1 90.56 76 GLN B CA 1
ATOM 4856 C C . GLN B 1 76 ? -26.547 -26.516 -22.562 1 90.56 76 GLN B C 1
ATOM 4858 O O . GLN B 1 76 ? -27.062 -27.281 -23.391 1 90.56 76 GLN B O 1
ATOM 4863 N N . LEU B 1 77 ? -25.422 -26.781 -21.953 1 94.38 77 LEU B N 1
ATOM 4864 C CA . LEU B 1 77 ? -24.547 -27.828 -22.484 1 94.38 77 LEU B CA 1
ATOM 4865 C C . LEU B 1 77 ? -24.391 -28.953 -21.469 1 94.38 77 LEU B C 1
ATOM 4867 O O . LEU B 1 77 ? -24.234 -30.125 -21.844 1 94.38 77 LEU B O 1
ATOM 4871 N N . VAL B 1 78 ? -24.266 -28.516 -20.172 1 94.69 78 VAL B N 1
ATOM 4872 C CA . VAL B 1 78 ? -23.906 -29.531 -19.188 1 94.69 78 VAL B CA 1
ATOM 4873 C C . VAL B 1 78 ? -24.906 -29.5 -18.031 1 94.69 78 VAL B C 1
ATOM 4875 O O . VAL B 1 78 ? -25.547 -28.469 -17.781 1 94.69 78 VAL B O 1
ATOM 4878 N N . GLN B 1 79 ? -25 -30.688 -17.328 1 95.12 79 GLN B N 1
ATOM 4879 C CA . GLN B 1 79 ? -25.828 -30.766 -16.125 1 95.12 79 GLN B CA 1
ATOM 4880 C C . GLN B 1 79 ? -25.156 -30.062 -14.961 1 95.12 79 GLN B C 1
ATOM 4882 O O . GLN B 1 79 ? -23.938 -29.938 -14.914 1 95.12 79 GLN B O 1
ATOM 4887 N N . PRO B 1 80 ? -25.938 -29.594 -14.047 1 95.62 80 PRO B N 1
ATOM 4888 C CA . PRO B 1 80 ? -25.406 -28.828 -12.922 1 95.62 80 PRO B CA 1
ATOM 4889 C C . PRO B 1 80 ? -24.328 -29.578 -12.148 1 95.62 80 PRO B C 1
ATOM 4891 O O . PRO B 1 80 ? -23.328 -28.984 -11.742 1 95.62 80 PRO B O 1
ATOM 4894 N N . GLU B 1 81 ? -24.516 -30.797 -11.969 1 94.31 81 GLU B N 1
ATOM 4895 C CA . GLU B 1 81 ? -23.531 -31.578 -11.227 1 94.31 81 GLU B CA 1
ATOM 4896 C C . GLU B 1 81 ? -22.188 -31.609 -11.961 1 94.31 81 GLU B C 1
ATOM 4898 O O . GLU B 1 81 ? -21.125 -31.484 -11.344 1 94.31 81 GLU B O 1
ATOM 4903 N N . PHE B 1 82 ? -22.25 -31.891 -13.195 1 96.25 82 PHE B N 1
ATOM 4904 C CA . PHE B 1 82 ? -21.031 -31.906 -14 1 96.25 82 PHE B CA 1
ATOM 4905 C C . PHE B 1 82 ? -20.391 -30.531 -14.047 1 96.25 82 PHE B C 1
ATOM 4907 O O . PHE B 1 82 ? -19.156 -30.422 -14.031 1 96.25 82 PHE B O 1
ATOM 4914 N N . PHE B 1 83 ? -21.203 -29.484 -14.102 1 97.25 83 PHE B N 1
ATOM 4915 C CA . PHE B 1 83 ? -20.703 -28.109 -14.016 1 97.25 83 PHE B CA 1
ATOM 4916 C C . PHE B 1 83 ? -19.891 -27.922 -12.75 1 97.25 83 PHE B C 1
ATOM 4918 O O . PHE B 1 83 ? -18.781 -27.359 -12.797 1 97.25 83 PHE B O 1
ATOM 4925 N N . ASN B 1 84 ? -20.391 -28.375 -11.664 1 97.06 84 ASN B N 1
ATOM 4926 C CA . ASN B 1 84 ? -19.688 -28.25 -10.383 1 97.06 84 ASN B CA 1
ATOM 4927 C C . ASN B 1 84 ? -18.406 -29.078 -10.359 1 97.06 84 ASN B C 1
ATOM 4929 O O . ASN B 1 84 ? -17.422 -28.672 -9.742 1 97.06 84 ASN B O 1
ATOM 4933 N N . GLN B 1 85 ? -18.453 -30.25 -11.023 1 97.44 85 GLN B N 1
ATOM 4934 C CA . GLN B 1 85 ? -17.266 -31.062 -11.125 1 97.44 85 GLN B CA 1
ATOM 4935 C C . GLN B 1 85 ? -16.172 -30.344 -11.914 1 97.44 85 GLN B C 1
ATOM 4937 O O . GLN B 1 85 ? -15.008 -30.328 -11.5 1 97.44 85 GLN B O 1
ATOM 4942 N N . MET B 1 86 ? -16.562 -29.766 -12.984 1 97.94 86 MET B N 1
ATOM 4943 C CA . MET B 1 86 ? -15.602 -29.031 -13.82 1 97.94 86 MET B CA 1
ATOM 4944 C C . MET B 1 86 ? -15.023 -27.844 -13.07 1 97.94 86 MET B C 1
ATOM 4946 O O . MET B 1 86 ? -13.828 -27.562 -13.164 1 97.94 86 MET B O 1
ATOM 4950 N N . THR B 1 87 ? -15.883 -27.141 -12.352 1 97.69 87 THR B N 1
ATOM 4951 C CA . THR B 1 87 ? -15.438 -25.984 -11.578 1 97.69 87 THR B CA 1
ATOM 4952 C C . THR B 1 87 ? -14.461 -26.406 -10.484 1 97.69 87 THR B C 1
ATOM 4954 O O . THR B 1 87 ? -13.406 -25.797 -10.312 1 97.69 87 THR B O 1
ATOM 4957 N N . THR B 1 88 ? -14.742 -27.469 -9.805 1 97.81 88 THR B N 1
ATOM 4958 C CA . THR B 1 88 ? -13.906 -27.969 -8.719 1 97.81 88 THR B CA 1
ATOM 4959 C C . THR B 1 88 ? -12.562 -28.469 -9.258 1 97.81 88 THR B C 1
ATOM 4961 O O . THR B 1 88 ? -11.508 -28.062 -8.758 1 97.81 88 THR B O 1
ATOM 4964 N N . MET B 1 89 ? -12.641 -29.266 -10.32 1 98.12 89 MET B N 1
ATOM 4965 C CA . MET B 1 89 ? -11.445 -29.875 -10.891 1 98.12 89 MET B CA 1
ATOM 4966 C C . MET B 1 89 ? -10.547 -28.812 -11.516 1 98.12 89 MET B C 1
ATOM 4968 O O . MET B 1 89 ? -9.32 -28.906 -11.438 1 98.12 89 MET B O 1
ATOM 4972 N N . HIS B 1 90 ? -11.148 -27.844 -12.141 1 98.25 90 HIS B N 1
ATOM 4973 C CA . HIS B 1 90 ? -10.375 -26.719 -12.672 1 98.25 90 HIS B CA 1
ATOM 4974 C C . HIS B 1 90 ? -9.531 -26.062 -11.578 1 98.25 90 HIS B C 1
ATOM 4976 O O . HIS B 1 90 ? -8.32 -25.906 -11.742 1 98.25 90 HIS B O 1
ATOM 4982 N N . GLY B 1 91 ? -10.195 -25.734 -10.516 1 97.56 91 GLY B N 1
ATOM 4983 C CA . GLY B 1 91 ? -9.484 -25.078 -9.43 1 97.56 91 GLY B CA 1
ATOM 4984 C C . GLY B 1 91 ? -8.367 -25.922 -8.852 1 97.56 91 GLY B C 1
ATOM 4985 O O . GLY B 1 91 ? -7.238 -25.453 -8.695 1 97.56 91 GLY B O 1
ATOM 4986 N N . LEU B 1 92 ? -8.641 -27.125 -8.578 1 97.75 92 LEU B N 1
ATOM 4987 C CA . LEU B 1 92 ? -7.672 -28.031 -7.965 1 97.75 92 LEU B CA 1
ATOM 4988 C C . LEU B 1 92 ? -6.469 -28.234 -8.875 1 97.75 92 LEU B C 1
ATOM 4990 O O . LEU B 1 92 ? -5.324 -28.156 -8.43 1 97.75 92 LEU B O 1
ATOM 4994 N N . ILE B 1 93 ? -6.742 -28.469 -10.117 1 98.38 93 ILE B N 1
ATOM 4995 C CA . ILE B 1 93 ? -5.68 -28.797 -11.062 1 98.38 93 ILE B CA 1
ATOM 4996 C C . ILE B 1 93 ? -4.832 -27.547 -11.336 1 98.38 93 ILE B C 1
ATOM 4998 O O . ILE B 1 93 ? -3.605 -27.641 -11.422 1 98.38 93 ILE B O 1
ATOM 5002 N N . MET B 1 94 ? -5.457 -26.422 -11.469 1 98.19 94 MET B N 1
ATOM 5003 C CA . MET B 1 94 ? -4.699 -25.203 -11.758 1 98.19 94 MET B CA 1
ATOM 5004 C C . MET B 1 94 ? -3.789 -24.844 -10.586 1 98.19 94 MET B C 1
ATOM 5006 O O . MET B 1 94 ? -2.635 -24.469 -10.789 1 98.19 94 MET B O 1
ATOM 5010 N N . VAL B 1 95 ? -4.285 -24.984 -9.375 1 96.62 95 VAL B N 1
ATOM 5011 C CA . VAL B 1 95 ? -3.527 -24.594 -8.188 1 96.62 95 VAL B CA 1
ATOM 5012 C C . VAL B 1 95 ? -2.43 -25.609 -7.914 1 96.62 95 VAL B C 1
ATOM 5014 O O . VAL B 1 95 ? -1.246 -25.266 -7.879 1 96.62 95 VAL B O 1
ATOM 5017 N N . PHE B 1 96 ? -2.828 -26.906 -7.852 1 97.19 96 PHE B N 1
ATOM 5018 C CA . PHE B 1 96 ? -1.92 -27.922 -7.324 1 97.19 96 PHE B CA 1
ATOM 5019 C C . PHE B 1 96 ? -1.218 -28.656 -8.461 1 97.19 96 PHE B C 1
ATOM 5021 O O . PHE B 1 96 ? -0.167 -29.266 -8.25 1 97.19 96 PHE B O 1
ATOM 5028 N N . GLY B 1 97 ? -1.764 -28.625 -9.633 1 98 97 GLY B N 1
ATOM 5029 C CA . GLY B 1 97 ? -1.215 -29.406 -10.727 1 98 97 GLY B CA 1
ATOM 5030 C C . GLY B 1 97 ? -0.498 -28.562 -11.766 1 98 97 GLY B C 1
ATOM 5031 O O . GLY B 1 97 ? 0.38 -29.047 -12.477 1 98 97 GLY B O 1
ATOM 5032 N N . ALA B 1 98 ? -0.83 -27.312 -11.859 1 98.38 98 ALA B N 1
ATOM 5033 C CA . ALA B 1 98 ? -0.244 -26.5 -12.914 1 98.38 98 ALA B CA 1
ATOM 5034 C C . ALA B 1 98 ? 0.696 -25.438 -12.328 1 98.38 98 ALA B C 1
ATOM 5036 O O . ALA B 1 98 ? 1.913 -25.516 -12.516 1 98.38 98 ALA B O 1
ATOM 5037 N N . ILE B 1 99 ? 0.215 -24.562 -11.461 1 98.31 99 ILE B N 1
ATOM 5038 C CA . ILE B 1 99 ? 0.973 -23.406 -11.008 1 98.31 99 ILE B CA 1
ATOM 5039 C C . ILE B 1 99 ? 2.1 -23.859 -10.078 1 98.31 99 ILE B C 1
ATOM 5041 O O . ILE B 1 99 ? 3.264 -23.516 -10.297 1 98.31 99 ILE B O 1
ATOM 5045 N N . MET B 1 100 ? 1.798 -24.609 -9.078 1 97.88 100 MET B N 1
ATOM 5046 C CA . MET B 1 100 ? 2.797 -25 -8.086 1 97.88 100 MET B CA 1
ATOM 5047 C C . MET B 1 100 ? 3.914 -25.812 -8.727 1 97.88 100 MET B C 1
ATOM 5049 O O . MET B 1 100 ? 5.094 -25.469 -8.586 1 97.88 100 MET B O 1
ATOM 5053 N N . PRO B 1 101 ? 3.564 -26.812 -9.508 1 98.25 101 PRO B N 1
ATOM 5054 C CA . PRO B 1 101 ? 4.648 -27.578 -10.125 1 98.25 101 PRO B CA 1
ATOM 5055 C C . PRO B 1 101 ? 5.461 -26.766 -11.125 1 98.25 101 PRO B C 1
ATOM 5057 O O . PRO B 1 101 ? 6.652 -27.016 -11.312 1 98.25 101 PRO B O 1
ATOM 5060 N N . ALA B 1 102 ? 4.824 -25.828 -11.766 1 98.69 102 ALA B N 1
ATOM 5061 C CA . ALA B 1 102 ? 5.586 -24.953 -12.656 1 98.69 102 ALA B CA 1
ATOM 5062 C C . ALA B 1 102 ? 6.68 -24.203 -11.891 1 98.69 102 ALA B C 1
ATOM 5064 O O . ALA B 1 102 ? 7.824 -24.141 -12.344 1 98.69 102 ALA B O 1
ATOM 5065 N N . PHE B 1 103 ? 6.344 -23.703 -10.766 1 98.69 103 PHE B N 1
ATOM 5066 C CA . PHE B 1 103 ? 7.324 -23 -9.953 1 98.69 103 PHE B CA 1
ATOM 5067 C C . PHE B 1 103 ? 8.406 -23.953 -9.461 1 98.69 103 PHE B C 1
ATOM 5069 O O . PHE B 1 103 ? 9.586 -23.594 -9.422 1 98.69 103 PHE B O 1
ATOM 5076 N N . VAL B 1 104 ? 8.055 -25.141 -9.109 1 98.5 104 VAL B N 1
ATOM 5077 C CA . VAL B 1 104 ? 9.031 -26.109 -8.633 1 98.5 104 VAL B CA 1
ATOM 5078 C C . VAL B 1 104 ? 9.969 -26.5 -9.773 1 98.5 104 VAL B C 1
ATOM 5080 O O . VAL B 1 104 ? 11.18 -26.672 -9.562 1 98.5 104 VAL B O 1
ATOM 5083 N N . GLY B 1 105 ? 9.367 -26.672 -10.922 1 98.5 105 GLY B N 1
ATOM 5084 C CA . GLY B 1 105 ? 10.195 -26.953 -12.078 1 98.5 105 GLY B CA 1
ATOM 5085 C C . GLY B 1 105 ? 11.211 -25.859 -12.367 1 98.5 105 GLY B C 1
ATOM 5086 O O . GLY B 1 105 ? 12.375 -26.141 -12.656 1 98.5 105 GLY B O 1
ATOM 5087 N N . LEU B 1 106 ? 10.766 -24.656 -12.25 1 98.75 106 LEU B N 1
ATOM 5088 C CA . LEU B 1 106 ? 11.672 -23.531 -12.445 1 98.75 106 LEU B CA 1
ATOM 5089 C C . LEU B 1 106 ? 12.75 -23.5 -11.367 1 98.75 106 LEU B C 1
ATOM 5091 O O . LEU B 1 106 ? 13.906 -23.172 -11.648 1 98.75 106 LEU B O 1
ATOM 5095 N N . ALA B 1 107 ? 12.352 -23.828 -10.18 1 98.62 107 ALA B N 1
ATOM 5096 C CA . ALA B 1 107 ? 13.328 -23.875 -9.094 1 98.62 107 ALA B CA 1
ATOM 5097 C C . ALA B 1 107 ? 14.391 -24.953 -9.352 1 98.62 107 ALA B C 1
ATOM 5099 O O . ALA B 1 107 ? 15.586 -24.719 -9.156 1 98.62 107 ALA B O 1
ATOM 5100 N N . ASN B 1 108 ? 13.961 -26.109 -9.789 1 98.5 108 ASN B N 1
ATOM 5101 C CA . ASN B 1 108 ? 14.898 -27.188 -10.094 1 98.5 108 ASN B CA 1
ATOM 5102 C C . ASN B 1 108 ? 15.875 -26.781 -11.195 1 98.5 108 ASN B C 1
ATOM 5104 O O . ASN B 1 108 ? 17.062 -27.078 -11.117 1 98.5 108 ASN B O 1
ATOM 5108 N N . TRP B 1 109 ? 15.383 -26.094 -12.172 1 98.06 109 TRP B N 1
ATOM 5109 C CA . TRP B 1 109 ? 16.219 -25.672 -13.289 1 98.06 109 TRP B CA 1
ATOM 5110 C C . TRP B 1 109 ? 17.203 -24.578 -12.859 1 98.06 109 TRP B C 1
ATOM 5112 O O . TRP B 1 109 ? 18.391 -24.641 -13.18 1 98.06 109 TRP B O 1
ATOM 5122 N N . MET B 1 110 ? 16.656 -23.609 -12.078 1 98.38 110 MET B N 1
ATOM 5123 C CA . MET B 1 110 ? 17.375 -22.344 -12.055 1 98.38 110 MET B CA 1
ATOM 5124 C C . MET B 1 110 ? 18.109 -22.156 -10.734 1 98.38 110 MET B C 1
ATOM 5126 O O . MET B 1 110 ? 19.172 -21.516 -10.688 1 98.38 110 MET B O 1
ATOM 5130 N N . VAL B 1 111 ? 17.625 -22.688 -9.641 1 98.56 111 VAL B N 1
ATOM 5131 C CA . VAL B 1 111 ? 18.219 -22.422 -8.328 1 98.56 111 VAL B CA 1
ATOM 5132 C C . VAL B 1 111 ? 19.656 -22.891 -8.297 1 98.56 111 VAL B C 1
ATOM 5134 O O . VAL B 1 111 ? 20.578 -22.125 -7.988 1 98.56 111 VAL B O 1
ATOM 5137 N N . PRO B 1 112 ? 20.016 -24.156 -8.688 1 98.12 112 PRO B N 1
ATOM 5138 C CA . PRO B 1 112 ? 21.422 -24.562 -8.68 1 98.12 112 PRO B CA 1
ATOM 5139 C C . PRO B 1 112 ? 22.281 -23.719 -9.609 1 98.12 112 PRO B C 1
ATOM 5141 O O . PRO B 1 112 ? 23.406 -23.344 -9.25 1 98.12 112 PRO B O 1
ATOM 5144 N N . LEU B 1 113 ? 21.734 -23.375 -10.727 1 97.94 113 LEU B N 1
ATOM 5145 C CA . LEU B 1 113 ? 22.484 -22.562 -11.688 1 97.94 113 LEU B CA 1
ATOM 5146 C C . LEU B 1 113 ? 22.766 -21.172 -11.133 1 97.94 113 LEU B C 1
ATOM 5148 O O . LEU B 1 113 ? 23.812 -20.578 -11.43 1 97.94 113 LEU B O 1
ATOM 5152 N N . GLN B 1 114 ? 21.859 -20.672 -10.383 1 98.06 114 GLN B N 1
ATOM 5153 C CA . GLN B 1 114 ? 21.953 -19.281 -9.914 1 98.06 114 GLN B CA 1
ATOM 5154 C C . GLN B 1 114 ? 22.844 -19.188 -8.672 1 98.06 114 GLN B C 1
ATOM 5156 O O . GLN B 1 114 ? 23.359 -18.109 -8.359 1 98.06 114 GLN B O 1
ATOM 5161 N N . ILE B 1 115 ? 23.016 -20.297 -7.992 1 98 115 ILE B N 1
ATOM 5162 C CA . ILE B 1 115 ? 23.812 -20.203 -6.773 1 98 115 ILE B CA 1
ATOM 5163 C C . ILE B 1 115 ? 25.141 -20.938 -6.977 1 98 115 ILE B C 1
ATOM 5165 O O . ILE B 1 115 ? 25.922 -21.078 -6.039 1 98 115 ILE B O 1
ATOM 5169 N N . GLY B 1 116 ? 25.391 -21.5 -8.148 1 97.31 116 GLY B N 1
ATOM 5170 C CA . GLY B 1 116 ? 26.656 -22.125 -8.484 1 97.31 116 GLY B CA 1
ATOM 5171 C C . GLY B 1 116 ? 26.781 -23.547 -7.961 1 97.31 116 GLY B C 1
ATOM 5172 O O . GLY B 1 116 ? 27.875 -24.016 -7.68 1 97.31 116 GLY B O 1
ATOM 5173 N N . ALA B 1 117 ? 25.656 -24.188 -7.762 1 97.31 117 ALA B N 1
ATOM 5174 C CA . ALA B 1 117 ? 25.625 -25.562 -7.293 1 97.31 117 ALA B CA 1
ATOM 5175 C C . ALA B 1 117 ? 25.625 -26.547 -8.461 1 97.31 117 ALA B C 1
ATOM 5177 O O . ALA B 1 117 ? 25.078 -26.234 -9.531 1 97.31 117 ALA B O 1
ATOM 5178 N N . PRO B 1 118 ? 26.219 -27.703 -8.258 1 95.88 118 PRO B N 1
ATOM 5179 C CA . PRO B 1 118 ? 26.234 -28.688 -9.352 1 95.88 118 PRO B CA 1
ATOM 5180 C C . PRO B 1 118 ? 24.875 -29.359 -9.555 1 95.88 118 PRO B C 1
ATOM 5182 O O . PRO B 1 118 ? 24.578 -29.828 -10.648 1 95.88 118 PRO B O 1
ATOM 5185 N N . ASP B 1 119 ? 24.141 -29.469 -8.445 1 96.62 119 ASP B N 1
ATOM 5186 C CA . ASP B 1 119 ? 22.828 -30.109 -8.453 1 96.62 119 ASP B CA 1
ATOM 5187 C C . ASP B 1 119 ? 22.031 -29.734 -7.207 1 96.62 119 ASP B C 1
ATOM 5189 O O . ASP B 1 119 ? 22.5 -28.953 -6.375 1 96.62 119 ASP B O 1
ATOM 5193 N N . MET B 1 120 ? 20.797 -30.234 -7.156 1 97.44 120 MET B N 1
ATOM 5194 C CA . MET B 1 120 ? 20.062 -30.156 -5.898 1 97.44 120 MET B CA 1
ATOM 5195 C C . MET B 1 120 ? 20.719 -31 -4.824 1 97.44 120 MET B C 1
ATOM 5197 O O . MET B 1 120 ? 21.406 -31.969 -5.133 1 97.44 120 MET B O 1
ATOM 5201 N N . ALA B 1 121 ? 20.516 -30.688 -3.629 1 97.62 121 ALA B N 1
ATOM 5202 C CA . ALA B 1 121 ? 21.203 -31.312 -2.504 1 97.62 121 ALA B CA 1
ATOM 5203 C C . ALA B 1 121 ? 20.797 -32.781 -2.367 1 97.62 121 ALA B C 1
ATOM 5205 O O . ALA B 1 121 ? 21.609 -33.625 -1.949 1 97.62 121 ALA B O 1
ATOM 5206 N N . LEU B 1 122 ? 19.547 -33.094 -2.623 1 97.56 122 LEU B N 1
ATOM 5207 C CA . LEU B 1 122 ? 19.031 -34.438 -2.484 1 97.56 122 LEU B CA 1
ATOM 5208 C C . LEU B 1 122 ? 18.422 -34.938 -3.795 1 97.56 122 LEU B C 1
ATOM 5210 O O . LEU B 1 122 ? 17.188 -35 -3.932 1 97.56 122 LEU B O 1
ATOM 5214 N N . PRO B 1 123 ? 19.203 -35.406 -4.66 1 95.75 123 PRO B N 1
ATOM 5215 C CA . PRO B 1 123 ? 18.766 -35.719 -6.023 1 95.75 123 PRO B CA 1
ATOM 5216 C C . PRO B 1 123 ? 17.75 -36.844 -6.074 1 95.75 123 PRO B C 1
ATOM 5218 O O . PRO B 1 123 ? 16.797 -36.781 -6.848 1 95.75 123 PRO B O 1
ATOM 5221 N N . ARG B 1 124 ? 17.922 -37.875 -5.289 1 96.19 124 ARG B N 1
ATOM 5222 C CA . ARG B 1 124 ? 16.984 -39 -5.293 1 96.19 124 ARG B CA 1
ATOM 5223 C C . ARG B 1 124 ? 15.633 -38.594 -4.73 1 96.19 124 ARG B C 1
ATOM 5225 O O . ARG B 1 124 ? 14.594 -39.031 -5.227 1 96.19 124 ARG B O 1
ATOM 5232 N N . LEU B 1 125 ? 15.711 -37.844 -3.732 1 97 125 LEU B N 1
ATOM 5233 C CA . LEU B 1 125 ? 14.477 -37.312 -3.16 1 97 125 LEU B CA 1
ATOM 5234 C C . LEU B 1 125 ? 13.742 -36.438 -4.164 1 97 125 LEU B C 1
ATOM 5236 O O . LEU B 1 125 ? 12.516 -36.406 -4.207 1 97 125 LEU B O 1
ATOM 5240 N N . ASN B 1 126 ? 14.57 -35.719 -4.887 1 97.44 126 ASN B N 1
ATOM 5241 C CA . ASN B 1 126 ? 14.008 -34.875 -5.922 1 97.44 126 ASN B CA 1
ATOM 5242 C C . ASN B 1 126 ? 13.227 -35.656 -6.961 1 97.44 126 ASN B C 1
ATOM 5244 O O . ASN B 1 126 ? 12.117 -35.281 -7.34 1 97.44 126 ASN B O 1
ATOM 5248 N N . ASN B 1 127 ? 13.797 -36.688 -7.383 1 97.69 127 ASN B N 1
ATOM 5249 C CA . ASN B 1 127 ? 13.141 -37.562 -8.344 1 97.69 127 ASN B CA 1
ATOM 5250 C C . ASN B 1 127 ? 11.859 -38.188 -7.766 1 97.69 127 ASN B C 1
ATOM 5252 O O . ASN B 1 127 ? 10.828 -38.219 -8.438 1 97.69 127 ASN B O 1
ATOM 5256 N N . PHE B 1 128 ? 11.953 -38.656 -6.602 1 97.69 128 PHE B N 1
ATOM 5257 C CA . PHE B 1 128 ? 10.805 -39.25 -5.934 1 97.69 128 PHE B CA 1
ATOM 5258 C C . PHE B 1 128 ? 9.68 -38.219 -5.773 1 97.69 128 PHE B C 1
ATOM 5260 O O . PHE B 1 128 ? 8.516 -38.562 -6.004 1 97.69 128 PHE B O 1
ATOM 5267 N N . SER B 1 129 ? 10.07 -37.062 -5.387 1 98.06 129 SER B N 1
ATOM 5268 C CA . SER B 1 129 ? 9.094 -35.969 -5.227 1 98.06 129 SER B CA 1
ATOM 5269 C C . SER B 1 129 ? 8.32 -35.75 -6.516 1 98.06 129 SER B C 1
ATOM 5271 O O . SER B 1 129 ? 7.102 -35.562 -6.492 1 98.06 129 SER B O 1
ATOM 5273 N N . PHE B 1 130 ? 8.992 -35.75 -7.633 1 98 130 PHE B N 1
ATOM 5274 C CA . PHE B 1 130 ? 8.312 -35.5 -8.898 1 98 130 PHE B CA 1
ATOM 5275 C C . PHE B 1 130 ? 7.332 -36.625 -9.211 1 98 130 PHE B C 1
ATOM 5277 O O . PHE B 1 130 ? 6.188 -36.375 -9.578 1 98 130 PHE B O 1
ATOM 5284 N N . TRP B 1 131 ? 7.73 -37.812 -9.07 1 98 131 TRP B N 1
ATOM 5285 C CA . TRP B 1 131 ? 6.938 -38.938 -9.555 1 98 131 TRP B CA 1
ATOM 5286 C C . TRP B 1 131 ? 5.695 -39.156 -8.688 1 98 131 TRP B C 1
ATOM 5288 O O . TRP B 1 131 ? 4.742 -39.812 -9.109 1 98 131 TRP B O 1
ATOM 5298 N N . LEU B 1 132 ? 5.68 -38.562 -7.535 1 98.38 132 LEU B N 1
ATOM 5299 C CA . LEU B 1 132 ? 4.465 -38.594 -6.73 1 98.38 132 LEU B CA 1
ATOM 5300 C C . LEU B 1 132 ? 3.359 -37.781 -7.395 1 98.38 132 LEU B C 1
ATOM 5302 O O . LEU B 1 132 ? 2.174 -38.062 -7.227 1 98.38 132 LEU B O 1
ATOM 5306 N N . LEU B 1 133 ? 3.703 -36.781 -8.211 1 98.25 133 LEU B N 1
ATOM 5307 C CA . LEU B 1 133 ? 2.723 -35.875 -8.773 1 98.25 133 LEU B CA 1
ATOM 5308 C C . LEU B 1 133 ? 1.917 -36.531 -9.875 1 98.25 133 LEU B C 1
ATOM 5310 O O . LEU B 1 133 ? 0.686 -36.469 -9.883 1 98.25 133 LEU B O 1
ATOM 5314 N N . PRO B 1 134 ? 2.588 -37.219 -10.852 1 98.12 134 PRO B N 1
ATOM 5315 C CA . PRO B 1 134 ? 1.787 -37.906 -11.859 1 98.12 134 PRO B CA 1
ATOM 5316 C C . PRO B 1 134 ? 0.834 -38.938 -11.258 1 98.12 134 PRO B C 1
ATOM 5318 O O . PRO B 1 134 ? -0.303 -39.062 -11.719 1 98.12 134 PRO B O 1
ATOM 5321 N N . VAL B 1 135 ? 1.279 -39.594 -10.242 1 98.25 135 VAL B N 1
ATOM 5322 C CA . VAL B 1 135 ? 0.424 -40.562 -9.586 1 98.25 135 VAL B CA 1
ATOM 5323 C C . VAL B 1 135 ? -0.752 -39.875 -8.914 1 98.25 135 VAL B C 1
ATOM 5325 O O . VAL B 1 135 ? -1.9 -40.281 -9.055 1 98.25 135 VAL B O 1
ATOM 5328 N N . ALA B 1 136 ? -0.445 -38.812 -8.219 1 98.69 136 ALA B N 1
ATOM 5329 C CA . ALA B 1 136 ? -1.471 -38.062 -7.508 1 98.69 136 ALA B CA 1
ATOM 5330 C C . ALA B 1 136 ? -2.535 -37.531 -8.477 1 98.69 136 ALA B C 1
ATOM 5332 O O . ALA B 1 136 ? -3.734 -37.688 -8.219 1 98.69 136 ALA B O 1
ATOM 5333 N N . PHE B 1 137 ? -2.16 -37.062 -9.609 1 98.69 137 PHE B N 1
ATOM 5334 C CA . PHE B 1 137 ? -3.125 -36.375 -10.469 1 98.69 137 PHE B CA 1
ATOM 5335 C C . PHE B 1 137 ? -3.795 -37.375 -11.414 1 98.69 137 PHE B C 1
ATOM 5337 O O . PHE B 1 137 ? -4.879 -37.094 -11.938 1 98.69 137 PHE B O 1
ATOM 5344 N N . LEU B 1 138 ? -3.127 -38.5 -11.641 1 98.31 138 LEU B N 1
ATOM 5345 C CA . LEU B 1 138 ? -3.857 -39.594 -12.305 1 98.31 138 LEU B CA 1
ATOM 5346 C C . LEU B 1 138 ? -4.992 -40.094 -11.43 1 98.31 138 LEU B C 1
ATOM 5348 O O . LEU B 1 138 ? -6.078 -40.406 -11.922 1 98.31 138 LEU B O 1
ATOM 5352 N N . LEU B 1 139 ? -4.656 -40.188 -10.188 1 98.12 139 LEU B N 1
ATOM 5353 C CA . LEU B 1 139 ? -5.684 -40.594 -9.227 1 98.12 139 LEU B CA 1
ATOM 5354 C C . LEU B 1 139 ? -6.824 -39.562 -9.203 1 98.12 139 LEU B C 1
ATOM 5356 O O . LEU B 1 139 ? -7.996 -39.938 -9.227 1 98.12 139 LEU B O 1
ATOM 5360 N N . LEU B 1 140 ? -6.527 -38.344 -9.125 1 98.56 140 LEU B N 1
ATOM 5361 C CA . LEU B 1 140 ? -7.535 -37.281 -9.109 1 98.56 140 LEU B CA 1
ATOM 5362 C C . LEU B 1 140 ? -8.398 -37.312 -10.367 1 98.56 140 LEU B C 1
ATOM 5364 O O . LEU B 1 140 ? -9.625 -37.281 -10.281 1 98.56 140 LEU B O 1
ATOM 5368 N N . LEU B 1 141 ? -7.777 -37.406 -11.531 1 98.56 141 LEU B N 1
ATOM 5369 C CA . LEU B 1 141 ? -8.5 -37.406 -12.797 1 98.56 141 LEU B CA 1
ATOM 5370 C C . LEU B 1 141 ? -9.352 -38.656 -12.945 1 98.56 141 LEU B C 1
ATOM 5372 O O . LEU B 1 141 ? -10.43 -38.625 -13.547 1 98.56 141 LEU B O 1
ATOM 5376 N N . SER B 1 142 ? -8.969 -39.781 -12.352 1 98.12 142 SER B N 1
ATOM 5377 C CA . SER B 1 142 ? -9.711 -41.031 -12.445 1 98.12 142 SER B CA 1
ATOM 5378 C C . SER B 1 142 ? -11.055 -40.938 -11.727 1 98.12 142 SER B C 1
ATOM 5380 O O . SER B 1 142 ? -11.969 -41.719 -12.008 1 98.12 142 SER B O 1
ATOM 5382 N N . THR B 1 143 ? -11.102 -40.031 -10.781 1 98 143 THR B N 1
ATOM 5383 C CA . THR B 1 143 ? -12.352 -39.875 -10.055 1 98 143 THR B CA 1
ATOM 5384 C C . THR B 1 143 ? -13.484 -39.5 -11 1 98 143 THR B C 1
ATOM 5386 O O . THR B 1 143 ? -14.648 -39.812 -10.742 1 98 143 THR B O 1
ATOM 5389 N N . LEU B 1 144 ? -13.203 -38.812 -12.078 1 97.56 144 LEU B N 1
ATOM 5390 C CA . LEU B 1 144 ? -14.211 -38.406 -13.047 1 97.56 144 LEU B CA 1
ATOM 5391 C C . LEU B 1 144 ? -14.867 -39.594 -13.711 1 97.56 144 LEU B C 1
ATOM 5393 O O . LEU B 1 144 ? -15.984 -39.5 -14.227 1 97.56 144 LEU B O 1
ATOM 5397 N N . LEU B 1 145 ? -14.234 -40.719 -13.68 1 96.88 145 LEU B N 1
ATOM 5398 C CA . LEU B 1 145 ? -14.711 -41.906 -14.352 1 96.88 145 LEU B CA 1
ATOM 5399 C C . LEU B 1 145 ? -15.375 -42.875 -13.359 1 96.88 145 LEU B C 1
ATOM 5401 O O . LEU B 1 145 ? -15.828 -43.938 -13.734 1 96.88 145 LEU B O 1
ATOM 5405 N N . MET B 1 146 ? -15.523 -42.469 -12.18 1 95.81 146 MET B N 1
ATOM 5406 C CA . MET B 1 146 ? -16.109 -43.312 -11.133 1 95.81 146 MET B CA 1
ATOM 5407 C C . MET B 1 146 ? -17.594 -43 -10.953 1 95.81 146 MET B C 1
ATOM 5409 O O . MET B 1 146 ? -18.062 -41.938 -11.414 1 95.81 146 MET B O 1
ATOM 5413 N N . PRO B 1 147 ? -18.266 -44 -10.305 1 93 147 PRO B N 1
ATOM 5414 C CA . PRO B 1 147 ? -19.672 -43.719 -10.047 1 93 147 PRO B CA 1
ATOM 5415 C C . PRO B 1 147 ? -19.875 -42.469 -9.195 1 93 147 PRO B C 1
ATOM 5417 O O . PRO B 1 147 ? -19.203 -42.281 -8.18 1 93 147 PRO B O 1
ATOM 5420 N N . GLY B 1 148 ? -20.719 -41.656 -9.656 1 91.88 148 GLY B N 1
ATOM 5421 C CA . GLY B 1 148 ? -20.984 -40.406 -8.945 1 91.88 148 GLY B CA 1
ATOM 5422 C C . GLY B 1 148 ? -20.109 -39.25 -9.422 1 91.88 148 GLY B C 1
ATOM 5423 O O . GLY B 1 148 ? -20.344 -38.094 -9.039 1 91.88 148 GLY B O 1
ATOM 5424 N N . GLY B 1 149 ? -19.109 -39.625 -10.219 1 95.19 149 GLY B N 1
ATOM 5425 C CA . GLY B 1 149 ? -18.281 -38.594 -10.82 1 95.19 149 GLY B CA 1
ATOM 5426 C C . GLY B 1 149 ? -17.188 -38.062 -9.898 1 95.19 149 GLY B C 1
ATOM 5427 O O . GLY B 1 149 ? -16.906 -38.688 -8.867 1 95.19 149 GLY B O 1
ATOM 5428 N N . GLY B 1 150 ? -16.531 -36.969 -10.289 1 96.75 150 GLY B N 1
ATOM 5429 C CA . GLY B 1 150 ? -15.43 -36.406 -9.539 1 96.75 150 GLY B CA 1
ATOM 5430 C C . GLY B 1 150 ? -15.883 -35.438 -8.461 1 96.75 150 GLY B C 1
ATOM 5431 O O . GLY B 1 150 ? -17.078 -35.25 -8.242 1 96.75 150 GLY B O 1
ATOM 5432 N N . PRO B 1 151 ? -14.93 -34.906 -7.711 1 97.12 151 PRO B N 1
ATOM 5433 C CA . PRO B 1 151 ? -15.266 -33.875 -6.719 1 97.12 151 PRO B CA 1
ATOM 5434 C C . PRO B 1 151 ? -16.078 -32.75 -7.309 1 97.12 151 PRO B C 1
ATOM 5436 O O . PRO B 1 151 ? -15.797 -32.281 -8.414 1 97.12 151 PRO B O 1
ATOM 5439 N N . ASN B 1 152 ? -17.125 -32.312 -6.609 1 97.06 152 ASN B N 1
ATOM 5440 C CA . ASN B 1 152 ? -18.047 -31.297 -7.113 1 97.06 152 ASN B CA 1
ATOM 5441 C C . ASN B 1 152 ? -18.344 -30.25 -6.055 1 97.06 152 ASN B C 1
ATOM 5443 O O . ASN B 1 152 ? -19.422 -29.641 -6.059 1 97.06 152 ASN B O 1
ATOM 5447 N N . PHE B 1 153 ? -17.484 -30.047 -5.109 1 96.06 153 PHE B N 1
ATOM 5448 C CA . PHE B 1 153 ? -17.766 -29.219 -3.943 1 96.06 153 PHE B CA 1
ATOM 5449 C C . PHE B 1 153 ? -16.875 -27.984 -3.934 1 96.06 153 PHE B C 1
ATOM 5451 O O . PHE B 1 153 ? -16.734 -27.312 -2.9 1 96.06 153 PHE B O 1
ATOM 5458 N N . GLY B 1 154 ? -16.203 -27.594 -5 1 94.62 154 GLY B N 1
ATOM 5459 C CA . GLY B 1 154 ? -15.305 -26.453 -5.059 1 94.62 154 GLY B CA 1
ATOM 5460 C C . GLY B 1 154 ? -13.883 -26.781 -4.645 1 94.62 154 GLY B C 1
ATOM 5461 O O . GLY B 1 154 ? -13.648 -27.766 -3.945 1 94.62 154 GLY B O 1
ATOM 5462 N N . TRP B 1 155 ? -12.977 -25.891 -4.961 1 93.88 155 TRP B N 1
ATOM 5463 C CA . TRP B 1 155 ? -11.57 -26.188 -4.711 1 93.88 155 TRP B CA 1
ATOM 5464 C C . TRP B 1 155 ? -11.234 -26 -3.234 1 93.88 155 TRP B C 1
ATOM 5466 O O . TRP B 1 155 ? -10.188 -26.469 -2.768 1 93.88 155 TRP B O 1
ATOM 5476 N N . THR B 1 156 ? -12.109 -25.328 -2.471 1 93.69 156 THR B N 1
ATOM 5477 C CA . THR B 1 156 ? -11.898 -25.156 -1.037 1 93.69 156 THR B CA 1
ATOM 5478 C C . THR B 1 156 ? -12.414 -26.375 -0.271 1 93.69 156 THR B C 1
ATOM 5480 O O . THR B 1 156 ? -12.094 -26.547 0.908 1 93.69 156 THR B O 1
ATOM 5483 N N . PHE B 1 157 ? -13.297 -27.234 -0.902 1 95.38 157 PHE B N 1
ATOM 5484 C CA . PHE B 1 157 ? -13.875 -28.484 -0.402 1 95.38 157 PHE B CA 1
ATOM 5485 C C . PHE B 1 157 ? -14.359 -28.312 1.031 1 95.38 157 PHE B C 1
ATOM 5487 O O . PHE B 1 157 ? -14.008 -29.109 1.91 1 95.38 157 PHE B O 1
ATOM 5494 N N . TYR B 1 158 ? -15.227 -27.391 1.185 1 94.25 158 TYR B N 1
ATOM 5495 C CA . TYR B 1 158 ? -15.828 -27.125 2.486 1 94.25 158 TYR B CA 1
ATOM 5496 C C . TYR B 1 158 ? -16.75 -28.266 2.902 1 94.25 158 TYR B C 1
ATOM 5498 O O . TYR B 1 158 ? -17.484 -28.812 2.078 1 94.25 158 TYR B O 1
ATOM 5506 N N . ALA B 1 159 ? -16.688 -28.625 4.18 1 94.56 159 ALA B N 1
ATOM 5507 C CA . ALA B 1 159 ? -17.734 -29.438 4.785 1 94.56 159 ALA B CA 1
ATOM 5508 C C . ALA B 1 159 ? -19 -28.625 5.047 1 94.56 159 ALA B C 1
ATOM 5510 O O . ALA B 1 159 ? -18.922 -27.422 5.328 1 94.56 159 ALA B O 1
ATOM 5511 N N . PRO B 1 160 ? -20.109 -29.203 4.781 1 93.94 160 PRO B N 1
ATOM 5512 C CA . PRO B 1 160 ? -20.422 -30.625 4.617 1 93.94 160 PRO B CA 1
ATOM 5513 C C . PRO B 1 160 ? -20.516 -31.047 3.15 1 93.94 160 PRO B C 1
ATOM 5515 O O . PRO B 1 160 ? -20.75 -32.219 2.854 1 93.94 160 PRO B O 1
ATOM 5518 N N . LEU B 1 161 ? -20.312 -30.109 2.277 1 93.69 161 LEU B N 1
ATOM 5519 C CA . LEU B 1 161 ? -20.406 -30.453 0.862 1 93.69 161 LEU B CA 1
ATOM 5520 C C . LEU B 1 161 ? -19.391 -31.531 0.5 1 93.69 161 LEU B C 1
ATOM 5522 O O . LEU B 1 161 ? -19.672 -32.406 -0.33 1 93.69 161 LEU B O 1
ATOM 5526 N N . SER B 1 162 ? -18.281 -31.547 1.167 1 96 162 SER B N 1
ATOM 5527 C CA . SER B 1 162 ? -17.188 -32.438 0.834 1 96 162 SER B CA 1
ATOM 5528 C C . SER B 1 162 ? -17.219 -33.688 1.7 1 96 162 SER B C 1
ATOM 5530 O O . SER B 1 162 ? -16.422 -34.625 1.495 1 96 162 SER B O 1
ATOM 5532 N N . THR B 1 163 ? -18.094 -33.688 2.625 1 95.25 163 THR B N 1
ATOM 5533 C CA . THR B 1 163 ? -18.172 -34.844 3.498 1 95.25 163 THR B CA 1
ATOM 5534 C C . THR B 1 163 ? -19.516 -35.562 3.369 1 95.25 163 THR B C 1
ATOM 5536 O O . THR B 1 163 ? -19.656 -36.5 2.604 1 95.25 163 THR B O 1
ATOM 5539 N N . THR B 1 164 ? -20.609 -34.875 3.793 1 92.19 164 THR B N 1
ATOM 5540 C CA . THR B 1 164 ? -21.953 -35.469 3.859 1 92.19 164 THR B CA 1
ATOM 5541 C C . THR B 1 164 ? -22.547 -35.625 2.463 1 92.19 164 THR B C 1
ATOM 5543 O O . THR B 1 164 ? -23.203 -36.625 2.166 1 92.19 164 THR B O 1
ATOM 5546 N N . TYR B 1 165 ? -22.297 -34.688 1.641 1 91.56 165 TYR B N 1
ATOM 5547 C CA . TYR B 1 165 ? -22.969 -34.656 0.344 1 91.56 165 TYR B CA 1
ATOM 5548 C C . TYR B 1 165 ? -21.984 -34.969 -0.781 1 91.56 165 TYR B C 1
ATOM 5550 O O . TYR B 1 165 ? -22.312 -34.781 -1.959 1 91.56 165 TYR B O 1
ATOM 5558 N N . ALA B 1 166 ? -20.859 -35.438 -0.396 1 93.5 166 ALA B N 1
ATOM 5559 C CA . ALA B 1 166 ? -19.797 -35.625 -1.371 1 93.5 166 ALA B CA 1
ATOM 5560 C C . ALA B 1 166 ? -20 -36.938 -2.148 1 93.5 166 ALA B C 1
ATOM 5562 O O . ALA B 1 166 ? -20.562 -37.906 -1.619 1 93.5 166 ALA B O 1
ATOM 5563 N N . PRO B 1 167 ? -19.531 -36.938 -3.418 1 95.12 167 PRO B N 1
ATOM 5564 C CA . PRO B 1 167 ? -19.562 -38.219 -4.148 1 95.12 167 PRO B CA 1
ATOM 5565 C C . PRO B 1 167 ? -18.609 -39.25 -3.553 1 95.12 167 PRO B C 1
ATOM 5567 O O . PRO B 1 167 ? -17.625 -38.906 -2.893 1 95.12 167 PRO B O 1
ATOM 5570 N N . PRO B 1 168 ? -18.828 -40.5 -3.871 1 93.06 168 PRO B N 1
ATOM 5571 C CA . PRO B 1 168 ? -18.016 -41.562 -3.299 1 93.06 168 PRO B CA 1
ATOM 5572 C C . PRO B 1 168 ? -16.547 -41.469 -3.721 1 93.06 168 PRO B C 1
ATOM 5574 O O . PRO B 1 168 ? -15.672 -42 -3.025 1 93.06 168 PRO B O 1
ATOM 5577 N N . SER B 1 169 ? -16.266 -40.812 -4.75 1 95.5 169 SER B N 1
ATOM 5578 C CA . SER B 1 169 ? -14.914 -40.719 -5.266 1 95.5 169 SER B CA 1
ATOM 5579 C C . SER B 1 169 ? -14.062 -39.781 -4.41 1 95.5 169 SER B C 1
ATOM 5581 O O . SER B 1 169 ? -12.859 -39.656 -4.629 1 95.5 169 SER B O 1
ATOM 5583 N N . THR B 1 170 ? -14.586 -39.156 -3.387 1 96.88 170 THR B N 1
ATOM 5584 C CA . THR B 1 170 ? -13.93 -38.125 -2.58 1 96.88 170 THR B CA 1
ATOM 5585 C C . THR B 1 170 ? -12.734 -38.719 -1.831 1 96.88 170 THR B C 1
ATOM 5587 O O . THR B 1 170 ? -11.727 -38.031 -1.628 1 96.88 170 THR B O 1
ATOM 5590 N N . SER B 1 171 ? -12.742 -39.938 -1.459 1 96.56 171 SER B N 1
ATOM 5591 C CA . SER B 1 171 ? -11.625 -40.562 -0.771 1 96.56 171 SER B CA 1
ATOM 5592 C C . SER B 1 171 ? -10.383 -40.594 -1.657 1 96.56 171 SER B C 1
ATOM 5594 O O . SER B 1 171 ? -9.258 -40.469 -1.169 1 96.56 171 SER B O 1
ATOM 5596 N N . PHE B 1 172 ? -10.625 -40.781 -2.926 1 97.19 172 PHE B N 1
ATOM 5597 C CA . PHE B 1 172 ? -9.508 -40.781 -3.865 1 97.19 172 PHE B CA 1
ATOM 5598 C C . PHE B 1 172 ? -8.953 -39.375 -4.059 1 97.19 172 PHE B C 1
ATOM 5600 O O . PHE B 1 172 ? -7.746 -39.188 -4.238 1 97.19 172 PHE B O 1
ATOM 5607 N N . PHE B 1 173 ? -9.891 -38.438 -4.066 1 97.44 173 PHE B N 1
ATOM 5608 C CA . PHE B 1 173 ? -9.469 -37.031 -4.039 1 97.44 173 PHE B CA 1
ATOM 5609 C C . PHE B 1 173 ? -8.562 -36.781 -2.846 1 97.44 173 PHE B C 1
ATOM 5611 O O . PHE B 1 173 ? -7.504 -36.156 -2.99 1 97.44 173 PHE B O 1
ATOM 5618 N N . ILE B 1 174 ? -8.938 -37.219 -1.681 1 98.19 174 ILE B N 1
ATOM 5619 C CA . ILE B 1 174 ? -8.188 -37 -0.448 1 98.19 174 ILE B CA 1
ATOM 5620 C C . ILE B 1 174 ? -6.809 -37.656 -0.575 1 98.19 174 ILE B C 1
ATOM 5622 O O . ILE B 1 174 ? -5.793 -37.031 -0.241 1 98.19 174 ILE B O 1
ATOM 5626 N N . LEU B 1 175 ? -6.758 -38.844 -1.09 1 97.81 175 LEU B N 1
ATOM 5627 C CA . LEU B 1 175 ? -5.48 -39.531 -1.268 1 97.81 175 LEU B CA 1
ATOM 5628 C C . LEU B 1 175 ? -4.602 -38.781 -2.27 1 97.81 175 LEU B C 1
ATOM 5630 O O . LEU B 1 175 ? -3.385 -38.688 -2.082 1 97.81 175 LEU B O 1
ATOM 5634 N N . SER B 1 176 ? -5.195 -38.344 -3.314 1 98.38 176 SER B N 1
ATOM 5635 C CA . SER B 1 176 ? -4.473 -37.562 -4.309 1 98.38 176 SER B CA 1
ATOM 5636 C C . SER B 1 176 ? -3.799 -36.344 -3.676 1 98.38 176 SER B C 1
ATOM 5638 O O . SER B 1 176 ? -2.617 -36.094 -3.918 1 98.38 176 SER B O 1
ATOM 5640 N N . LEU B 1 177 ? -4.488 -35.656 -2.832 1 97.94 177 LEU B N 1
ATOM 5641 C CA . LEU B 1 177 ? -3.959 -34.438 -2.217 1 97.94 177 LEU B CA 1
ATOM 5642 C C . LEU B 1 177 ? -2.875 -34.781 -1.2 1 97.94 177 LEU B C 1
ATOM 5644 O O . LEU B 1 177 ? -1.918 -34.031 -1.033 1 97.94 177 LEU B O 1
ATOM 5648 N N . HIS B 1 178 ? -3.037 -35.875 -0.52 1 98.19 178 HIS B N 1
ATOM 5649 C CA . HIS B 1 178 ? -1.976 -36.312 0.381 1 98.19 178 HIS B CA 1
ATOM 5650 C C . HIS B 1 178 ? -0.677 -36.562 -0.379 1 98.19 178 HIS B C 1
ATOM 5652 O O . HIS B 1 178 ? 0.394 -36.125 0.058 1 98.19 178 HIS B O 1
ATOM 5658 N N . LEU B 1 179 ? -0.797 -37.25 -1.508 1 98.31 179 LEU B N 1
ATOM 5659 C CA . LEU B 1 179 ? 0.385 -37.531 -2.314 1 98.31 179 LEU B CA 1
ATOM 5660 C C . LEU B 1 179 ? 1.007 -36.25 -2.84 1 98.31 179 LEU B C 1
ATOM 5662 O O . LEU B 1 179 ? 2.227 -36.062 -2.787 1 98.31 179 LEU B O 1
ATOM 5666 N N . ALA B 1 180 ? 0.194 -35.375 -3.326 1 98.19 180 ALA B N 1
ATOM 5667 C CA . ALA B 1 180 ? 0.68 -34.062 -3.814 1 98.19 180 ALA B CA 1
ATOM 5668 C C . ALA B 1 180 ? 1.334 -33.281 -2.691 1 98.19 180 ALA B C 1
ATOM 5670 O O . ALA B 1 180 ? 2.34 -32.594 -2.908 1 98.19 180 ALA B O 1
ATOM 5671 N N . GLY B 1 181 ? 0.725 -33.344 -1.478 1 97.62 181 GLY B N 1
ATOM 5672 C CA . GLY B 1 181 ? 1.288 -32.656 -0.323 1 97.62 181 GLY B CA 1
ATOM 5673 C C . GLY B 1 181 ? 2.66 -33.156 0.066 1 97.62 181 GLY B C 1
ATOM 5674 O O . GLY B 1 181 ? 3.559 -32.375 0.382 1 97.62 181 GLY B O 1
ATOM 5675 N N . ILE B 1 182 ? 2.812 -34.469 0.026 1 97.81 182 ILE B N 1
ATOM 5676 C CA . ILE B 1 182 ? 4.105 -35.062 0.33 1 97.81 182 ILE B CA 1
ATOM 5677 C C . ILE B 1 182 ? 5.141 -34.625 -0.692 1 97.81 182 ILE B C 1
ATOM 5679 O O . ILE B 1 182 ? 6.27 -34.281 -0.33 1 97.81 182 ILE B O 1
ATOM 5683 N N . SER B 1 183 ? 4.723 -34.625 -1.934 1 98.25 183 SER B N 1
ATOM 5684 C CA . SER B 1 183 ? 5.602 -34.156 -2.992 1 98.25 183 SER B CA 1
ATOM 5685 C C . SER B 1 183 ? 6.078 -32.719 -2.707 1 98.25 183 SER B C 1
ATOM 5687 O O . SER B 1 183 ? 7.273 -32.438 -2.814 1 98.25 183 SER B O 1
ATOM 5689 N N . SER B 1 184 ? 5.18 -31.859 -2.295 1 97.19 184 SER B N 1
ATOM 5690 C CA . SER B 1 184 ? 5.488 -30.453 -2.035 1 97.19 184 SER B CA 1
ATOM 5691 C C . SER B 1 184 ? 6.438 -30.312 -0.852 1 97.19 184 SER B C 1
ATOM 5693 O O . SER B 1 184 ? 7.367 -29.5 -0.893 1 97.19 184 SER B O 1
ATOM 5695 N N . ILE B 1 185 ? 6.219 -31.047 0.21 1 97.62 185 ILE B N 1
ATOM 5696 C CA . ILE B 1 185 ? 7.055 -30.969 1.403 1 97.62 185 ILE B CA 1
ATOM 5697 C C . ILE B 1 185 ? 8.469 -31.438 1.07 1 97.62 185 ILE B C 1
ATOM 5699 O O . ILE B 1 185 ? 9.445 -30.781 1.436 1 97.62 185 ILE B O 1
ATOM 5703 N N . LEU B 1 186 ? 8.57 -32.594 0.35 1 97.88 186 LEU B N 1
ATOM 5704 C CA . LEU B 1 186 ? 9.875 -33.125 -0.026 1 97.88 186 LEU B CA 1
ATOM 5705 C C . LEU B 1 186 ? 10.625 -32.125 -0.928 1 97.88 186 LEU B C 1
ATOM 5707 O O . LEU B 1 186 ? 11.828 -31.922 -0.757 1 97.88 186 LEU B O 1
ATOM 5711 N N . GLY B 1 187 ? 9.914 -31.609 -1.88 1 97.56 187 GLY B N 1
ATOM 5712 C CA . GLY B 1 187 ? 10.516 -30.594 -2.73 1 97.56 187 GLY B CA 1
ATOM 5713 C C . GLY B 1 187 ? 11.016 -29.391 -1.959 1 97.56 187 GLY B C 1
ATOM 5714 O O . GLY B 1 187 ? 12.109 -28.891 -2.217 1 97.56 187 GLY B O 1
ATOM 5715 N N . ALA B 1 188 ? 10.227 -28.938 -1.004 1 98.31 188 ALA B N 1
ATOM 5716 C CA . ALA B 1 188 ? 10.578 -27.781 -0.198 1 98.31 188 ALA B CA 1
ATOM 5717 C C . ALA B 1 188 ? 11.828 -28.047 0.636 1 98.31 188 ALA B C 1
ATOM 5719 O O . ALA B 1 188 ? 12.719 -27.203 0.721 1 98.31 188 ALA B O 1
ATOM 5720 N N . ILE B 1 189 ? 11.898 -29.172 1.23 1 98.12 189 ILE B N 1
ATOM 5721 C CA . ILE B 1 189 ? 13.055 -29.562 2.027 1 98.12 189 ILE B CA 1
ATOM 5722 C C . ILE B 1 189 ? 14.305 -29.562 1.152 1 98.12 189 ILE B C 1
ATOM 5724 O O . ILE B 1 189 ? 15.352 -29.047 1.556 1 98.12 189 ILE B O 1
ATOM 5728 N N . ASN B 1 190 ? 14.18 -30.078 -0.029 1 98.62 190 ASN B N 1
ATOM 5729 C CA . ASN B 1 190 ? 15.312 -30.156 -0.948 1 98.62 190 ASN B CA 1
ATOM 5730 C C . ASN B 1 190 ? 15.781 -28.766 -1.366 1 98.62 190 ASN B C 1
ATOM 5732 O O . ASN B 1 190 ? 16.984 -28.516 -1.474 1 98.62 190 ASN B O 1
ATOM 5736 N N . ILE B 1 191 ? 14.883 -27.906 -1.605 1 98.5 191 ILE B N 1
ATOM 5737 C CA . ILE B 1 191 ? 15.211 -26.547 -2.01 1 98.5 191 ILE B CA 1
ATOM 5738 C C . ILE B 1 191 ? 15.93 -25.828 -0.87 1 98.5 191 ILE B C 1
ATOM 5740 O O . ILE B 1 191 ? 16.953 -25.172 -1.088 1 98.5 191 ILE B O 1
ATOM 5744 N N . ILE B 1 192 ? 15.414 -25.953 0.365 1 98.56 192 ILE B N 1
ATOM 5745 C CA . ILE B 1 192 ? 16.031 -25.344 1.53 1 98.56 192 ILE B CA 1
ATOM 5746 C C . ILE B 1 192 ? 17.453 -25.891 1.708 1 98.56 192 ILE B C 1
ATOM 5748 O O . ILE B 1 192 ? 18.406 -25.125 1.864 1 98.56 192 ILE B O 1
ATOM 5752 N N . ALA B 1 193 ? 17.594 -27.188 1.619 1 98.62 193 ALA B N 1
ATOM 5753 C CA . ALA B 1 193 ? 18.906 -27.828 1.771 1 98.62 193 ALA B CA 1
ATOM 5754 C C . ALA B 1 193 ? 19.875 -27.344 0.695 1 98.62 193 ALA B C 1
ATOM 5756 O O . ALA B 1 193 ? 21.047 -27.125 0.973 1 98.62 193 ALA B O 1
ATOM 5757 N N . THR B 1 194 ? 19.406 -27.219 -0.49 1 98.56 194 THR B N 1
ATOM 5758 C CA . THR B 1 194 ? 20.25 -26.797 -1.606 1 98.56 194 THR B CA 1
ATOM 5759 C C . THR B 1 194 ? 20.719 -25.359 -1.405 1 98.56 194 THR B C 1
ATOM 5761 O O . THR B 1 194 ? 21.922 -25.078 -1.482 1 98.56 194 THR B O 1
ATOM 5764 N N . ILE B 1 195 ? 19.828 -24.438 -1.091 1 98.62 195 ILE B N 1
ATOM 5765 C CA . ILE B 1 195 ? 20.156 -23.016 -0.999 1 98.62 195 ILE B CA 1
ATOM 5766 C C . ILE B 1 195 ? 21.062 -22.766 0.204 1 98.62 195 ILE B C 1
ATOM 5768 O O . ILE B 1 195 ? 22.016 -22 0.118 1 98.62 195 ILE B O 1
ATOM 5772 N N . LEU B 1 196 ? 20.797 -23.422 1.296 1 98.25 196 LEU B N 1
ATOM 5773 C CA . LEU B 1 196 ? 21.516 -23.109 2.525 1 98.25 196 LEU B CA 1
ATOM 5774 C C . LEU B 1 196 ? 22.859 -23.828 2.553 1 98.25 196 LEU B C 1
ATOM 5776 O O . LEU B 1 196 ? 23.797 -23.344 3.197 1 98.25 196 LEU B O 1
ATOM 5780 N N . ASN B 1 197 ? 23.078 -24.922 1.751 1 97.5 197 ASN B N 1
ATOM 5781 C CA . ASN B 1 197 ? 24.281 -25.719 1.926 1 97.5 197 ASN B CA 1
ATOM 5782 C C . ASN B 1 197 ? 25.156 -25.703 0.674 1 97.5 197 ASN B C 1
ATOM 5784 O O . ASN B 1 197 ? 26.344 -26.031 0.731 1 97.5 197 ASN B O 1
ATOM 5788 N N . LEU B 1 198 ? 24.609 -25.266 -0.489 1 97.56 198 LEU B N 1
ATOM 5789 C CA . LEU B 1 198 ? 25.375 -25.516 -1.706 1 97.56 198 LEU B CA 1
ATOM 5790 C C . LEU B 1 198 ? 25.672 -24.219 -2.438 1 97.56 198 LEU B C 1
ATOM 5792 O O . LEU B 1 198 ? 26.031 -24.234 -3.617 1 97.56 198 LEU B O 1
ATOM 5796 N N . ARG B 1 199 ? 25.438 -23.062 -1.837 1 97.25 199 ARG B N 1
ATOM 5797 C CA . ARG B 1 199 ? 25.797 -21.797 -2.465 1 97.25 199 ARG B CA 1
ATOM 5798 C C . ARG B 1 199 ? 27.297 -21.734 -2.768 1 97.25 199 ARG B C 1
ATOM 5800 O O . ARG B 1 199 ? 28.109 -22.234 -1.99 1 97.25 199 ARG B O 1
ATOM 5807 N N . ALA B 1 200 ? 27.594 -21.094 -3.85 1 96.81 200 ALA B N 1
ATOM 5808 C CA . ALA B 1 200 ? 29 -20.922 -4.223 1 96.81 200 ALA B CA 1
ATOM 5809 C C . ALA B 1 200 ? 29.781 -20.25 -3.098 1 96.81 200 ALA B C 1
ATOM 5811 O O . ALA B 1 200 ? 29.25 -19.406 -2.375 1 96.81 200 ALA B O 1
ATOM 5812 N N . PRO B 1 201 ? 31.078 -20.688 -2.967 1 94.69 201 PRO B N 1
ATOM 5813 C CA . PRO B 1 201 ? 31.891 -20.031 -1.949 1 94.69 201 PRO B CA 1
ATOM 5814 C C . PRO B 1 201 ? 31.922 -18.516 -2.096 1 94.69 201 PRO B C 1
ATOM 5816 O O . PRO B 1 201 ? 32.094 -18 -3.205 1 94.69 201 PRO B O 1
ATOM 5819 N N . GLY B 1 202 ? 31.625 -17.906 -1.017 1 94 202 GLY B N 1
ATOM 5820 C CA . GLY B 1 202 ? 31.656 -16.453 -1.03 1 94 202 GLY B CA 1
ATOM 5821 C C . GLY B 1 202 ? 30.297 -15.82 -1.192 1 94 202 GLY B C 1
ATOM 5822 O O . GLY B 1 202 ? 30.109 -14.633 -0.918 1 94 202 GLY B O 1
ATOM 5823 N N . MET B 1 203 ? 29.312 -16.578 -1.644 1 96.19 203 MET B N 1
ATOM 5824 C CA . MET B 1 203 ? 27.969 -16.031 -1.849 1 96.19 203 MET B CA 1
ATOM 5825 C C . MET B 1 203 ? 27.203 -15.969 -0.534 1 96.19 203 MET B C 1
ATOM 5827 O O . MET B 1 203 ? 26.797 -17 0.003 1 96.19 203 MET B O 1
ATOM 5831 N N . ARG B 1 204 ? 27 -14.797 0.017 1 95.75 204 ARG B N 1
ATOM 5832 C CA . ARG B 1 204 ? 26.172 -14.586 1.208 1 95.75 204 ARG B CA 1
ATOM 5833 C C . ARG B 1 204 ? 24.688 -14.602 0.861 1 95.75 204 ARG B C 1
ATOM 5835 O O . ARG B 1 204 ? 24.328 -14.5 -0.31 1 95.75 204 ARG B O 1
ATOM 5842 N N . LEU B 1 205 ? 23.781 -14.734 1.811 1 96.88 205 LEU B N 1
ATOM 5843 C CA . LEU B 1 205 ? 22.344 -14.766 1.596 1 96.88 205 LEU B CA 1
ATOM 5844 C C . LEU B 1 205 ? 21.875 -13.508 0.868 1 96.88 205 LEU B C 1
ATOM 5846 O O . LEU B 1 205 ? 21.031 -13.586 -0.031 1 96.88 205 LEU B O 1
ATOM 5850 N N . MET B 1 206 ? 22.438 -12.352 1.185 1 95.06 206 MET B N 1
ATOM 5851 C CA . MET B 1 206 ? 21.984 -11.094 0.614 1 95.06 206 MET B CA 1
ATOM 5852 C C . MET B 1 206 ? 22.641 -10.828 -0.731 1 95.06 206 MET B C 1
ATOM 5854 O O . MET B 1 206 ? 22.469 -9.766 -1.322 1 95.06 206 MET B O 1
ATOM 5858 N N . ASP B 1 207 ? 23.422 -11.82 -1.254 1 95.69 207 ASP B N 1
ATOM 5859 C CA . ASP B 1 207 ? 24 -11.727 -2.588 1 95.69 207 ASP B CA 1
ATOM 5860 C C . ASP B 1 207 ? 23.234 -12.586 -3.586 1 95.69 207 ASP B C 1
ATOM 5862 O O . ASP B 1 207 ? 23.484 -12.531 -4.789 1 95.69 207 ASP B O 1
ATOM 5866 N N . MET B 1 208 ? 22.312 -13.375 -3.07 1 97.38 208 MET B N 1
ATOM 5867 C CA . MET B 1 208 ? 21.547 -14.281 -3.918 1 97.38 208 MET B CA 1
ATOM 5868 C C . MET B 1 208 ? 20.594 -13.516 -4.836 1 97.38 208 MET B C 1
ATOM 5870 O O . MET B 1 208 ? 20.109 -12.445 -4.465 1 97.38 208 MET B O 1
ATOM 5874 N N . PRO B 1 209 ? 20.359 -14.078 -6.027 1 97 209 PRO B N 1
ATOM 5875 C CA . PRO B 1 209 ? 19.266 -13.5 -6.809 1 97 209 PRO B CA 1
ATOM 5876 C C . PRO B 1 209 ? 17.922 -13.555 -6.078 1 97 209 PRO B C 1
ATOM 5878 O O . PRO B 1 209 ? 17.719 -14.445 -5.25 1 97 209 PRO B O 1
ATOM 5881 N N . LEU B 1 210 ? 17.109 -12.625 -6.395 1 98 210 LEU B N 1
ATOM 5882 C CA . LEU B 1 210 ? 15.828 -12.547 -5.688 1 98 210 LEU B CA 1
ATOM 5883 C C . LEU B 1 210 ? 15.008 -13.805 -5.918 1 98 210 LEU B C 1
ATOM 5885 O O . LEU B 1 210 ? 14.242 -14.227 -5.039 1 98 210 LEU B O 1
ATOM 5889 N N . PHE B 1 211 ? 15.109 -14.422 -7.113 1 98.5 211 PHE B N 1
ATOM 5890 C CA . PHE B 1 211 ? 14.367 -15.648 -7.367 1 98.5 211 PHE B CA 1
ATOM 5891 C C . PHE B 1 211 ? 14.727 -16.719 -6.336 1 98.5 211 PHE B C 1
ATOM 5893 O O . PHE B 1 211 ? 13.852 -17.422 -5.84 1 98.5 211 PHE B O 1
ATOM 5900 N N . VAL B 1 212 ? 15.961 -16.797 -5.977 1 98.75 212 VAL B N 1
ATOM 5901 C CA . VAL B 1 212 ? 16.422 -17.781 -4.996 1 98.75 212 VAL B CA 1
ATOM 5902 C C . VAL B 1 212 ? 15.891 -17.422 -3.611 1 98.75 212 VAL B C 1
ATOM 5904 O O . VAL B 1 212 ? 15.414 -18.281 -2.879 1 98.75 212 VAL B O 1
ATOM 5907 N N . TRP B 1 213 ? 15.883 -16.141 -3.279 1 98.44 213 TRP B N 1
ATOM 5908 C CA . TRP B 1 213 ? 15.344 -15.703 -1.998 1 98.44 213 TRP B CA 1
ATOM 5909 C C . TRP B 1 213 ? 13.859 -16.031 -1.886 1 98.44 213 TRP B C 1
ATOM 5911 O O . TRP B 1 213 ? 13.406 -16.531 -0.852 1 98.44 213 TRP B O 1
ATOM 5921 N N . THR B 1 214 ? 13.125 -15.688 -2.914 1 98.69 214 THR B N 1
ATOM 5922 C CA . THR B 1 214 ? 11.688 -15.922 -2.869 1 98.69 214 THR B CA 1
ATOM 5923 C C . THR B 1 214 ? 11.375 -17.406 -2.742 1 98.69 214 THR B C 1
ATOM 5925 O O . THR B 1 214 ? 10.422 -17.797 -2.07 1 98.69 214 THR B O 1
ATOM 5928 N N . TRP B 1 215 ? 12.203 -18.234 -3.283 1 98.62 215 TRP B N 1
ATOM 5929 C CA . TRP B 1 215 ? 11.992 -19.672 -3.152 1 98.62 215 TRP B CA 1
ATOM 5930 C C . TRP B 1 215 ? 12.359 -20.156 -1.753 1 98.62 215 TRP B C 1
ATOM 5932 O O . TRP B 1 215 ? 11.727 -21.062 -1.216 1 98.62 215 TRP B O 1
ATOM 5942 N N . LEU B 1 216 ? 13.422 -19.609 -1.221 1 98.75 216 LEU B N 1
ATOM 5943 C CA . LEU B 1 216 ? 13.758 -19.984 0.147 1 98.75 216 LEU B CA 1
ATOM 5944 C C . LEU B 1 216 ? 12.586 -19.719 1.09 1 98.75 216 LEU B C 1
ATOM 5946 O O . LEU B 1 216 ? 12.203 -20.594 1.874 1 98.75 216 LEU B O 1
ATOM 5950 N N . ILE B 1 217 ? 12.008 -18.562 0.926 1 98.62 217 ILE B N 1
ATOM 5951 C CA . ILE B 1 217 ? 10.875 -18.172 1.754 1 98.62 217 ILE B CA 1
ATOM 5952 C C . ILE B 1 217 ? 9.672 -19.062 1.438 1 98.62 217 ILE B C 1
ATOM 5954 O O . ILE B 1 217 ? 9 -19.547 2.348 1 98.62 217 ILE B O 1
ATOM 5958 N N . THR B 1 218 ? 9.414 -19.328 0.189 1 98.44 218 THR B N 1
ATOM 5959 C CA . THR B 1 218 ? 8.312 -20.172 -0.246 1 98.44 218 THR B CA 1
ATOM 5960 C C . THR B 1 218 ? 8.445 -21.578 0.324 1 98.44 218 THR B C 1
ATOM 5962 O O . THR B 1 218 ? 7.465 -22.172 0.776 1 98.44 218 THR B O 1
ATOM 5965 N N . ALA B 1 219 ? 9.656 -22.062 0.307 1 98.56 219 ALA B N 1
ATOM 5966 C CA . ALA B 1 219 ? 9.891 -23.422 0.799 1 98.56 219 ALA B CA 1
ATOM 5967 C C . ALA B 1 219 ? 9.594 -23.516 2.293 1 98.56 219 ALA B C 1
ATOM 5969 O O . ALA B 1 219 ? 9.008 -24.5 2.75 1 98.56 219 ALA B O 1
ATOM 5970 N N . PHE B 1 220 ? 9.922 -22.547 3.01 1 98.12 220 PHE B N 1
ATOM 5971 C CA . PHE B 1 220 ? 9.602 -22.547 4.434 1 98.12 220 PHE B CA 1
ATOM 5972 C C . PHE B 1 220 ? 8.094 -22.469 4.652 1 98.12 220 PHE B C 1
ATOM 5974 O O . PHE B 1 220 ? 7.562 -23.109 5.559 1 98.12 220 PHE B O 1
ATOM 5981 N N . LEU B 1 221 ? 7.465 -21.688 3.854 1 97.94 221 LEU B N 1
ATOM 5982 C CA . LEU B 1 221 ? 6.012 -21.594 3.947 1 97.94 221 LEU B CA 1
ATOM 5983 C C . LEU B 1 221 ? 5.359 -22.953 3.674 1 97.94 221 LEU B C 1
ATOM 5985 O O . LEU B 1 221 ? 4.422 -23.344 4.371 1 97.94 221 LEU B O 1
ATOM 5989 N N . LEU B 1 222 ? 5.879 -23.641 2.684 1 97.69 222 LEU B N 1
ATOM 5990 C CA . LEU B 1 222 ? 5.336 -24.953 2.311 1 97.69 222 LEU B CA 1
ATOM 5991 C C . LEU B 1 222 ? 5.441 -25.938 3.469 1 97.69 222 LEU B C 1
ATOM 5993 O O . LEU B 1 222 ? 4.477 -26.625 3.791 1 97.69 222 LEU B O 1
ATOM 5997 N N . ILE B 1 223 ? 6.531 -25.922 4.105 1 97.25 223 ILE B N 1
ATOM 5998 C CA . ILE B 1 223 ? 6.746 -26.844 5.211 1 97.25 223 ILE B CA 1
ATOM 5999 C C . ILE B 1 223 ? 5.82 -26.484 6.371 1 97.25 223 ILE B C 1
ATOM 6001 O O . ILE B 1 223 ? 5.312 -27.375 7.066 1 97.25 223 ILE B O 1
ATOM 6005 N N . ALA B 1 224 ? 5.547 -25.25 6.5 1 97 224 ALA B N 1
ATOM 6006 C CA . ALA B 1 224 ? 4.766 -24.781 7.641 1 97 224 ALA B CA 1
ATOM 6007 C C . ALA B 1 224 ? 3.281 -25.078 7.449 1 97 224 ALA B C 1
ATOM 6009 O O . ALA B 1 224 ? 2.584 -25.422 8.406 1 97 224 ALA B O 1
ATOM 6010 N N . VAL B 1 225 ? 2.805 -25.047 6.215 1 96.69 225 VAL B N 1
ATOM 6011 C CA . VAL B 1 225 ? 1.351 -25 6.098 1 96.69 225 VAL B CA 1
ATOM 6012 C C . VAL B 1 225 ? 0.834 -26.312 5.527 1 96.69 225 VAL B C 1
ATOM 6014 O O . VAL B 1 225 ? -0.326 -26.688 5.734 1 96.69 225 VAL B O 1
ATOM 6017 N N . MET B 1 226 ? 1.65 -27.109 4.871 1 96.5 226 MET B N 1
ATOM 6018 C CA . MET B 1 226 ? 1.175 -28.328 4.227 1 96.5 226 MET B CA 1
ATOM 6019 C C . MET B 1 226 ? 0.667 -29.328 5.258 1 96.5 226 MET B C 1
ATOM 6021 O O . MET B 1 226 ? -0.345 -30 5.035 1 96.5 226 MET B O 1
ATOM 6025 N N . PRO B 1 227 ? 1.292 -29.406 6.43 1 95.38 227 PRO B N 1
ATOM 6026 C CA . PRO B 1 227 ? 0.765 -30.312 7.445 1 95.38 227 PRO B CA 1
ATOM 6027 C C . PRO B 1 227 ? -0.633 -29.922 7.922 1 95.38 227 PRO B C 1
ATOM 6029 O O . PRO B 1 227 ? -1.423 -30.797 8.305 1 95.38 227 PRO B O 1
ATOM 6032 N N . VAL B 1 228 ? -0.931 -28.656 7.875 1 96.69 228 VAL B N 1
ATOM 6033 C CA . VAL B 1 228 ? -2.264 -28.203 8.266 1 96.69 228 VAL B CA 1
ATOM 6034 C C . VAL B 1 228 ? -3.297 -28.734 7.273 1 96.69 228 VAL B C 1
ATOM 6036 O O . VAL B 1 228 ? -4.348 -29.25 7.672 1 96.69 228 VAL B O 1
ATOM 6039 N N . LEU B 1 229 ? -2.998 -28.625 5.996 1 96.94 229 LEU B N 1
ATOM 6040 C CA . LEU B 1 229 ? -3.891 -29.188 4.984 1 96.94 229 LEU B CA 1
ATOM 6041 C C . LEU B 1 229 ? -4.031 -30.688 5.16 1 96.94 229 LEU B C 1
ATOM 6043 O O . LEU B 1 229 ? -5.133 -31.234 5.062 1 96.94 229 LEU B O 1
ATOM 6047 N N . ALA B 1 230 ? -2.908 -31.375 5.426 1 97.62 230 ALA B N 1
ATOM 6048 C CA . ALA B 1 230 ? -2.932 -32.812 5.641 1 97.62 230 ALA B CA 1
ATOM 6049 C C . ALA B 1 230 ? -3.848 -33.188 6.805 1 97.62 230 ALA B C 1
ATOM 6051 O O . ALA B 1 230 ? -4.57 -34.188 6.746 1 97.62 230 ALA B O 1
ATOM 6052 N N . GLY B 1 231 ? -3.789 -32.375 7.82 1 97.44 231 GLY B N 1
ATOM 6053 C CA . GLY B 1 231 ? -4.652 -32.594 8.969 1 97.44 231 GLY B CA 1
ATOM 6054 C C . GLY B 1 231 ? -6.129 -32.469 8.641 1 97.44 231 GLY B C 1
ATOM 6055 O O . GLY B 1 231 ? -6.93 -33.312 9.031 1 97.44 231 GLY B O 1
ATOM 6056 N N . VAL B 1 232 ? -6.465 -31.5 7.906 1 97.06 232 VAL B N 1
ATOM 6057 C CA . VAL B 1 232 ? -7.859 -31.234 7.578 1 97.06 232 VAL B CA 1
ATOM 6058 C C . VAL B 1 232 ? -8.414 -32.344 6.699 1 97.06 232 VAL B C 1
ATOM 6060 O O . VAL B 1 232 ? -9.516 -32.844 6.93 1 97.06 232 VAL B O 1
ATOM 6063 N N . ILE B 1 233 ? -7.715 -32.75 5.688 1 97.19 233 ILE B N 1
ATOM 6064 C CA . ILE B 1 233 ? -8.234 -33.75 4.762 1 97.19 233 ILE B CA 1
ATOM 6065 C C . ILE B 1 233 ? -8.234 -35.125 5.434 1 97.19 233 ILE B C 1
ATOM 6067 O O . ILE B 1 233 ? -9.047 -36 5.094 1 97.19 233 ILE B O 1
ATOM 6071 N N . THR B 1 234 ? -7.328 -35.344 6.406 1 97.94 234 THR B N 1
ATOM 6072 C CA . THR B 1 234 ? -7.406 -36.562 7.207 1 97.94 234 THR B CA 1
ATOM 6073 C C . THR B 1 234 ? -8.68 -36.562 8.039 1 97.94 234 THR B C 1
ATOM 6075 O O . THR B 1 234 ? -9.359 -37.594 8.125 1 97.94 234 THR B O 1
ATOM 6078 N N . MET B 1 235 ? -8.969 -35.438 8.648 1 97.81 235 MET B N 1
ATOM 6079 C CA . MET B 1 235 ? -10.211 -35.344 9.398 1 97.81 235 MET B CA 1
ATOM 6080 C C . MET B 1 235 ? -11.414 -35.562 8.492 1 97.81 235 MET B C 1
ATOM 6082 O O . MET B 1 235 ? -12.391 -36.219 8.891 1 97.81 235 MET B O 1
ATOM 6086 N N . MET B 1 236 ? -11.336 -35.062 7.312 1 97.12 236 MET B N 1
ATOM 6087 C CA . MET B 1 236 ? -12.375 -35.281 6.312 1 97.12 236 MET B CA 1
ATOM 6088 C C . MET B 1 236 ? -12.531 -36.781 6 1 97.12 236 MET B C 1
ATOM 6090 O O . MET B 1 236 ? -13.648 -37.281 5.953 1 97.12 236 MET B O 1
ATOM 6094 N N . LEU B 1 237 ? -11.438 -37.469 5.789 1 97.12 237 LEU B N 1
ATOM 6095 C CA . LEU B 1 237 ? -11.43 -38.906 5.508 1 97.12 237 LEU B CA 1
ATOM 6096 C C . LEU B 1 237 ? -12.086 -39.688 6.645 1 97.12 237 LEU B C 1
ATOM 6098 O O . LEU B 1 237 ? -12.852 -40.625 6.402 1 97.12 237 LEU B O 1
ATOM 6102 N N . MET B 1 238 ? -11.773 -39.281 7.852 1 97.19 238 MET B N 1
ATOM 6103 C CA . MET B 1 238 ? -12.328 -39.938 9.031 1 97.19 238 MET B CA 1
ATOM 6104 C C . MET B 1 238 ? -13.836 -39.719 9.117 1 97.19 238 MET B C 1
ATOM 6106 O O . MET B 1 238 ? -14.586 -40.656 9.43 1 97.19 238 MET B O 1
ATOM 6110 N N . ASP B 1 239 ? -14.305 -38.531 8.867 1 96.94 239 ASP B N 1
ATOM 6111 C CA . ASP B 1 239 ? -15.727 -38.219 8.898 1 96.94 239 ASP B CA 1
ATOM 6112 C C . ASP B 1 239 ? -16.484 -39.031 7.84 1 96.94 239 ASP B C 1
ATOM 6114 O O . ASP B 1 239 ? -17.641 -39.406 8.062 1 96.94 239 ASP B O 1
ATOM 6118 N N . ILE B 1 240 ? -15.867 -39.25 6.699 1 95.94 240 ILE B N 1
ATOM 6119 C CA . ILE B 1 240 ? -16.531 -39.906 5.574 1 95.94 240 ILE B CA 1
ATOM 6120 C C . ILE B 1 240 ? -16.562 -41.406 5.801 1 95.94 240 ILE B C 1
ATOM 6122 O O . ILE B 1 240 ? -17.578 -42.062 5.547 1 95.94 240 ILE B O 1
ATOM 6126 N N . ASN B 1 241 ? -15.477 -41.969 6.363 1 95.44 241 ASN B N 1
ATOM 6127 C CA . ASN B 1 241 ? -15.336 -43.438 6.273 1 95.44 241 ASN B CA 1
ATOM 6128 C C . ASN B 1 241 ? -15.352 -44.062 7.656 1 95.44 241 ASN B C 1
ATOM 6130 O O . ASN B 1 241 ? -15.547 -45.281 7.773 1 95.44 241 ASN B O 1
ATOM 6134 N N . PHE B 1 242 ? -15.172 -43.344 8.727 1 95.94 242 PHE B N 1
ATOM 6135 C CA . PHE B 1 242 ? -14.93 -44.031 9.992 1 95.94 242 PHE B CA 1
ATOM 6136 C C . PHE B 1 242 ? -15.906 -43.562 11.055 1 95.94 242 PHE B C 1
ATOM 6138 O O . PHE B 1 242 ? -15.656 -43.719 12.25 1 95.94 242 PHE B O 1
ATOM 6145 N N . GLY B 1 243 ? -16.922 -42.781 10.727 1 93.38 243 GLY B N 1
ATOM 6146 C CA . GLY B 1 243 ? -18.031 -42.438 11.617 1 93.38 243 GLY B CA 1
ATOM 6147 C C . GLY B 1 243 ? -17.672 -41.344 12.609 1 93.38 243 GLY B C 1
ATOM 6148 O O . GLY B 1 243 ? -18.344 -41.188 13.633 1 93.38 243 GLY B O 1
ATOM 6149 N N . THR B 1 244 ? -16.531 -40.625 12.383 1 95.94 244 THR B N 1
ATOM 6150 C CA . THR B 1 244 ? -16.219 -39.469 13.203 1 95.94 244 THR B CA 1
ATOM 6151 C C . THR B 1 244 ? -17.047 -38.25 12.781 1 95.94 244 THR B C 1
ATOM 6153 O O . THR B 1 244 ? -17.781 -38.312 11.797 1 95.94 244 THR B O 1
ATOM 6156 N N . SER B 1 245 ? -17.062 -37.156 13.68 1 95.94 245 SER B N 1
ATOM 6157 C CA . SER B 1 245 ? -17.875 -36 13.406 1 95.94 245 SER B CA 1
ATOM 6158 C C . SER B 1 245 ? -17.094 -34.719 13.672 1 95.94 245 SER B C 1
ATOM 6160 O O . SER B 1 245 ? -17.562 -33.812 14.375 1 95.94 245 SER B O 1
ATOM 6162 N N . PHE B 1 246 ? -15.977 -34.625 13.047 1 96.88 246 PHE B N 1
ATOM 6163 C CA . PHE B 1 246 ? -15.148 -33.438 13.234 1 96.88 246 PHE B CA 1
ATOM 6164 C C . PHE B 1 246 ? -15.867 -32.188 12.711 1 96.88 246 PHE B C 1
ATOM 6166 O O . PHE B 1 246 ? -15.852 -31.141 13.359 1 96.88 246 PHE B O 1
ATOM 6173 N N . PHE B 1 247 ? -16.562 -32.406 11.531 1 97.12 247 PHE B N 1
ATOM 6174 C CA . PHE B 1 247 ? -17.109 -31.25 10.852 1 97.12 247 PHE B CA 1
ATOM 6175 C C . PHE B 1 247 ? -18.625 -31.328 10.742 1 97.12 247 PHE B C 1
ATOM 6177 O O . PHE B 1 247 ? -19.234 -30.594 9.977 1 97.12 247 PHE B O 1
ATOM 6184 N N . ASN B 1 248 ? -19.234 -32.219 11.445 1 94.38 248 ASN B N 1
ATOM 6185 C CA . ASN B 1 248 ? -20.688 -32.406 11.469 1 94.38 248 ASN B CA 1
ATOM 6186 C C . ASN B 1 248 ? -21.297 -31.938 12.789 1 94.38 248 ASN B C 1
ATOM 6188 O O . ASN B 1 248 ? -21.078 -32.562 13.836 1 94.38 248 ASN B O 1
ATOM 6192 N N . ALA B 1 249 ? -22.141 -31 12.578 1 92.19 249 ALA B N 1
ATOM 6193 C CA . ALA B 1 249 ? -22.734 -30.391 13.766 1 92.19 249 ALA B CA 1
ATOM 6194 C C . ALA B 1 249 ? -23.641 -31.391 14.484 1 92.19 249 ALA B C 1
ATOM 6196 O O . ALA B 1 249 ? -23.766 -31.359 15.711 1 92.19 249 ALA B O 1
ATOM 6197 N N . ALA B 1 250 ? -24.328 -32.156 13.789 1 92.38 250 ALA B N 1
ATOM 6198 C CA . ALA B 1 250 ? -25.25 -33.125 14.367 1 92.38 250 ALA B CA 1
ATOM 6199 C C . ALA B 1 250 ? -24.516 -34.094 15.297 1 92.38 250 ALA B C 1
ATOM 6201 O O . ALA B 1 250 ? -25.109 -34.625 16.25 1 92.38 250 ALA B O 1
ATOM 6202 N N . GLY B 1 251 ? -23.297 -34.312 15.078 1 94 251 GLY B N 1
ATOM 6203 C CA . GLY B 1 251 ? -22.5 -35.219 15.906 1 94 251 GLY B CA 1
ATOM 6204 C C . GLY B 1 251 ? -21.641 -34.5 16.922 1 94 251 GLY B C 1
ATOM 6205 O O . GLY B 1 251 ? -20.734 -35.094 17.516 1 94 251 GLY B O 1
ATOM 6206 N N . GLY B 1 252 ? -21.766 -33.156 17.016 1 93.31 252 GLY B N 1
ATOM 6207 C CA . GLY B 1 252 ? -21 -32.344 17.969 1 93.31 252 GLY B CA 1
ATOM 6208 C C . GLY B 1 252 ? -19.828 -31.625 17.328 1 93.31 252 GLY B C 1
ATOM 6209 O O . GLY B 1 252 ? -19.094 -30.906 18.016 1 93.31 252 GLY B O 1
ATOM 6210 N N . GLY B 1 253 ? -19.609 -31.891 16.031 1 94.5 253 GLY B N 1
ATOM 6211 C CA . GLY B 1 253 ? -18.547 -31.188 15.328 1 94.5 253 GLY B CA 1
ATOM 6212 C C . GLY B 1 253 ? -18.938 -29.797 14.883 1 94.5 253 GLY B C 1
ATOM 6213 O O . GLY B 1 253 ? -19.984 -29.266 15.305 1 94.5 253 GLY B O 1
ATOM 6214 N N . ASP B 1 254 ? -18 -29.109 14.109 1 94.38 254 ASP B N 1
ATOM 6215 C CA . ASP B 1 254 ? -18.234 -27.734 13.68 1 94.38 254 ASP B CA 1
ATOM 6216 C C . ASP B 1 254 ? -17.766 -27.531 12.242 1 94.38 254 ASP B C 1
ATOM 6218 O O . ASP B 1 254 ? -16.562 -27.531 11.969 1 94.38 254 ASP B O 1
ATOM 6222 N N . PRO B 1 255 ? -18.641 -27.281 11.391 1 93.19 255 PRO B N 1
ATOM 6223 C CA . PRO B 1 255 ? -18.234 -27.031 10.008 1 93.19 255 PRO B CA 1
ATOM 6224 C C . PRO B 1 255 ? -17.359 -25.781 9.867 1 93.19 255 PRO B C 1
ATOM 6226 O O . PRO B 1 255 ? -16.547 -25.703 8.945 1 93.19 255 PRO B O 1
ATOM 6229 N N . VAL B 1 256 ? -17.516 -24.844 10.742 1 93.81 256 VAL B N 1
ATOM 6230 C CA . VAL B 1 256 ? -16.734 -23.609 10.688 1 93.81 256 VAL B CA 1
ATOM 6231 C C . VAL B 1 256 ? -15.266 -23.922 11.008 1 93.81 256 VAL B C 1
ATOM 6233 O O . VAL B 1 256 ? -14.359 -23.234 10.531 1 93.81 256 VAL B O 1
ATOM 6236 N N . LEU B 1 257 ? -15.055 -24.906 11.797 1 94.75 257 LEU B N 1
ATOM 6237 C CA . LEU B 1 257 ? -13.695 -25.344 12.086 1 94.75 257 LEU B CA 1
ATOM 6238 C C . LEU B 1 257 ? -12.969 -25.734 10.805 1 94.75 257 LEU B C 1
ATOM 6240 O O . LEU B 1 257 ? -11.766 -25.484 10.664 1 94.75 257 LEU B O 1
ATOM 6244 N N . PHE B 1 258 ? -13.68 -26.359 9.875 1 95.94 258 PHE B N 1
ATOM 6245 C CA . PHE B 1 258 ? -13.086 -26.703 8.586 1 95.94 258 PHE B CA 1
ATOM 6246 C C . PHE B 1 258 ? -12.531 -25.453 7.898 1 95.94 258 PHE B C 1
ATOM 6248 O O . PHE B 1 258 ? -11.406 -25.469 7.395 1 95.94 258 PHE B O 1
ATOM 6255 N N . GLN B 1 259 ? -13.289 -24.453 7.883 1 95.44 259 GLN B N 1
ATOM 6256 C CA . GLN B 1 259 ? -12.891 -23.219 7.207 1 95.44 259 GLN B CA 1
ATOM 6257 C C . GLN B 1 259 ? -11.656 -22.609 7.871 1 95.44 259 GLN B C 1
ATOM 6259 O O . GLN B 1 259 ? -10.75 -22.125 7.184 1 95.44 259 GLN B O 1
ATOM 6264 N N . HIS B 1 260 ? -11.664 -22.609 9.18 1 94.62 260 HIS B N 1
ATOM 6265 C CA . HIS B 1 260 ? -10.508 -22.078 9.898 1 94.62 260 HIS B CA 1
ATOM 6266 C C . HIS B 1 260 ? -9.234 -22.844 9.508 1 94.62 260 HIS B C 1
ATOM 6268 O O . HIS B 1 260 ? -8.219 -22.219 9.188 1 94.62 260 HIS B O 1
ATOM 6274 N N . LEU B 1 261 ? -9.336 -24.078 9.508 1 95.38 261 LEU B N 1
ATOM 6275 C CA . LEU B 1 261 ? -8.156 -24.891 9.234 1 95.38 261 LEU B CA 1
ATOM 6276 C C . LEU B 1 261 ? -7.754 -24.781 7.766 1 95.38 261 LEU B C 1
ATOM 6278 O O . LEU B 1 261 ? -6.57 -24.625 7.453 1 95.38 261 LEU B O 1
ATOM 6282 N N . PHE B 1 262 ? -8.734 -24.812 6.957 1 96.25 262 PHE B N 1
ATOM 6283 C CA . PHE B 1 262 ? -8.43 -24.703 5.535 1 96.25 262 PHE B CA 1
ATOM 6284 C C . PHE B 1 262 ? -7.754 -23.391 5.219 1 96.25 262 PHE B C 1
ATOM 6286 O O . PHE B 1 262 ? -6.738 -23.359 4.516 1 96.25 262 PHE B O 1
ATOM 6293 N N . TRP B 1 263 ? -8.289 -22.359 5.707 1 95.94 263 TRP B N 1
ATOM 6294 C CA . TRP B 1 263 ? -7.766 -21.062 5.305 1 95.94 263 TRP B CA 1
ATOM 6295 C C . TRP B 1 263 ? -6.477 -20.734 6.047 1 95.94 263 TRP B C 1
ATOM 6297 O O . TRP B 1 263 ? -5.68 -19.906 5.59 1 95.94 263 TRP B O 1
ATOM 6307 N N . PHE B 1 264 ? -6.238 -21.359 7.188 1 95.06 264 PHE B N 1
ATOM 6308 C CA . PHE B 1 264 ? -4.922 -21.25 7.805 1 95.06 264 PHE B CA 1
ATOM 6309 C C . PHE B 1 264 ? -3.84 -21.812 6.891 1 95.06 264 PHE B C 1
ATOM 6311 O O . PHE B 1 264 ? -2.713 -21.312 6.871 1 95.06 264 PHE B O 1
ATOM 6318 N N . PHE B 1 265 ? -4.18 -22.766 6.145 1 95.19 265 PHE B N 1
ATOM 6319 C CA . PHE B 1 265 ? -3.35 -23.266 5.055 1 95.19 265 PHE B CA 1
ATOM 6320 C C . PHE B 1 265 ? -3.494 -22.391 3.814 1 95.19 265 PHE B C 1
ATOM 6322 O O . PHE B 1 265 ? -2.496 -21.984 3.211 1 95.19 265 PHE B O 1
ATOM 6329 N N . GLY B 1 266 ? -4.656 -22.156 3.447 1 94.62 266 GLY B N 1
ATOM 6330 C CA . GLY B 1 266 ? -5.008 -21.625 2.139 1 94.62 266 GLY B CA 1
ATOM 6331 C C . GLY B 1 266 ? -4.469 -20.234 1.893 1 94.62 266 GLY B C 1
ATOM 6332 O O . GLY B 1 266 ? -4.078 -19.906 0.771 1 94.62 266 GLY B O 1
ATOM 6333 N N . HIS B 1 267 ? -4.547 -19.469 2.9 1 92.56 267 HIS B N 1
ATOM 6334 C CA . HIS B 1 267 ? -4.086 -18.109 2.631 1 92.56 267 HIS B CA 1
ATOM 6335 C C . HIS B 1 267 ? -2.574 -18.078 2.424 1 92.56 267 HIS B C 1
ATOM 6337 O O . HIS B 1 267 ? -2.09 -17.484 1.458 1 92.56 267 HIS B O 1
ATOM 6343 N N . PRO B 1 268 ? -1.753 -18.672 3.164 1 94.44 268 PRO B N 1
ATOM 6344 C CA . PRO B 1 268 ? -0.335 -18.781 2.812 1 94.44 268 PRO B CA 1
ATOM 6345 C C . PRO B 1 268 ? -0.117 -19.453 1.453 1 94.44 268 PRO B C 1
ATOM 6347 O O . PRO B 1 268 ? 0.832 -19.109 0.742 1 94.44 268 PRO B O 1
ATOM 6350 N N . GLU B 1 269 ? -0.986 -20.344 1.154 1 92.94 269 GLU B N 1
ATOM 6351 C CA . GLU B 1 269 ? -0.863 -21.031 -0.125 1 92.94 269 GLU B CA 1
ATOM 6352 C C . GLU B 1 269 ? -0.936 -20.047 -1.293 1 92.94 269 GLU B C 1
ATOM 6354 O O . GLU B 1 269 ? -0.219 -20.203 -2.283 1 92.94 269 GLU B O 1
ATOM 6359 N N . VAL B 1 270 ? -1.816 -19.141 -1.179 1 93.56 270 VAL B N 1
ATOM 6360 C CA . VAL B 1 270 ? -1.909 -18.172 -2.266 1 93.56 270 VAL B CA 1
ATOM 6361 C C . VAL B 1 270 ? -0.598 -17.391 -2.383 1 93.56 270 VAL B C 1
ATOM 6363 O O . VAL B 1 270 ? -0.189 -17.016 -3.484 1 93.56 270 VAL B O 1
ATOM 6366 N N . TYR B 1 271 ? 0.067 -17.188 -1.311 1 96.06 271 TYR B N 1
ATOM 6367 C CA . TYR B 1 271 ? 1.35 -16.5 -1.374 1 96.06 271 TYR B CA 1
ATOM 6368 C C . TYR B 1 271 ? 2.449 -17.438 -1.863 1 96.06 271 TYR B C 1
ATOM 6370 O O . TYR B 1 271 ? 3.393 -17 -2.529 1 96.06 271 TYR B O 1
ATOM 6378 N N . ILE B 1 272 ? 2.328 -18.688 -1.556 1 97.25 272 ILE B N 1
ATOM 6379 C CA . ILE B 1 272 ? 3.248 -19.672 -2.098 1 97.25 272 ILE B CA 1
ATOM 6380 C C . ILE B 1 272 ? 3.205 -19.641 -3.625 1 97.25 272 ILE B C 1
ATOM 6382 O O . ILE B 1 272 ? 4.23 -19.812 -4.285 1 97.25 272 ILE B O 1
ATOM 6386 N N . MET B 1 273 ? 2.088 -19.312 -4.125 1 97.25 273 MET B N 1
ATOM 6387 C CA . MET B 1 273 ? 1.906 -19.328 -5.574 1 97.25 273 MET B CA 1
ATOM 6388 C C . MET B 1 273 ? 2.297 -17.984 -6.18 1 97.25 273 MET B C 1
ATOM 6390 O O . MET B 1 273 ? 2.291 -17.828 -7.402 1 97.25 273 MET B O 1
ATOM 6394 N N . ILE B 1 274 ? 2.678 -17 -5.355 1 97.5 274 ILE B N 1
ATOM 6395 C CA . ILE B 1 274 ? 2.943 -15.695 -5.957 1 97.5 274 ILE B CA 1
ATOM 6396 C C . ILE B 1 274 ? 4.371 -15.266 -5.641 1 97.5 274 ILE B C 1
ATOM 6398 O O . ILE B 1 274 ? 4.992 -14.531 -6.418 1 97.5 274 ILE B O 1
ATOM 6402 N N . LEU B 1 275 ? 4.938 -15.648 -4.555 1 98.25 275 LEU B N 1
ATOM 6403 C CA . LEU B 1 275 ? 6.246 -15.164 -4.129 1 98.25 275 LEU B CA 1
ATOM 6404 C C . LEU B 1 275 ? 7.312 -15.492 -5.172 1 98.25 275 LEU B C 1
ATOM 6406 O O . LEU B 1 275 ? 8.086 -14.617 -5.566 1 98.25 275 LEU B O 1
ATOM 6410 N N . PRO B 1 276 ? 7.367 -16.734 -5.711 1 98.44 276 PRO B N 1
ATOM 6411 C CA . PRO B 1 276 ? 8.352 -17 -6.762 1 98.44 276 PRO B CA 1
ATOM 6412 C C . PRO B 1 276 ? 8.156 -16.109 -7.992 1 98.44 276 PRO B C 1
ATOM 6414 O O . PRO B 1 276 ? 9.125 -15.781 -8.68 1 98.44 276 PRO B O 1
ATOM 6417 N N . ALA B 1 277 ? 6.895 -15.742 -8.266 1 98.62 277 ALA B N 1
ATOM 6418 C CA . ALA B 1 277 ? 6.613 -14.82 -9.367 1 98.62 277 ALA B CA 1
ATOM 6419 C C . ALA B 1 277 ? 7.32 -13.484 -9.156 1 98.62 277 ALA B C 1
ATOM 6421 O O . ALA B 1 277 ? 7.871 -12.914 -10.102 1 98.62 277 ALA B O 1
ATOM 6422 N N . PHE B 1 278 ? 7.336 -13.023 -7.902 1 98.5 278 PHE B N 1
ATOM 6423 C CA . PHE B 1 278 ? 8.055 -11.797 -7.574 1 98.5 278 PHE B CA 1
ATOM 6424 C C . PHE B 1 278 ? 9.539 -11.938 -7.918 1 98.5 278 PHE B C 1
ATOM 6426 O O . PHE B 1 278 ? 10.164 -10.977 -8.367 1 98.5 278 PHE B O 1
ATOM 6433 N N . GLY B 1 279 ? 10.055 -13.102 -7.699 1 98.5 279 GLY B N 1
ATOM 6434 C CA . GLY B 1 279 ? 11.445 -13.375 -8.016 1 98.5 279 GLY B CA 1
ATOM 6435 C C . GLY B 1 279 ? 11.734 -13.344 -9.5 1 98.5 279 GLY B C 1
ATOM 6436 O O . GLY B 1 279 ? 12.742 -12.781 -9.93 1 98.5 279 GLY B O 1
ATOM 6437 N N . ILE B 1 280 ? 10.875 -13.883 -10.266 1 98.75 280 ILE B N 1
ATOM 6438 C CA . ILE B 1 280 ? 11.039 -13.945 -11.719 1 98.75 280 ILE B CA 1
ATOM 6439 C C . ILE B 1 280 ? 11.023 -12.539 -12.297 1 98.75 280 ILE B C 1
ATOM 6441 O O . ILE B 1 280 ? 11.914 -12.164 -13.062 1 98.75 280 ILE B O 1
ATOM 6445 N N . VAL B 1 281 ? 10.086 -11.766 -11.859 1 98.69 281 VAL B N 1
ATOM 6446 C CA . VAL B 1 281 ? 9.906 -10.414 -12.375 1 98.69 281 VAL B CA 1
ATOM 6447 C C . VAL B 1 281 ? 11.102 -9.547 -11.961 1 98.69 281 VAL B C 1
ATOM 6449 O O . VAL B 1 281 ? 11.539 -8.68 -12.727 1 98.69 281 VAL B O 1
ATOM 6452 N N . SER B 1 282 ? 11.664 -9.859 -10.82 1 98.38 282 SER B N 1
ATOM 6453 C CA . SER B 1 282 ? 12.805 -9.102 -10.305 1 98.38 282 SER B CA 1
ATOM 6454 C C . SER B 1 282 ? 14.094 -9.492 -11.016 1 98.38 282 SER B C 1
ATOM 6456 O O . SER B 1 282 ? 15.117 -8.82 -10.867 1 98.38 282 SER B O 1
ATOM 6458 N N . ALA B 1 283 ? 14.07 -10.578 -11.75 1 97.94 283 ALA B N 1
ATOM 6459 C CA . ALA B 1 283 ? 15.195 -10.945 -12.602 1 97.94 283 ALA B CA 1
ATOM 6460 C C . ALA B 1 283 ? 15.055 -10.32 -13.992 1 97.94 283 ALA B C 1
ATOM 6462 O O . ALA B 1 283 ? 16.047 -9.891 -14.586 1 97.94 283 ALA B O 1
ATOM 6463 N N . ILE B 1 284 ? 13.875 -10.18 -14.453 1 98.62 284 ILE B N 1
ATOM 6464 C CA . ILE B 1 284 ? 13.602 -9.812 -15.836 1 98.62 284 ILE B CA 1
ATOM 6465 C C . ILE B 1 284 ? 13.672 -8.289 -15.984 1 98.62 284 ILE B C 1
ATOM 6467 O O . ILE B 1 284 ? 14.312 -7.777 -16.906 1 98.62 284 ILE B O 1
ATOM 6471 N N . ILE B 1 285 ? 13.078 -7.555 -15.07 1 98.56 285 ILE B N 1
ATOM 6472 C CA . ILE B 1 285 ? 12.93 -6.109 -15.211 1 98.56 285 ILE B CA 1
ATOM 6473 C C . ILE B 1 285 ? 14.305 -5.445 -15.195 1 98.56 285 ILE B C 1
ATOM 6475 O O . ILE B 1 285 ? 14.617 -4.629 -16.062 1 98.56 285 ILE B O 1
ATOM 6479 N N . PRO B 1 286 ? 15.18 -5.766 -14.281 1 98.06 286 PRO B N 1
ATOM 6480 C CA . PRO B 1 286 ? 16.516 -5.164 -14.328 1 98.06 286 PRO B CA 1
ATOM 6481 C C . PRO B 1 286 ? 17.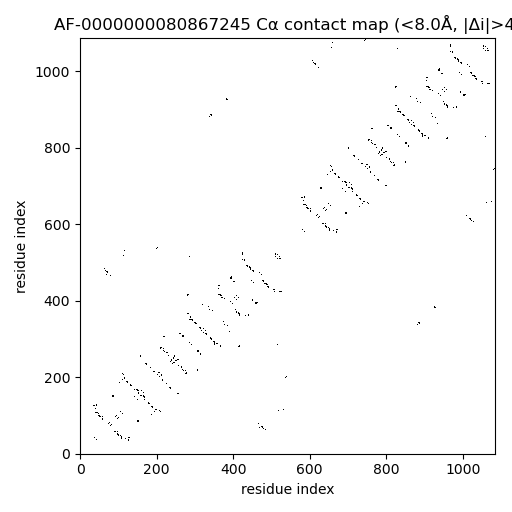266 -5.504 -15.617 1 98.06 286 PRO B C 1
ATOM 6483 O O . PRO B 1 286 ? 17.984 -4.66 -16.156 1 98.06 286 PRO B O 1
ATOM 6486 N N . THR B 1 287 ? 17.047 -6.727 -16.109 1 98.19 287 THR B N 1
ATOM 6487 C CA . THR B 1 287 ? 17.75 -7.188 -17.297 1 98.19 287 THR B CA 1
ATOM 6488 C C . THR B 1 287 ? 17.391 -6.332 -18.516 1 98.19 287 THR B C 1
ATOM 6490 O O . THR B 1 287 ? 18.266 -5.867 -19.234 1 98.19 287 THR B O 1
ATOM 6493 N N . PHE B 1 288 ? 16.172 -6.074 -18.703 1 98.44 288 PHE B N 1
ATOM 6494 C CA . PHE B 1 288 ? 15.719 -5.406 -19.922 1 98.44 288 PHE B CA 1
ATOM 6495 C C . PHE B 1 288 ? 15.586 -3.906 -19.688 1 98.44 288 PHE B C 1
ATOM 6497 O O . PHE B 1 288 ? 15.164 -3.174 -20.594 1 98.44 288 PHE B O 1
ATOM 6504 N N . SER B 1 289 ? 15.891 -3.48 -18.453 1 97.88 289 SER B N 1
ATOM 6505 C CA . SER B 1 289 ? 16.031 -2.059 -18.156 1 97.88 289 SER B CA 1
ATOM 6506 C C . SER B 1 289 ? 17.5 -1.655 -18.109 1 97.88 289 SER B C 1
ATOM 6508 O O . SER B 1 289 ? 17.828 -0.468 -18.016 1 97.88 289 SER B O 1
ATOM 6510 N N . ARG B 1 290 ? 18.359 -2.707 -18.156 1 96.88 290 ARG B N 1
ATOM 6511 C CA . ARG B 1 290 ? 19.797 -2.51 -18.078 1 96.88 290 ARG B CA 1
ATOM 6512 C C . ARG B 1 290 ? 20.156 -1.642 -16.875 1 96.88 290 ARG B C 1
ATOM 6514 O O . ARG B 1 290 ? 20.938 -0.697 -17 1 96.88 290 ARG B O 1
ATOM 6521 N N . LYS B 1 291 ? 19.484 -1.902 -15.836 1 95.44 291 LYS B N 1
ATOM 6522 C CA . LYS B 1 291 ? 19.672 -1.252 -14.539 1 95.44 291 LYS B CA 1
ATOM 6523 C C . LYS B 1 291 ? 19.531 -2.254 -13.398 1 95.44 291 LYS B C 1
ATOM 6525 O O . LYS B 1 291 ? 18.703 -3.162 -13.461 1 95.44 291 LYS B O 1
ATOM 6530 N N . ARG B 1 292 ? 20.328 -2.096 -12.375 1 93.88 292 ARG B N 1
ATOM 6531 C CA . ARG B 1 292 ? 20.234 -2.98 -11.219 1 93.88 292 ARG B CA 1
ATOM 6532 C C . ARG B 1 292 ? 18.891 -2.803 -10.508 1 93.88 292 ARG B C 1
ATOM 6534 O O . ARG B 1 292 ? 18.297 -1.72 -10.547 1 93.88 292 ARG B O 1
ATOM 6541 N N . LEU B 1 293 ? 18.5 -3.889 -9.93 1 95.5 293 LEU B N 1
ATOM 6542 C CA . LEU B 1 293 ? 17.234 -3.85 -9.195 1 95.5 293 LEU B CA 1
ATOM 6543 C C . LEU B 1 293 ? 17.281 -2.789 -8.102 1 95.5 293 LEU B C 1
ATOM 6545 O O . LEU B 1 293 ? 18.172 -2.807 -7.25 1 95.5 293 LEU B O 1
ATOM 6549 N N . PHE B 1 294 ? 16.344 -1.882 -8.172 1 93.31 294 PHE B N 1
ATOM 6550 C CA . PHE B 1 294 ? 16.203 -0.842 -7.16 1 93.31 294 PHE B CA 1
ATOM 6551 C C . PHE B 1 294 ? 15.711 -1.429 -5.844 1 93.31 294 PHE B C 1
ATOM 6553 O O . PHE B 1 294 ? 14.703 -2.143 -5.816 1 93.31 294 PHE B O 1
ATOM 6560 N N . GLY B 1 295 ? 16.531 -1.251 -4.75 1 92.81 295 GLY B N 1
ATOM 6561 C CA . GLY B 1 295 ? 16.094 -1.636 -3.422 1 92.81 295 GLY B CA 1
ATOM 6562 C C . GLY B 1 295 ? 16.094 -3.137 -3.201 1 92.81 295 GLY B C 1
ATOM 6563 O O . GLY B 1 295 ? 15.102 -3.711 -2.766 1 92.81 295 GLY B O 1
ATOM 6564 N N . TYR B 1 296 ? 17.141 -3.834 -3.508 1 94 296 TYR B N 1
ATOM 6565 C CA . TYR B 1 296 ? 17.266 -5.281 -3.35 1 94 296 TYR B CA 1
ATOM 6566 C C . TYR B 1 296 ? 16.938 -5.703 -1.923 1 94 296 TYR B C 1
ATOM 6568 O O . TYR B 1 296 ? 16.094 -6.586 -1.706 1 94 296 TYR B O 1
ATOM 6576 N N . ALA B 1 297 ? 17.5 -5.016 -0.933 1 92.5 297 ALA B N 1
ATOM 6577 C CA . ALA B 1 297 ? 17.266 -5.379 0.46 1 92.5 297 ALA B CA 1
ATOM 6578 C C . ALA B 1 297 ? 15.797 -5.176 0.836 1 92.5 297 ALA B C 1
ATOM 6580 O O . ALA B 1 297 ? 15.203 -6.012 1.521 1 92.5 297 ALA B O 1
ATOM 6581 N N . SER B 1 298 ? 15.297 -4.043 0.376 1 93.06 298 SER B N 1
ATOM 6582 C CA . SER B 1 298 ? 13.891 -3.764 0.647 1 93.06 298 SER B CA 1
ATOM 6583 C C . SER B 1 298 ? 12.984 -4.828 0.032 1 93.06 298 SER B C 1
ATOM 6585 O O . SER B 1 298 ? 11.953 -5.18 0.605 1 93.06 298 SER B O 1
ATOM 6587 N N . MET B 1 299 ? 13.352 -5.371 -1.145 1 95.88 299 MET B N 1
ATOM 6588 C CA . MET B 1 299 ? 12.586 -6.434 -1.797 1 95.88 299 MET B CA 1
ATOM 6589 C C . MET B 1 299 ? 12.578 -7.699 -0.95 1 95.88 299 MET B C 1
ATOM 6591 O O . MET B 1 299 ? 11.539 -8.336 -0.784 1 95.88 299 MET B O 1
ATOM 6595 N N . VAL B 1 300 ? 13.75 -8.039 -0.437 1 96.25 300 VAL B N 1
ATOM 6596 C CA . VAL B 1 300 ? 13.883 -9.242 0.378 1 96.25 300 VAL B CA 1
ATOM 6597 C C . VAL B 1 300 ? 13.039 -9.102 1.647 1 96.25 300 VAL B C 1
ATOM 6599 O O . VAL B 1 300 ? 12.25 -9.984 1.976 1 96.25 300 VAL B O 1
ATOM 6602 N N . TYR B 1 301 ? 13.117 -7.941 2.301 1 94.94 301 TYR B N 1
ATOM 6603 C CA . TYR B 1 301 ? 12.391 -7.719 3.545 1 94.94 301 TYR B CA 1
ATOM 6604 C C . TYR B 1 301 ? 10.883 -7.656 3.295 1 94.94 301 TYR B C 1
ATOM 6606 O O . TYR B 1 301 ? 10.094 -8.125 4.113 1 94.94 301 TYR B O 1
ATOM 6614 N N . ALA B 1 302 ? 10.578 -7.02 2.219 1 95.94 302 ALA B N 1
ATOM 6615 C CA . ALA B 1 302 ? 9.164 -6.949 1.872 1 95.94 302 ALA B CA 1
ATOM 6616 C C . ALA B 1 302 ? 8.586 -8.344 1.634 1 95.94 302 ALA B C 1
ATOM 6618 O O . ALA B 1 302 ? 7.484 -8.648 2.094 1 95.94 302 ALA B O 1
ATOM 6619 N N . THR B 1 303 ? 9.289 -9.188 0.932 1 97.62 303 THR B N 1
ATOM 6620 C CA . THR B 1 303 ? 8.844 -10.547 0.671 1 97.62 303 THR B CA 1
ATOM 6621 C C . THR B 1 303 ? 8.719 -11.336 1.973 1 97.62 303 THR B C 1
ATOM 6623 O O . THR B 1 303 ? 7.746 -12.07 2.17 1 97.62 303 THR B O 1
ATOM 6626 N N . ALA B 1 304 ? 9.648 -11.164 2.842 1 96.88 304 ALA B N 1
ATOM 6627 C CA . ALA B 1 304 ? 9.594 -11.828 4.141 1 96.88 304 ALA B CA 1
ATOM 6628 C C . ALA B 1 304 ? 8.398 -11.352 4.957 1 96.88 304 ALA B C 1
ATOM 6630 O O . ALA B 1 304 ? 7.719 -12.148 5.602 1 96.88 304 ALA B O 1
ATOM 6631 N N . ALA B 1 305 ? 8.156 -10.055 4.883 1 95.94 305 ALA B N 1
ATOM 6632 C CA . ALA B 1 305 ? 7.02 -9.484 5.602 1 95.94 305 ALA B CA 1
ATOM 6633 C C . ALA B 1 305 ? 5.703 -10.055 5.086 1 95.94 305 ALA B C 1
ATOM 6635 O O . ALA B 1 305 ? 4.809 -10.375 5.871 1 95.94 305 ALA B O 1
ATOM 6636 N N . ILE B 1 306 ? 5.598 -10.172 3.83 1 96.69 306 ILE B N 1
ATOM 6637 C CA . ILE B 1 306 ? 4.398 -10.734 3.229 1 96.69 306 ILE B CA 1
ATOM 6638 C C . ILE B 1 306 ? 4.203 -12.172 3.717 1 96.69 306 ILE B C 1
ATOM 6640 O O . ILE B 1 306 ? 3.09 -12.562 4.078 1 96.69 306 ILE B O 1
ATOM 6644 N N . ALA B 1 307 ? 5.285 -12.938 3.766 1 97.44 307 ALA B N 1
ATOM 6645 C CA . ALA B 1 307 ? 5.215 -14.328 4.207 1 97.44 307 ALA B CA 1
ATOM 6646 C C . ALA B 1 307 ? 4.734 -14.422 5.652 1 97.44 307 ALA B C 1
ATOM 6648 O O . ALA B 1 307 ? 3.871 -15.242 5.977 1 97.44 307 ALA B O 1
ATOM 6649 N N . ILE B 1 308 ? 5.191 -13.57 6.484 1 95.88 308 ILE B N 1
ATOM 6650 C CA . ILE B 1 308 ? 4.816 -13.578 7.895 1 95.88 308 ILE B CA 1
ATOM 6651 C C . ILE B 1 308 ? 3.354 -13.172 8.047 1 95.88 308 ILE B C 1
ATOM 6653 O O . ILE B 1 308 ? 2.588 -13.828 8.758 1 95.88 308 ILE B O 1
ATOM 6657 N N . LEU B 1 309 ? 2.98 -12.133 7.348 1 95 309 LEU B N 1
ATOM 6658 C CA . LEU B 1 309 ? 1.611 -11.633 7.43 1 95 309 LEU B CA 1
ATOM 6659 C C . LEU B 1 309 ? 0.626 -12.664 6.879 1 95 309 LEU B C 1
ATOM 6661 O O . LEU B 1 309 ? -0.53 -12.711 7.305 1 95 309 LEU B O 1
ATOM 6665 N N . SER B 1 310 ? 1.089 -13.492 5.977 1 95.62 310 SER B N 1
ATOM 6666 C CA . SER B 1 310 ? 0.212 -14.477 5.348 1 95.62 310 SER B CA 1
ATOM 6667 C C . SER B 1 310 ? -0.369 -15.438 6.379 1 95.62 310 SER B C 1
ATOM 6669 O O . SER B 1 310 ? -1.455 -15.984 6.184 1 95.62 310 SER B O 1
ATOM 6671 N N . PHE B 1 311 ? 0.258 -15.602 7.555 1 94.19 311 PHE B N 1
ATOM 6672 C CA . PHE B 1 311 ? -0.202 -16.5 8.609 1 94.19 311 PHE B CA 1
ATOM 6673 C C . PHE B 1 311 ? -1.248 -15.812 9.477 1 94.19 311 PHE B C 1
ATOM 6675 O O . PHE B 1 311 ? -1.961 -16.484 10.234 1 94.19 311 PHE B O 1
ATOM 6682 N N . MET B 1 312 ? -1.403 -14.539 9.297 1 93.62 312 MET B N 1
ATOM 6683 C CA . MET B 1 312 ? -2.195 -13.797 10.273 1 93.62 312 MET B CA 1
ATOM 6684 C C . MET B 1 312 ? -3.506 -13.312 9.656 1 93.62 312 MET B C 1
ATOM 6686 O O . MET B 1 312 ? -4.266 -12.586 10.297 1 93.62 312 MET B O 1
ATOM 6690 N N . VAL B 1 313 ? -3.805 -13.742 8.469 1 95.06 313 VAL B N 1
ATOM 6691 C CA . VAL B 1 313 ? -4.926 -13.086 7.812 1 95.06 313 VAL B CA 1
ATOM 6692 C C . VAL B 1 313 ? -5.938 -14.133 7.344 1 95.06 313 VAL B C 1
ATOM 6694 O O . VAL B 1 313 ? -6.824 -13.828 6.543 1 95.06 313 VAL B O 1
ATOM 6697 N N . TRP B 1 314 ? -5.945 -15.312 7.859 1 94.5 314 TRP B N 1
ATOM 6698 C CA . TRP B 1 314 ? -6.738 -16.406 7.297 1 94.5 314 TRP B CA 1
ATOM 6699 C C . TRP B 1 314 ? -8.227 -16.125 7.449 1 94.5 314 TRP B C 1
ATOM 6701 O O . TRP B 1 314 ? -9.023 -16.453 6.562 1 94.5 314 TRP B O 1
ATOM 6711 N N . ALA B 1 315 ? -8.664 -15.445 8.469 1 94.25 315 ALA B N 1
ATOM 6712 C CA . ALA B 1 315 ? -10.086 -15.312 8.789 1 94.25 315 ALA B CA 1
ATOM 6713 C C . ALA B 1 315 ? -10.758 -14.281 7.895 1 94.25 315 ALA B C 1
ATOM 6715 O O . ALA B 1 315 ? -11.984 -14.164 7.883 1 94.25 315 ALA B O 1
ATOM 6716 N N . HIS B 1 316 ? -9.977 -13.57 7.102 1 92.62 316 HIS B N 1
ATOM 6717 C CA . HIS B 1 316 ? -10.633 -12.633 6.195 1 92.62 316 HIS B CA 1
ATOM 6718 C C . HIS B 1 316 ? -11.461 -13.375 5.145 1 92.62 316 HIS B C 1
ATOM 6720 O O . HIS B 1 316 ? -12.312 -12.773 4.48 1 92.62 316 HIS B O 1
ATOM 6726 N N . HIS B 1 317 ? -11.297 -14.633 5.035 1 92.06 317 HIS B N 1
ATOM 6727 C CA . HIS B 1 317 ? -12.102 -15.461 4.145 1 92.06 317 HIS B CA 1
ATOM 6728 C C . HIS B 1 317 ? -13.422 -15.859 4.797 1 92.06 317 HIS B C 1
ATOM 6730 O O . HIS B 1 317 ? -14.273 -16.469 4.152 1 92.06 317 HIS B O 1
ATOM 6736 N N . MET B 1 318 ? -13.594 -15.57 6.035 1 92.19 318 MET B N 1
ATOM 6737 C CA . MET B 1 318 ? -14.742 -16.031 6.801 1 92.19 318 MET B CA 1
ATOM 6738 C C . MET B 1 318 ? -15.492 -14.859 7.43 1 92.19 318 MET B C 1
ATOM 6740 O O . MET B 1 318 ? -16.016 -14.977 8.539 1 92.19 318 MET B O 1
ATOM 6744 N N . PHE B 1 319 ? -15.508 -13.781 6.777 1 90.75 319 PHE B N 1
ATOM 6745 C CA . PHE B 1 319 ? -16.125 -12.586 7.344 1 90.75 319 PHE B CA 1
ATOM 6746 C C . PHE B 1 319 ? -17.625 -12.781 7.52 1 90.75 319 PHE B C 1
ATOM 6748 O O . PHE B 1 319 ? -18.234 -12.156 8.383 1 90.75 319 PHE B O 1
ATOM 6755 N N . ILE B 1 320 ? -18.188 -13.703 6.805 1 90.38 320 ILE B N 1
ATOM 6756 C CA . ILE B 1 320 ? -19.641 -13.805 6.816 1 90.38 320 ILE B CA 1
ATOM 6757 C C . ILE B 1 320 ? -20.078 -14.938 7.742 1 90.38 320 ILE B C 1
ATOM 6759 O O . ILE B 1 320 ? -21.266 -15.273 7.816 1 90.38 320 ILE B O 1
ATOM 6763 N N . VAL B 1 321 ? -19.156 -15.586 8.422 1 91.19 321 VAL B N 1
ATOM 6764 C CA . VAL B 1 321 ? -19.516 -16.719 9.266 1 91.19 321 VAL B CA 1
ATOM 6765 C C . VAL B 1 321 ? -20 -16.234 10.625 1 91.19 321 VAL B C 1
ATOM 6767 O O . VAL B 1 321 ? -20.469 -17.016 11.453 1 91.19 321 VAL B O 1
ATOM 6770 N N . GLY B 1 322 ? -19.875 -14.914 10.906 1 88.38 322 GLY B N 1
ATOM 6771 C CA . GLY B 1 322 ? -20.328 -14.367 12.18 1 88.38 322 GLY B CA 1
ATOM 6772 C C . GLY B 1 322 ? -19.219 -14.266 13.203 1 88.38 322 GLY B C 1
ATOM 6773 O O . GLY B 1 322 ? -19.375 -14.703 14.344 1 88.38 322 GLY B O 1
ATOM 6774 N N . LEU B 1 323 ? -18.125 -13.797 12.758 1 90.12 323 LEU B N 1
ATOM 6775 C CA . LEU B 1 323 ? -17.016 -13.539 13.664 1 90.12 323 LEU B CA 1
ATOM 6776 C C . LEU B 1 323 ? -17.344 -12.391 14.617 1 90.12 323 LEU B C 1
ATOM 6778 O O . LEU B 1 323 ? -18.094 -11.484 14.266 1 90.12 323 LEU B O 1
ATOM 6782 N N . PRO B 1 324 ? -16.719 -12.531 15.828 1 90.44 324 PRO B N 1
ATOM 6783 C CA . PRO B 1 324 ? -16.828 -11.359 16.688 1 90.44 324 PRO B CA 1
ATOM 6784 C C . PRO B 1 324 ? -16.234 -10.102 16.062 1 90.44 324 PRO B C 1
ATOM 6786 O O . PRO B 1 324 ? -15.273 -10.188 15.305 1 90.44 324 PRO B O 1
ATOM 6789 N N . LEU B 1 325 ? -16.781 -9.047 16.438 1 85.75 325 LEU B N 1
ATOM 6790 C CA . LEU B 1 325 ? -16.438 -7.758 15.852 1 85.75 325 LEU B CA 1
ATOM 6791 C C . LEU B 1 325 ? -14.938 -7.488 16 1 85.75 325 LEU B C 1
ATOM 6793 O O . LEU B 1 325 ? -14.281 -7.051 15.055 1 85.75 325 LEU B O 1
ATOM 6797 N N . VAL B 1 326 ? -14.406 -7.766 17.156 1 86.69 326 VAL B N 1
ATOM 6798 C CA . VAL B 1 326 ? -13 -7.5 17.406 1 86.69 326 VAL B CA 1
ATOM 6799 C C . VAL B 1 326 ? -12.133 -8.32 16.453 1 86.69 326 VAL B C 1
ATOM 6801 O O . VAL B 1 326 ? -11.148 -7.812 15.914 1 86.69 326 VAL B O 1
ATOM 6804 N N . ALA B 1 327 ? -12.531 -9.539 16.234 1 91.75 327 ALA B N 1
ATOM 6805 C CA . ALA B 1 327 ? -11.805 -10.398 15.305 1 91.75 327 ALA B CA 1
ATOM 6806 C C . ALA B 1 327 ? -11.938 -9.898 13.867 1 91.75 327 ALA B C 1
ATOM 6808 O O . ALA B 1 327 ? -10.961 -9.891 13.109 1 91.75 327 ALA B O 1
ATOM 6809 N N . GLU B 1 328 ? -13.07 -9.453 13.562 1 91.81 328 GLU B N 1
ATOM 6810 C CA . GLU B 1 328 ? -13.297 -8.922 12.219 1 91.81 328 GLU B CA 1
ATOM 6811 C C . GLU B 1 328 ? -12.398 -7.723 11.945 1 91.81 328 GLU B C 1
ATOM 6813 O O . GLU B 1 328 ? -11.789 -7.633 10.875 1 91.81 328 GLU B O 1
ATOM 6818 N N . LEU B 1 329 ? -12.32 -6.895 12.906 1 86.06 329 LEU B N 1
ATOM 6819 C CA . LEU B 1 329 ? -11.5 -5.703 12.742 1 86.06 329 LEU B CA 1
ATOM 6820 C C . LEU B 1 329 ? -10.023 -6.07 12.664 1 86.06 329 LEU B C 1
ATOM 6822 O O . LEU B 1 329 ? -9.281 -5.496 11.859 1 86.06 329 LEU B O 1
ATOM 6826 N N . PHE B 1 330 ? -9.641 -6.957 13.477 1 90.31 330 PHE B N 1
ATOM 6827 C CA . PHE B 1 330 ? -8.25 -7.402 13.477 1 90.31 330 PHE B CA 1
ATOM 6828 C C . PHE B 1 330 ? -7.855 -7.945 12.109 1 90.31 330 PHE B C 1
ATOM 6830 O O . PHE B 1 330 ? -6.84 -7.531 11.539 1 90.31 330 PHE B O 1
ATOM 6837 N N . PHE B 1 331 ? -8.664 -8.836 11.586 1 93.81 331 PHE B N 1
ATOM 6838 C CA . PHE B 1 331 ? -8.336 -9.484 10.32 1 93.81 331 PHE B CA 1
ATOM 6839 C C . PHE B 1 331 ? -8.508 -8.508 9.156 1 93.81 331 PHE B C 1
ATOM 6841 O O . PHE B 1 331 ? -7.773 -8.586 8.164 1 93.81 331 PHE B O 1
ATOM 6848 N N . MET B 1 332 ? -9.391 -7.574 9.297 1 92.44 332 MET B N 1
ATOM 6849 C CA . MET B 1 332 ? -9.547 -6.531 8.281 1 92.44 332 MET B CA 1
ATOM 6850 C C . MET B 1 332 ? -8.281 -5.684 8.172 1 92.44 332 MET B C 1
ATOM 6852 O O . MET B 1 332 ? -7.715 -5.551 7.09 1 92.44 332 MET B O 1
ATOM 6856 N N . TYR B 1 333 ? -7.758 -5.262 9.25 1 89.69 333 TYR B N 1
ATOM 6857 C CA . TYR B 1 333 ? -6.625 -4.344 9.25 1 89.69 333 TYR B CA 1
ATOM 6858 C C . TYR B 1 333 ? -5.332 -5.07 8.898 1 89.69 333 TYR B C 1
ATOM 6860 O O . TYR B 1 333 ? -4.477 -4.527 8.195 1 89.69 333 TYR B O 1
ATOM 6868 N N . THR B 1 334 ? -5.215 -6.246 9.398 1 92.38 334 THR B N 1
ATOM 6869 C CA . THR B 1 334 ? -4.004 -6.988 9.07 1 92.38 334 THR B CA 1
ATOM 6870 C C . THR B 1 334 ? -3.967 -7.332 7.582 1 92.38 334 THR B C 1
ATOM 6872 O O . THR B 1 334 ? -2.9 -7.32 6.965 1 92.38 334 THR B O 1
ATOM 6875 N N . THR B 1 335 ? -5.113 -7.641 7.035 1 94.06 335 THR B N 1
ATOM 6876 C CA . THR B 1 335 ? -5.176 -7.902 5.602 1 94.06 335 THR B CA 1
ATOM 6877 C C . THR B 1 335 ? -4.816 -6.652 4.805 1 94.06 335 THR B C 1
ATOM 6879 O O . THR B 1 335 ? -4.039 -6.719 3.85 1 94.06 335 THR B O 1
ATOM 6882 N N . MET B 1 336 ? -5.301 -5.57 5.234 1 91.69 336 MET B N 1
ATOM 6883 C CA . MET B 1 336 ? -4.984 -4.316 4.555 1 91.69 336 MET B CA 1
ATOM 6884 C C . MET B 1 336 ? -3.498 -3.996 4.672 1 91.69 336 MET B C 1
ATOM 6886 O O . MET B 1 336 ? -2.912 -3.402 3.766 1 91.69 336 MET B O 1
ATOM 6890 N N . LEU B 1 337 ? -2.926 -4.402 5.762 1 91.62 337 LEU B N 1
ATOM 6891 C CA . LEU B 1 337 ? -1.518 -4.129 6.031 1 91.62 337 LEU B CA 1
ATOM 6892 C C . LEU B 1 337 ? -0.626 -4.785 4.984 1 91.62 337 LEU B C 1
ATOM 6894 O O . LEU B 1 337 ? 0.487 -4.32 4.73 1 91.62 337 LEU B O 1
ATOM 6898 N N . ILE B 1 338 ? -1.045 -5.809 4.348 1 93.94 338 ILE B N 1
ATOM 6899 C CA . ILE B 1 338 ? -0.257 -6.512 3.34 1 93.94 338 ILE B CA 1
ATOM 6900 C C . ILE B 1 338 ? -0.013 -5.598 2.143 1 93.94 338 ILE B C 1
ATOM 6902 O O . ILE B 1 338 ? 0.95 -5.785 1.396 1 93.94 338 ILE B O 1
ATOM 6906 N N . ALA B 1 339 ? -0.806 -4.59 2.012 1 91.69 339 ALA B N 1
ATOM 6907 C CA . ALA B 1 339 ? -0.662 -3.648 0.904 1 91.69 339 ALA B CA 1
ATOM 6908 C C . ALA B 1 339 ? 0.654 -2.883 1.001 1 91.69 339 ALA B C 1
ATOM 6910 O O . ALA B 1 339 ? 1.209 -2.459 -0.015 1 91.69 339 ALA B O 1
ATOM 6911 N N . VAL B 1 340 ? 1.192 -2.799 2.164 1 90.25 340 VAL B N 1
ATOM 6912 C CA . VAL B 1 340 ? 2.4 -2.012 2.385 1 90.25 340 VAL B CA 1
ATOM 6913 C C . VAL B 1 340 ? 3.598 -2.709 1.744 1 90.25 340 VAL B C 1
ATOM 6915 O O . VAL B 1 340 ? 4.199 -2.184 0.803 1 90.25 340 VAL B O 1
ATOM 6918 N N . PRO B 1 341 ? 3.9 -3.902 2.186 1 94.12 341 PRO B N 1
ATOM 6919 C CA . PRO B 1 341 ? 5.043 -4.539 1.53 1 94.12 341 PRO B CA 1
ATOM 6920 C C . PRO B 1 341 ? 4.797 -4.82 0.051 1 94.12 341 PRO B C 1
ATOM 6922 O O . PRO B 1 341 ? 5.734 -4.812 -0.75 1 94.12 341 PRO B O 1
ATOM 6925 N N . THR B 1 342 ? 3.576 -5.094 -0.331 1 94.06 342 THR B N 1
ATOM 6926 C CA . THR B 1 342 ? 3.264 -5.285 -1.743 1 94.06 342 THR B CA 1
ATOM 6927 C C . THR B 1 342 ? 3.521 -4 -2.529 1 94.06 342 THR B C 1
ATOM 6929 O O . THR B 1 342 ? 4.086 -4.043 -3.625 1 94.06 342 THR B O 1
ATOM 6932 N N . GLY B 1 343 ? 3.127 -2.895 -1.948 1 92.38 343 GLY B N 1
ATOM 6933 C CA . GLY B 1 343 ? 3.402 -1.606 -2.566 1 92.38 343 GLY B CA 1
ATOM 6934 C C . GLY B 1 343 ? 4.883 -1.338 -2.752 1 92.38 343 GLY B C 1
ATOM 6935 O O . GLY B 1 343 ? 5.297 -0.771 -3.768 1 92.38 343 GLY B O 1
ATOM 6936 N N . VAL B 1 344 ? 5.695 -1.76 -1.812 1 93.12 344 VAL B N 1
ATOM 6937 C CA . VAL B 1 344 ? 7.145 -1.606 -1.882 1 93.12 344 VAL B CA 1
ATOM 6938 C C . VAL B 1 344 ? 7.68 -2.332 -3.113 1 93.12 344 VAL B C 1
ATOM 6940 O O . VAL B 1 344 ? 8.531 -1.799 -3.834 1 93.12 344 VAL B O 1
ATOM 6943 N N . LYS B 1 345 ? 7.18 -3.438 -3.346 1 95.94 345 LYS B N 1
ATOM 6944 C CA . LYS B 1 345 ? 7.668 -4.223 -4.477 1 95.94 345 LYS B CA 1
ATOM 6945 C C . LYS B 1 345 ? 7.293 -3.564 -5.801 1 95.94 345 LYS B C 1
ATOM 6947 O O . LYS B 1 345 ? 8.133 -3.453 -6.703 1 95.94 345 LYS B O 1
ATOM 6952 N N . VAL B 1 346 ? 6.082 -3.135 -5.941 1 95.56 346 VAL B N 1
ATOM 6953 C CA . VAL B 1 346 ? 5.629 -2.469 -7.156 1 95.56 346 VAL B CA 1
ATOM 6954 C C . VAL B 1 346 ? 6.453 -1.204 -7.391 1 95.56 346 VAL B C 1
ATOM 6956 O O . VAL B 1 346 ? 6.898 -0.942 -8.508 1 95.56 346 VAL B O 1
ATOM 6959 N N . PHE B 1 347 ? 6.648 -0.503 -6.301 1 94.44 347 PHE B N 1
ATOM 6960 C CA . PHE B 1 347 ? 7.426 0.728 -6.379 1 94.44 347 PHE B CA 1
ATOM 6961 C C . PHE B 1 347 ? 8.844 0.443 -6.852 1 94.44 347 PHE B C 1
ATOM 6963 O O . PHE B 1 347 ? 9.383 1.163 -7.699 1 94.44 347 PHE B O 1
ATOM 6970 N N . ASN B 1 348 ? 9.453 -0.556 -6.336 1 96.31 348 ASN B N 1
ATOM 6971 C CA . ASN B 1 348 ? 10.828 -0.897 -6.68 1 96.31 348 ASN B CA 1
ATOM 6972 C C . ASN B 1 348 ? 10.953 -1.317 -8.141 1 96.31 348 ASN B C 1
ATOM 6974 O O . ASN B 1 348 ? 11.938 -0.988 -8.805 1 96.31 348 ASN B O 1
ATOM 6978 N N . TRP B 1 349 ? 10.023 -2.041 -8.648 1 97.44 349 TRP B N 1
ATOM 6979 C CA . TRP B 1 349 ? 10.047 -2.416 -10.062 1 97.44 349 TRP B CA 1
ATOM 6980 C C . TRP B 1 349 ? 9.938 -1.186 -10.953 1 97.44 349 TRP B C 1
ATOM 6982 O O . TRP B 1 349 ? 10.68 -1.058 -11.93 1 97.44 349 TRP B O 1
ATOM 6992 N N . VAL B 1 350 ? 9.07 -0.272 -10.602 1 95.25 350 VAL B N 1
ATOM 6993 C CA . VAL B 1 350 ? 8.883 0.945 -11.383 1 95.25 350 VAL B CA 1
ATOM 6994 C C . VAL B 1 350 ? 10.141 1.809 -11.305 1 95.25 350 VAL B C 1
ATOM 6996 O O . VAL B 1 350 ? 10.594 2.355 -12.312 1 95.25 350 VAL B O 1
ATOM 6999 N N . ALA B 1 351 ? 10.672 1.902 -10.117 1 94.56 351 ALA B N 1
ATOM 7000 C CA . ALA B 1 351 ? 11.891 2.689 -9.914 1 94.56 351 ALA B CA 1
ATOM 7001 C C . ALA B 1 351 ? 13.062 2.096 -10.688 1 94.56 351 ALA B C 1
ATOM 7003 O O . ALA B 1 351 ? 13.945 2.824 -11.148 1 94.56 351 ALA B O 1
ATOM 7004 N N . THR B 1 352 ? 13.086 0.816 -10.828 1 96.12 352 THR B N 1
ATOM 7005 C CA . THR B 1 352 ? 14.117 0.157 -11.625 1 96.12 352 THR B CA 1
ATOM 7006 C C . THR B 1 352 ? 14 0.552 -13.094 1 96.12 352 THR B C 1
ATOM 7008 O O . THR B 1 352 ? 15.008 0.772 -13.766 1 96.12 352 THR B O 1
ATOM 7011 N N . MET B 1 353 ? 12.828 0.676 -13.562 1 96.88 353 MET B N 1
ATOM 7012 C CA . MET B 1 353 ? 12.594 1.032 -14.961 1 96.88 353 MET B CA 1
ATOM 7013 C C . MET B 1 353 ? 12.828 2.521 -15.188 1 96.88 353 MET B C 1
ATOM 7015 O O . MET B 1 353 ? 13.219 2.93 -16.281 1 96.88 353 MET B O 1
ATOM 7019 N N . PHE B 1 354 ? 12.633 3.293 -14.141 1 92.62 354 PHE B N 1
ATOM 7020 C CA . PHE B 1 354 ? 12.781 4.742 -14.242 1 92.62 354 PHE B CA 1
ATOM 7021 C C . PHE B 1 354 ? 14.211 5.121 -14.594 1 92.62 354 PHE B C 1
ATOM 7023 O O . PHE B 1 354 ? 15.148 4.75 -13.883 1 92.62 354 PHE B O 1
ATOM 7030 N N . ARG B 1 355 ? 14.422 5.812 -15.703 1 91.12 355 ARG B N 1
ATOM 7031 C CA . ARG B 1 355 ? 15.695 6.27 -16.234 1 91.12 355 ARG B CA 1
ATOM 7032 C C . ARG B 1 355 ? 16.562 5.094 -16.656 1 91.12 355 ARG B C 1
ATOM 7034 O O . ARG B 1 355 ? 17.797 5.203 -16.703 1 91.12 355 ARG B O 1
ATOM 7041 N N . GLY B 1 356 ? 15.938 3.934 -16.938 1 92.94 356 GLY B N 1
ATOM 7042 C CA . GLY B 1 356 ? 16.625 2.797 -17.516 1 92.94 356 GLY B CA 1
ATOM 7043 C C . GLY B 1 356 ? 16.547 2.766 -19.031 1 92.94 356 GLY B C 1
ATOM 7044 O O . GLY B 1 356 ? 15.82 3.547 -19.641 1 92.94 356 GLY B O 1
ATOM 7045 N N . SER B 1 357 ? 17.422 1.992 -19.672 1 96.56 357 SER B N 1
ATOM 7046 C CA . SER B 1 357 ? 17.344 1.711 -21.109 1 96.56 357 SER B CA 1
ATOM 7047 C C . SER B 1 357 ? 16.484 0.484 -21.391 1 96.56 357 SER B C 1
ATOM 7049 O O . SER B 1 357 ? 17 -0.629 -21.5 1 96.56 357 SER B O 1
ATOM 7051 N N . ILE B 1 358 ? 15.203 0.74 -21.562 1 97.19 358 ILE B N 1
ATOM 7052 C CA . ILE B 1 358 ? 14.211 -0.327 -21.562 1 97.19 358 ILE B CA 1
ATOM 7053 C C . ILE B 1 358 ? 14.062 -0.902 -22.969 1 97.19 358 ILE B C 1
ATOM 7055 O O . ILE B 1 358 ? 14.031 -0.157 -23.953 1 97.19 358 ILE B O 1
ATOM 7059 N N . SER B 1 359 ? 14.055 -2.199 -23.094 1 97.19 359 SER B N 1
ATOM 7060 C CA . SER B 1 359 ? 13.664 -2.926 -24.297 1 97.19 359 SER B CA 1
ATOM 7061 C C . SER B 1 359 ? 12.492 -3.863 -24.031 1 97.19 359 SER B C 1
ATOM 7063 O O . SER B 1 359 ? 12.242 -4.234 -22.875 1 97.19 359 SER B O 1
ATOM 7065 N N . PHE B 1 360 ? 11.711 -4.203 -25.047 1 97.19 360 PHE B N 1
ATOM 7066 C CA . PHE B 1 360 ? 10.422 -4.859 -24.844 1 97.19 360 PHE B CA 1
ATOM 7067 C C . PHE B 1 360 ? 10.414 -6.242 -25.484 1 97.19 360 PHE B C 1
ATOM 7069 O O . PHE B 1 360 ? 9.5 -6.574 -26.25 1 97.19 360 PHE B O 1
ATOM 7076 N N . GLU B 1 361 ? 11.391 -7.07 -25.141 1 97.75 361 GLU B N 1
ATOM 7077 C CA . GLU B 1 361 ? 11.352 -8.484 -25.5 1 97.75 361 GLU B CA 1
ATOM 7078 C C . GLU B 1 361 ? 10.18 -9.188 -24.812 1 97.75 361 GLU B C 1
ATOM 7080 O O . GLU B 1 361 ? 9.625 -8.688 -23.828 1 97.75 361 GLU B O 1
ATOM 7085 N N . PRO B 1 362 ? 9.828 -10.344 -25.266 1 98.31 362 PRO B N 1
ATOM 7086 C CA . PRO B 1 362 ? 8.641 -11.031 -24.766 1 98.31 362 PRO B CA 1
ATOM 7087 C C . PRO B 1 362 ? 8.68 -11.242 -23.25 1 98.31 362 PRO B C 1
ATOM 7089 O O . PRO B 1 362 ? 7.672 -11.031 -22.562 1 98.31 362 PRO B O 1
ATOM 7092 N N . PRO B 1 363 ? 9.797 -11.664 -22.641 1 98.62 363 PRO B N 1
ATOM 7093 C CA . PRO B 1 363 ? 9.797 -11.773 -21.172 1 98.62 363 PRO B CA 1
ATOM 7094 C C . PRO B 1 363 ? 9.438 -10.461 -20.484 1 98.62 363 PRO B C 1
ATOM 7096 O O . PRO B 1 363 ? 8.695 -10.453 -19.5 1 98.62 363 PRO B O 1
ATOM 7099 N N . MET B 1 364 ? 9.914 -9.344 -20.984 1 98.69 364 MET B N 1
ATOM 7100 C CA . MET B 1 364 ? 9.641 -8.023 -20.406 1 98.69 364 MET B CA 1
ATOM 7101 C C . MET B 1 364 ? 8.18 -7.652 -20.578 1 98.69 364 MET B C 1
ATOM 7103 O O . MET B 1 364 ? 7.57 -7.066 -19.688 1 98.69 364 MET B O 1
ATOM 7107 N N . LEU B 1 365 ? 7.641 -7.988 -21.75 1 98.75 365 LEU B N 1
ATOM 7108 C CA . LEU B 1 365 ? 6.227 -7.707 -21.984 1 98.75 365 LEU B CA 1
ATOM 7109 C C . LEU B 1 365 ? 5.355 -8.406 -20.938 1 98.75 365 LEU B C 1
ATOM 7111 O O . LEU B 1 365 ? 4.484 -7.777 -20.344 1 98.75 365 LEU B O 1
ATOM 7115 N N . PHE B 1 366 ? 5.602 -9.625 -20.703 1 98.81 366 PHE B N 1
ATOM 7116 C CA . PHE B 1 366 ? 4.828 -10.367 -19.719 1 98.81 366 PHE B CA 1
ATOM 7117 C C . PHE B 1 366 ? 5.094 -9.844 -18.312 1 98.81 366 PHE B C 1
ATOM 7119 O O . PHE B 1 366 ? 4.191 -9.812 -17.469 1 98.81 366 PHE B O 1
ATOM 7126 N N . ALA B 1 367 ? 6.348 -9.484 -18.031 1 98.75 367 ALA B N 1
ATOM 7127 C CA . ALA B 1 367 ? 6.672 -8.922 -16.734 1 98.75 367 ALA B CA 1
ATOM 7128 C C . ALA B 1 367 ? 5.926 -7.609 -16.5 1 98.75 367 ALA B C 1
ATOM 7130 O O . ALA B 1 367 ? 5.422 -7.359 -15.398 1 98.75 367 ALA B O 1
ATOM 7131 N N . LEU B 1 368 ? 5.836 -6.789 -17.531 1 98.44 368 LEU B N 1
ATOM 7132 C CA . LEU B 1 368 ? 5.109 -5.527 -17.438 1 98.44 368 LEU B CA 1
ATOM 7133 C C . LEU B 1 368 ? 3.619 -5.77 -17.234 1 98.44 368 LEU B C 1
ATOM 7135 O O . LEU B 1 368 ? 2.982 -5.086 -16.422 1 98.44 368 LEU B O 1
ATOM 7139 N N . ALA B 1 369 ? 3.102 -6.707 -17.984 1 98.62 369 ALA B N 1
ATOM 7140 C CA . ALA B 1 369 ? 1.699 -7.066 -17.797 1 98.62 369 ALA B CA 1
ATOM 7141 C C . ALA B 1 369 ? 1.442 -7.547 -16.359 1 98.62 369 ALA B C 1
ATOM 7143 O O . ALA B 1 369 ? 0.401 -7.242 -15.781 1 98.62 369 ALA B O 1
ATOM 7144 N N . PHE B 1 370 ? 2.365 -8.312 -15.844 1 98.12 370 PHE B N 1
ATOM 7145 C CA . PHE B 1 370 ? 2.291 -8.75 -14.461 1 98.12 370 PHE B CA 1
ATOM 7146 C C . PHE B 1 370 ? 2.188 -7.555 -13.516 1 98.12 370 PHE B C 1
ATOM 7148 O O . PHE B 1 370 ? 1.31 -7.512 -12.656 1 98.12 370 PHE B O 1
ATOM 7155 N N . VAL B 1 371 ? 3.037 -6.59 -13.656 1 97.5 371 VAL B N 1
ATOM 7156 C CA . VAL B 1 371 ? 3.094 -5.461 -12.734 1 97.5 371 VAL B CA 1
ATOM 7157 C C . VAL B 1 371 ? 1.78 -4.684 -12.781 1 97.5 371 VAL B C 1
ATOM 7159 O O . VAL B 1 371 ? 1.198 -4.371 -11.742 1 97.5 371 VAL B O 1
ATOM 7162 N N . VAL B 1 372 ? 1.244 -4.438 -13.914 1 95.81 372 VAL B N 1
ATOM 7163 C CA . VAL B 1 372 ? 0.048 -3.617 -14.078 1 95.81 372 VAL B CA 1
ATOM 7164 C C . VAL B 1 372 ? -1.181 -4.398 -13.617 1 95.81 372 VAL B C 1
ATOM 7166 O O . VAL B 1 372 ? -1.949 -3.922 -12.781 1 95.81 372 VAL B O 1
ATOM 7169 N N . GLN B 1 373 ? -1.306 -5.582 -14.117 1 97.19 373 GLN B N 1
ATOM 7170 C CA . GLN B 1 373 ? -2.537 -6.328 -13.883 1 97.19 373 GLN B CA 1
ATOM 7171 C C . GLN B 1 373 ? -2.553 -6.926 -12.477 1 97.19 373 GLN B C 1
ATOM 7173 O O . GLN B 1 373 ? -3.613 -7.035 -11.852 1 97.19 373 GLN B O 1
ATOM 7178 N N . PHE B 1 374 ? -1.41 -7.297 -11.961 1 95.75 374 PHE B N 1
ATOM 7179 C CA . PHE B 1 374 ? -1.341 -7.754 -10.578 1 95.75 374 PHE B CA 1
ATOM 7180 C C . PHE B 1 374 ? -1.734 -6.637 -9.617 1 95.75 374 PHE B C 1
ATOM 7182 O O . PHE B 1 374 ? -2.354 -6.895 -8.586 1 95.75 374 PHE B O 1
ATOM 7189 N N . THR B 1 375 ? -1.379 -5.453 -9.953 1 94.12 375 THR B N 1
ATOM 7190 C CA . THR B 1 375 ? -1.771 -4.305 -9.148 1 94.12 375 THR B CA 1
ATOM 7191 C C . THR B 1 375 ? -3.289 -4.133 -9.148 1 94.12 375 THR B C 1
ATOM 7193 O O . THR B 1 375 ? -3.887 -3.836 -8.117 1 94.12 375 THR B O 1
ATOM 7196 N N . VAL B 1 376 ? -3.904 -4.328 -10.266 1 92.81 376 VAL B N 1
ATOM 7197 C CA . VAL B 1 376 ? -5.359 -4.297 -10.344 1 92.81 376 VAL B CA 1
ATOM 7198 C C . VAL B 1 376 ? -5.949 -5.375 -9.438 1 92.81 376 VAL B C 1
ATOM 7200 O O . VAL B 1 376 ? -6.918 -5.129 -8.719 1 92.81 376 VAL B O 1
ATOM 7203 N N . GLY B 1 377 ? -5.344 -6.523 -9.523 1 94.94 377 GLY B N 1
ATOM 7204 C CA . GLY B 1 377 ? -5.75 -7.57 -8.602 1 94.94 377 GLY B CA 1
ATOM 7205 C C . GLY B 1 377 ? -5.582 -7.184 -7.145 1 94.94 377 GLY B C 1
ATOM 7206 O O . GLY B 1 377 ? -6.434 -7.5 -6.312 1 94.94 377 GLY B O 1
ATOM 7207 N N . GLY B 1 378 ? -4.512 -6.516 -6.844 1 93 378 GLY B N 1
ATOM 7208 C CA . GLY B 1 378 ? -4.289 -6.02 -5.496 1 93 378 GLY B CA 1
ATOM 7209 C C . GLY B 1 378 ? -5.359 -5.051 -5.031 1 93 378 GLY B C 1
ATOM 7210 O O . GLY B 1 378 ? -5.785 -5.098 -3.875 1 93 378 GLY B O 1
ATOM 7211 N N . PHE B 1 379 ? -5.844 -4.215 -5.902 1 91.25 379 PHE B N 1
ATOM 7212 C CA . PHE B 1 379 ? -6.883 -3.252 -5.559 1 91.25 379 PHE B CA 1
ATOM 7213 C C . PHE B 1 379 ? -8.188 -3.961 -5.215 1 91.25 379 PHE B C 1
ATOM 7215 O O . PHE B 1 379 ? -8.859 -3.6 -4.246 1 91.25 379 PHE B O 1
ATOM 7222 N N . SER B 1 380 ? -8.5 -4.891 -6.012 1 92.88 380 SER B N 1
ATOM 7223 C CA . SER B 1 380 ? -9.711 -5.637 -5.695 1 92.88 380 SER B CA 1
ATOM 7224 C C . SER B 1 380 ? -9.555 -6.426 -4.398 1 92.88 380 SER B C 1
ATOM 7226 O O . SER B 1 380 ? -10.523 -6.629 -3.668 1 92.88 380 SER B O 1
ATOM 7228 N N . GLY B 1 381 ? -8.352 -6.852 -4.137 1 93.25 381 GLY B N 1
ATOM 7229 C CA . GLY B 1 381 ? -8.078 -7.477 -2.85 1 93.25 381 GLY B CA 1
ATOM 7230 C C . GLY B 1 381 ? -8.312 -6.547 -1.675 1 93.25 381 GLY B C 1
ATOM 7231 O O . GLY B 1 381 ? -8.828 -6.965 -0.637 1 93.25 381 GLY B O 1
ATOM 7232 N N . LEU B 1 382 ? -7.926 -5.359 -1.873 1 91.06 382 LEU B N 1
ATOM 7233 C CA . LEU B 1 382 ? -8.164 -4.371 -0.829 1 91.06 382 LEU B CA 1
ATOM 7234 C C . LEU B 1 382 ? -9.656 -4.16 -0.604 1 91.06 382 LEU B C 1
ATOM 7236 O O . LEU B 1 382 ? -10.102 -3.975 0.531 1 91.06 382 LEU B O 1
ATOM 7240 N N . MET B 1 383 ? -10.414 -4.152 -1.619 1 90.5 383 MET B N 1
ATOM 7241 C CA . MET B 1 383 ? -11.867 -4.051 -1.495 1 90.5 383 MET B CA 1
ATOM 7242 C C . MET B 1 383 ? -12.43 -5.211 -0.684 1 90.5 383 MET B C 1
ATOM 7244 O O . MET B 1 383 ? -13.273 -5.016 0.187 1 90.5 383 MET B O 1
ATOM 7248 N N . LEU B 1 384 ? -11.844 -6.328 -0.93 1 93.25 384 LEU B N 1
ATOM 7249 C CA . LEU B 1 384 ? -12.312 -7.527 -0.24 1 93.25 384 LEU B CA 1
ATOM 7250 C C . LEU B 1 384 ? -11.836 -7.539 1.21 1 93.25 384 LEU B C 1
ATOM 7252 O O . LEU B 1 384 ? -12.422 -8.227 2.051 1 93.25 384 LEU B O 1
ATOM 7256 N N . ALA B 1 385 ? -10.789 -6.816 1.481 1 92.94 385 ALA B N 1
ATOM 7257 C CA . ALA B 1 385 ? -10.258 -6.754 2.84 1 92.94 385 ALA B CA 1
ATOM 7258 C C . ALA B 1 385 ? -11.195 -5.98 3.764 1 92.94 385 ALA B C 1
ATOM 7260 O O . ALA B 1 385 ? -11.148 -6.145 4.984 1 92.94 385 ALA B O 1
ATOM 7261 N N . ILE B 1 386 ? -12.031 -5.168 3.203 1 88.44 386 ILE B N 1
ATOM 7262 C CA . ILE B 1 386 ? -12.961 -4.359 3.979 1 88.44 386 ILE B CA 1
ATOM 7263 C C . ILE B 1 386 ? -14.211 -5.172 4.297 1 88.44 386 ILE B C 1
ATOM 7265 O O . ILE B 1 386 ? -15.055 -5.391 3.428 1 88.44 386 ILE B O 1
ATOM 7269 N N . ALA B 1 387 ? -14.383 -5.496 5.543 1 88.56 387 ALA B N 1
ATOM 7270 C CA . ALA B 1 387 ? -15.406 -6.445 5.969 1 88.56 387 ALA B CA 1
ATOM 7271 C C . ALA B 1 387 ? -16.797 -5.977 5.547 1 88.56 387 ALA B C 1
ATOM 7273 O O . ALA B 1 387 ? -17.562 -6.734 4.934 1 88.56 387 ALA B O 1
ATOM 7274 N N . PRO B 1 388 ? -17.172 -4.719 5.816 1 82.5 388 PRO B N 1
ATOM 7275 C CA . PRO B 1 388 ? -18.516 -4.309 5.422 1 82.5 388 PRO B CA 1
ATOM 7276 C C . PRO B 1 388 ? -18.75 -4.379 3.914 1 82.5 388 PRO B C 1
ATOM 7278 O O . PRO B 1 388 ? -19.859 -4.652 3.465 1 82.5 388 PRO B O 1
ATOM 7281 N N . ALA B 1 389 ? -17.75 -4.102 3.166 1 83.94 389 ALA B N 1
ATOM 7282 C CA . ALA B 1 389 ? -17.859 -4.215 1.713 1 83.94 389 ALA B CA 1
ATOM 7283 C C . ALA B 1 389 ? -17.906 -5.676 1.278 1 83.94 389 ALA B C 1
ATOM 7285 O O . ALA B 1 389 ? -18.672 -6.043 0.387 1 83.94 389 ALA B O 1
ATOM 7286 N N . ASP B 1 390 ? -17.094 -6.461 1.922 1 90.56 390 ASP B N 1
ATOM 7287 C CA . ASP B 1 390 ? -17.016 -7.875 1.576 1 90.56 390 ASP B CA 1
ATOM 7288 C C . ASP B 1 390 ? -18.359 -8.57 1.812 1 90.56 390 ASP B C 1
ATOM 7290 O O . ASP B 1 390 ? -18.688 -9.547 1.133 1 90.56 390 ASP B O 1
ATOM 7294 N N . PHE B 1 391 ? -19.125 -8.086 2.689 1 87.62 391 PHE B N 1
ATOM 7295 C CA . PHE B 1 391 ? -20.438 -8.672 2.938 1 87.62 391 PHE B CA 1
ATOM 7296 C C . PHE B 1 391 ? -21.281 -8.641 1.675 1 87.62 391 PHE B C 1
ATOM 7298 O O . PHE B 1 391 ? -22.141 -9.508 1.474 1 87.62 391 PHE B O 1
ATOM 7305 N N . GLN B 1 392 ? -20.875 -7.73 0.826 1 83.31 392 GLN B N 1
ATOM 7306 C CA . GLN B 1 392 ? -21.672 -7.566 -0.388 1 83.31 392 GLN B CA 1
ATOM 7307 C C . GLN B 1 392 ? -21.109 -8.414 -1.529 1 83.31 392 GLN B C 1
ATOM 7309 O O . GLN B 1 392 ? -21.844 -8.828 -2.424 1 83.31 392 GLN B O 1
ATOM 7314 N N . TYR B 1 393 ? -19.828 -8.578 -1.457 1 88.06 393 TYR B N 1
ATOM 7315 C CA . TYR B 1 393 ? -19.141 -9.195 -2.59 1 88.06 393 TYR B CA 1
ATOM 7316 C C . TYR B 1 393 ? -18.859 -10.672 -2.32 1 88.06 393 TYR B C 1
ATOM 7318 O O . TYR B 1 393 ? -18.578 -11.438 -3.246 1 88.06 393 TYR B O 1
ATOM 7326 N N . HIS B 1 394 ? -19.016 -11.023 -1.102 1 90.12 394 HIS B N 1
ATOM 7327 C CA . HIS B 1 394 ? -18.625 -12.375 -0.73 1 90.12 394 HIS B CA 1
ATOM 7328 C C . HIS B 1 394 ? -19.422 -13.414 -1.506 1 90.12 394 HIS B C 1
ATOM 7330 O O . HIS B 1 394 ? -20.641 -13.273 -1.661 1 90.12 394 HIS B O 1
ATOM 7336 N N . ASP B 1 395 ? -18.75 -14.414 -2.141 1 92.88 395 ASP B N 1
ATOM 7337 C CA . ASP B 1 395 ? -19.359 -15.531 -2.84 1 92.88 395 ASP B CA 1
ATOM 7338 C C . ASP B 1 395 ? -19.953 -15.094 -4.176 1 92.88 395 ASP B C 1
ATOM 7340 O O . ASP B 1 395 ? -20.859 -15.742 -4.711 1 92.88 395 ASP B O 1
ATOM 7344 N N . THR B 1 396 ? -19.531 -13.992 -4.637 1 95.38 396 THR B N 1
ATOM 7345 C CA . THR B 1 396 ? -19.953 -13.539 -5.953 1 95.38 396 THR B CA 1
ATOM 7346 C C . THR B 1 396 ? -18.812 -13.656 -6.961 1 95.38 396 THR B C 1
ATOM 7348 O O . THR B 1 396 ? -17.703 -14.07 -6.605 1 95.38 396 THR B O 1
ATOM 7351 N N . TYR B 1 397 ? -19.109 -13.273 -8.148 1 97.25 397 TYR B N 1
ATOM 7352 C CA . TYR B 1 397 ? -18.109 -13.32 -9.219 1 97.25 397 TYR B CA 1
ATOM 7353 C C . TYR B 1 397 ? -17.031 -12.266 -9.008 1 97.25 397 TYR B C 1
ATOM 7355 O O . TYR B 1 397 ? -16 -12.281 -9.68 1 97.25 397 TYR B O 1
ATOM 7363 N N . PHE B 1 398 ? -17.25 -11.336 -8.062 1 95.62 398 PHE B N 1
ATOM 7364 C CA . PHE B 1 398 ? -16.203 -10.391 -7.715 1 95.62 398 PHE B CA 1
ATOM 7365 C C . PHE B 1 398 ? -14.977 -11.125 -7.176 1 95.62 398 PHE B C 1
ATOM 7367 O O . PHE B 1 398 ? -13.844 -10.789 -7.527 1 95.62 398 PHE B O 1
ATOM 7374 N N . VAL B 1 399 ? -15.258 -12.109 -6.371 1 96.38 399 VAL B N 1
ATOM 7375 C CA . VAL B 1 399 ? -14.172 -12.898 -5.793 1 96.38 399 VAL B CA 1
ATOM 7376 C C . VAL B 1 399 ? -13.484 -13.711 -6.887 1 96.38 399 VAL B C 1
ATOM 7378 O O . VAL B 1 399 ? -12.266 -13.859 -6.879 1 96.38 399 VAL B O 1
ATOM 7381 N N . VAL B 1 400 ? -14.227 -14.234 -7.816 1 97.06 400 VAL B N 1
ATOM 7382 C CA . VAL B 1 400 ? -13.672 -15.008 -8.922 1 97.06 400 VAL B CA 1
ATOM 7383 C C . VAL B 1 400 ? -12.742 -14.125 -9.758 1 97.06 400 VAL B C 1
ATOM 7385 O O . VAL B 1 400 ? -11.641 -14.547 -10.125 1 97.06 400 VAL B O 1
ATOM 7388 N N . ALA B 1 401 ? -13.203 -12.938 -10.016 1 97.62 401 ALA B N 1
ATOM 7389 C CA . ALA B 1 401 ? -12.398 -11.977 -10.766 1 97.62 401 ALA B CA 1
ATOM 7390 C C . ALA B 1 401 ? -11.102 -11.656 -10.016 1 97.62 401 ALA B C 1
ATOM 7392 O O . ALA B 1 401 ? -10.016 -11.688 -10.602 1 97.62 401 ALA B O 1
ATOM 7393 N N . HIS B 1 402 ? -11.234 -11.344 -8.742 1 96.12 402 HIS B N 1
ATOM 7394 C CA . HIS B 1 402 ? -10.062 -11.031 -7.93 1 96.12 402 HIS B CA 1
ATOM 7395 C C . HIS B 1 402 ? -9.055 -12.172 -7.945 1 96.12 402 HIS B C 1
ATOM 7397 O O . HIS B 1 402 ? -7.871 -11.953 -8.211 1 96.12 402 HIS B O 1
ATOM 7403 N N . PHE B 1 403 ? -9.555 -13.297 -7.68 1 96.25 403 PHE B N 1
ATOM 7404 C CA . PHE B 1 403 ? -8.695 -14.477 -7.602 1 96.25 403 PHE B CA 1
ATOM 7405 C C . PHE B 1 403 ? -7.938 -14.68 -8.914 1 96.25 403 PHE B C 1
ATOM 7407 O O . PHE B 1 403 ? -6.738 -14.961 -8.906 1 96.25 403 PHE B O 1
ATOM 7414 N N . HIS B 1 404 ? -8.578 -14.508 -9.938 1 97.75 404 HIS B N 1
ATOM 7415 C CA . HIS B 1 404 ? -7.949 -14.805 -11.227 1 97.75 404 HIS B CA 1
ATOM 7416 C C . HIS B 1 404 ? -7.023 -13.672 -11.656 1 97.75 404 HIS B C 1
ATOM 7418 O O . HIS B 1 404 ? -6.047 -13.898 -12.375 1 97.75 404 HIS B O 1
ATOM 7424 N N . TYR B 1 405 ? -7.23 -12.461 -11.227 1 96.31 405 TYR B N 1
ATOM 7425 C CA . TYR B 1 405 ? -6.293 -11.383 -11.508 1 96.31 405 TYR B CA 1
ATOM 7426 C C . TYR B 1 405 ? -4.992 -11.578 -10.742 1 96.31 405 TYR B C 1
ATOM 7428 O O . TYR B 1 405 ? -3.934 -11.109 -11.164 1 96.31 405 TYR B O 1
ATOM 7436 N N . VAL B 1 406 ? -5.074 -12.242 -9.656 1 95.56 406 VAL B N 1
ATOM 7437 C CA . VAL B 1 406 ? -3.861 -12.469 -8.875 1 95.56 406 VAL B CA 1
ATOM 7438 C C . VAL B 1 406 ? -3.164 -13.742 -9.359 1 95.56 406 VAL B C 1
ATOM 7440 O O . VAL B 1 406 ? -1.933 -13.805 -9.383 1 95.56 406 VAL B O 1
ATOM 7443 N N . LEU B 1 407 ? -3.863 -14.688 -9.812 1 96.5 407 LEU B N 1
ATOM 7444 C CA . LEU B 1 407 ? -3.24 -15.969 -10.133 1 96.5 407 LEU B CA 1
ATOM 7445 C C . LEU B 1 407 ? -2.891 -16.047 -11.617 1 96.5 407 LEU B C 1
ATOM 7447 O O . LEU B 1 407 ? -1.903 -16.688 -11.992 1 96.5 407 LEU B O 1
ATOM 7451 N N . VAL B 1 408 ? -3.678 -15.398 -12.469 1 97.62 408 VAL B N 1
ATOM 7452 C CA . VAL B 1 408 ? -3.377 -15.516 -13.891 1 97.62 408 VAL B CA 1
ATOM 7453 C C . VAL B 1 408 ? -2.355 -14.453 -14.297 1 97.62 408 VAL B C 1
ATOM 7455 O O . VAL B 1 408 ? -1.199 -14.773 -14.578 1 97.62 408 VAL B O 1
ATOM 7458 N N . PRO B 1 409 ? -2.67 -13.188 -14.234 1 96.81 409 PRO B N 1
ATOM 7459 C CA . PRO B 1 409 ? -1.604 -12.227 -14.531 1 96.81 409 PRO B CA 1
ATOM 7460 C C . PRO B 1 409 ? -0.489 -12.25 -13.484 1 96.81 409 PRO B C 1
ATOM 7462 O O . PRO B 1 409 ? 0.658 -11.914 -13.797 1 96.81 409 PRO B O 1
ATOM 7465 N N . GLY B 1 410 ? -0.784 -12.609 -12.289 1 96.5 410 GLY B N 1
ATOM 7466 C CA . GLY B 1 410 ? 0.221 -12.688 -11.242 1 96.5 410 GLY B CA 1
ATOM 7467 C C . GLY B 1 410 ? 1.138 -13.891 -11.391 1 96.5 410 GLY B C 1
ATOM 7468 O O . GLY B 1 410 ? 2.268 -13.758 -11.867 1 96.5 410 GLY B O 1
ATOM 7469 N N . ALA B 1 411 ? 0.61 -15.055 -11.219 1 98 411 ALA B N 1
ATOM 7470 C CA . ALA B 1 411 ? 1.429 -16.266 -11.195 1 98 411 ALA B CA 1
ATOM 7471 C C . ALA B 1 411 ? 1.687 -16.781 -12.609 1 98 411 ALA B C 1
ATOM 7473 O O . ALA B 1 411 ? 2.84 -16.922 -13.023 1 98 411 ALA B O 1
ATOM 7474 N N . LEU B 1 412 ? 0.688 -16.953 -13.391 1 98.62 412 LEU B N 1
ATOM 7475 C CA . LEU B 1 412 ? 0.839 -17.562 -14.703 1 98.62 412 LEU B CA 1
ATOM 7476 C C . LEU B 1 412 ? 1.664 -16.672 -15.625 1 98.62 412 LEU B C 1
ATOM 7478 O O . LEU B 1 412 ? 2.586 -17.141 -16.297 1 98.62 412 LEU B O 1
ATOM 7482 N N . PHE B 1 413 ? 1.307 -15.375 -15.695 1 98.75 413 PHE B N 1
ATOM 7483 C CA . PHE B 1 413 ? 2.074 -14.492 -16.562 1 98.75 413 PHE B CA 1
ATOM 7484 C C . PHE B 1 413 ? 3.535 -14.438 -16.125 1 98.75 413 PHE B C 1
ATOM 7486 O O . PHE B 1 413 ? 4.434 -14.336 -16.969 1 98.75 413 PHE B O 1
ATOM 7493 N N . ALA B 1 414 ? 3.777 -14.508 -14.859 1 98.69 414 ALA B N 1
ATOM 7494 C CA . ALA B 1 414 ? 5.16 -14.531 -14.391 1 98.69 414 ALA B CA 1
ATOM 7495 C C . ALA B 1 414 ? 5.859 -15.82 -14.812 1 98.69 414 ALA B C 1
ATOM 7497 O O . ALA B 1 414 ? 7.039 -15.805 -15.18 1 98.69 414 ALA B O 1
ATOM 7498 N N . ILE B 1 415 ? 5.195 -16.922 -14.758 1 98.75 415 ILE B N 1
ATOM 7499 C CA . ILE B 1 415 ? 5.75 -18.188 -15.195 1 98.75 415 ILE B CA 1
ATOM 7500 C C . ILE B 1 415 ? 6.07 -18.125 -16.688 1 98.75 415 ILE B C 1
ATOM 7502 O O . ILE B 1 415 ? 7.148 -18.547 -17.125 1 98.75 415 ILE B O 1
ATOM 7506 N N . LEU B 1 416 ? 5.129 -17.562 -17.422 1 98.81 416 LEU B N 1
ATOM 7507 C CA . LEU B 1 416 ? 5.363 -17.406 -18.844 1 98.81 416 LEU B CA 1
ATOM 7508 C C . LEU B 1 416 ? 6.535 -16.469 -19.125 1 98.81 416 LEU B C 1
ATOM 7510 O O . LEU B 1 416 ? 7.359 -16.734 -20 1 98.81 416 LEU B O 1
ATOM 7514 N N . ALA B 1 417 ? 6.594 -15.414 -18.344 1 98.88 417 ALA B N 1
ATOM 7515 C CA . ALA B 1 417 ? 7.734 -14.508 -18.453 1 98.88 417 ALA B CA 1
ATOM 7516 C C . ALA B 1 417 ? 9.047 -15.242 -18.188 1 98.88 417 ALA B C 1
ATOM 7518 O O . ALA B 1 417 ? 10.016 -15.094 -18.938 1 98.88 417 ALA B O 1
ATOM 7519 N N . GLY B 1 418 ? 9.062 -15.992 -17.156 1 98.81 418 GLY B N 1
ATOM 7520 C CA . GLY B 1 418 ? 10.242 -16.781 -16.828 1 98.81 418 GLY B CA 1
ATOM 7521 C C . GLY B 1 418 ? 10.602 -17.781 -17.922 1 98.81 418 GLY B C 1
ATOM 7522 O O . GLY B 1 418 ? 11.773 -17.953 -18.25 1 98.81 418 GLY B O 1
ATOM 7523 N N . ALA B 1 419 ? 9.602 -18.391 -18.484 1 98.69 419 ALA B N 1
ATOM 7524 C CA . ALA B 1 419 ? 9.844 -19.344 -19.562 1 98.69 419 ALA B CA 1
ATOM 7525 C C . ALA B 1 419 ? 10.5 -18.656 -20.766 1 98.69 419 ALA B C 1
ATOM 7527 O O . ALA B 1 419 ? 11.508 -19.141 -21.281 1 98.69 419 ALA B O 1
ATOM 7528 N N . TYR B 1 420 ? 9.898 -17.562 -21.141 1 98.69 420 TYR B N 1
ATOM 7529 C CA . TYR B 1 420 ? 10.469 -16.828 -22.266 1 98.69 420 TYR B CA 1
ATOM 7530 C C . TYR B 1 420 ? 11.883 -16.359 -21.938 1 98.69 420 TYR B C 1
ATOM 7532 O O . TYR B 1 420 ? 12.75 -16.328 -22.812 1 98.69 420 TYR B O 1
ATOM 7540 N N . TYR B 1 421 ? 12.133 -15.977 -20.719 1 98.69 421 TYR B N 1
ATOM 7541 C CA . TYR B 1 421 ? 13.406 -15.438 -20.281 1 98.69 421 TYR B CA 1
ATOM 7542 C C . TYR B 1 421 ? 14.492 -16.516 -20.281 1 98.69 421 TYR B C 1
ATOM 7544 O O . TYR B 1 421 ? 15.633 -16.25 -20.672 1 98.69 421 TYR B O 1
ATOM 7552 N N . TRP B 1 422 ? 14.164 -17.75 -19.953 1 98.56 422 TRP B N 1
ATOM 7553 C CA . TRP B 1 422 ? 15.172 -18.781 -19.75 1 98.56 422 TRP B CA 1
ATOM 7554 C C . TRP B 1 422 ? 15.141 -19.812 -20.891 1 98.56 422 TRP B C 1
ATOM 7556 O O . TRP B 1 422 ? 15.984 -20.719 -20.938 1 98.56 422 TRP B O 1
ATOM 7566 N N . LEU B 1 423 ? 14.227 -19.703 -21.844 1 97.94 423 LEU B N 1
ATOM 7567 C CA . LEU B 1 423 ? 14.117 -20.641 -22.953 1 97.94 423 LEU B CA 1
ATOM 7568 C C . LEU B 1 423 ? 15.438 -20.766 -23.703 1 97.94 423 LEU B C 1
ATOM 7570 O O . LEU B 1 423 ? 15.844 -21.859 -24.078 1 97.94 423 LEU B O 1
ATOM 7574 N N . PRO B 1 424 ? 16.141 -19.625 -23.984 1 97.88 424 PRO B N 1
ATOM 7575 C CA . PRO B 1 424 ? 17.453 -19.766 -24.641 1 97.88 424 PRO B CA 1
ATOM 7576 C C . PRO B 1 424 ? 18.422 -20.625 -23.828 1 97.88 424 PRO B C 1
ATOM 7578 O O . PRO B 1 424 ? 19.219 -21.359 -24.406 1 97.88 424 PRO B O 1
ATOM 7581 N N . LYS B 1 425 ? 18.344 -20.516 -22.531 1 97.56 425 LYS B N 1
ATOM 7582 C CA . LYS B 1 425 ? 19.203 -21.297 -21.656 1 97.56 425 LYS B CA 1
ATOM 7583 C C . LYS B 1 425 ? 18.828 -22.781 -21.672 1 97.56 425 LYS B C 1
ATOM 7585 O O . LYS B 1 425 ? 19.688 -23.641 -21.562 1 97.56 425 LYS B O 1
ATOM 7590 N N . TRP B 1 426 ? 17.562 -23.031 -21.875 1 97.62 426 TRP B N 1
ATOM 7591 C CA . TRP B 1 426 ? 17.047 -24.406 -21.812 1 97.62 426 TRP B CA 1
ATOM 7592 C C . TRP B 1 426 ? 17.281 -25.125 -23.141 1 97.62 426 TRP B C 1
ATOM 7594 O O . TRP B 1 426 ? 17.625 -26.297 -23.156 1 97.62 426 TRP B O 1
ATOM 7604 N N . THR B 1 427 ? 17.094 -24.406 -24.281 1 96.94 427 THR B N 1
ATOM 7605 C CA . THR B 1 427 ? 17.031 -25.062 -25.578 1 96.94 427 THR B CA 1
ATOM 7606 C C . THR B 1 427 ? 18.219 -24.656 -26.453 1 96.94 427 THR B C 1
ATOM 7608 O O . THR B 1 427 ? 18.516 -25.312 -27.453 1 96.94 427 THR B O 1
ATOM 7611 N N . GLY B 1 428 ? 18.844 -23.531 -26.094 1 97.75 428 GLY B N 1
ATOM 7612 C CA . GLY B 1 428 ? 19.938 -23.031 -26.906 1 97.75 428 GLY B CA 1
ATOM 7613 C C . GLY B 1 428 ? 19.469 -22.094 -28.016 1 97.75 428 GLY B C 1
ATOM 7614 O O . GLY B 1 428 ? 20.297 -21.547 -28.75 1 97.75 428 GLY B O 1
ATOM 7615 N N . HIS B 1 429 ? 18.188 -21.828 -28.031 1 98.25 429 HIS B N 1
ATOM 7616 C CA . HIS B 1 429 ? 17.656 -21.016 -29.125 1 98.25 429 HIS B CA 1
ATOM 7617 C C . HIS B 1 429 ? 16.734 -19.922 -28.609 1 98.25 429 HIS B C 1
ATOM 7619 O O . HIS B 1 429 ? 16.031 -20.125 -27.609 1 98.25 429 HIS B O 1
ATOM 7625 N N . TYR B 1 430 ? 16.688 -18.766 -29.281 1 98.25 430 TYR B N 1
ATOM 7626 C CA . TYR B 1 430 ? 15.773 -17.688 -28.938 1 98.25 430 TYR B CA 1
ATOM 7627 C C . TYR B 1 430 ? 14.352 -18.016 -29.375 1 98.25 430 TYR B C 1
ATOM 7629 O O . TYR B 1 430 ? 14.141 -18.625 -30.422 1 98.25 430 TYR B O 1
ATOM 7637 N N . PRO B 1 431 ? 13.383 -17.609 -28.531 1 97.94 431 PRO B N 1
ATOM 7638 C CA . PRO B 1 431 ? 12 -17.719 -29.016 1 97.94 431 PRO B CA 1
ATOM 7639 C C . PRO B 1 431 ? 11.711 -16.781 -30.172 1 97.94 431 PRO B C 1
ATOM 7641 O O . PRO B 1 431 ? 12.203 -15.641 -30.203 1 97.94 431 PRO B O 1
ATOM 7644 N N . PRO B 1 432 ? 10.961 -17.297 -31.156 1 97.94 432 PRO B N 1
ATOM 7645 C CA . PRO B 1 432 ? 10.609 -16.406 -32.281 1 97.94 432 PRO B CA 1
ATOM 7646 C C . PRO B 1 432 ? 9.844 -15.164 -31.828 1 97.94 432 PRO B C 1
ATOM 7648 O O . PRO B 1 432 ? 8.812 -15.281 -31.156 1 97.94 432 PRO B O 1
ATOM 7651 N N . LEU B 1 433 ? 10.297 -14.055 -32.219 1 97.06 433 LEU B N 1
ATOM 7652 C CA . LEU B 1 433 ? 9.82 -12.781 -31.672 1 97.06 433 LEU B CA 1
ATOM 7653 C C . LEU B 1 433 ? 8.359 -12.555 -32.031 1 97.06 433 LEU B C 1
ATOM 7655 O O . LEU B 1 433 ? 7.531 -12.289 -31.172 1 97.06 433 LEU B O 1
ATOM 7659 N N . ARG B 1 434 ? 7.941 -12.633 -33.312 1 97.44 434 ARG B N 1
ATOM 7660 C CA . ARG B 1 434 ? 6.59 -12.32 -33.781 1 97.44 434 ARG B CA 1
ATOM 7661 C C . ARG B 1 434 ? 5.566 -13.258 -33.125 1 97.44 434 ARG B C 1
ATOM 7663 O O . ARG B 1 434 ? 4.508 -12.82 -32.688 1 97.44 434 ARG B O 1
ATOM 7670 N N . LEU B 1 435 ? 5.891 -14.523 -33.125 1 98.12 435 LEU B N 1
ATOM 7671 C CA . LEU B 1 435 ? 4.996 -15.508 -32.531 1 98.12 435 LEU B CA 1
ATOM 7672 C C . LEU B 1 435 ? 4.82 -15.258 -31.047 1 98.12 435 LEU B C 1
ATOM 7674 O O . LEU B 1 435 ? 3.711 -15.375 -30.531 1 98.12 435 LEU B O 1
ATOM 7678 N N . SER B 1 436 ? 5.914 -14.961 -30.391 1 98.62 436 SER B N 1
ATOM 7679 C CA . SER B 1 436 ? 5.879 -14.664 -28.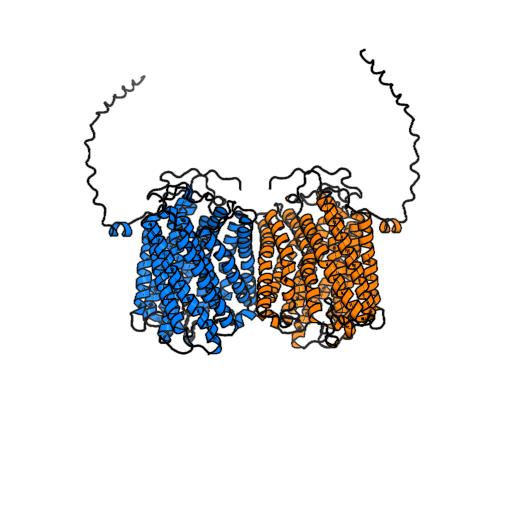969 1 98.62 436 SER B CA 1
ATOM 7680 C C . SER B 1 436 ? 5.051 -13.422 -28.672 1 98.62 436 SER B C 1
ATOM 7682 O O . SER B 1 436 ? 4.332 -13.367 -27.672 1 98.62 436 SER B O 1
ATOM 7684 N N . GLN B 1 437 ? 5.148 -12.406 -29.531 1 98.56 437 GLN B N 1
ATOM 7685 C CA . GLN B 1 437 ? 4.379 -11.18 -29.359 1 98.56 437 GLN B CA 1
ATOM 7686 C C . GLN B 1 437 ? 2.889 -11.43 -29.562 1 98.56 437 GLN B C 1
ATOM 7688 O O . GLN B 1 437 ? 2.055 -10.859 -28.844 1 98.56 437 GLN B O 1
ATOM 7693 N N . TRP B 1 438 ? 2.559 -12.25 -30.484 1 98.69 438 TRP B N 1
ATOM 7694 C CA . TRP B 1 438 ? 1.161 -12.625 -30.672 1 98.69 438 TRP B CA 1
ATOM 7695 C C . TRP B 1 438 ? 0.623 -13.359 -29.453 1 98.69 438 TRP B C 1
ATOM 7697 O O . TRP B 1 438 ? -0.508 -13.117 -29.031 1 98.69 438 TRP B O 1
ATOM 7707 N N . HIS B 1 439 ? 1.428 -14.289 -28.984 1 98.81 439 HIS B N 1
ATOM 7708 C CA . HIS B 1 439 ? 1.038 -14.977 -27.75 1 98.81 439 HIS B CA 1
ATOM 7709 C C . HIS B 1 439 ? 0.767 -13.984 -26.625 1 98.81 439 HIS B C 1
ATOM 7711 O O . HIS B 1 439 ? -0.233 -14.102 -25.922 1 98.81 439 HIS B O 1
ATOM 7717 N N . PHE B 1 440 ? 1.628 -13 -26.516 1 98.69 440 PHE B N 1
ATOM 7718 C CA . PHE B 1 440 ? 1.497 -12.008 -25.469 1 98.69 440 PHE B CA 1
ATOM 7719 C C . PHE B 1 440 ? 0.209 -11.211 -25.625 1 98.69 440 PHE B C 1
ATOM 7721 O O . PHE B 1 440 ? -0.612 -11.156 -24.703 1 98.69 440 PHE B O 1
ATOM 7728 N N . TRP B 1 441 ? 0.014 -10.555 -26.75 1 98.75 441 TRP B N 1
ATOM 7729 C CA . TRP B 1 441 ? -1.104 -9.633 -26.938 1 98.75 441 TRP B CA 1
ATOM 7730 C C . TRP B 1 441 ? -2.436 -10.375 -26.844 1 98.75 441 TRP B C 1
ATOM 7732 O O . TRP B 1 441 ? -3.379 -9.898 -26.219 1 98.75 441 TRP B O 1
ATOM 7742 N N . LEU B 1 442 ? -2.484 -11.539 -27.422 1 98.75 442 LEU B N 1
ATOM 7743 C CA . LEU B 1 442 ? -3.727 -12.305 -27.359 1 98.75 442 LEU B CA 1
ATOM 7744 C C . LEU B 1 442 ? -4.008 -12.781 -25.938 1 98.75 442 LEU B C 1
ATOM 7746 O O . LEU B 1 442 ? -5.164 -12.859 -25.516 1 98.75 442 LEU B O 1
ATOM 7750 N N . SER B 1 443 ? -2.979 -13.109 -25.203 1 98.75 443 SER B N 1
ATOM 7751 C CA . SER B 1 443 ? -3.15 -13.516 -23.812 1 98.75 443 SER B CA 1
ATOM 7752 C C . SER B 1 443 ? -3.65 -12.359 -22.969 1 98.75 443 SER B C 1
ATOM 7754 O O . SER B 1 443 ? -4.578 -12.523 -22.172 1 98.75 443 SER B O 1
ATOM 7756 N N . VAL B 1 444 ? -3.031 -11.188 -23.125 1 98.69 444 VAL B N 1
ATOM 7757 C CA . VAL B 1 444 ? -3.387 -10.031 -22.312 1 98.69 444 VAL B CA 1
ATOM 7758 C C . VAL B 1 444 ? -4.816 -9.594 -22.625 1 98.69 444 VAL B C 1
ATOM 7760 O O . VAL B 1 444 ? -5.602 -9.305 -21.719 1 98.69 444 VAL B O 1
ATOM 7763 N N . ILE B 1 445 ? -5.133 -9.547 -23.891 1 98.56 445 ILE B N 1
ATOM 7764 C CA . ILE B 1 445 ? -6.48 -9.172 -24.297 1 98.56 445 ILE B CA 1
ATOM 7765 C C . ILE B 1 445 ? -7.48 -10.219 -23.797 1 98.56 445 ILE B C 1
ATOM 7767 O O . ILE B 1 445 ? -8.523 -9.875 -23.25 1 98.56 445 ILE B O 1
ATOM 7771 N N . GLY B 1 446 ? -7.148 -11.477 -23.984 1 98.62 446 GLY B N 1
ATOM 7772 C CA . GLY B 1 446 ? -8.023 -12.555 -23.562 1 98.62 446 GLY B CA 1
ATOM 7773 C C . GLY B 1 446 ? -8.289 -12.547 -22.062 1 98.62 446 GLY B C 1
ATOM 7774 O O . GLY B 1 446 ? -9.438 -12.68 -21.641 1 98.62 446 GLY B O 1
ATOM 7775 N N . VAL B 1 447 ? -7.289 -12.391 -21.266 1 98.25 447 VAL B N 1
ATOM 7776 C CA . VAL B 1 447 ? -7.414 -12.438 -19.812 1 98.25 447 VAL B CA 1
ATOM 7777 C C . VAL B 1 447 ? -8.273 -11.266 -19.344 1 98.25 447 VAL B C 1
ATOM 7779 O O . VAL B 1 447 ? -9.133 -11.438 -18.469 1 98.25 447 VAL B O 1
ATOM 7782 N N . ASN B 1 448 ? -8.062 -10.086 -19.875 1 98.25 448 ASN B N 1
ATOM 7783 C CA . ASN B 1 448 ? -8.828 -8.922 -19.438 1 98.25 448 ASN B CA 1
ATOM 7784 C C . ASN B 1 448 ? -10.289 -9.023 -19.891 1 98.25 448 ASN B C 1
ATOM 7786 O O . ASN B 1 448 ? -11.195 -8.617 -19.156 1 98.25 448 ASN B O 1
ATOM 7790 N N . LEU B 1 449 ? -10.484 -9.547 -21.031 1 98.38 449 LEU B N 1
ATOM 7791 C CA . LEU B 1 449 ? -11.852 -9.75 -21.516 1 98.38 449 LEU B CA 1
ATOM 7792 C C . LEU B 1 449 ? -12.57 -10.805 -20.672 1 98.38 449 LEU B C 1
ATOM 7794 O O . LEU B 1 449 ? -13.781 -10.727 -20.469 1 98.38 449 LEU B O 1
ATOM 7798 N N . THR B 1 450 ? -11.859 -11.719 -20.203 1 98.5 450 THR B N 1
ATOM 7799 C CA . THR B 1 450 ? -12.453 -12.805 -19.422 1 98.5 450 THR B CA 1
ATOM 7800 C C . THR B 1 450 ? -12.781 -12.336 -18.016 1 98.5 450 THR B C 1
ATOM 7802 O O . THR B 1 450 ? -13.914 -12.5 -17.547 1 98.5 450 THR B O 1
ATOM 7805 N N . PHE B 1 451 ? -11.852 -11.703 -17.375 1 98.31 451 PHE B N 1
ATOM 7806 C CA . PHE B 1 451 ? -11.977 -11.594 -15.922 1 98.31 451 PHE B CA 1
ATOM 7807 C C . PHE B 1 451 ? -12.383 -10.188 -15.516 1 98.31 451 PHE B C 1
ATOM 7809 O O . PHE B 1 451 ? -13.016 -9.992 -14.469 1 98.31 451 PHE B O 1
ATOM 7816 N N . PHE B 1 452 ? -12.078 -9.172 -16.312 1 96.88 452 PHE B N 1
ATOM 7817 C CA . PHE B 1 452 ? -12.422 -7.809 -15.93 1 96.88 452 PHE B CA 1
ATOM 7818 C C . PHE B 1 452 ? -13.93 -7.637 -15.805 1 96.88 452 PHE B C 1
ATOM 7820 O O . PHE B 1 452 ? -14.422 -7.082 -14.82 1 96.88 452 PHE B O 1
ATOM 7827 N N . PRO B 1 453 ? -14.766 -8.133 -16.766 1 96.69 453 PRO B N 1
ATOM 7828 C CA . PRO B 1 453 ? -16.219 -8.016 -16.641 1 96.69 453 PRO B CA 1
ATOM 7829 C C . PRO B 1 453 ? -16.766 -8.766 -15.43 1 96.69 453 PRO B C 1
ATOM 7831 O O . PRO B 1 453 ? -17.828 -8.406 -14.914 1 96.69 453 PRO B O 1
ATOM 7834 N N . MET B 1 454 ? -16.047 -9.734 -14.938 1 97.19 454 MET B N 1
ATOM 7835 C CA . MET B 1 454 ? -16.516 -10.516 -13.797 1 97.19 454 MET B CA 1
ATOM 7836 C C . MET B 1 454 ? -16.609 -9.656 -12.547 1 97.19 454 MET B C 1
ATOM 7838 O O . MET B 1 454 ? -17.438 -9.914 -11.672 1 97.19 454 MET B O 1
ATOM 7842 N N . HIS B 1 455 ? -15.773 -8.594 -12.484 1 94.12 455 HIS B N 1
ATOM 7843 C CA . HIS B 1 455 ? -15.898 -7.676 -11.359 1 94.12 455 HIS B CA 1
ATOM 7844 C C . HIS B 1 455 ? -17.281 -7.031 -11.328 1 94.12 455 HIS B C 1
ATOM 7846 O O . HIS B 1 455 ? -17.891 -6.902 -10.266 1 94.12 455 HIS B O 1
ATOM 7852 N N . PHE B 1 456 ? -17.766 -6.781 -12.492 1 91.44 456 PHE B N 1
ATOM 7853 C CA . PHE B 1 456 ? -19.047 -6.09 -12.578 1 91.44 456 PHE B CA 1
ATOM 7854 C C . PHE B 1 456 ? -20.203 -7.062 -12.352 1 91.44 456 PHE B C 1
ATOM 7856 O O . PHE B 1 456 ? -21.203 -6.703 -11.742 1 91.44 456 PHE B O 1
ATOM 7863 N N . SER B 1 457 ? -20.047 -8.25 -12.852 1 95.19 457 SER B N 1
ATOM 7864 C CA . SER B 1 457 ? -21.047 -9.266 -12.539 1 95.19 457 SER B CA 1
ATOM 7865 C C . SER B 1 457 ? -21.156 -9.484 -11.039 1 95.19 457 SER B C 1
ATOM 7867 O O . SER B 1 457 ? -22.266 -9.609 -10.5 1 95.19 457 SER B O 1
ATOM 7869 N N . GLY B 1 458 ? -19.969 -9.516 -10.43 1 94.44 458 GLY B N 1
ATOM 7870 C CA . GLY B 1 458 ? -19.953 -9.711 -8.984 1 94.44 458 GLY B CA 1
ATOM 7871 C C . GLY B 1 458 ? -20.547 -8.539 -8.219 1 94.44 458 GLY B C 1
ATOM 7872 O O . GLY B 1 458 ? -21.312 -8.727 -7.27 1 94.44 458 GLY B O 1
ATOM 7873 N N . LEU B 1 459 ? -20.25 -7.363 -8.648 1 88.56 459 LEU B N 1
ATOM 7874 C CA . LEU B 1 459 ? -20.781 -6.16 -8.008 1 88.56 459 LEU B CA 1
ATOM 7875 C C . LEU B 1 459 ? -22.297 -6.086 -8.164 1 88.56 459 LEU B C 1
ATOM 7877 O O . LEU B 1 459 ? -22.984 -5.551 -7.297 1 88.56 459 LEU B O 1
ATOM 7881 N N . ALA B 1 460 ? -22.766 -6.668 -9.234 1 91 460 ALA B N 1
ATOM 7882 C CA . ALA B 1 460 ? -24.203 -6.684 -9.5 1 91 460 ALA B CA 1
ATOM 7883 C C . ALA B 1 460 ? -24.875 -7.844 -8.766 1 91 460 ALA B C 1
ATOM 7885 O O . ALA B 1 460 ? -26.094 -8.023 -8.859 1 91 460 ALA B O 1
ATOM 7886 N N . GLY B 1 461 ? -24.109 -8.75 -8.18 1 92.12 461 GLY B N 1
ATOM 7887 C CA . GLY B 1 461 ? -24.703 -9.727 -7.277 1 92.12 461 GLY B CA 1
ATOM 7888 C C . GLY B 1 461 ? -24.734 -11.125 -7.855 1 92.12 461 GLY B C 1
ATOM 7889 O O . GLY B 1 461 ? -25.375 -12.016 -7.305 1 92.12 461 GLY B O 1
ATOM 7890 N N . MET B 1 462 ? -24.078 -11.398 -8.953 1 96.12 462 MET B N 1
ATOM 7891 C CA . MET B 1 462 ? -24.094 -12.75 -9.508 1 96.12 462 MET B CA 1
ATOM 7892 C C . MET B 1 462 ? -23.328 -13.711 -8.617 1 96.12 462 MET B C 1
ATOM 7894 O O . MET B 1 462 ? -22.125 -13.539 -8.406 1 96.12 462 MET B O 1
ATOM 7898 N N . PRO B 1 463 ? -23.984 -14.695 -8.18 1 95.44 463 PRO B N 1
ATOM 7899 C CA . PRO B 1 463 ? -23.281 -15.656 -7.336 1 95.44 463 PRO B CA 1
ATOM 7900 C C . PRO B 1 463 ? -22.281 -16.516 -8.117 1 95.44 463 PRO B C 1
ATOM 7902 O O . PRO B 1 463 ? -22.469 -16.734 -9.32 1 95.44 463 PRO B O 1
ATOM 7905 N N . ARG B 1 464 ? -21.312 -16.969 -7.387 1 94.19 464 ARG B N 1
ATOM 7906 C CA . ARG B 1 464 ? -20.375 -17.906 -7.988 1 94.19 464 ARG B CA 1
ATOM 7907 C C . ARG B 1 464 ? -20.922 -19.328 -7.977 1 94.19 464 ARG B C 1
ATOM 7909 O O . ARG B 1 464 ? -21.859 -19.625 -7.234 1 94.19 464 ARG B O 1
ATOM 7916 N N . ARG B 1 465 ? -20.5 -20.188 -8.836 1 91.94 465 ARG B N 1
ATOM 7917 C CA . ARG B 1 465 ? -20.75 -21.625 -8.883 1 91.94 465 ARG B CA 1
ATOM 7918 C C . ARG B 1 465 ? -22.203 -21.906 -9.273 1 91.94 465 ARG B C 1
ATOM 7920 O O . ARG B 1 465 ? -22.844 -22.781 -8.672 1 91.94 465 ARG B O 1
ATOM 7927 N N . ILE B 1 466 ? -22.75 -21.156 -10.133 1 93.56 466 ILE B N 1
ATOM 7928 C CA . ILE B 1 466 ? -24.094 -21.422 -10.641 1 93.56 466 ILE B CA 1
ATOM 7929 C C . ILE B 1 466 ? -24.031 -21.672 -12.148 1 93.56 466 ILE B C 1
ATOM 7931 O O . ILE B 1 466 ? -23.359 -20.938 -12.875 1 93.56 466 ILE B O 1
ATOM 7935 N N . PRO B 1 467 ? -24.625 -22.703 -12.562 1 94.94 467 PRO B N 1
ATOM 7936 C CA . PRO B 1 467 ? -24.562 -23.031 -13.992 1 94.94 467 PRO B CA 1
ATOM 7937 C C . PRO B 1 467 ? -25.578 -22.234 -14.82 1 94.94 467 PRO B C 1
ATOM 7939 O O . PRO B 1 467 ? -25.5 -22.234 -16.047 1 94.94 467 PRO B O 1
ATOM 7942 N N . ASP B 1 468 ? -26.547 -21.656 -14.086 1 96.31 468 ASP B N 1
ATOM 7943 C CA . ASP B 1 468 ? -27.547 -20.797 -14.703 1 96.31 468 ASP B CA 1
ATOM 7944 C C . ASP B 1 468 ? -27.641 -19.453 -13.992 1 96.31 468 ASP B C 1
ATOM 7946 O O . ASP B 1 468 ? -27.391 -19.359 -12.781 1 96.31 468 ASP B O 1
ATOM 7950 N N . TYR B 1 469 ? -27.906 -18.438 -14.836 1 95.81 469 TYR B N 1
ATOM 7951 C CA . TYR B 1 469 ? -27.891 -17.109 -14.25 1 95.81 469 TYR B CA 1
ATOM 7952 C C . TYR B 1 469 ? -28.984 -16.234 -14.867 1 95.81 469 TYR B C 1
ATOM 7954 O O . TYR B 1 469 ? -29.578 -16.594 -15.891 1 95.81 469 TYR B O 1
ATOM 7962 N N . ALA B 1 470 ? -29.297 -15.156 -14.25 1 95.75 470 ALA B N 1
ATOM 7963 C CA . ALA B 1 470 ? -30.328 -14.234 -14.688 1 95.75 470 ALA B CA 1
ATOM 7964 C C . ALA B 1 470 ? -29.906 -13.477 -15.945 1 95.75 470 ALA B C 1
ATOM 7966 O O . ALA B 1 470 ? -28.719 -13.266 -16.172 1 95.75 470 ALA B O 1
ATOM 7967 N N . LEU B 1 471 ? -30.844 -13.008 -16.688 1 95.06 471 LEU B N 1
ATOM 7968 C CA . LEU B 1 471 ? -30.656 -12.359 -17.969 1 95.06 471 LEU B CA 1
ATOM 7969 C C . LEU B 1 471 ? -29.828 -11.078 -17.812 1 95.06 471 LEU B C 1
ATOM 7971 O O . LEU B 1 471 ? -29.094 -10.703 -18.734 1 95.06 471 LEU B O 1
ATOM 7975 N N . GLN B 1 472 ? -29.844 -10.492 -16.703 1 93.81 472 GLN B N 1
ATOM 7976 C CA . GLN B 1 472 ? -29.172 -9.219 -16.484 1 93.81 472 GLN B CA 1
ATOM 7977 C C . GLN B 1 472 ? -27.656 -9.367 -16.547 1 93.81 472 GLN B C 1
ATOM 7979 O O . GLN B 1 472 ? -26.938 -8.383 -16.766 1 93.81 472 GLN B O 1
ATOM 7984 N N . PHE B 1 473 ? -27.156 -10.586 -16.469 1 96.06 473 PHE B N 1
ATOM 7985 C CA . PHE B 1 473 ? -25.719 -10.828 -16.453 1 96.06 473 PHE B CA 1
ATOM 7986 C C . PHE B 1 473 ? -25.234 -11.352 -17.797 1 96.06 473 PHE B C 1
ATOM 7988 O O . PHE B 1 473 ? -24.062 -11.688 -17.953 1 96.06 473 PHE B O 1
ATOM 7995 N N . ALA B 1 474 ? -26.062 -11.406 -18.75 1 96.62 474 ALA B N 1
ATOM 7996 C CA . ALA B 1 474 ? -25.797 -12.125 -19.984 1 96.62 474 ALA B CA 1
ATOM 7997 C C . ALA B 1 474 ? -24.672 -11.469 -20.781 1 96.62 474 ALA B C 1
ATOM 7999 O O . ALA B 1 474 ? -23.766 -12.156 -21.266 1 96.62 474 ALA B O 1
ATOM 8000 N N . ASP B 1 475 ? -24.672 -10.172 -20.875 1 96.88 475 ASP B N 1
ATOM 8001 C CA . ASP B 1 475 ? -23.656 -9.477 -21.656 1 96.88 475 ASP B CA 1
ATOM 8002 C C . ASP B 1 475 ? -22.266 -9.648 -21.047 1 96.88 475 ASP B C 1
ATOM 8004 O O . ASP B 1 475 ? -21.281 -9.859 -21.766 1 96.88 475 ASP B O 1
ATOM 8008 N N . PHE B 1 476 ? -22.188 -9.539 -19.75 1 96.94 476 PHE B N 1
ATOM 8009 C CA . PHE B 1 476 ? -20.906 -9.734 -19.062 1 96.94 476 PHE B CA 1
ATOM 8010 C C . PHE B 1 476 ? -20.406 -11.156 -19.266 1 96.94 476 PHE B C 1
ATOM 8012 O O . PHE B 1 476 ? -19.203 -11.367 -19.5 1 96.94 476 PHE B O 1
ATOM 8019 N N . ASN B 1 477 ? -21.281 -12.102 -19.203 1 97.69 477 ASN B N 1
ATOM 8020 C CA . ASN B 1 477 ? -20.875 -13.5 -19.375 1 97.69 477 ASN B CA 1
ATOM 8021 C C . ASN B 1 477 ? -20.469 -13.797 -20.812 1 97.69 477 ASN B C 1
ATOM 8023 O O . ASN B 1 477 ? -19.578 -14.602 -21.062 1 97.69 477 ASN B O 1
ATOM 8027 N N . LEU B 1 478 ? -21.188 -13.172 -21.719 1 97.81 478 LEU B N 1
ATOM 8028 C CA . LEU B 1 478 ? -20.797 -13.336 -23.125 1 97.81 478 LEU B CA 1
ATOM 8029 C C . LEU B 1 478 ? -19.375 -12.844 -23.359 1 97.81 478 LEU B C 1
ATOM 8031 O O . LEU B 1 478 ? -18.562 -13.547 -23.969 1 97.81 478 LEU B O 1
ATOM 8035 N N . ALA B 1 479 ? -19.047 -11.656 -22.875 1 98.06 479 ALA B N 1
ATOM 8036 C CA . ALA B 1 479 ? -17.703 -11.094 -23 1 98.06 479 ALA B CA 1
ATOM 8037 C C . ALA B 1 479 ? -16.672 -12 -22.344 1 98.06 479 ALA B C 1
ATOM 8039 O O . ALA B 1 479 ? -15.625 -12.281 -22.922 1 98.06 479 ALA B O 1
ATOM 8040 N N . SER B 1 480 ? -16.969 -12.438 -21.172 1 98.44 480 SER B N 1
ATOM 8041 C CA . SER B 1 480 ? -16.062 -13.305 -20.422 1 98.44 480 SER B CA 1
ATOM 8042 C C . SER B 1 480 ? -15.797 -14.609 -21.156 1 98.44 480 SER B C 1
ATOM 8044 O O . SER B 1 480 ? -14.672 -15.109 -21.172 1 98.44 480 SER B O 1
ATOM 8046 N N . SER B 1 481 ? -16.859 -15.148 -21.75 1 98.44 481 SER B N 1
ATOM 8047 C CA . SER B 1 481 ? -16.719 -16.422 -22.453 1 98.44 481 SER B CA 1
ATOM 8048 C C . SER B 1 481 ? -15.875 -16.25 -23.719 1 98.44 481 SER B C 1
ATOM 8050 O O . SER B 1 481 ? -14.984 -17.062 -24 1 98.44 481 SER B O 1
ATOM 8052 N N . LEU B 1 482 ? -16.141 -15.195 -24.438 1 98.62 482 LEU B N 1
ATOM 8053 C CA . LEU B 1 482 ? -15.328 -14.93 -25.609 1 98.62 482 LEU B CA 1
ATOM 8054 C C . LEU B 1 482 ? -13.859 -14.742 -25.234 1 98.62 482 LEU B C 1
ATOM 8056 O O . LEU B 1 482 ? -12.969 -15.266 -25.906 1 98.62 482 LEU B O 1
ATOM 8060 N N . GLY B 1 483 ? -13.672 -14.016 -24.203 1 98.75 483 GLY B N 1
ATOM 8061 C CA . GLY B 1 483 ? -12.32 -13.828 -23.719 1 98.75 483 GLY B CA 1
ATOM 8062 C C . GLY B 1 483 ? -11.648 -15.117 -23.281 1 98.75 483 GLY B C 1
ATOM 8063 O O . GLY B 1 483 ? -10.469 -15.336 -23.578 1 98.75 483 GLY B O 1
ATOM 8064 N N . GLY B 1 484 ? -12.414 -15.969 -22.562 1 98.56 484 GLY B N 1
ATOM 8065 C CA . GLY B 1 484 ? -11.883 -17.25 -22.141 1 98.56 484 GLY B CA 1
ATOM 8066 C C . GLY B 1 484 ? -11.414 -18.125 -23.297 1 98.56 484 GLY B C 1
ATOM 8067 O O . GLY B 1 484 ? -10.328 -18.703 -23.234 1 98.56 484 GLY B O 1
ATOM 8068 N N . PHE B 1 485 ? -12.172 -18.172 -24.312 1 98.62 485 PHE B N 1
ATOM 8069 C CA . PHE B 1 485 ? -11.812 -18.984 -25.469 1 98.62 485 PHE B CA 1
ATOM 8070 C C . PHE B 1 485 ? -10.617 -18.391 -26.188 1 98.62 485 PHE B C 1
ATOM 8072 O O . PHE B 1 485 ? -9.75 -19.125 -26.688 1 98.62 485 PHE B O 1
ATOM 8079 N N . LEU B 1 486 ? -10.586 -17.078 -26.25 1 98.69 486 LEU B N 1
ATOM 8080 C CA . LEU B 1 486 ? -9.438 -16.406 -26.859 1 98.69 486 LEU B CA 1
ATOM 8081 C C . LEU B 1 486 ? -8.164 -16.703 -26.062 1 98.69 486 LEU B C 1
ATOM 8083 O O . LEU B 1 486 ? -7.121 -17.016 -26.641 1 98.69 486 LEU B O 1
ATOM 8087 N N . PHE B 1 487 ? -8.273 -16.594 -24.797 1 98.62 487 PHE B N 1
ATOM 8088 C CA . PHE B 1 487 ? -7.129 -16.859 -23.922 1 98.62 487 PHE B CA 1
ATOM 8089 C C . PHE B 1 487 ? -6.664 -18.297 -24.062 1 98.62 487 PHE B C 1
ATOM 8091 O O . PHE B 1 487 ? -5.465 -18.562 -24.188 1 98.62 487 PHE B O 1
ATOM 8098 N N . GLY B 1 488 ? -7.613 -19.25 -24.047 1 98.31 488 GLY B N 1
ATOM 8099 C CA . GLY B 1 488 ? -7.273 -20.656 -24.234 1 98.31 488 GLY B CA 1
ATOM 8100 C C . GLY B 1 488 ? -6.566 -20.922 -25.547 1 98.31 488 GLY B C 1
ATOM 8101 O O . GLY B 1 488 ? -5.559 -21.641 -25.578 1 98.31 488 GLY B O 1
ATOM 8102 N N . ALA B 1 489 ? -7.023 -20.344 -26.547 1 98.31 489 ALA B N 1
ATOM 8103 C CA . ALA B 1 489 ? -6.441 -20.547 -27.875 1 98.31 489 ALA B CA 1
ATOM 8104 C C . ALA B 1 489 ? -5.035 -19.953 -27.953 1 98.31 489 ALA B C 1
ATOM 8106 O O . ALA B 1 489 ? -4.16 -20.5 -28.625 1 98.31 489 ALA B O 1
ATOM 8107 N N . SER B 1 490 ? -4.855 -18.828 -27.297 1 98.5 490 SER B N 1
ATOM 8108 C CA . SER B 1 490 ? -3.568 -18.141 -27.344 1 98.5 490 SER B CA 1
ATOM 8109 C C . SER B 1 490 ? -2.465 -19 -26.75 1 98.5 490 SER B C 1
ATOM 8111 O O . SER B 1 490 ? -1.297 -18.875 -27.125 1 98.5 490 SER B O 1
ATOM 8113 N N . GLN B 1 491 ? -2.84 -19.906 -25.828 1 98.5 491 GLN B N 1
ATOM 8114 C CA . GLN B 1 491 ? -1.838 -20.734 -25.172 1 98.5 491 GLN B CA 1
ATOM 8115 C C . GLN B 1 491 ? -1.26 -21.766 -26.125 1 98.5 491 GLN B C 1
ATOM 8117 O O . GLN B 1 491 ? -0.165 -22.297 -25.891 1 98.5 491 GLN B O 1
ATOM 8122 N N . LEU B 1 492 ? -1.934 -22.047 -27.203 1 98.44 492 LEU B N 1
ATOM 8123 C CA . LEU B 1 492 ? -1.409 -22.953 -28.219 1 98.44 492 LEU B CA 1
ATOM 8124 C C . LEU B 1 492 ? -0.21 -22.344 -28.922 1 98.44 492 LEU B C 1
ATOM 8126 O O . LEU B 1 492 ? 0.699 -23.062 -29.359 1 98.44 492 LEU B O 1
ATOM 8130 N N . LEU B 1 493 ? -0.233 -21.031 -29.016 1 98.56 493 LEU B N 1
ATOM 8131 C CA . LEU B 1 493 ? 0.915 -20.344 -29.594 1 98.56 493 LEU B CA 1
ATOM 8132 C C . LEU B 1 493 ? 2.158 -20.547 -28.734 1 98.56 493 LEU B C 1
ATOM 8134 O O . LEU B 1 493 ? 3.27 -20.641 -29.25 1 98.56 493 LEU B O 1
ATOM 8138 N N . PHE B 1 494 ? 2.004 -20.562 -27.484 1 98.44 494 PHE B N 1
ATOM 8139 C CA . PHE B 1 494 ? 3.125 -20.812 -26.578 1 98.44 494 PHE B CA 1
ATOM 8140 C C . PHE B 1 494 ? 3.736 -22.188 -26.828 1 98.44 494 PHE B C 1
ATOM 8142 O O . PHE B 1 494 ? 4.961 -22.328 -26.844 1 98.44 494 PHE B O 1
ATOM 8149 N N . VAL B 1 495 ? 2.875 -23.188 -27.016 1 98.25 495 VAL B N 1
ATOM 8150 C CA . VAL B 1 495 ? 3.348 -24.531 -27.312 1 98.25 495 VAL B CA 1
ATOM 8151 C C . VAL B 1 495 ? 4.152 -24.531 -28.609 1 98.25 495 VAL B C 1
ATOM 8153 O O . VAL B 1 495 ? 5.207 -25.156 -28.703 1 98.25 495 VAL B O 1
ATOM 8156 N N . LEU B 1 496 ? 3.635 -23.797 -29.547 1 98.25 496 LEU B N 1
ATOM 8157 C CA . LEU B 1 496 ? 4.344 -23.688 -30.812 1 98.25 496 LEU B CA 1
ATOM 8158 C C . LEU B 1 496 ? 5.707 -23.031 -30.625 1 98.25 496 LEU B C 1
ATOM 8160 O O . LEU B 1 496 ? 6.684 -23.422 -31.266 1 98.25 496 LEU B O 1
ATOM 8164 N N . VAL B 1 497 ? 5.777 -22.031 -29.781 1 98.38 497 VAL B N 1
ATOM 8165 C CA . VAL B 1 497 ? 7.035 -21.359 -29.484 1 98.38 497 VAL B CA 1
ATOM 8166 C C . VAL B 1 497 ? 8.031 -22.344 -28.891 1 98.38 497 VAL B C 1
ATOM 8168 O O . VAL B 1 497 ? 9.188 -22.391 -29.312 1 98.38 497 VAL B O 1
ATOM 8171 N N . ILE B 1 498 ? 7.582 -23.156 -27.969 1 97.5 498 ILE B N 1
ATOM 8172 C CA . ILE B 1 498 ? 8.445 -24.125 -27.312 1 97.5 498 ILE B CA 1
ATOM 8173 C C . ILE B 1 498 ? 8.953 -25.141 -28.328 1 97.5 498 ILE B C 1
ATOM 8175 O O . ILE B 1 498 ? 10.141 -25.453 -28.359 1 97.5 498 ILE B O 1
ATOM 8179 N N . ILE B 1 499 ? 8.047 -25.625 -29.188 1 97.44 499 ILE B N 1
ATOM 8180 C CA . ILE B 1 499 ? 8.398 -26.625 -30.188 1 97.44 499 ILE B CA 1
ATOM 8181 C C . ILE B 1 499 ? 9.445 -26.062 -31.141 1 97.44 499 ILE B C 1
ATOM 8183 O O . ILE B 1 499 ? 10.43 -26.734 -31.469 1 97.44 499 ILE B O 1
ATOM 8187 N N . LYS B 1 500 ? 9.312 -24.875 -31.516 1 97.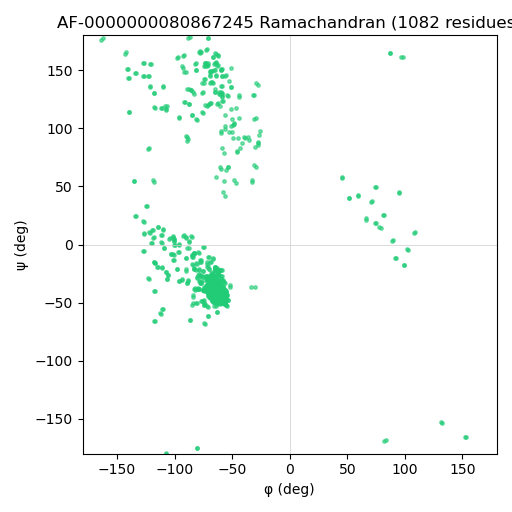25 500 LYS B N 1
ATOM 8188 C CA . LYS B 1 500 ? 10.242 -24.234 -32.438 1 97.25 500 LYS B CA 1
ATOM 8189 C C . LYS B 1 500 ? 11.609 -24.031 -31.797 1 97.25 500 LYS B C 1
ATOM 8191 O O . LYS B 1 500 ? 12.641 -24.188 -32.469 1 97.25 500 LYS B O 1
ATOM 8196 N N . CYS B 1 501 ? 11.617 -23.703 -30.531 1 97 501 CYS B N 1
ATOM 8197 C CA . CYS B 1 501 ? 12.883 -23.5 -29.828 1 97 501 CYS B CA 1
ATOM 8198 C C . CYS B 1 501 ? 13.617 -24.828 -29.656 1 97 501 CYS B C 1
ATOM 8200 O O . CYS B 1 501 ? 14.844 -24.875 -29.734 1 97 501 CYS B O 1
ATOM 8202 N N . VAL B 1 502 ? 12.867 -25.938 -29.391 1 96.19 502 VAL B N 1
ATOM 8203 C CA . VAL B 1 502 ? 13.461 -27.25 -29.172 1 96.19 502 VAL B CA 1
ATOM 8204 C C . VAL B 1 502 ? 14 -27.797 -30.484 1 96.19 502 VAL B C 1
ATOM 8206 O O . VAL B 1 502 ? 15.039 -28.453 -30.516 1 96.19 502 VAL B O 1
ATOM 8209 N N . ARG B 1 503 ? 13.32 -27.5 -31.594 1 95.81 503 ARG B N 1
ATOM 8210 C CA . ARG B 1 503 ? 13.688 -28.047 -32.906 1 95.81 503 ARG B CA 1
ATOM 8211 C C . ARG B 1 503 ? 14.836 -27.25 -33.5 1 95.81 503 ARG B C 1
ATOM 8213 O O . ARG B 1 503 ? 15.562 -27.766 -34.375 1 95.81 503 ARG B O 1
ATOM 8220 N N . GLY B 1 504 ? 14.922 -26.016 -33.156 1 93.44 504 GLY B N 1
ATOM 8221 C CA . GLY B 1 504 ? 15.992 -25.203 -33.688 1 93.44 504 GLY B CA 1
ATOM 8222 C C . GLY B 1 504 ? 15.633 -23.719 -33.75 1 93.44 504 GLY B C 1
ATOM 8223 O O . GLY B 1 504 ? 14.773 -23.25 -33 1 93.44 504 GLY B O 1
ATOM 8224 N N . GLY B 1 505 ? 16.484 -22.953 -34.531 1 93.19 505 GLY B N 1
ATOM 8225 C CA . GLY B 1 505 ? 16.297 -21.516 -34.688 1 93.19 505 GLY B CA 1
ATOM 8226 C C . GLY B 1 505 ? 17.562 -20.719 -34.469 1 93.19 505 GLY B C 1
ATOM 8227 O O . GLY B 1 505 ? 18.656 -21.203 -34.719 1 93.19 505 GLY B O 1
ATOM 8228 N N . GLU B 1 506 ? 17.25 -19.531 -34.062 1 96.44 506 GLU B N 1
ATOM 8229 C CA . GLU B 1 506 ? 18.391 -18.656 -33.812 1 96.44 506 GLU B CA 1
ATOM 8230 C C . GLU B 1 506 ? 19.125 -19.062 -32.531 1 96.44 506 GLU B C 1
ATOM 8232 O O . GLU B 1 506 ? 18.531 -19.109 -31.453 1 96.44 506 GLU B O 1
ATOM 8237 N N . LYS B 1 507 ? 20.359 -19.406 -32.625 1 97.56 507 LYS B N 1
ATOM 8238 C CA . LYS B 1 507 ? 21.156 -19.875 -31.5 1 97.56 507 LYS B CA 1
ATOM 8239 C C . LYS B 1 507 ? 21.422 -18.75 -30.516 1 97.56 507 LYS B C 1
ATOM 8241 O O . LYS B 1 507 ? 21.672 -17.609 -30.922 1 97.56 507 LYS B O 1
ATOM 8246 N N . ALA B 1 508 ? 21.453 -19.125 -29.281 1 97.81 508 ALA B N 1
ATOM 8247 C CA . ALA B 1 508 ? 21.703 -18.156 -28.219 1 97.81 508 ALA B CA 1
ATOM 8248 C C . ALA B 1 508 ? 23.078 -18.375 -27.594 1 97.81 508 ALA B C 1
ATOM 8250 O O . ALA B 1 508 ? 23.5 -19.516 -27.391 1 97.81 508 ALA B O 1
ATOM 8251 N N . PRO B 1 509 ? 23.797 -17.312 -27.375 1 97.5 509 PRO B N 1
ATOM 8252 C CA . PRO B 1 509 ? 25.047 -17.438 -26.625 1 97.5 509 PRO B CA 1
ATOM 8253 C C . PRO B 1 509 ? 24.812 -17.734 -25.141 1 97.5 509 PRO B C 1
ATOM 8255 O O . PRO B 1 509 ? 23.672 -17.812 -24.688 1 97.5 509 PRO B O 1
ATOM 8258 N N . ALA B 1 510 ? 25.906 -17.906 -24.391 1 96.75 510 ALA B N 1
ATOM 8259 C CA . ALA B 1 510 ? 25.797 -18.141 -22.953 1 96.75 510 ALA B CA 1
ATOM 8260 C C . ALA B 1 510 ? 25 -17.047 -22.266 1 96.75 510 ALA B C 1
ATOM 8262 O O . ALA B 1 510 ? 24.062 -17.328 -21.516 1 96.75 510 ALA B O 1
ATOM 8263 N N . LYS B 1 511 ? 25.453 -15.844 -22.562 1 97.31 511 LYS B N 1
ATOM 8264 C CA . LYS B 1 511 ? 24.688 -14.688 -22.125 1 97.31 511 LYS B CA 1
ATOM 8265 C C . LYS B 1 511 ? 23.641 -14.273 -23.156 1 97.31 511 LYS B C 1
ATOM 8267 O O . LYS B 1 511 ? 23.938 -13.469 -24.047 1 97.31 511 LYS B O 1
ATOM 8272 N N . ALA B 1 512 ? 22.531 -14.758 -23.016 1 96.81 512 ALA B N 1
ATOM 8273 C CA . ALA B 1 512 ? 21.5 -14.617 -24.047 1 96.81 512 ALA B CA 1
ATOM 8274 C C . ALA B 1 512 ? 20.969 -13.188 -24.109 1 96.81 512 ALA B C 1
ATOM 8276 O O . ALA B 1 512 ? 20.516 -12.727 -25.156 1 96.81 512 ALA B O 1
ATOM 8277 N N . TRP B 1 513 ? 20.969 -12.508 -22.969 1 97.25 513 TRP B N 1
ATOM 8278 C CA . TRP B 1 513 ? 20.438 -11.148 -22.891 1 97.25 513 TRP B CA 1
ATOM 8279 C C . TRP B 1 513 ? 21.516 -10.18 -22.406 1 97.25 513 TRP B C 1
ATOM 8281 O O . TRP B 1 513 ? 22.219 -10.453 -21.438 1 97.25 513 TRP B O 1
ATOM 8291 N N . GLU B 1 514 ? 21.672 -9.086 -22.953 1 94.12 514 GLU B N 1
ATOM 8292 C CA . GLU B 1 514 ? 22.75 -8.133 -22.688 1 94.12 514 GLU B CA 1
ATOM 8293 C C . GLU B 1 514 ? 22.734 -7.68 -21.234 1 94.12 514 GLU B C 1
ATOM 8295 O O . GLU B 1 514 ? 23.797 -7.578 -20.609 1 94.12 514 GLU B O 1
ATOM 8300 N N . GLY B 1 515 ? 21.578 -7.469 -20.688 1 93.75 515 GLY B N 1
ATOM 8301 C CA . GLY B 1 515 ? 21.484 -6.926 -19.344 1 93.75 515 GLY B CA 1
ATOM 8302 C C . GLY B 1 515 ? 21.453 -7.996 -18.266 1 93.75 515 GLY B C 1
ATOM 8303 O O . GLY B 1 515 ? 21.344 -7.691 -17.078 1 93.75 515 GLY B O 1
ATOM 8304 N N . ALA B 1 516 ? 21.641 -9.266 -18.625 1 95.31 516 ALA B N 1
ATOM 8305 C CA . ALA B 1 516 ? 21.578 -10.359 -17.656 1 95.31 516 ALA B CA 1
ATOM 8306 C C . ALA B 1 516 ? 22.906 -10.523 -16.922 1 95.31 516 ALA B C 1
ATOM 8308 O O . ALA B 1 516 ? 23.969 -10.539 -17.547 1 95.31 516 ALA B O 1
ATOM 8309 N N . GLU B 1 517 ? 22.844 -10.578 -15.586 1 92.06 517 GLU B N 1
ATOM 8310 C CA . GLU B 1 517 ? 24.094 -10.562 -14.844 1 92.06 517 GLU B CA 1
ATOM 8311 C C . GLU B 1 517 ? 24.172 -11.742 -13.867 1 92.06 517 GLU B C 1
ATOM 8313 O O . GLU B 1 517 ? 25.234 -12.016 -13.305 1 92.06 517 GLU B O 1
ATOM 8318 N N . ASP B 1 518 ? 23.188 -12.5 -13.719 1 93.56 518 ASP B N 1
ATOM 8319 C CA . ASP B 1 518 ? 23.172 -13.594 -12.75 1 93.56 518 ASP B CA 1
ATOM 8320 C C . ASP B 1 518 ? 24.062 -14.742 -13.219 1 93.56 518 ASP B C 1
ATOM 8322 O O . ASP B 1 518 ? 24.422 -14.82 -14.398 1 93.56 518 ASP B O 1
ATOM 8326 N N . LEU B 1 519 ? 24.344 -15.641 -12.414 1 94.62 519 LEU B N 1
ATOM 8327 C CA . LEU B 1 519 ? 25.359 -16.672 -12.617 1 94.62 519 LEU B CA 1
ATOM 8328 C C . LEU B 1 519 ? 24.953 -17.625 -13.727 1 94.62 519 LEU B C 1
ATOM 8330 O O . LEU B 1 519 ? 25.812 -18.188 -14.414 1 94.62 519 LEU B O 1
ATOM 8334 N N . GLU B 1 520 ? 23.719 -17.891 -13.922 1 95.31 520 GLU B N 1
ATOM 8335 C CA . GLU B 1 520 ? 23.266 -18.844 -14.922 1 95.31 520 GLU B CA 1
ATOM 8336 C C . GLU B 1 520 ? 23.672 -18.406 -16.328 1 95.31 520 GLU B C 1
ATOM 8338 O O . GLU B 1 520 ? 23.781 -19.234 -17.234 1 95.31 520 GLU B O 1
ATOM 8343 N N . TRP B 1 521 ? 23.906 -17.172 -16.5 1 96.38 521 TRP B N 1
ATOM 8344 C CA . TRP B 1 521 ? 24.203 -16.641 -17.828 1 96.38 521 TRP B CA 1
ATOM 8345 C C . TRP B 1 521 ? 25.688 -16.734 -18.141 1 96.38 521 TRP B C 1
ATOM 8347 O O . TRP B 1 521 ? 26.141 -16.359 -19.219 1 96.38 521 TRP B O 1
ATOM 8357 N N . SER B 1 522 ? 26.469 -17.297 -17.219 1 94.25 522 SER B N 1
ATOM 8358 C CA . SER B 1 522 ? 27.875 -17.578 -17.453 1 94.25 522 SER B CA 1
ATOM 8359 C C . SER B 1 522 ? 28.047 -18.984 -18.047 1 94.25 522 SER B C 1
ATOM 8361 O O . SER B 1 522 ? 29.125 -19.312 -18.547 1 94.25 522 SER B O 1
ATOM 8363 N N . VAL B 1 523 ? 27.031 -19.734 -18.016 1 95.5 523 VAL B N 1
ATOM 8364 C CA . VAL B 1 523 ? 27.047 -21.109 -18.531 1 95.5 523 VAL B CA 1
ATOM 8365 C C . VAL B 1 523 ? 26.594 -21.125 -19.984 1 95.5 523 VAL B C 1
ATOM 8367 O O . VAL B 1 523 ? 25.766 -20.297 -20.391 1 95.5 523 VAL B O 1
ATOM 8370 N N . PRO B 1 524 ? 27.078 -22.109 -20.734 1 96.31 524 PRO B N 1
ATOM 8371 C CA . PRO B 1 524 ? 26.656 -22.172 -22.141 1 96.31 524 PRO B CA 1
ATOM 8372 C C . PRO B 1 524 ? 25.156 -22.375 -22.297 1 96.31 524 PRO B C 1
ATOM 8374 O O . PRO B 1 524 ? 24.484 -22.797 -21.359 1 96.31 524 PRO B O 1
ATOM 8377 N N . SER B 1 525 ? 24.609 -22.094 -23.5 1 96.94 525 SER B N 1
ATOM 8378 C CA . SER B 1 525 ? 23.219 -22.344 -23.891 1 96.94 525 SER B CA 1
ATOM 8379 C C . SER B 1 525 ? 23.141 -23.328 -25.047 1 96.94 525 SER B C 1
ATOM 8381 O O . SER B 1 525 ? 23.734 -23.109 -26.109 1 96.94 525 SER B O 1
ATOM 8383 N N . PRO B 1 526 ? 22.594 -24.375 -24.953 1 96.94 526 PRO B N 1
ATOM 8384 C CA . PRO B 1 526 ? 21.875 -24.828 -23.75 1 96.94 526 PRO B CA 1
ATOM 8385 C C . PRO B 1 526 ? 22.812 -25.219 -22.625 1 96.94 526 PRO B C 1
ATOM 8387 O O . PRO B 1 526 ? 23.969 -25.594 -22.875 1 96.94 526 PRO B O 1
ATOM 8390 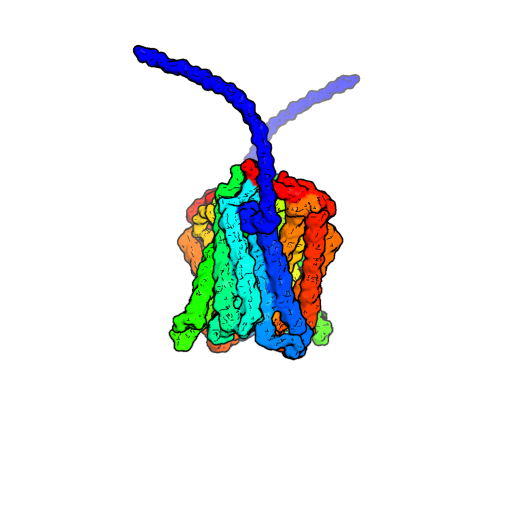N N . ALA B 1 527 ? 22.312 -25.156 -21.5 1 97.31 527 ALA B N 1
ATOM 8391 C CA . ALA B 1 527 ? 23.125 -25.531 -20.344 1 97.31 527 ALA B CA 1
ATOM 8392 C C . ALA B 1 527 ? 23.484 -27.016 -20.391 1 97.31 527 ALA B C 1
ATOM 8394 O O . ALA B 1 527 ? 22.625 -27.859 -20.625 1 97.31 527 ALA B O 1
ATOM 8395 N N . PRO B 1 528 ? 24.734 -27.344 -20.203 1 95.69 528 PRO B N 1
ATOM 8396 C CA . PRO B 1 528 ? 25.125 -28.75 -20.172 1 95.69 528 PRO B CA 1
ATOM 8397 C C . PRO B 1 528 ? 24.5 -29.516 -19.016 1 95.69 528 PRO B C 1
ATOM 8399 O O . PRO B 1 528 ? 24.094 -28.906 -18.016 1 95.69 528 PRO B O 1
ATOM 8402 N N . LEU B 1 529 ? 24.391 -30.797 -19.172 1 92.75 529 LEU B N 1
ATOM 8403 C CA . LEU B 1 529 ? 23.797 -31.641 -18.141 1 92.75 529 LEU B CA 1
ATOM 8404 C C . LEU B 1 529 ? 24.516 -31.469 -16.812 1 92.75 529 LEU B C 1
ATOM 8406 O O . LEU B 1 529 ? 23.875 -31.422 -15.758 1 92.75 529 LEU B O 1
ATOM 8410 N N . HIS B 1 530 ? 25.859 -31.438 -16.891 1 92.12 530 HIS B N 1
ATOM 8411 C CA . HIS B 1 530 ? 26.656 -31.203 -15.695 1 92.12 530 HIS B CA 1
ATOM 8412 C C . HIS B 1 530 ? 27.266 -29.812 -15.703 1 92.12 530 HIS B C 1
ATOM 8414 O O . HIS B 1 530 ? 27.953 -29.422 -16.656 1 92.12 530 HIS B O 1
ATOM 8420 N N . THR B 1 531 ? 26.844 -29.078 -14.766 1 91.94 531 THR B N 1
ATOM 8421 C CA . THR B 1 531 ? 27.344 -27.719 -14.594 1 91.94 531 THR B CA 1
ATOM 8422 C C . THR B 1 531 ? 27.953 -27.531 -13.203 1 91.94 531 THR B C 1
ATOM 8424 O O . THR B 1 531 ? 27.484 -28.125 -12.234 1 91.94 531 THR B O 1
ATOM 8427 N N . PHE B 1 532 ? 29.062 -26.688 -13.109 1 93.12 532 PHE B N 1
ATOM 8428 C CA . PHE B 1 532 ? 29.688 -26.281 -11.852 1 93.12 532 PHE B CA 1
ATOM 8429 C C . PHE B 1 532 ? 30.172 -27.5 -11.086 1 93.12 532 PHE B C 1
ATOM 8431 O O . PHE B 1 532 ? 29.906 -27.641 -9.891 1 93.12 532 PHE B O 1
ATOM 8438 N N . GLU B 1 533 ? 30.75 -28.406 -11.773 1 88 533 GLU B N 1
ATOM 8439 C CA . GLU B 1 533 ? 31.391 -29.516 -11.078 1 88 533 GLU B CA 1
ATOM 8440 C C . GLU B 1 533 ? 32.344 -29 -10 1 88 533 GLU B C 1
ATOM 8442 O O . GLU B 1 533 ? 32.469 -29.594 -8.93 1 88 533 GLU B O 1
ATOM 8447 N N . THR B 1 534 ? 32.938 -27.938 -10.359 1 88.81 534 THR B N 1
ATOM 8448 C CA . THR B 1 534 ? 33.625 -27.109 -9.391 1 88.81 534 THR B CA 1
ATOM 8449 C C . THR B 1 534 ? 32.906 -25.766 -9.188 1 88.81 534 THR B C 1
ATOM 8451 O O . THR B 1 534 ? 32.781 -24.984 -10.133 1 88.81 534 THR B O 1
ATOM 8454 N N . PRO B 1 535 ? 32.469 -25.578 -8 1 90.62 535 PRO B N 1
ATOM 8455 C CA . PRO B 1 535 ? 31.719 -24.344 -7.766 1 90.62 535 PRO B CA 1
ATOM 8456 C C . PRO B 1 535 ? 32.531 -23.094 -8.086 1 90.62 535 PRO B C 1
ATOM 8458 O O . PRO B 1 535 ? 33.719 -23.031 -7.797 1 90.62 535 PRO B O 1
ATOM 8461 N N . PRO B 1 536 ? 31.844 -22.219 -8.734 1 91.12 536 PRO B N 1
ATOM 8462 C CA . PRO B 1 536 ? 32.562 -20.969 -9.008 1 91.12 536 PRO B CA 1
ATOM 8463 C C . PRO B 1 536 ? 32.75 -20.109 -7.758 1 91.12 536 PRO B C 1
ATOM 8465 O O . PRO B 1 536 ? 32 -20.266 -6.785 1 91.12 536 PRO B O 1
ATOM 8468 N N . THR B 1 537 ? 33.781 -19.266 -7.789 1 88.5 537 THR B N 1
ATOM 8469 C CA . THR B 1 537 ? 33.969 -18.328 -6.688 1 88.5 537 THR B CA 1
ATOM 8470 C C . THR B 1 537 ? 33.188 -17.047 -6.938 1 88.5 537 THR B C 1
ATOM 8472 O O . THR B 1 537 ? 33.312 -16.438 -8.008 1 88.5 537 THR B O 1
ATOM 8475 N N . PHE B 1 538 ? 32.344 -16.781 -6.039 1 89.19 538 PHE B N 1
ATOM 8476 C CA . PHE B 1 538 ? 31.5 -15.594 -6.156 1 89.19 538 PHE B CA 1
ATOM 8477 C C . PHE B 1 538 ? 32.156 -14.391 -5.48 1 89.19 538 PHE B C 1
ATOM 8479 O O . PHE B 1 538 ? 32.594 -14.484 -4.332 1 89.19 538 PHE B O 1
ATOM 8486 N N . ASN B 1 539 ? 32.406 -13.289 -6.16 1 83.12 539 ASN B N 1
ATOM 8487 C CA . ASN B 1 539 ? 32.906 -12.039 -5.602 1 83.12 539 ASN B CA 1
ATOM 8488 C C . ASN B 1 539 ? 31.766 -11.062 -5.305 1 83.12 539 ASN B C 1
ATOM 8490 O O . ASN B 1 539 ? 31.141 -10.531 -6.227 1 83.12 539 ASN B O 1
ATOM 8494 N N . PRO B 1 540 ? 31.531 -10.891 -4.012 1 78.69 540 PRO B N 1
ATOM 8495 C CA . PRO B 1 540 ? 30.422 -10.023 -3.629 1 78.69 540 PRO B CA 1
ATOM 8496 C C . PRO B 1 540 ? 30.562 -8.594 -4.148 1 78.69 540 PRO B C 1
ATOM 8498 O O . PRO B 1 540 ? 31.688 -8.07 -4.191 1 78.69 540 PRO B O 1
ATOM 8501 N N . ARG B 1 541 ? 29.484 -8.18 -4.73 1 60.84 541 ARG B N 1
ATOM 8502 C CA . ARG B 1 541 ? 29.484 -6.777 -5.125 1 60.84 541 ARG B CA 1
ATOM 8503 C C . ARG B 1 541 ? 29.031 -5.883 -3.971 1 60.84 541 ARG B C 1
ATOM 8505 O O . ARG B 1 541 ? 28.234 -6.301 -3.125 1 60.84 541 ARG B O 1
ATOM 8512 N N . GLU B 1 542 ? 29.75 -4.77 -3.678 1 53.84 542 GLU B N 1
ATOM 8513 C CA . GLU B 1 542 ? 29.344 -3.84 -2.629 1 53.84 542 GLU B CA 1
ATOM 8514 C C . GLU B 1 542 ? 27.953 -3.256 -2.916 1 53.84 542 GLU B C 1
ATOM 8516 O O . GLU B 1 542 ? 27.688 -2.814 -4.035 1 53.84 542 GLU B O 1
ATOM 8521 N N . HIS B 1 543 ? 26.969 -3.811 -2.357 1 46.47 543 HIS B N 1
ATOM 8522 C CA . HIS B 1 543 ? 25.641 -3.223 -2.484 1 46.47 543 HIS B CA 1
ATOM 8523 C C . HIS B 1 543 ? 25.547 -1.887 -1.752 1 46.47 543 HIS B C 1
ATOM 8525 O O . HIS B 1 543 ? 26.266 -1.669 -0.766 1 46.47 543 HIS B O 1
#

InterPro domains:
  IPR000883 Cytochrome c oxidase subunit I [PF00115] (44-486)
  IPR000883 Cytochrome c oxidase subunit I [PR01165] (34-59)
  IPR000883 Cytochrome c oxidase subunit I [PR01165] (81-104)
  IPR000883 Cytochrome c oxidase subunit I [PR01165] (108-132)
  IPR000883 Cytochrome c oxidase subunit I [PR01165] (151-163)
  IPR000883 Cytochrome c oxidase subunit I [PR01165] (181-199)
  IPR000883 Cytochrome c oxidase subunit I [PR01165] (210-229)
  IPR000883 Cytochrome c oxidase subunit I [PR01165] (261-282)
  IPR000883 Cytochrome c oxidase subunit I [PR01165] (307-322)
  IPR000883 Cytochrome c oxidase subunit I [PR01165] (331-352)
  IPR000883 Cytochrome c oxidase subunit I [PR01165] (366-384)
  IPR000883 Cytochrome c oxidase subunit I [PR01165] (394-413)
  IPR000883 Cytochrome c oxidase subunit I [PR01165] (444-465)
  IPR000883 Cytochrome c oxidase subunit I [PTHR10422] (32-539)
  IPR014241 Cytochrome c oxidase, subunit I bacterial type [TIGR02891] (35-537)
  IPR023615 Cytochrome c oxidase, subunit I, copper-binding site [PS00077] (263-317)
  IPR023616 Cytochrome c oxidase-like, subunit I domain [PS50855] (25-539)
  IPR033944 Cytochrome c oxidase subunit I domain [cd01663] (39-523)
  IPR036927 Cytochrome c oxidase-like, subunit I superfamily [G3DSA:1.20.210.10] (21-541)
  IPR036927 Cytochrome c oxidase-like, subunit I superfamily [SSF81442] (30-538)

Nearest PDB structures (foldseek):
  3hb3-assembly1_A  TM=9.831E-01  e=1.122E-43  Paracoccus denitrificans
  3oma-assembly1_A  TM=9.855E-01  e=4.939E-43  Cereibacter sphaeroides 2.4.1
  3fye-assembly1_A  TM=9.847E-01  e=2.823E-42  Cereibacter sphaeroides
  3omi-assembly2_C  TM=9.841E-01  e=4.763E-42  Cereibacter sphaeroides 2.4.1
  2yev-assembly2_A  TM=9.794E-01  e=6.950E-38  Thermus thermophilus HB8

Foldseek 3Di:
DPPPPDDDPPPPPPPPVPPPPPPPPPPPPDPVVCLLQPLFLLSLLVLLQVQLVVLVLVLLVLVLVLLVLLLFFDRDDDDLQVSLQSQASSVQSNQLGHLLSLLLSLCSNPVCLQQQFFGFPDRRLSSVLSVLLVVLVVLQCCQCVDVVGHFRCHNLCFPPCLAVVTDPSSLSNLVSLVSSLVSLLSSLVRLLCCNVPGGFPPQDPLQGQQLSLLSPLLSVLSNVQSVLVNVLSVVSNCVRPPVDPQPPVVRPHNSVVSQVSSLLNVQLSLLSSFSSLLRLLQQVLCQQLLFHQAPSVLLSVLSNVLNVLSNVQSCLLVLPVDDDPVSLVRNLVSQLVNVVSVVVSLVRSVVSNVVGNHDCFLLNLLSVLLSVLLVVLVVLSNLSSHSVSVVQLRQALLVVLSSCSCNCSRRVSSSVSNCQVCLCQAQQAHFDRVLSVQLSVLQSQLSCQQRVLSNVRSNVPHGPSGSRDDNVCNVSSVSNSVSSVSNSVSVVSVVVRSVDSNVDHHGAALQRGPSRDGSSSVAGGHHDSGGSPPGDHDDRDDD/DPPCPDDDPPPPPPPPPPPPPPPPPPPPPDPVVCLLQPLFLLSLLVLLQVQLLVLVLVLLVLVLVLLVLLLFFDRDDDDLQVNLQSQASSVQSNQLGHLLSLLLSCCSNPVCLQQQFFGFPDRRLSSVLSVLLVVLVVLQCCQCVDVVGHFRCHNLCFPPCLAVVTDPSSLSNLVSLVSSLVSLLSSLVRLLCCNVPGGFPPQDPLNGQQLSLLSPLLSVLSNVQSVLVNVLSVVSNCVRPPVDPQPPVVRPHNSVVSQVSSLLNVQLSLLSSFSSLLRLLQQVLCQQLLFHQACSVLLSVLSNVLNVLSNVQSCLLVLPVDDDPVSLVRNLVSQLVNVVSVVVSLVRSVVSNVVGNHDCFLLNLLSVLLSVLLVVLVVLSNLSSDSVSVVQLRQALLVVLSSCSCNCSRRVSSSVSNCQVCLCQAQQAHFDRVLSVQLSVLQSQLSCQQRVLSNVRSNVPHGPSGSRDDNVCNVSSVSNSVSSVSNSVSVVSVVVRSVDSNVDHHGAALQRGPSRDGSSSVAGTHHDSGGSPPGDHDDDDDD

Organism: NCBI:txid3151122

Solvent-accessible surface area (backbone atoms only — not comparable to full-atom values): 53906 Å² total; per-residue (Å²): 133,84,74,75,74,73,80,76,78,78,77,74,76,72,76,70,75,75,69,79,72,70,78,68,76,72,74,72,71,56,76,64,56,47,70,73,65,44,50,50,30,56,60,51,11,48,49,30,37,52,50,9,52,51,30,38,51,54,18,46,50,29,48,48,52,54,32,62,25,41,39,44,62,41,80,72,76,59,56,66,65,58,45,31,21,30,54,10,46,19,45,43,29,36,54,67,38,12,53,47,34,34,54,51,11,48,43,40,47,42,44,28,41,52,34,30,20,54,48,57,66,43,31,66,55,48,40,52,23,54,58,32,40,62,53,16,51,50,44,40,59,49,20,54,75,37,75,75,22,33,57,51,43,42,66,80,46,46,53,47,44,51,42,81,69,36,41,77,30,42,62,45,44,46,51,17,50,49,37,39,46,51,20,49,38,50,46,21,53,32,51,44,48,22,61,77,70,38,46,16,56,67,54,49,82,91,67,52,54,56,41,52,51,28,41,49,54,35,23,51,48,42,58,66,27,48,60,46,46,51,50,52,48,47,49,44,51,35,38,62,74,66,78,47,36,64,44,33,55,92,67,72,22,36,36,65,56,50,53,55,46,48,26,55,22,46,41,38,45,58,45,51,53,34,41,43,28,55,10,40,41,60,53,43,51,22,21,39,6,59,29,72,60,42,56,59,67,59,46,55,52,25,53,50,48,47,59,58,50,31,71,62,31,31,60,55,81,42,64,83,76,69,60,55,66,70,56,48,51,51,22,26,52,50,44,48,51,49,48,24,39,53,17,36,46,55,49,27,56,51,54,22,48,55,95,33,65,70,54,78,50,60,28,43,47,30,35,50,47,19,58,56,42,24,47,53,17,48,52,48,44,50,50,49,29,37,57,82,50,22,70,65,31,62,69,12,24,28,50,54,20,30,53,44,27,41,45,40,34,27,22,47,29,21,52,51,16,42,45,57,63,43,37,25,43,69,50,14,9,44,65,56,62,69,59,45,46,50,27,47,54,39,32,55,53,11,50,48,37,24,35,54,40,27,38,52,41,3,73,73,57,39,59,51,95,58,60,54,55,62,75,92,46,34,67,46,33,34,44,18,25,54,12,44,53,42,27,57,54,25,52,53,44,50,53,50,41,51,52,42,17,67,76,39,73,54,72,27,52,36,57,70,48,91,41,61,76,59,52,50,40,76,37,54,30,36,53,61,91,76,40,41,89,62,56,49,80,44,78,77,71,92,125,135,83,78,75,74,76,79,79,80,77,78,76,77,74,75,71,76,74,68,80,74,70,76,67,75,71,73,73,69,57,77,65,55,45,69,73,66,46,51,49,30,55,61,51,12,48,50,31,36,51,49,9,53,52,29,40,50,53,19,46,49,29,48,48,51,52,33,60,26,41,42,44,63,40,80,73,76,59,55,64,65,58,46,3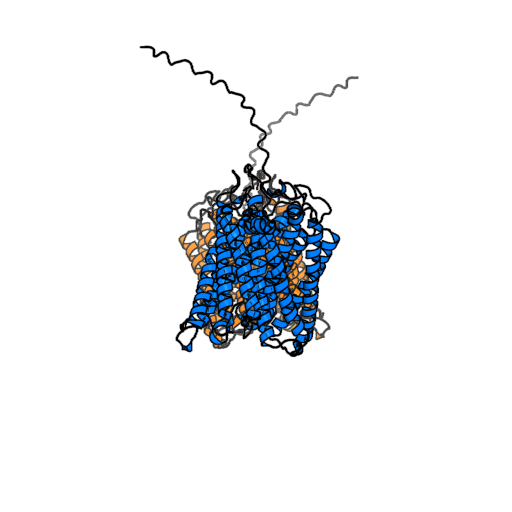2,20,30,54,11,47,19,45,43,28,37,52,67,38,12,51,46,32,33,53,50,11,49,44,40,46,41,43,28,39,52,36,30,21,54,47,54,66,43,29,67,57,49,40,53,24,53,58,31,41,63,54,16,51,50,44,39,58,50,20,54,76,38,76,75,23,34,58,50,44,43,66,81,45,47,52,48,44,49,42,80,68,36,41,77,31,42,62,46,43,46,51,17,51,50,36,40,45,50,22,50,39,49,45,21,54,33,51,46,49,20,63,77,70,38,45,15,56,67,53,50,82,92,66,52,53,54,39,51,52,28,41,48,55,36,23,54,50,41,59,66,28,46,60,47,45,52,50,53,47,48,50,45,50,35,37,62,73,66,78,46,35,64,44,33,56,93,68,73,22,38,36,66,54,48,53,54,46,45,25,55,21,46,43,36,46,57,45,53,53,35,40,44,27,54,10,39,41,60,55,44,50,22,23,38,7,61,28,70,63,42,56,60,67,57,45,54,51,25,52,51,49,47,58,59,49,30,71,64,30,30,61,54,79,43,65,83,77,70,61,55,66,70,55,50,52,51,22,26,51,50,43,50,51,50,48,26,41,53,18,36,45,55,49,27,56,52,55,21,48,56,94,32,66,69,55,79,50,59,28,41,47,29,36,51,48,20,58,56,41,24,48,53,17,48,51,48,47,50,49,50,29,36,58,82,50,22,70,65,32,62,70,13,25,28,50,55,20,31,52,44,26,40,46,42,34,27,23,48,28,22,51,51,13,43,46,59,63,43,36,24,44,70,51,14,9,44,66,57,61,69,60,44,46,50,27,48,54,39,33,55,52,10,50,48,36,24,34,54,41,27,38,54,41,3,74,72,58,39,59,52,95,56,61,54,56,62,75,90,46,33,67,45,33,34,44,19,25,54,13,43,53,43,27,58,54,26,52,53,44,50,53,51,40,53,53,45,18,67,77,39,71,54,74,26,54,36,58,70,46,89,41,60,79,58,54,49,40,75,38,53,31,36,53,60,91,77,41,40,89,62,55,47,80,43,77,76,74,90,124

Secondary structure (DSSP, 8-state):
------------------------------HHHHHHH---HHHHHHHHHHHHHHHHHHHHHHHHHHHHHTTSSS--SS-HHHHHHHHHHHHHIIIIIIIHHHHHHHHHHHHHHHHT-SS-S-HHHHHHHHHHHHHHHHHHHHGGGSTT-S--STTTT-TTTTTTT--TTHHHHHHHHHHHHHHHHHHHHHHHHHHHH-PPTT--GGGS-HHHHHHHHHHHHHHHHHHHHHHHHHHHHHHHHS---SS-GGGT--HHHHHHHHHHHHHHHHHHTTHHHHHHHHHHHHHHHTSPPTTHHHHHHHHHHHHHHHTT-GGGGGGGG---HHHHHHHHHHHHHTHHHHHHHHHHHHHHHTTS-----HHHHHHHHHHHHHHHHHHHHHHHHSHHHHHHHTTBHHHHHHHHHHIIIIIIHHHHHHHHHHHHHHHSBPPPHHHHHHHHHHHHHHHHHHHHHHHHHHHTTPBSS-S---GGGHHHHHHHHHHHHHHHHHHHHHHHHHHHHHH--SB--SS-STT--SGGGGS-SSPPSS--SSPPPP-----/------------------------------HHHHHHH---HHHHHHHHHHHHHHHHHHHHHHHHHHHHHTTSSS--SS-HHHHHHHHHHHHHIIIIIIIHHHHHHHHHHHHHHHHT-SS-S-HHHHHHHHHHHHHHHHHHHHGGGSTT-S--STTTT-TTTTTTT--TTHHHHHHHHHHHHHHHHHHHHHHHHHHHH-PPTT--GGGS-HHHHHHHHHHHHHHHHHHHHHHHHHHHHHHHHS---SS-GGGT--HHHHHHHHHHHHHHHHHHTTHHHHHHHHHHHHHHHTSPPTTHHHHHHHHHHHHHHHTT-GGGGGGGG---HHHHHHHHHHHHHTHHHHHHHHHHHHHHHTTS-----HHHHHHHHHHHHHHHHHHHHHHHHSHHHHHHHTTBHHHHHHHHHHIIIIIIHHHHHHHHHHHHHHHSBPPPHHHHHHHHHHHHHHHHHHHHHHHHHHHTTPBSS-S---GGGHHHHHHHHHHHHHHHHHHHHHHHHHHHHHH--SB--SS-STT--SGGGGS-SSPPSS--SSPPPP-----

pLDDT: mean 92.08, std 15.39, range [19.22, 98.88]

Radius of gyration: 35.01 Å; Cα contacts (8 Å, |Δi|>4): 1824; chains: 2; bounding box: 103×109×68 Å

Sequence (1086 aa):
MASHLPPKPTLQHSTTTAGGMAEAGHARPRWLMRWLLTTNHKEIGTLYLLFSLTMFFIGGIFALVVRAELFQPGLQLVQPEFFNQMTTMHGLIMVFGAIMPAFVGLANWMVPLQIGAPDMALPRLNNFSFWLLPVAFLLLLSTLLMPGGGPNFGWTFYAPLSTTYAPPSTSFFILSLHLAGISSILGAINIIATILNLRAPGMRLMDMPLFVWTWLITAFLLIAVMPVLAGVITMMLMDINFGTSFFNAAGGGDPVLFQHLFWFFGHPEVYIMILPAFGIVSAIIPTFSRKRLFGYASMVYATAAIAILSFMVWAHHMFIVGLPLVAELFFMYTTMLIAVPTGVKVFNWVATMFRGSISFEPPMLFALAFVVQFTVGGFSGLMLAIAPADFQYHDTYFVVAHFHYVLVPGALFAILAGAYYWLPKWTGHYPPLRLSQWHFWLSVIGVNLTFFPMHFSGLAGMPRRIPDYALQFADFNLASSLGGFLFGASQLLFVLVIIKCVRGGEKAPAKAWEGAEDLEWSVPSPAPLHTFETPPTFNPREHMASHLPPKPTLQHSTTTAGGMAEAGHARPRWLMRWLLTTNHKEIGTLYLLFSLTMFFIGGIFALVVRAELFQPGLQLVQPEFFNQMTTMHGLIMVFGAIMPAFVGLANWMVPLQIGAPDMALPRLNNFSFWLLPVAFLLLLSTLLMPGGGPNFGWTFYAPLSTTYAPPSTSFFILSLHLAGISSILGAINIIATILNLRAPGMRLMDMPLFVWTWLITAFLLIAVMPVLAGVITMMLMDINFGTSFFNAAGGGDPVLFQHLFWFFGHPEVYIMILPAFGIVSAIIPTFSRKRLFGYASMVYATAAIAILSFMVWAHHMFIVGLPLVAELFFMYTTMLIAVPTGVKVFNWVATMFRGSISFEPPMLFALAFVVQFTVGGFSGLMLAIAPADFQYHDTYFVVAHFHYVLVPGALFAILAGAYYWLPKWTGHYPPLRLSQWHFWLSVIGVNLTFFPMHFSGLAGMPRRIPDYALQFADFNLASSLGGFLFGASQLLFVLVIIKCVRGGEKAPAKAWEGAEDLEWSVPSPAPLHTFETPPTFNPREH